Protein AF-0000000082643409 (afdb_homodimer)

Foldseek 3Di:
DVVVVLLVVLVVLLVLLVVQCPPPDLLCSCLLQLLLLLLLLLQLLLVLLLVVLLCQCCDPVHPNDDPDPVSSVVRSVDQVSQVVVPRQDFDPLLHLVNLLVCLQPQCSLVSNLVSQVVSCVRPVVCPLLHDSCSVVDPRGSVSSSSSSVSCPDPCLHSVDPCNLVSSLVSSVSNLVVSQLVDAAPPQAQDADPQVLLLQCLQQQQAAWEEEEAACFLVSNVLNNQVSHPDHPRYAYEYEHADSNRLSNNCSNCVSSVHDYHYYHDDCLQDNPCQPAATQEYEYEGDWQQAQPPLVNDDPVRPLDPFHDDRRTCQLVVVSSVVSRHDQFHKYKYKYFLCLLPPPPPRSLVSLLVCLVQQFWAEKEFEAAQADSHDRTGMIMTMGGNNQCCPPQWHNASFKHKYFYHHPAFDDPDPRHTHHDPVRSNVVSLLSCCHTGPPHPHHDQAAPTMDMDGSVRCVVVVVRRHSPVGRHHGDPPPVPCPCCHVCVVCVVVVVVVVVVVVVVVVVVVVVVVVVD/DVVVVLLVVLVVLLVLLVVQCPPPDLLCSCLLQLLLLLLLLLQLLLVLLLVVLLCQCCDPVHPNDDPDPVSSVVSSVDQVSQVVVPRADFDPLLHLVNLLVCLPPQCSLVSNLVSQVVSCVRPVVCPLLHDSCSVVDPRGSVSSSSSSVSCPDPCLHSVDPCNLVSSLVSSVSNLVVSLLVDAAPPQRLDAFPQVLLLQLLQQQQAAWEEEEAACFLVSNVLNNQVSHPDHPRYAYEYEHADSNRLSNNCSNCVSSVHDYHYYHDDCLQDNPCQPAATQEYEYEGDWQQAQPPLVNDDPVRPLDPFHDDRRTCQLVVVSSVVSRHDLFHKYKYKYFLCLLPPPPPRSLVSLLVCLVQQFWAEKEFEAAQADSHDRTGMIMTMGGNNQCCPPQWHNASFKHKYFYHHPAFDDPDPRHTHHDPVRSNVVSLLSCCRTGPPHPHHDQAAPTMDIGGSVRCVVVVVRRHSPVGRHHGDDPPVPCPVCRVCVVCVVVVVVVVVVVVVVVVVVVVVVVVVD

Secondary structure (DSSP, 8-state):
-HHHHHHHHHHHHHHHHHTT-TTS-HHHHHHHHHHHHHHHHHHHHHHHHHHHHHHHHH-TTSTT--SSHHHHHHHHT-HHHHHTTTPPP--GGGSHHHHHHTTTSTTHHHHHHHHHHHHHHH-GGGTTTS---STTSS--HHHHHHHHHHTTSGGG-TTSTTHHHHHHHHHHHHHHHHHHHS-STT--S---HHHHHHHHHHH---SEEEEETT-TTSHHHHHHHHH-SSTT-EEEEEEES-HHHHHHHHHHHHHTT--EEEEES-TTTS-S-TT--EEEEEE-PPPS--S--GGGS-TT-TT-SS--BTTB-HHHHHHHHHHHEEEEEEEEEEEEGGGGT---HHHHHHHHHHHHTT-EEEEEEPPTT-SSS----EEEEEEES--BS-TTBPB-TTEEEEEE-TT--EESSSS-EE--HHHHHHHHHHHHHHHBSSSS----BTTTEEEEEHHHHHHTTT---HHHHS-----SS--S-HHHHHHHHHHHHHHHHHHHHHHHHHHHHHHHHH-/-HHHHHHHHHHHHHHHHHTT-TTS-HHHHHHHHHHHHHHHHHHHHHHHHHHHHHHHHH-TTSTT--SSHHHHHHHHT-HHHHHTTT-----GGGSHHHHHHTTTSTTHHHHHHHHHHHHHHH-GGGTTTS---STTSS--HHHHHHHHHHTTSGGG-TTSTTHHHHHHHHHHHHHHHHHHHS-STT--S---HHHHHHHHHHH---SEEEEETT-TT-HHHHHHHHH-SSTT-EEEEEEES-HHHHHHHHHHHHHTT--EEEEES-TTTS-S-TT--EEEEEE-PPPS--S--GGGS-TT-TT-SS--BTTB-HHHHHHHHHHHEEEEEEEEEEEEGGGGT---HHHHHHHHHHHHTT-EEEEEEPPTT-SSS----EEEEEEES--BS-TTBPB-TTEEEEEE-TT--EESSSS-EE--HHHHHHHHHHHHHHHBSSSSPP--BTTTEEEEEHHHHHHTTT---GGGTS------S--S-HHHHHHHHHHHHHHHHHHHHHHHHHHHHHHHHH-

pLDDT: mean 88.6, std 15.47, range [34.41, 98.88]

Radius of gyration: 33.55 Å; Cα contacts (8 Å, |Δi|>4): 1839; chains: 2; bounding box: 66×99×98 Å

Nearest PDB structures (foldseek):
  3khk-assembly2_B  TM=9.141E-01  e=4.051E-43  Methanosarcina mazei
  3khk-assembly1_A  TM=9.159E-01  e=8.347E-41  Methanosarcina mazei
  7qw7-assembly1_A  TM=7.013E-01  e=4.622E-12  Geobacillus stearothermophilus
  3s1s-assembly1_A  TM=6.138E-01  e=1.813E-13  Bacillus pumilus
  7qw6-assembly1_A  TM=6.418E-01  e=2.334E-11  Geobacillus stearothermophilus

Solvent-accessible surface area (backbone atoms only — not comparable to full-atom values): 53676 Å² total; per-residue (Å²): 111,68,64,56,52,46,48,52,48,44,50,51,52,49,54,57,49,56,72,42,39,76,34,48,51,65,88,57,43,59,74,64,51,54,55,50,56,52,45,45,45,48,30,30,51,31,50,43,50,48,52,50,41,57,48,40,22,64,30,83,86,36,96,61,42,42,89,48,70,69,60,34,47,56,56,62,69,34,63,63,70,33,49,76,71,75,29,62,61,64,49,69,74,43,23,47,70,49,45,59,74,40,26,85,38,85,58,30,33,51,48,48,25,47,19,33,51,51,36,26,70,70,28,69,90,42,56,88,50,59,72,71,54,47,61,81,41,79,57,49,45,68,34,52,26,49,47,53,52,64,70,59,38,72,77,54,30,54,87,40,90,56,14,56,59,50,51,34,53,42,52,50,50,50,53,52,52,54,52,57,37,39,27,51,70,47,64,66,56,68,76,45,65,47,59,47,49,35,49,38,59,55,67,56,56,53,62,44,36,38,34,15,63,40,31,29,42,29,62,62,56,55,53,34,56,69,64,18,88,49,82,83,37,56,43,42,38,31,22,19,45,32,59,70,41,40,29,50,11,54,52,46,31,46,53,67,74,41,80,58,54,69,44,81,30,45,50,88,85,45,54,87,57,81,82,52,56,17,44,29,34,50,37,61,54,76,63,68,37,53,72,73,50,48,84,74,55,61,92,77,43,84,44,57,89,52,62,75,46,38,76,38,39,54,58,51,51,52,30,48,52,58,54,30,35,33,77,67,7,40,34,40,33,51,41,47,50,59,74,35,61,47,78,52,65,41,50,36,53,35,51,48,48,38,51,75,71,26,29,47,46,35,32,36,35,44,31,66,33,51,44,77,49,47,84,70,50,34,23,36,44,26,39,32,58,51,27,79,40,54,96,70,23,29,64,44,44,61,34,32,38,27,28,40,40,51,85,49,58,44,74,77,46,99,73,31,27,40,53,48,71,66,57,37,49,52,55,24,48,54,52,44,21,60,44,29,59,86,39,63,84,64,73,73,35,56,42,32,26,26,78,41,42,49,65,58,31,54,74,54,74,57,44,56,55,27,73,81,66,18,53,73,61,83,79,77,71,80,63,38,42,73,62,40,28,42,36,39,45,44,35,43,47,37,38,44,42,40,43,45,39,42,46,43,42,44,46,44,44,50,46,50,66,72,91,112,69,64,57,53,47,50,51,49,46,50,50,51,50,54,58,49,56,72,42,40,75,32,48,51,64,88,56,43,58,74,63,52,54,57,50,54,49,46,44,45,47,30,29,51,33,50,43,50,46,53,50,41,57,48,40,21,65,30,83,88,36,96,60,42,40,90,50,68,68,61,34,47,54,56,62,68,34,63,63,71,34,49,76,70,74,30,62,64,65,51,69,76,45,23,46,69,49,47,59,73,40,27,86,38,84,58,31,33,50,48,48,26,48,20,32,51,52,36,27,69,68,28,70,90,41,56,90,50,58,72,69,54,48,60,83,42,80,57,48,45,68,32,51,26,49,46,53,51,62,70,59,39,73,77,54,30,55,86,39,90,56,15,57,58,50,51,37,52,41,51,52,50,50,52,52,54,55,52,58,36,39,25,54,67,47,63,68,55,69,77,47,64,48,58,48,50,34,50,38,58,56,67,55,56,53,61,45,37,38,33,14,64,39,31,28,42,29,62,61,57,53,52,33,56,68,64,17,88,49,83,81,37,56,43,42,39,31,21,20,45,31,59,71,42,40,29,50,11,53,52,45,33,47,54,68,74,42,80,59,55,70,44,80,31,46,49,88,86,43,55,87,56,81,83,51,57,18,46,30,34,52,37,62,53,79,64,68,37,54,73,74,50,48,84,76,54,60,92,76,42,86,45,57,88,51,62,75,47,36,75,38,38,54,57,53,51,50,30,50,51,60,53,31,34,32,78,67,7,40,34,42,32,50,40,46,50,60,72,36,60,48,78,51,65,41,50,34,54,34,52,46,48,37,52,75,71,26,28,47,45,35,32,34,36,44,30,69,34,50,45,78,50,49,85,69,50,34,25,37,45,26,39,32,57,51,29,79,39,53,95,70,24,30,65,44,44,61,32,32,38,27,27,42,41,52,84,49,59,43,74,78,48,99,73,30,28,41,52,48,71,67,55,36,48,53,55,26,48,54,53,44,22,60,44,28,58,85,40,63,83,65,72,71,36,54,43,31,26,28,77,39,42,49,66,59,32,54,74,54,74,56,45,54,54,26,73,80,67,18,52,72,60,83,82,81,69,84,64,40,42,73,60,42,32,46,36,41,47,43,34,44,47,37,40,43,42,40,44,44,41,41,47,44,43,46,44,45,45,49,47,48,64,72,92

Structure (mmCIF, N/CA/C/O backbone):
data_AF-0000000082643409-model_v1
#
loop_
_entity.id
_entity.type
_entity.pdbx_description
1 polymer 'site-specific DNA-methyltransferase (adenine-specific)'
#
loop_
_atom_site.group_PDB
_atom_site.id
_atom_site.type_symbol
_atom_site.label_atom_id
_atom_site.label_alt_id
_atom_site.label_comp_id
_atom_site.label_asym_id
_atom_site.label_entity_id
_atom_site.label_seq_id
_atom_site.pdbx_PDB_ins_code
_atom_site.Cartn_x
_atom_site.Cartn_y
_atom_site.Cartn_z
_atom_site.occupancy
_atom_site.B_iso_or_equiv
_atom_site.auth_seq_id
_atom_site.auth_comp_id
_atom_site.auth_asym_id
_atom_site.auth_atom_id
_atom_site.pdbx_PDB_model_num
ATOM 1 N N . MET A 1 1 ? 22.844 24.031 -6.57 1 37.78 1 MET A N 1
ATOM 2 C CA . MET A 1 1 ? 23.859 23 -6.621 1 37.78 1 MET A CA 1
ATOM 3 C C . MET A 1 1 ? 23.875 22.172 -5.336 1 37.78 1 MET A C 1
ATOM 5 O O . MET A 1 1 ? 24 20.953 -5.379 1 37.78 1 MET A O 1
ATOM 9 N N . SER A 1 2 ? 23.625 22.922 -4.18 1 41.19 2 SER A N 1
ATOM 10 C CA . SER A 1 2 ? 23.656 22.312 -2.854 1 41.19 2 SER A CA 1
ATOM 11 C C . SER A 1 2 ? 22.406 21.469 -2.605 1 41.19 2 S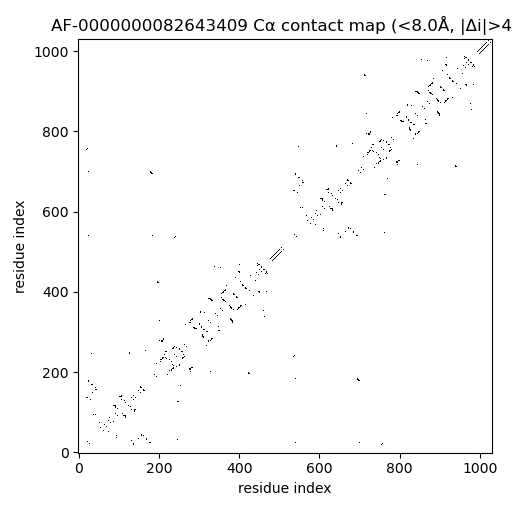ER A C 1
ATOM 13 O O . SER A 1 2 ? 22.516 20.344 -2.111 1 41.19 2 SER A O 1
ATOM 15 N N . VAL A 1 3 ? 21.281 21.922 -3.145 1 45.56 3 VAL A N 1
ATOM 16 C CA . VAL A 1 3 ? 20.016 21.219 -2.918 1 45.56 3 VAL A CA 1
ATOM 17 C C . VAL A 1 3 ? 19.984 19.938 -3.75 1 45.56 3 VAL A C 1
ATOM 19 O O . VAL A 1 3 ? 19.562 18.891 -3.266 1 45.56 3 VAL A O 1
ATOM 22 N N . LYS A 1 4 ? 20.5 20.047 -4.906 1 45.59 4 LYS A N 1
ATOM 23 C CA . LYS A 1 4 ? 20.516 18.891 -5.793 1 45.59 4 LYS A CA 1
ATOM 24 C C . LYS A 1 4 ? 21.422 17.781 -5.246 1 45.59 4 LYS A C 1
ATOM 26 O O . LYS A 1 4 ? 21.078 16.609 -5.293 1 45.59 4 LYS A O 1
ATOM 31 N N . ALA A 1 5 ? 22.562 18.297 -4.824 1 42.44 5 ALA A N 1
ATOM 32 C CA . ALA A 1 5 ? 23.516 17.359 -4.254 1 42.44 5 ALA A CA 1
ATOM 33 C C . ALA A 1 5 ? 22.922 16.641 -3.039 1 42.44 5 ALA A C 1
ATOM 35 O O . ALA A 1 5 ? 23.141 15.445 -2.844 1 42.44 5 ALA A O 1
ATOM 36 N N . ASP A 1 6 ? 22.109 17.359 -2.369 1 57.75 6 ASP A N 1
ATOM 37 C CA . ASP A 1 6 ? 21.453 16.828 -1.175 1 57.75 6 ASP A CA 1
ATOM 38 C C . ASP A 1 6 ? 20.406 15.781 -1.539 1 57.75 6 ASP A C 1
ATOM 40 O O . ASP A 1 6 ? 20.328 14.727 -0.901 1 57.75 6 ASP A O 1
ATOM 44 N N . ILE A 1 7 ? 19.703 16.078 -2.594 1 61.81 7 ILE A N 1
ATOM 45 C CA . ILE A 1 7 ? 18.656 15.156 -3.051 1 61.81 7 ILE A CA 1
ATOM 46 C C . ILE A 1 7 ? 19.297 13.891 -3.613 1 61.81 7 ILE A C 1
ATOM 48 O O . ILE A 1 7 ? 18.812 12.781 -3.361 1 61.81 7 ILE A O 1
ATOM 52 N N . ASP A 1 8 ? 20.359 14.141 -4.215 1 73.56 8 ASP A N 1
ATOM 53 C CA . ASP A 1 8 ? 21.047 12.977 -4.77 1 73.56 8 ASP A CA 1
ATOM 54 C C . ASP A 1 8 ? 21.594 12.078 -3.66 1 73.56 8 ASP A C 1
ATOM 56 O O . ASP A 1 8 ? 21.531 10.852 -3.762 1 73.56 8 ASP A O 1
ATOM 60 N N . PHE A 1 9 ? 21.984 12.812 -2.619 1 83 9 PHE A N 1
ATOM 61 C CA . PHE A 1 9 ? 22.469 12.062 -1.469 1 83 9 PHE A CA 1
ATOM 62 C C . PHE A 1 9 ? 21.344 11.273 -0.81 1 83 9 PHE A C 1
ATOM 64 O O . PHE A 1 9 ? 21.5 10.086 -0.515 1 83 9 PHE A O 1
ATOM 71 N N . GLN A 1 10 ? 20.188 11.891 -0.585 1 88.38 10 GLN A N 1
ATOM 72 C CA . GLN A 1 10 ? 19.047 11.227 0.046 1 88.38 10 GLN A CA 1
ATOM 73 C C . GLN A 1 10 ? 18.547 10.078 -0.819 1 88.38 10 GLN A C 1
ATOM 75 O O . GLN A 1 10 ? 18.156 9.031 -0.302 1 88.38 10 GLN A O 1
ATOM 80 N N . LYS A 1 11 ? 18.594 10.328 -2.076 1 88.38 11 LYS A N 1
ATOM 81 C CA . LYS A 1 11 ? 18.156 9.289 -3.006 1 88.38 11 LYS A CA 1
ATOM 82 C C . LYS A 1 11 ? 19.062 8.062 -2.906 1 88.38 11 LYS A C 1
ATOM 84 O O . LYS A 1 11 ? 18.578 6.93 -2.848 1 88.38 11 LYS A O 1
ATOM 89 N N . GLU A 1 12 ? 20.312 8.312 -2.914 1 89.06 12 GLU A N 1
ATOM 90 C CA . GLU A 1 12 ? 21.266 7.223 -2.791 1 89.06 12 GLU A CA 1
ATOM 91 C C . GLU A 1 12 ? 21.094 6.477 -1.473 1 89.06 12 GLU A C 1
ATOM 93 O O . GLU A 1 12 ? 21.172 5.246 -1.431 1 89.06 12 GLU A O 1
ATOM 98 N N . LEU A 1 13 ? 20.891 7.277 -0.442 1 92.31 13 LEU A N 1
ATOM 99 C CA . LEU A 1 13 ? 20.688 6.684 0.874 1 92.31 13 LEU A CA 1
ATOM 100 C C . LEU A 1 13 ? 19.438 5.82 0.891 1 92.31 13 LEU A C 1
ATOM 102 O O . LEU A 1 13 ? 19.422 4.73 1.473 1 92.31 13 LEU A O 1
ATOM 106 N N . PHE A 1 14 ? 18.375 6.277 0.273 1 92.81 14 PHE A N 1
ATOM 107 C CA . PHE A 1 14 ? 17.125 5.543 0.212 1 92.81 14 PHE A CA 1
ATOM 108 C C . PHE A 1 14 ? 17.281 4.246 -0.574 1 92.81 14 PHE A C 1
ATOM 110 O O . PHE A 1 14 ? 16.781 3.199 -0.17 1 92.81 14 PHE A O 1
ATOM 117 N N . GLU A 1 15 ? 17.969 4.316 -1.671 1 89.94 15 GLU A N 1
ATOM 118 C CA . GLU A 1 15 ? 18.234 3.127 -2.477 1 89.94 15 GLU A CA 1
ATOM 119 C C . GLU A 1 15 ? 19.047 2.1 -1.695 1 89.94 15 GLU A C 1
ATOM 121 O O . GLU A 1 15 ? 18.766 0.9 -1.766 1 89.94 15 GLU A O 1
ATOM 126 N N . ALA A 1 16 ? 20.047 2.596 -1.002 1 89.25 16 ALA A N 1
ATOM 127 C CA . ALA A 1 16 ? 20.859 1.711 -0.176 1 89.25 16 ALA A CA 1
ATOM 128 C C . ALA A 1 16 ? 20.016 1.033 0.9 1 89.25 16 ALA A C 1
ATOM 130 O O . ALA A 1 16 ? 20.156 -0.171 1.133 1 89.25 16 ALA A O 1
ATOM 131 N N . ALA A 1 17 ? 19.141 1.781 1.528 1 92.94 17 ALA A N 1
ATOM 132 C CA . ALA A 1 17 ? 18.266 1.238 2.562 1 92.94 17 ALA A CA 1
ATOM 133 C C . ALA A 1 17 ? 17.297 0.212 1.977 1 92.94 17 ALA A C 1
ATOM 135 O O . ALA A 1 17 ? 17.031 -0.828 2.588 1 92.94 17 ALA A O 1
ATOM 136 N N . ASN A 1 18 ? 16.797 0.503 0.838 1 90.38 18 ASN A N 1
ATOM 137 C CA . ASN A 1 18 ? 15.82 -0.386 0.206 1 90.38 18 ASN A CA 1
ATOM 138 C C . ASN A 1 18 ? 16.438 -1.743 -0.124 1 90.38 18 ASN A C 1
ATOM 140 O O . ASN A 1 18 ? 15.742 -2.762 -0.125 1 90.38 18 ASN A O 1
ATOM 144 N N . LYS A 1 19 ? 17.703 -1.719 -0.445 1 88.19 19 LYS A N 1
ATOM 145 C CA . LYS A 1 19 ? 18.406 -2.969 -0.72 1 88.19 19 LYS A CA 1
ATOM 146 C C . LYS A 1 19 ? 18.422 -3.873 0.509 1 88.19 19 LYS A C 1
ATOM 148 O O . LYS A 1 19 ? 18.641 -5.082 0.393 1 88.19 19 LYS A O 1
ATOM 153 N N . MET A 1 20 ? 18.156 -3.297 1.689 1 92 20 MET A N 1
ATOM 154 C CA . MET A 1 20 ? 18.188 -4.059 2.936 1 92 20 MET A CA 1
ATOM 155 C C . MET A 1 20 ? 16.797 -4.566 3.299 1 92 20 MET A C 1
ATOM 157 O O . MET A 1 20 ? 16.609 -5.184 4.352 1 92 20 MET A O 1
ATOM 161 N N . ARG A 1 21 ? 15.789 -4.375 2.51 1 90.62 21 ARG A N 1
ATOM 162 C CA . ARG A 1 21 ? 14.398 -4.656 2.865 1 90.62 21 ARG A CA 1
ATOM 163 C C . ARG A 1 21 ? 14.164 -6.156 3 1 90.62 21 ARG A C 1
ATOM 165 O O . ARG A 1 21 ? 13.359 -6.59 3.834 1 90.62 21 ARG A O 1
ATOM 172 N N . GLY A 1 22 ? 14.867 -6.973 2.152 1 87.44 22 GLY A N 1
ATOM 173 C CA . GLY A 1 22 ? 14.672 -8.414 2.17 1 87.44 22 GLY A CA 1
ATOM 174 C C . GLY A 1 22 ? 13.242 -8.82 1.868 1 87.44 22 GLY A C 1
ATOM 175 O O . GLY A 1 22 ? 12.656 -8.375 0.879 1 87.44 22 GLY A O 1
ATOM 176 N N . SER A 1 23 ? 12.672 -9.648 2.768 1 88.44 23 SER A N 1
ATOM 177 C CA . SER A 1 23 ? 11.367 -10.242 2.535 1 88.44 23 SER A CA 1
ATOM 178 C C . SER A 1 23 ? 10.258 -9.398 3.16 1 88.44 23 SER A C 1
ATOM 180 O O . SER A 1 23 ? 9.102 -9.828 3.211 1 88.44 23 SER A O 1
ATOM 182 N N . VAL A 1 24 ? 10.633 -8.211 3.625 1 88.69 24 VAL A N 1
ATOM 183 C CA . VAL A 1 24 ? 9.625 -7.32 4.195 1 88.69 24 VAL A CA 1
ATOM 184 C C . VAL A 1 24 ? 8.828 -6.664 3.072 1 88.69 24 VAL A C 1
ATOM 186 O O . VAL A 1 24 ? 9.391 -6.234 2.064 1 88.69 24 VAL A O 1
ATOM 189 N N . ALA A 1 25 ? 7.512 -6.625 3.268 1 85.06 25 ALA A N 1
ATOM 190 C CA . ALA A 1 25 ? 6.672 -5.938 2.291 1 85.06 25 ALA A CA 1
ATOM 191 C C . ALA A 1 25 ? 7.047 -4.461 2.186 1 85.06 25 ALA A C 1
ATOM 193 O O . ALA A 1 25 ? 7.312 -3.811 3.197 1 85.06 25 ALA A O 1
ATOM 194 N N . PRO A 1 26 ? 7.039 -3.938 0.979 1 80.94 26 PRO A N 1
ATOM 195 C CA . PRO A 1 26 ? 7.387 -2.525 0.807 1 80.94 26 PRO A CA 1
ATOM 196 C C . PRO A 1 26 ? 6.543 -1.6 1.682 1 80.94 26 PRO A C 1
ATOM 198 O O . PRO A 1 26 ? 7.066 -0.639 2.252 1 80.94 26 PRO A O 1
ATOM 201 N N . ALA A 1 27 ? 5.289 -1.86 1.831 1 81.25 27 ALA A N 1
ATOM 202 C CA . ALA A 1 27 ? 4.383 -1.003 2.59 1 81.25 27 ALA A CA 1
ATOM 203 C C . ALA A 1 27 ? 4.738 -1.006 4.074 1 81.25 27 ALA A C 1
ATOM 205 O O . ALA A 1 27 ? 4.465 -0.037 4.785 1 81.25 27 ALA A O 1
ATOM 206 N N . ASP A 1 28 ? 5.406 -2.039 4.512 1 87.12 28 ASP A N 1
ATOM 207 C CA . ASP A 1 28 ? 5.703 -2.199 5.934 1 87.12 28 ASP A CA 1
ATOM 208 C C . ASP A 1 28 ? 7.117 -1.719 6.254 1 87.12 28 ASP A C 1
ATOM 210 O O . ASP A 1 28 ? 7.453 -1.495 7.418 1 87.12 28 ASP A O 1
ATOM 214 N N . TYR A 1 29 ? 7.906 -1.538 5.258 1 91.25 29 TYR A N 1
ATOM 215 C CA . TYR A 1 29 ? 9.336 -1.351 5.438 1 91.25 29 TYR A CA 1
ATOM 216 C C . TYR A 1 29 ? 9.633 -0.038 6.152 1 91.25 29 TYR A C 1
ATOM 218 O O . TYR A 1 29 ? 10.578 0.05 6.938 1 91.25 29 TYR A O 1
ATOM 226 N N . LYS A 1 30 ? 8.844 0.982 5.957 1 93 30 LYS A N 1
ATOM 227 C CA . LYS A 1 30 ? 9.039 2.297 6.562 1 93 30 LYS A CA 1
ATOM 228 C C . LYS A 1 30 ? 9.047 2.207 8.086 1 93 30 LYS A C 1
ATOM 230 O O . LYS A 1 30 ? 9.727 2.98 8.758 1 93 30 LYS A O 1
ATOM 235 N N . HIS A 1 31 ? 8.359 1.213 8.633 1 92.19 31 HIS A N 1
ATOM 236 C CA . HIS A 1 31 ? 8.219 1.084 10.078 1 92.19 31 HIS A CA 1
ATOM 237 C C . HIS A 1 31 ? 9.516 0.6 10.719 1 92.19 31 HIS A C 1
ATOM 239 O O . HIS A 1 31 ? 9.695 0.717 11.93 1 92.19 31 HIS A O 1
ATOM 245 N N . TYR A 1 32 ? 10.398 0.048 9.922 1 94.69 32 TYR A N 1
ATOM 246 C CA . TYR A 1 32 ? 11.68 -0.425 10.43 1 94.69 32 TYR A CA 1
ATOM 247 C C . TYR A 1 32 ? 12.773 0.617 10.211 1 94.69 32 TYR A C 1
ATOM 249 O O . TYR A 1 32 ? 13.688 0.746 11.031 1 94.69 32 TYR A O 1
ATOM 257 N N . VAL A 1 33 ? 12.664 1.359 9.164 1 96.75 33 VAL A N 1
ATOM 258 C CA . VAL A 1 33 ? 13.742 2.246 8.734 1 96.75 33 VAL A CA 1
ATOM 259 C C . VAL A 1 33 ? 13.633 3.582 9.461 1 96.75 33 VAL A C 1
ATOM 261 O O . VAL A 1 33 ? 14.617 4.078 10.016 1 96.75 33 VAL A O 1
ATOM 264 N N . LEU A 1 34 ? 12.453 4.195 9.492 1 96.62 34 LEU A N 1
ATOM 265 C CA . LEU A 1 34 ? 12.258 5.562 9.977 1 96.62 34 LEU A CA 1
ATOM 266 C C . LEU A 1 34 ? 12.586 5.664 11.461 1 96.62 34 LEU A C 1
ATOM 268 O O . LEU A 1 34 ? 13.25 6.609 11.891 1 96.62 34 LEU A O 1
ATOM 272 N N . PRO A 1 35 ? 12.219 4.637 12.281 1 96.81 35 PRO A N 1
ATOM 273 C CA . PRO A 1 35 ? 12.578 4.73 13.695 1 96.81 35 PRO A CA 1
ATOM 274 C C . PRO A 1 35 ? 14.086 4.707 13.93 1 96.81 35 PRO A C 1
ATOM 276 O O . PRO A 1 35 ? 14.57 5.293 14.898 1 96.81 35 PRO A O 1
ATOM 279 N N . LEU A 1 36 ? 14.844 4.074 13.047 1 97.44 36 LEU A N 1
ATOM 280 C CA . LEU A 1 36 ? 16.297 4.051 13.18 1 97.44 36 LEU A CA 1
ATOM 281 C C . LEU A 1 36 ? 16.891 5.438 12.953 1 97.44 36 LEU A C 1
ATOM 283 O O . LEU A 1 36 ? 17.828 5.84 13.648 1 97.44 36 LEU A O 1
ATOM 287 N N . ILE A 1 37 ? 16.344 6.141 12 1 96.75 37 ILE A N 1
ATOM 288 C CA . ILE A 1 37 ? 16.781 7.508 11.758 1 96.75 37 ILE A CA 1
ATOM 289 C C . ILE A 1 37 ? 16.5 8.375 12.984 1 96.75 37 ILE A C 1
ATOM 291 O O . ILE A 1 37 ? 17.344 9.164 13.398 1 96.75 37 ILE A O 1
ATOM 295 N N . PHE A 1 38 ? 15.367 8.172 13.555 1 97.31 38 PHE A N 1
ATOM 296 C CA . PHE A 1 38 ? 14.984 8.93 14.742 1 97.31 38 PHE A CA 1
ATOM 297 C C . PHE A 1 38 ? 15.898 8.602 15.914 1 97.31 38 PHE A C 1
ATOM 299 O O . PHE A 1 38 ? 16.312 9.492 16.656 1 97.31 38 PHE A O 1
ATOM 306 N N . LEU A 1 39 ? 16.219 7.312 16.047 1 97.06 39 LEU A N 1
ATOM 307 C CA . LEU A 1 39 ? 17.141 6.887 17.094 1 97.06 39 LEU A CA 1
ATOM 308 C C . LEU A 1 39 ? 18.5 7.555 16.938 1 97.06 39 LEU A C 1
ATOM 310 O O . LEU A 1 39 ? 19.109 7.988 17.922 1 97.06 39 LEU A O 1
ATOM 314 N N . ARG A 1 40 ? 18.969 7.59 15.719 1 96.75 40 ARG A N 1
ATOM 315 C CA . ARG A 1 40 ? 20.234 8.266 15.43 1 96.75 40 ARG A CA 1
ATOM 316 C C . ARG A 1 40 ? 20.172 9.742 15.805 1 96.75 40 ARG A C 1
ATOM 318 O O . ARG A 1 40 ? 21.109 10.289 16.375 1 96.75 40 ARG A O 1
ATOM 325 N N . TYR A 1 41 ? 19.125 10.375 15.5 1 95.31 41 TYR A N 1
ATOM 326 C CA . TYR A 1 41 ? 18.891 11.773 15.836 1 95.31 41 TYR A CA 1
ATOM 327 C C . TYR A 1 41 ? 18.938 11.992 17.344 1 95.31 41 TYR A C 1
ATOM 329 O O . TYR A 1 41 ? 19.625 12.898 17.812 1 95.31 41 TYR A O 1
ATOM 337 N N . LEU A 1 42 ? 18.203 11.156 18.094 1 95.5 42 LEU A N 1
ATOM 338 C CA . LEU A 1 42 ? 18.188 11.289 19.547 1 95.5 42 LEU A CA 1
ATOM 339 C C . LEU A 1 42 ? 19.594 11.156 20.109 1 95.5 42 LEU A C 1
ATOM 341 O O . LEU A 1 42 ? 19.984 11.938 20.984 1 95.5 42 LEU A O 1
ATOM 345 N N . SER A 1 43 ? 20.297 10.188 19.609 1 96.12 43 SER A N 1
ATOM 346 C CA . SER A 1 43 ? 21.641 9.945 20.094 1 96.12 43 SER A CA 1
ATOM 347 C C . SER A 1 43 ? 22.562 11.117 19.766 1 96.12 43 SER A C 1
ATOM 349 O O . SER A 1 43 ? 23.375 11.523 20.609 1 96.12 43 SER A O 1
ATOM 351 N N . ASN A 1 44 ? 22.469 11.617 18.547 1 95.19 44 ASN A N 1
ATOM 352 C CA . ASN A 1 44 ? 23.297 12.75 18.156 1 95.19 44 ASN A CA 1
ATOM 353 C C . ASN A 1 44 ? 23.031 13.977 19.016 1 95.19 44 ASN A C 1
ATOM 355 O O . ASN A 1 44 ? 23.969 14.633 19.484 1 95.19 44 ASN A O 1
ATOM 359 N N . LYS A 1 45 ? 21.781 14.305 19.203 1 94.25 45 LYS A N 1
ATOM 360 C CA . LYS A 1 45 ? 21.422 15.461 20.016 1 94.25 45 LYS A CA 1
ATOM 361 C C . LYS A 1 45 ? 21.938 15.312 21.438 1 94.25 45 LYS A C 1
ATOM 363 O O . LYS A 1 45 ? 22.438 16.281 22.031 1 94.25 45 LYS A O 1
ATOM 368 N N . TYR A 1 46 ? 21.812 14.156 21.984 1 95.94 46 TYR A N 1
ATOM 369 C CA . TYR A 1 46 ? 22.281 13.875 23.328 1 95.94 46 TYR A CA 1
ATOM 370 C C . TYR A 1 46 ? 23.797 14.023 23.422 1 95.94 46 TYR A C 1
ATOM 372 O O . TYR A 1 46 ? 24.297 14.648 24.359 1 95.94 46 TYR A O 1
ATOM 380 N N . GLU A 1 47 ? 24.453 13.453 22.5 1 94.25 47 GLU A N 1
ATOM 381 C CA . GLU A 1 47 ? 25.922 13.516 22.484 1 94.25 47 GLU A CA 1
ATOM 382 C C . GLU A 1 47 ? 26.406 14.953 22.328 1 94.25 47 GLU A C 1
ATOM 384 O O . GLU A 1 47 ? 27.391 15.352 22.969 1 94.25 47 GLU A O 1
ATOM 389 N N . GLN A 1 48 ? 25.797 15.656 21.469 1 93.62 48 GLN A N 1
ATOM 390 C CA . GLN A 1 48 ? 26.156 17.047 21.281 1 93.62 48 GLN A CA 1
ATOM 391 C C . GLN A 1 48 ? 25.969 17.859 22.562 1 93.62 48 GLN A C 1
ATOM 393 O O . GLN A 1 48 ? 26.844 18.641 22.938 1 93.62 48 GLN A O 1
ATOM 398 N N . ARG A 1 49 ? 24.844 17.656 23.188 1 94.25 49 ARG A N 1
ATOM 399 C CA . ARG A 1 49 ? 24.594 18.344 24.438 1 94.25 49 ARG A CA 1
ATOM 400 C C . ARG A 1 49 ? 25.594 17.922 25.516 1 94.25 49 ARG A C 1
ATOM 402 O O . ARG A 1 49 ? 26.062 18.766 26.297 1 94.25 49 ARG A O 1
ATOM 409 N N . ARG A 1 50 ? 25.875 16.688 25.578 1 94.75 50 ARG A N 1
ATOM 410 C CA . ARG A 1 50 ? 26.859 16.172 26.531 1 94.75 50 ARG A CA 1
ATOM 411 C C . ARG A 1 50 ? 28.219 16.828 26.312 1 94.75 50 ARG A C 1
ATOM 413 O O . ARG A 1 50 ? 28.875 17.234 27.281 1 94.75 50 ARG A O 1
ATOM 420 N N . LYS A 1 51 ? 28.641 16.938 25.109 1 93.56 51 LYS A N 1
ATOM 421 C CA . LYS A 1 51 ? 29.906 17.578 24.781 1 93.56 51 LYS A CA 1
ATOM 422 C C . LYS A 1 51 ? 29.906 19.047 25.219 1 93.56 51 LYS A C 1
ATOM 424 O O . LYS A 1 51 ? 30.906 19.547 25.719 1 93.56 51 LYS A O 1
ATOM 429 N N . GLU A 1 52 ? 28.828 19.656 24.984 1 93.88 52 GLU A N 1
ATOM 430 C CA . GLU A 1 52 ? 28.672 21.031 25.422 1 93.88 52 GLU A CA 1
ATOM 431 C C . GLU A 1 52 ? 28.828 21.141 26.938 1 93.88 52 GLU A C 1
ATOM 433 O O . GLU A 1 52 ? 29.516 22.047 27.438 1 93.88 52 GLU A O 1
ATOM 438 N N . LEU A 1 53 ? 28.156 20.25 27.641 1 95.25 53 LEU A N 1
ATOM 439 C CA . LEU A 1 53 ? 28.203 20.25 29.094 1 95.25 53 LEU A CA 1
ATOM 440 C C . LEU A 1 53 ? 29.625 19.969 29.578 1 95.25 53 LEU A C 1
ATOM 442 O O . LEU A 1 53 ? 30.094 20.578 30.547 1 95.25 53 LEU A O 1
ATOM 446 N N . GLU A 1 54 ? 30.281 19.062 28.906 1 94.94 54 GLU A N 1
ATOM 447 C CA . GLU A 1 54 ? 31.656 18.75 29.25 1 94.94 54 GLU A CA 1
ATOM 448 C C . GLU A 1 54 ? 32.562 19.969 29.109 1 94.94 54 GLU A C 1
ATOM 450 O O . GLU A 1 54 ? 33.5 20.156 29.906 1 94.94 54 GLU A O 1
ATOM 455 N N . GLN A 1 55 ? 32.25 20.75 28.188 1 94.12 55 GLN A N 1
ATOM 456 C CA . GLN A 1 55 ? 33.031 21.969 27.984 1 94.12 55 GLN A CA 1
ATOM 457 C C . GLN A 1 55 ? 32.656 23.031 29.016 1 94.12 55 GLN A C 1
ATOM 459 O O . GLN A 1 55 ? 33.562 23.688 29.562 1 94.12 55 GLN A O 1
ATOM 464 N N . ILE A 1 56 ? 31.391 23.125 29.25 1 94.06 56 ILE A N 1
ATOM 465 C CA . ILE A 1 56 ? 30.891 24.172 30.141 1 94.06 56 ILE A CA 1
ATOM 466 C C . ILE A 1 56 ? 31.406 23.938 31.562 1 94.06 56 ILE A C 1
ATOM 468 O O . ILE A 1 56 ? 31.812 24.891 32.25 1 94.06 56 ILE A O 1
ATOM 472 N N . VAL A 1 57 ? 31.453 22.703 32 1 94.44 57 VAL A N 1
ATOM 473 C CA . VAL A 1 57 ? 31.828 22.406 33.375 1 94.44 57 VAL A CA 1
ATOM 474 C C . VAL A 1 57 ? 33.344 22.562 33.562 1 94.44 57 VAL A C 1
ATOM 476 O O . VAL A 1 57 ? 33.812 22.719 34.688 1 94.44 57 VAL A O 1
ATOM 479 N N . LYS A 1 58 ? 34.094 22.547 32.438 1 93.94 58 LYS A N 1
ATOM 480 C CA . LYS A 1 58 ? 35.531 22.641 32.5 1 93.94 58 LYS A CA 1
ATOM 481 C C . LYS A 1 58 ? 36 24.078 32.25 1 93.94 58 LYS A C 1
ATOM 483 O O . LYS A 1 58 ? 37.156 24.406 32.469 1 93.94 58 LYS A O 1
ATOM 488 N N . ASP A 1 59 ? 35.156 24.859 31.797 1 94.12 59 ASP A N 1
ATOM 489 C CA . ASP A 1 59 ? 35.469 26.266 31.5 1 94.12 59 ASP A CA 1
ATOM 490 C C . ASP A 1 59 ? 35.438 27.109 32.75 1 94.12 59 ASP A C 1
ATOM 492 O O . ASP A 1 59 ? 34.375 27.328 33.344 1 94.12 59 ASP A O 1
ATOM 496 N N . PRO A 1 60 ? 36.531 27.75 33.094 1 91.69 60 PRO A N 1
ATOM 497 C CA . PRO A 1 60 ? 36.594 28.531 34.344 1 91.69 60 PRO A CA 1
ATOM 498 C C . PRO A 1 60 ? 35.688 29.766 34.281 1 91.69 60 PRO A C 1
ATOM 500 O O . PRO A 1 60 ? 35.344 30.328 35.312 1 91.69 60 PRO A O 1
ATOM 503 N N . ASN A 1 61 ? 35.375 30.141 33.188 1 92.94 61 ASN A N 1
ATOM 504 C CA . ASN A 1 61 ? 34.531 31.328 33.031 1 92.94 61 ASN A CA 1
ATOM 505 C C . ASN A 1 61 ? 33.062 30.984 33.062 1 92.94 61 ASN A C 1
ATOM 507 O O . ASN A 1 61 ? 32.219 31.875 33.062 1 92.94 61 ASN A O 1
ATOM 511 N N . SER A 1 62 ? 32.75 29.688 33.125 1 91.81 62 SER A N 1
ATOM 512 C CA . SER A 1 62 ? 31.359 29.234 33.156 1 91.81 62 SER A CA 1
ATOM 513 C C . SER A 1 62 ? 30.812 29.219 34.594 1 91.81 62 SER A C 1
ATOM 515 O O . SER A 1 62 ? 31.531 28.922 35.531 1 91.81 62 SER A O 1
ATOM 517 N N . ASP A 1 63 ? 29.484 29.578 34.75 1 89.25 63 ASP A N 1
ATOM 518 C CA . ASP A 1 63 ? 28.812 29.516 36.031 1 89.25 63 ASP A CA 1
ATOM 519 C C . ASP A 1 63 ? 28.734 28.078 36.562 1 89.25 63 ASP A C 1
ATOM 521 O O . ASP A 1 63 ? 28.484 27.859 37.75 1 89.25 63 ASP A O 1
ATOM 525 N N . TRP A 1 64 ? 28.938 27.172 35.656 1 88.5 64 TRP A N 1
ATOM 526 C CA . TRP A 1 64 ? 28.812 25.766 36.031 1 88.5 64 TRP A CA 1
ATOM 527 C C . TRP A 1 64 ? 30.188 25.109 36.188 1 88.5 64 TRP A C 1
ATOM 529 O O . TRP A 1 64 ? 30.297 23.891 36.25 1 88.5 64 TRP A O 1
ATOM 539 N N . TYR A 1 65 ? 31.156 25.938 36.219 1 91.31 65 TYR A N 1
ATOM 540 C CA . TYR A 1 65 ? 32.531 25.438 36.375 1 91.31 65 TYR A CA 1
ATOM 541 C C . TYR A 1 65 ? 32.688 24.641 37.656 1 91.31 65 TYR A C 1
ATOM 543 O O . TYR A 1 65 ? 32.219 25.078 38.719 1 91.31 65 TYR A O 1
ATOM 551 N N . MET A 1 66 ? 33.281 23.469 37.469 1 88.38 66 MET A N 1
ATOM 552 C CA . MET A 1 66 ? 33.625 22.641 38.625 1 88.38 66 MET A CA 1
ATOM 553 C C . MET A 1 66 ? 35.062 22.125 38.5 1 88.38 66 MET A C 1
ATOM 555 O O . MET A 1 66 ? 35.469 21.594 37.438 1 88.38 66 MET A O 1
ATOM 559 N N . GLU A 1 67 ? 35.844 22.25 39.562 1 88.12 67 GLU A N 1
ATOM 560 C CA . GLU A 1 67 ? 37.25 21.781 39.531 1 88.12 67 GLU A CA 1
ATOM 561 C C . GLU A 1 67 ? 37.312 20.266 39.719 1 88.12 67 GLU A C 1
ATOM 563 O O . GLU A 1 67 ? 38.156 19.609 39.094 1 88.12 67 GLU A O 1
ATOM 568 N N . ASP A 1 68 ? 36.438 19.75 40.531 1 92.94 68 ASP A N 1
ATOM 569 C CA . ASP A 1 68 ? 36.406 18.328 40.875 1 92.94 68 ASP A CA 1
ATOM 570 C C . ASP A 1 68 ? 35.75 17.516 39.781 1 92.94 68 ASP A C 1
ATOM 572 O O . ASP A 1 68 ? 34.625 17.812 39.375 1 92.94 68 ASP A O 1
ATOM 576 N N . ALA A 1 69 ? 36.438 16.5 39.281 1 90.5 69 ALA A N 1
ATOM 577 C CA . ALA A 1 69 ? 35.969 15.648 38.188 1 90.5 69 ALA A CA 1
ATOM 578 C C . ALA A 1 69 ? 34.656 14.969 38.562 1 90.5 69 ALA A C 1
ATOM 580 O O . ALA A 1 69 ? 33.781 14.75 37.719 1 90.5 69 ALA A O 1
ATOM 581 N N . GLU A 1 70 ? 34.5 14.578 39.844 1 92.5 70 GLU A N 1
ATOM 582 C CA . GLU A 1 70 ? 33.312 13.922 40.312 1 92.5 70 GLU A CA 1
ATOM 583 C C . GLU A 1 70 ? 32.094 14.867 40.281 1 92.5 70 GLU A C 1
ATOM 585 O O . GLU A 1 70 ? 31 14.461 39.906 1 92.5 70 GLU A O 1
ATOM 590 N N . MET A 1 71 ? 32.344 16.062 40.688 1 92.25 71 MET A N 1
ATOM 591 C CA . MET A 1 71 ? 31.266 17.062 40.656 1 92.25 71 MET A CA 1
ATOM 592 C C . MET A 1 71 ? 30.891 17.422 39.219 1 92.25 71 MET A C 1
ATOM 594 O O . MET A 1 71 ? 29.719 17.688 38.938 1 92.25 71 MET A O 1
ATOM 598 N N . GLN A 1 72 ? 31.906 17.438 38.344 1 93.56 72 GLN A N 1
ATOM 599 C CA . GLN A 1 72 ? 31.625 17.656 36.938 1 93.56 72 GLN A CA 1
ATOM 600 C C . GLN A 1 72 ? 30.672 16.594 36.406 1 93.56 72 GLN A C 1
ATOM 602 O O . GLN A 1 72 ? 29.703 16.906 35.719 1 93.56 72 GLN A O 1
ATOM 607 N N . GLN A 1 73 ? 30.953 15.398 36.812 1 93.31 73 GLN A N 1
ATOM 608 C CA . GLN A 1 73 ? 30.172 14.281 36.312 1 93.31 73 GLN A CA 1
ATOM 609 C C . GLN A 1 73 ? 28.734 14.344 36.812 1 93.31 73 GLN A C 1
ATOM 611 O O . GLN A 1 73 ? 27.797 13.922 36.125 1 93.31 73 GLN A O 1
ATOM 616 N N . VAL A 1 74 ? 28.547 14.789 37.969 1 93.31 74 VAL A N 1
ATOM 617 C CA . VAL A 1 74 ? 27.219 14.938 38.562 1 93.31 74 VAL A CA 1
ATOM 618 C C . VAL A 1 74 ? 26.391 15.891 37.688 1 93.31 74 VAL A C 1
ATOM 620 O O . VAL A 1 74 ? 25.219 15.633 37.438 1 93.31 74 VAL A O 1
ATOM 623 N N . ILE A 1 75 ? 27.031 16.938 37.219 1 93.19 75 ILE A N 1
ATOM 624 C CA . ILE A 1 75 ? 26.344 17.906 36.375 1 93.19 75 ILE A CA 1
ATOM 625 C C . ILE A 1 75 ? 26.094 17.328 35 1 93.19 75 ILE A C 1
ATOM 627 O O . ILE A 1 75 ? 25 17.438 34.438 1 93.19 75 ILE A O 1
ATOM 631 N N . ILE A 1 76 ? 27.062 16.672 34.469 1 94.38 76 ILE A N 1
ATOM 632 C CA . ILE A 1 76 ? 27 16.109 33.125 1 94.38 76 ILE A CA 1
ATOM 633 C C . ILE A 1 76 ? 25.953 15.008 33.062 1 94.38 76 ILE A C 1
ATOM 635 O O . ILE A 1 76 ? 25.25 14.859 32.062 1 94.38 76 ILE A O 1
ATOM 639 N N . SER A 1 77 ? 25.766 14.305 34.094 1 93.75 77 SER A N 1
ATOM 640 C CA . SER A 1 77 ? 24.859 13.164 34.125 1 93.75 77 SER A CA 1
ATOM 641 C C . SER A 1 77 ? 23.453 13.57 34.562 1 93.75 77 SER A C 1
ATOM 643 O O . SER A 1 77 ? 22.547 12.75 34.562 1 93.75 77 SER A O 1
ATOM 645 N N . ASP A 1 78 ? 23.266 14.875 34.906 1 94.12 78 ASP A N 1
ATOM 646 C CA . ASP A 1 78 ? 21.969 15.359 35.344 1 94.12 78 ASP A CA 1
ATOM 647 C C . ASP A 1 78 ? 20.984 15.469 34.188 1 94.12 78 ASP A C 1
ATOM 649 O O . ASP A 1 78 ? 21.172 16.297 33.281 1 94.12 78 ASP A O 1
ATOM 653 N N . PRO A 1 79 ? 19.891 14.648 34.219 1 94.38 79 PRO A N 1
ATOM 654 C CA . PRO A 1 79 ? 18.922 14.672 33.125 1 94.38 79 PRO A CA 1
ATOM 655 C C . PRO A 1 79 ? 18.312 16.062 32.906 1 94.38 79 PRO A C 1
ATOM 657 O O . PRO A 1 79 ? 17.922 16.391 31.781 1 94.38 79 PRO A O 1
ATOM 660 N N . ASP A 1 80 ? 18.281 16.859 33.875 1 94 80 ASP A N 1
ATOM 661 C CA . ASP A 1 80 ? 17.656 18.188 33.812 1 94 80 ASP A CA 1
ATOM 662 C C . ASP A 1 80 ? 18.422 19.094 32.844 1 94 80 ASP A C 1
ATOM 664 O O . ASP A 1 80 ? 17.844 19.984 32.219 1 94 80 ASP A O 1
ATOM 668 N N . GLN A 1 81 ? 19.766 18.922 32.781 1 93.56 81 GLN A N 1
ATOM 669 C CA . GLN A 1 81 ? 20.594 19.719 31.891 1 93.56 81 GLN A CA 1
ATOM 670 C C . GLN A 1 81 ? 20.234 19.453 30.438 1 93.56 81 GLN A C 1
ATOM 672 O O . GLN A 1 81 ? 20.438 20.312 29.578 1 93.56 81 GLN A O 1
ATOM 677 N N . TYR A 1 82 ? 19.719 18.328 30.188 1 95.06 82 TYR A N 1
ATOM 678 C CA . TYR A 1 82 ? 19.312 17.969 28.828 1 95.06 82 TYR A CA 1
ATOM 679 C C . TYR A 1 82 ? 17.891 18.422 28.547 1 95.06 82 TYR A C 1
ATOM 681 O O . TYR A 1 82 ? 17.625 19.078 27.547 1 95.06 82 TYR A O 1
ATOM 689 N N . LYS A 1 83 ? 17 18.109 29.438 1 90.81 83 LYS A N 1
ATOM 690 C CA . LYS A 1 83 ? 15.586 18.469 29.297 1 90.81 83 LYS A CA 1
ATOM 691 C C . LYS A 1 83 ? 15.414 19.969 29.109 1 90.81 83 LYS A C 1
ATOM 693 O O . LYS A 1 83 ? 14.531 20.422 28.359 1 90.81 83 LYS A O 1
ATOM 698 N N . ALA A 1 84 ? 16.281 20.719 29.797 1 89.12 84 ALA A N 1
ATOM 699 C CA . ALA A 1 84 ? 16.219 22.188 29.734 1 89.12 84 ALA A CA 1
ATOM 700 C C . ALA A 1 84 ? 16.438 22.672 28.297 1 89.12 84 ALA A C 1
ATOM 702 O O . ALA A 1 84 ? 15.938 23.719 27.906 1 89.12 84 ALA A O 1
ATOM 703 N N . GLU A 1 85 ? 17.125 21.938 27.516 1 89.5 85 GLU A N 1
ATOM 704 C CA . GLU A 1 85 ? 17.422 22.297 26.125 1 89.5 85 GLU A CA 1
ATOM 705 C C . GLU A 1 85 ? 16.609 21.438 25.156 1 89.5 85 GLU A C 1
ATOM 707 O O . GLU A 1 85 ? 16.969 21.328 23.984 1 89.5 85 GLU A O 1
ATOM 712 N N . ASN A 1 86 ? 15.602 20.734 25.656 1 88 86 ASN A N 1
ATOM 713 C CA . ASN A 1 86 ? 14.711 19.906 24.875 1 88 86 ASN A CA 1
ATOM 714 C C . ASN A 1 86 ? 15.461 18.734 24.234 1 88 86 ASN A C 1
ATOM 716 O O . ASN A 1 86 ? 15.234 18.406 23.062 1 88 86 ASN A O 1
ATOM 720 N N . VAL A 1 87 ? 16.438 18.297 24.984 1 94.19 87 VAL A N 1
ATOM 721 C CA . VAL A 1 87 ? 17.203 17.109 24.578 1 94.19 87 VAL A CA 1
ATOM 722 C C . VAL A 1 87 ? 16.766 15.914 25.406 1 94.19 87 VAL A C 1
ATOM 724 O O . VAL A 1 87 ? 16.688 16 26.641 1 94.19 87 VAL A O 1
ATOM 727 N N . PHE A 1 88 ? 16.484 14.82 24.703 1 95.62 88 PHE A N 1
ATOM 728 C CA . PHE A 1 88 ? 16.078 13.609 25.422 1 95.62 88 PHE A CA 1
ATOM 729 C C . PHE A 1 88 ? 17.312 12.883 25.969 1 95.62 88 PHE A C 1
ATOM 731 O O . PHE A 1 88 ? 18.375 12.898 25.359 1 95.62 88 PHE A O 1
ATOM 738 N N . VAL A 1 89 ? 17.062 12.289 27.109 1 96.94 89 VAL A N 1
ATOM 739 C CA . VAL A 1 89 ? 18.141 11.516 27.719 1 96.94 89 VAL A CA 1
ATOM 740 C C . VAL A 1 89 ? 18.266 10.156 27.031 1 96.94 89 VAL A C 1
ATOM 742 O O . VAL A 1 89 ? 17.266 9.453 26.859 1 96.94 89 VAL A O 1
ATOM 745 N N . VAL A 1 90 ? 19.5 9.805 26.656 1 97.75 90 VAL A N 1
ATOM 746 C CA . VAL A 1 90 ? 19.75 8.547 25.969 1 97.75 90 VAL A CA 1
ATOM 747 C C . VAL A 1 90 ? 20.578 7.617 26.844 1 97.75 90 VAL A C 1
ATOM 749 O O . VAL A 1 90 ? 21.781 7.836 27.047 1 97.75 90 VAL A O 1
ATOM 752 N N . PRO A 1 91 ? 19.953 6.555 27.359 1 96.94 91 PRO A N 1
ATOM 753 C CA . PRO A 1 91 ? 20.734 5.578 28.125 1 96.94 91 PRO A CA 1
ATOM 754 C C . PRO A 1 91 ? 21.844 4.922 27.297 1 96.94 91 PRO A C 1
ATOM 756 O O . PRO A 1 91 ? 21.734 4.871 26.062 1 96.94 91 PRO A O 1
ATOM 759 N N . GLU A 1 92 ? 22.812 4.379 27.969 1 95.69 92 GLU A N 1
ATOM 760 C CA . GLU A 1 92 ? 23.984 3.818 27.297 1 95.69 92 GLU A CA 1
ATOM 761 C C . GLU A 1 92 ? 23.578 2.719 26.312 1 95.69 92 GLU A C 1
ATOM 763 O O . GLU A 1 92 ? 24.062 2.689 25.172 1 95.69 92 GLU A O 1
ATOM 768 N N . GLU A 1 93 ? 22.672 1.893 26.734 1 96.38 93 GLU A N 1
ATOM 769 C CA . GLU A 1 93 ? 22.266 0.737 25.922 1 96.38 93 GLU A CA 1
ATOM 770 C C . GLU A 1 93 ? 21.438 1.16 24.719 1 96.38 93 GLU A C 1
ATOM 772 O O . GLU A 1 93 ? 21.234 0.371 23.797 1 96.38 93 GLU A O 1
ATOM 777 N N . ALA A 1 94 ? 20.984 2.432 24.719 1 97.56 94 ALA A N 1
ATOM 778 C CA . ALA A 1 94 ? 20.172 2.934 23.609 1 97.56 94 ALA A CA 1
ATOM 779 C C . ALA A 1 94 ? 20.969 3.91 22.734 1 97.56 94 ALA A C 1
ATOM 781 O O . ALA A 1 94 ? 20.469 4.418 21.734 1 97.56 94 ALA A O 1
ATOM 782 N N . SER A 1 95 ? 22.25 4.168 23.141 1 97.5 95 SER A N 1
ATOM 783 C CA . SER A 1 95 ? 23.078 5.082 22.359 1 97.5 95 SER A CA 1
ATOM 784 C C . SER A 1 95 ? 23.438 4.477 21.016 1 97.5 95 SER A C 1
ATOM 786 O O . SER A 1 95 ? 23.641 3.266 20.906 1 97.5 95 SER A O 1
ATOM 788 N N . TRP A 1 96 ? 23.516 5.324 20 1 97.31 96 TRP A N 1
ATOM 789 C CA . TRP A 1 96 ? 23.844 4.848 18.672 1 97.31 96 TRP A CA 1
ATOM 790 C C . TRP A 1 96 ? 25.219 4.184 18.656 1 97.31 96 TRP A C 1
ATOM 792 O O . TRP A 1 96 ? 25.438 3.215 17.922 1 97.31 96 TRP A O 1
ATOM 802 N N . SER A 1 97 ? 26.172 4.742 19.422 1 96.12 97 SER A N 1
ATOM 803 C CA . SER A 1 97 ? 27.5 4.148 19.516 1 96.12 97 SER A CA 1
ATOM 804 C C . SER A 1 97 ? 27.438 2.707 20 1 96.12 97 SER A C 1
ATOM 806 O O . SER A 1 97 ? 28.109 1.831 19.469 1 96.12 97 SER A O 1
ATOM 808 N N . TYR A 1 98 ? 26.625 2.502 21.031 1 97.69 98 TYR A N 1
ATOM 809 C CA . TYR A 1 98 ? 26.453 1.148 21.547 1 97.69 98 TYR A CA 1
ATOM 810 C C . TYR A 1 98 ? 25.828 0.245 20.484 1 97.69 98 TYR A C 1
ATOM 812 O O . TYR A 1 98 ? 26.266 -0.889 20.281 1 97.69 98 TYR A O 1
ATOM 820 N N . ILE A 1 99 ? 24.828 0.714 19.812 1 98.12 99 ILE A N 1
ATOM 821 C CA . ILE A 1 99 ? 24.109 -0.041 18.781 1 98.12 99 ILE A CA 1
ATOM 822 C C . ILE A 1 99 ? 25.062 -0.386 17.641 1 98.12 99 ILE A C 1
ATOM 824 O O . ILE A 1 99 ? 25.109 -1.53 17.188 1 98.12 99 ILE A O 1
ATOM 828 N N . MET A 1 100 ? 25.828 0.562 17.234 1 97.06 100 MET A N 1
ATOM 829 C CA . MET A 1 100 ? 26.781 0.358 16.156 1 97.06 100 MET A CA 1
ATOM 830 C C . MET A 1 100 ? 27.828 -0.687 16.531 1 97.06 100 MET A C 1
ATOM 832 O O . MET A 1 100 ? 28.188 -1.543 15.727 1 97.06 100 MET A O 1
ATOM 836 N N . LYS A 1 101 ? 28.281 -0.596 17.703 1 97.19 101 LYS A N 1
ATOM 837 C CA . LYS A 1 101 ? 29.297 -1.531 18.203 1 97.19 101 LYS A CA 1
ATOM 838 C C . LYS A 1 101 ? 28.75 -2.961 18.219 1 97.19 101 LYS A C 1
ATOM 840 O O . LYS A 1 101 ? 29.516 -3.914 18.016 1 97.19 101 LYS A O 1
ATOM 845 N N . ASN A 1 102 ? 27.484 -3.066 18.375 1 97.88 102 ASN A N 1
ATOM 846 C CA . ASN A 1 102 ? 26.875 -4.391 18.5 1 97.88 102 ASN A CA 1
ATOM 847 C C . ASN A 1 102 ? 26.109 -4.762 17.234 1 97.88 102 ASN A C 1
ATOM 849 O O . ASN A 1 102 ? 25.359 -5.742 17.234 1 97.88 102 ASN A O 1
ATOM 853 N N . ALA A 1 103 ? 26.219 -4.055 16.188 1 97.19 103 ALA A N 1
ATOM 854 C CA . ALA A 1 103 ? 25.391 -4.18 14.992 1 97.19 103 ALA A CA 1
ATOM 855 C C . ALA A 1 103 ? 25.531 -5.57 14.375 1 97.19 103 ALA A C 1
ATOM 857 O O . ALA A 1 103 ? 24.562 -6.105 13.812 1 97.19 103 ALA A O 1
ATOM 858 N N . LYS A 1 104 ? 26.703 -6.223 14.516 1 96.19 104 LYS A N 1
ATOM 859 C CA . LYS A 1 104 ? 26.953 -7.484 13.828 1 96.19 104 LYS A CA 1
ATOM 860 C C . LYS A 1 104 ? 26.609 -8.68 14.719 1 96.19 104 LYS A C 1
ATOM 862 O O . LYS A 1 104 ? 26.766 -9.828 14.305 1 96.19 104 LYS A O 1
ATOM 867 N N . GLN A 1 105 ? 26.094 -8.359 15.906 1 96.56 105 GLN A N 1
ATOM 868 C CA . GLN A 1 105 ? 25.672 -9.438 16.797 1 96.56 105 GLN A CA 1
ATOM 869 C C . GLN A 1 105 ? 24.375 -10.086 16.312 1 96.56 105 GLN A C 1
ATOM 871 O O . GLN A 1 105 ? 23.5 -9.406 15.766 1 96.56 105 GLN A O 1
ATOM 876 N N . PRO A 1 106 ? 24.234 -11.406 16.578 1 94.69 106 PRO A N 1
ATOM 877 C CA . PRO A 1 106 ? 23.031 -12.109 16.141 1 94.69 106 PRO A CA 1
ATOM 878 C C . PRO A 1 106 ? 21.766 -11.594 16.828 1 94.69 106 PRO A C 1
ATOM 880 O O . PRO A 1 106 ? 20.656 -11.742 16.297 1 94.69 106 PRO A O 1
ATOM 883 N N . ASN A 1 107 ? 21.938 -11.016 18 1 96.81 107 ASN A N 1
ATOM 884 C CA . ASN A 1 107 ? 20.766 -10.555 18.75 1 96.81 107 ASN A CA 1
ATOM 885 C C . ASN A 1 107 ? 20.547 -9.055 18.578 1 96.81 107 ASN A C 1
ATOM 887 O O . ASN A 1 107 ? 19.984 -8.398 19.453 1 96.81 107 ASN A O 1
ATOM 891 N N . ILE A 1 108 ? 21.047 -8.5 17.453 1 98.06 108 ILE A N 1
ATOM 892 C CA . ILE A 1 108 ? 20.953 -7.062 17.203 1 98.06 108 ILE A CA 1
ATOM 893 C C . ILE A 1 108 ? 19.484 -6.625 17.219 1 98.06 108 ILE A C 1
ATOM 895 O O . ILE A 1 108 ? 19.172 -5.516 17.656 1 98.06 108 ILE A O 1
ATOM 899 N N . LYS A 1 109 ? 18.562 -7.426 16.766 1 97.31 109 LYS A N 1
ATOM 900 C CA . LYS A 1 109 ? 17.141 -7.094 16.781 1 97.31 109 LYS A CA 1
ATOM 901 C C . LYS A 1 109 ? 16.625 -6.891 18.203 1 97.31 109 LYS A C 1
ATOM 903 O O . LYS A 1 109 ? 15.883 -5.941 18.469 1 97.31 109 LYS A O 1
ATOM 908 N N . GLU A 1 110 ? 17.016 -7.707 19.062 1 97.44 110 GLU A N 1
ATOM 909 C CA . GLU A 1 110 ? 16.672 -7.578 20.469 1 97.44 110 GLU A CA 1
ATOM 910 C C . GLU A 1 110 ? 17.297 -6.328 21.078 1 97.44 110 GLU A C 1
ATOM 912 O O . GLU A 1 110 ? 16.656 -5.629 21.875 1 97.44 110 GLU A O 1
ATOM 917 N N . ILE A 1 111 ? 18.531 -6.105 20.719 1 98.06 111 ILE A N 1
ATOM 918 C CA . ILE A 1 111 ? 19.25 -4.93 21.203 1 98.06 111 ILE A CA 1
ATOM 919 C C . ILE A 1 111 ? 18.484 -3.664 20.812 1 98.06 111 ILE A C 1
ATOM 921 O O . ILE A 1 111 ? 18.297 -2.764 21.641 1 98.06 111 ILE A O 1
ATOM 925 N N . LEU A 1 112 ? 18 -3.656 19.609 1 98.06 112 LEU A N 1
ATOM 926 C CA . LEU A 1 112 ? 17.266 -2.492 19.125 1 98.06 112 LEU A CA 1
ATOM 927 C C . LEU A 1 112 ? 15.945 -2.334 19.859 1 98.06 112 LEU A C 1
ATOM 929 O O . LEU A 1 112 ? 15.602 -1.23 20.297 1 98.06 112 LEU A O 1
ATOM 933 N N . ASP A 1 113 ? 15.211 -3.395 20 1 97.44 113 ASP A N 1
ATOM 934 C CA . ASP A 1 113 ? 13.945 -3.33 20.719 1 97.44 113 ASP A CA 1
ATOM 935 C C . ASP A 1 113 ? 14.156 -2.867 22.156 1 97.44 113 ASP A C 1
ATOM 937 O O . ASP A 1 113 ? 13.375 -2.068 22.688 1 97.44 113 ASP A O 1
ATOM 941 N N . ASN A 1 114 ? 15.18 -3.33 22.75 1 97.75 114 ASN A N 1
ATOM 942 C CA . ASN A 1 114 ? 15.508 -2.91 24.109 1 97.75 114 ASN A CA 1
ATOM 943 C C . ASN A 1 114 ? 15.883 -1.432 24.156 1 97.75 114 ASN A C 1
ATOM 945 O O . ASN A 1 114 ? 15.531 -0.734 25.109 1 97.75 114 ASN A O 1
ATOM 949 N N . ALA A 1 115 ? 16.656 -1.04 23.203 1 98.12 115 ALA A N 1
ATOM 950 C CA . ALA A 1 115 ? 17.016 0.374 23.125 1 98.12 115 ALA A CA 1
ATOM 951 C C . ALA A 1 115 ? 15.766 1.254 23.062 1 98.12 115 ALA A C 1
ATOM 953 O O . ALA A 1 115 ? 15.664 2.25 23.781 1 98.12 115 ALA A O 1
ATOM 954 N N . MET A 1 116 ? 14.812 0.867 22.219 1 97.19 116 MET A N 1
ATOM 955 C CA . MET A 1 116 ? 13.562 1.615 22.078 1 97.19 116 MET A CA 1
ATOM 956 C C . MET A 1 116 ? 12.805 1.644 23.406 1 97.19 116 MET A C 1
ATOM 958 O O . MET A 1 116 ? 12.297 2.691 23.812 1 97.19 116 MET A O 1
ATOM 962 N N . LYS A 1 117 ? 12.75 0.554 24.031 1 96.5 117 LYS A N 1
ATOM 963 C CA . LYS A 1 117 ? 12.07 0.438 25.312 1 96.5 117 LYS A CA 1
ATOM 964 C C . LYS A 1 117 ? 12.719 1.343 26.359 1 96.5 117 LYS A C 1
ATOM 966 O O . LYS A 1 117 ? 12.023 2.086 27.062 1 96.5 117 LYS A O 1
ATOM 971 N N . ARG A 1 118 ? 14.008 1.313 26.453 1 97.19 118 ARG A N 1
ATOM 972 C CA . ARG A 1 118 ? 14.742 2.082 27.453 1 97.19 118 ARG A CA 1
ATOM 973 C C . ARG A 1 118 ? 14.586 3.58 27.219 1 97.19 118 ARG A C 1
ATOM 975 O O . ARG A 1 118 ? 14.5 4.359 28.172 1 97.19 118 ARG A O 1
ATOM 982 N N . LEU A 1 119 ? 14.586 3.965 25.984 1 97.44 119 LEU A N 1
ATOM 983 C CA . LEU A 1 119 ? 14.383 5.367 25.656 1 97.44 119 LEU A CA 1
ATOM 984 C C . LEU A 1 119 ? 13.023 5.855 26.141 1 97.44 119 LEU A C 1
ATOM 986 O O . LEU A 1 119 ? 12.922 6.945 26.703 1 97.44 119 LEU A O 1
ATOM 990 N N . GLU A 1 120 ? 12 5.07 25.875 1 95.56 120 GLU A N 1
ATOM 991 C CA . GLU A 1 120 ? 10.656 5.453 26.312 1 95.56 120 GLU A CA 1
ATOM 992 C C . GLU A 1 120 ? 10.562 5.492 27.828 1 95.56 120 GLU A C 1
ATOM 994 O O . GLU A 1 120 ? 9.898 6.363 28.391 1 95.56 120 GLU A O 1
ATOM 999 N N . GLU A 1 121 ? 11.234 4.586 28.484 1 95.81 121 GLU A N 1
ATOM 1000 C CA . GLU A 1 121 ? 11.227 4.539 29.938 1 95.81 121 GLU A CA 1
ATOM 1001 C C . GLU A 1 121 ? 11.898 5.77 30.547 1 95.81 121 GLU A C 1
ATOM 1003 O O . GLU A 1 121 ? 11.43 6.309 31.547 1 95.81 121 GLU A O 1
ATOM 1008 N N . GLU A 1 122 ? 12.953 6.207 29.922 1 95.25 122 GLU A N 1
ATOM 1009 C CA . GLU A 1 122 ? 13.727 7.34 30.422 1 95.25 122 GLU A CA 1
ATOM 1010 C C . GLU A 1 122 ? 13.062 8.664 30.062 1 95.25 122 GLU A C 1
ATOM 1012 O O . GLU A 1 122 ? 13.328 9.688 30.688 1 95.25 122 GLU A O 1
ATOM 1017 N N . ASN A 1 123 ? 12.312 8.656 29.031 1 95.94 123 ASN A N 1
ATOM 1018 C CA . ASN A 1 123 ? 11.672 9.867 28.516 1 95.94 123 ASN A CA 1
ATOM 1019 C C . ASN A 1 123 ? 10.164 9.68 28.359 1 95.94 123 ASN A C 1
ATOM 1021 O O . ASN A 1 123 ? 9.68 9.367 27.266 1 95.94 123 ASN A O 1
ATOM 1025 N N . PRO A 1 124 ? 9.359 10 29.328 1 91.69 124 PRO A N 1
ATOM 1026 C CA . PRO A 1 124 ? 7.914 9.773 29.281 1 91.69 124 PRO A CA 1
ATOM 1027 C C . PRO A 1 124 ? 7.254 10.453 28.094 1 91.69 124 PRO A C 1
ATOM 1029 O O . PRO A 1 124 ? 6.234 9.977 27.578 1 91.69 124 PRO A O 1
ATOM 1032 N N . GLU A 1 125 ? 7.805 11.477 27.562 1 89.25 125 GLU A N 1
ATOM 1033 C CA . GLU A 1 125 ? 7.266 12.203 26.422 1 89.25 125 GLU A CA 1
ATOM 1034 C C . GLU A 1 125 ? 7.324 11.359 25.156 1 89.25 125 GLU A C 1
ATOM 1036 O O . GLU A 1 125 ? 6.609 11.633 24.188 1 89.25 125 GLU A O 1
ATOM 1041 N N . LEU A 1 126 ? 8.156 10.344 25.203 1 93.56 126 LEU A N 1
ATOM 1042 C CA . LEU A 1 126 ? 8.32 9.484 24.031 1 93.56 126 LEU A CA 1
ATOM 1043 C C . LEU A 1 126 ? 7.438 8.242 24.141 1 93.56 126 LEU A C 1
ATOM 1045 O O . LEU A 1 126 ? 7.441 7.391 23.25 1 93.56 126 LEU A O 1
ATOM 1049 N N . GLU A 1 127 ? 6.68 8.188 25.156 1 90 127 GLU A N 1
ATOM 1050 C CA . GLU A 1 127 ? 5.879 6.988 25.391 1 90 127 GLU A CA 1
ATOM 1051 C C . GLU A 1 127 ? 4.988 6.676 24.203 1 90 127 GLU A C 1
ATOM 1053 O O . GLU A 1 127 ? 4.246 7.543 23.734 1 90 127 GLU A O 1
ATOM 1058 N N . GLY A 1 128 ? 5.09 5.426 23.703 1 85.25 128 GLY A N 1
ATOM 1059 C CA . GLY A 1 128 ? 4.23 4.957 22.625 1 85.25 128 GLY A CA 1
ATOM 1060 C C . GLY A 1 128 ? 4.723 5.355 21.25 1 85.25 128 GLY A C 1
ATOM 1061 O O . GLY A 1 128 ? 4.141 4.957 20.234 1 85.25 128 GLY A O 1
ATOM 1062 N N . MET A 1 129 ? 5.82 6.055 21.141 1 90.19 129 MET A N 1
ATOM 1063 C CA . MET A 1 129 ? 6.301 6.578 19.875 1 90.19 129 MET A CA 1
ATOM 1064 C C . MET A 1 129 ? 7.277 5.605 19.219 1 90.19 129 MET A C 1
ATOM 1066 O O . MET A 1 129 ? 7.363 5.531 17.984 1 90.19 129 MET A O 1
ATOM 1070 N N . LEU A 1 130 ? 7.977 4.875 20.016 1 93.69 130 LEU A N 1
ATOM 1071 C CA . LEU A 1 130 ? 9.055 4.047 19.5 1 93.69 130 LEU A CA 1
ATOM 1072 C C . LEU A 1 130 ? 8.617 2.59 19.391 1 93.69 130 LEU A C 1
ATOM 1074 O O . LEU A 1 130 ? 8.25 1.975 20.391 1 93.69 130 LEU A O 1
ATOM 1078 N N . PRO A 1 131 ? 8.727 2.055 18.172 1 90.75 131 PRO A N 1
ATOM 1079 C CA . PRO A 1 131 ? 8.242 0.683 17.984 1 90.75 131 PRO A CA 1
ATOM 1080 C C . PRO A 1 131 ? 9.234 -0.36 18.5 1 90.75 131 PRO A C 1
ATOM 1082 O O . PRO A 1 131 ? 10.445 -0.161 18.422 1 90.75 131 PRO A O 1
ATOM 1085 N N . ARG A 1 132 ? 8.734 -1.392 19.109 1 91.38 132 ARG A N 1
ATOM 1086 C CA . ARG A 1 132 ? 9.508 -2.562 19.5 1 91.38 132 ARG A CA 1
ATOM 1087 C C . ARG A 1 132 ? 9.164 -3.768 18.641 1 91.38 132 ARG A C 1
ATOM 1089 O O . ARG A 1 132 ? 8.648 -4.773 19.141 1 91.38 132 ARG A O 1
ATOM 1096 N N . ILE A 1 133 ? 9.594 -3.686 17.344 1 90.31 133 ILE A N 1
ATOM 1097 C CA . ILE A 1 133 ? 9.039 -4.629 16.375 1 90.31 133 ILE A CA 1
ATOM 1098 C C . ILE A 1 133 ? 10.172 -5.402 15.711 1 90.31 133 ILE A C 1
ATOM 1100 O O . ILE A 1 133 ? 9.93 -6.27 14.867 1 90.31 133 ILE A O 1
ATOM 1104 N N . TYR A 1 134 ? 11.406 -5.148 15.977 1 93.94 134 TYR A N 1
ATOM 1105 C CA . TYR A 1 134 ? 12.531 -5.719 15.258 1 93.94 134 TYR A CA 1
ATOM 1106 C C . TYR A 1 134 ? 12.68 -7.207 15.562 1 93.94 134 TYR A C 1
ATOM 1108 O O . TYR A 1 134 ? 12.867 -8.016 14.648 1 93.94 134 TYR A O 1
ATOM 1116 N N . GLN A 1 135 ? 12.547 -7.551 16.797 1 90.62 135 GLN A N 1
ATOM 1117 C CA . GLN A 1 135 ? 12.734 -8.938 17.203 1 90.62 135 GLN A CA 1
ATOM 1118 C C . GLN A 1 135 ? 11.719 -9.852 16.516 1 90.62 135 GLN A C 1
ATOM 1120 O O . GLN A 1 135 ? 12.055 -10.969 16.125 1 90.62 135 GLN A O 1
ATOM 1125 N N . GLY A 1 136 ? 10.539 -9.414 16.438 1 83.31 136 GLY A N 1
ATOM 1126 C CA . GLY A 1 136 ? 9.492 -10.227 15.844 1 83.31 136 GLY A CA 1
ATOM 1127 C C . GLY A 1 136 ? 9.43 -10.102 14.328 1 83.31 136 GLY A C 1
ATOM 1128 O O . GLY A 1 136 ? 8.633 -10.773 13.68 1 83.31 136 GLY A O 1
ATOM 1129 N N . SER A 1 137 ? 10.344 -9.328 13.742 1 86.62 137 SER A N 1
ATOM 1130 C CA . SER A 1 137 ? 10.289 -9.055 12.312 1 86.62 137 SER A CA 1
ATOM 1131 C C . SER A 1 137 ? 11 -10.141 11.516 1 86.62 137 SER A C 1
ATOM 1133 O O . SER A 1 137 ? 11.797 -10.906 12.07 1 86.62 137 SER A O 1
ATOM 1135 N N . ASN A 1 138 ? 10.68 -10.164 10.234 1 83.19 138 ASN A N 1
ATOM 1136 C CA . ASN A 1 138 ? 11.367 -11.07 9.32 1 83.19 138 ASN A CA 1
ATOM 1137 C C . ASN A 1 138 ? 12.578 -10.398 8.68 1 83.19 138 ASN A C 1
ATOM 1139 O O . ASN A 1 138 ? 13.117 -10.906 7.691 1 83.19 138 ASN A O 1
ATOM 1143 N N . LEU A 1 139 ? 12.898 -9.266 9.164 1 90.12 139 LEU A N 1
ATOM 1144 C CA . LEU A 1 139 ? 14.133 -8.617 8.742 1 90.12 139 LEU A CA 1
ATOM 1145 C C . LEU A 1 139 ? 15.352 -9.336 9.305 1 90.12 139 LEU A C 1
ATOM 1147 O O . LEU A 1 139 ? 15.547 -9.375 10.516 1 90.12 139 LEU A O 1
ATOM 1151 N N . PRO A 1 140 ? 16.188 -9.898 8.422 1 91.19 140 PRO A N 1
ATOM 1152 C CA . PRO A 1 140 ? 17.359 -10.602 8.938 1 91.19 140 PRO A CA 1
ATOM 1153 C C . PRO A 1 140 ? 18.312 -9.688 9.711 1 91.19 140 PRO A C 1
ATOM 1155 O O . PRO A 1 140 ? 18.391 -8.492 9.43 1 91.19 140 PRO A O 1
ATOM 1158 N N . ALA A 1 141 ? 18.984 -10.312 10.664 1 94.81 141 ALA A N 1
ATOM 1159 C CA . ALA A 1 141 ? 19.938 -9.555 11.484 1 94.81 141 ALA A CA 1
ATOM 1160 C C . ALA A 1 141 ? 20.969 -8.852 10.617 1 94.81 141 ALA A C 1
ATOM 1162 O O . ALA A 1 141 ? 21.359 -7.715 10.898 1 94.81 141 ALA A O 1
ATOM 1163 N N . GLU A 1 142 ? 21.375 -9.516 9.562 1 94.12 142 GLU A N 1
ATOM 1164 C CA . GLU A 1 142 ? 22.375 -8.938 8.672 1 94.12 142 GLU A CA 1
ATOM 1165 C C . GLU A 1 142 ? 21.844 -7.676 7.988 1 94.12 142 GLU A C 1
ATOM 1167 O O . GLU A 1 142 ? 22.594 -6.727 7.754 1 94.12 142 GLU A O 1
ATOM 1172 N N . ASN A 1 143 ? 20.594 -7.715 7.598 1 95.38 143 ASN A N 1
ATOM 1173 C CA . ASN A 1 143 ? 19.984 -6.551 6.973 1 95.38 143 ASN A CA 1
ATOM 1174 C C . ASN A 1 143 ? 19.828 -5.395 7.961 1 95.38 143 ASN A C 1
ATOM 1176 O O . ASN A 1 143 ? 20 -4.234 7.594 1 95.38 143 ASN A O 1
ATOM 1180 N N . VAL A 1 144 ? 19.484 -5.738 9.203 1 97.06 144 VAL A N 1
ATOM 1181 C CA . VAL A 1 144 ? 19.422 -4.727 10.258 1 97.06 144 VAL A CA 1
ATOM 1182 C C . VAL A 1 144 ? 20.797 -4.086 10.438 1 97.06 144 VAL A C 1
ATOM 1184 O O . VAL A 1 144 ? 20.922 -2.859 10.516 1 97.06 144 VAL A O 1
ATOM 1187 N N . ALA A 1 145 ? 21.828 -4.945 10.492 1 97 145 ALA A N 1
ATOM 1188 C CA . ALA A 1 145 ? 23.203 -4.445 10.594 1 97 145 ALA A CA 1
ATOM 1189 C C . ALA A 1 145 ? 23.531 -3.512 9.43 1 97 145 ALA A C 1
ATOM 1191 O O . ALA A 1 145 ? 24.172 -2.482 9.617 1 97 145 ALA A O 1
ATOM 1192 N N . GLY A 1 146 ? 23.109 -3.871 8.258 1 96.06 146 GLY A N 1
ATOM 1193 C CA . GLY A 1 146 ? 23.312 -3.037 7.086 1 96.06 146 GLY A CA 1
ATOM 1194 C C . GLY A 1 146 ? 22.672 -1.666 7.211 1 96.06 146 GLY A C 1
ATOM 1195 O O . GLY A 1 146 ? 23.281 -0.658 6.836 1 96.06 146 GLY A O 1
ATOM 1196 N N . LEU A 1 147 ? 21.453 -1.624 7.715 1 97.06 147 LEU A N 1
ATOM 1197 C CA . LEU A 1 147 ? 20.781 -0.354 7.934 1 97.06 147 LEU A CA 1
ATOM 1198 C C . LEU A 1 147 ? 21.547 0.511 8.93 1 97.06 147 LEU A C 1
ATOM 1200 O O . LEU A 1 147 ? 21.719 1.71 8.711 1 97.06 147 LEU A O 1
ATOM 1204 N N . ILE A 1 148 ? 21.953 -0.127 10.023 1 97.75 148 ILE A N 1
ATOM 1205 C CA . ILE A 1 148 ? 22.703 0.591 11.039 1 97.75 148 ILE A CA 1
ATOM 1206 C C . ILE A 1 148 ? 23.984 1.171 10.422 1 97.75 148 ILE A C 1
ATOM 1208 O O . ILE A 1 148 ? 24.344 2.318 10.695 1 97.75 148 ILE A O 1
ATOM 1212 N N . GLU A 1 149 ? 24.656 0.433 9.594 1 96.44 149 GLU A N 1
ATOM 1213 C CA . GLU A 1 149 ? 25.859 0.902 8.914 1 96.44 149 GLU A CA 1
ATOM 1214 C C . GLU A 1 149 ? 25.547 2.098 8.016 1 96.44 149 GLU A C 1
ATOM 1216 O O . GLU A 1 149 ? 26.312 3.061 7.977 1 96.44 149 GLU A O 1
ATOM 1221 N N . ILE A 1 150 ? 24.5 2.02 7.289 1 95.69 150 ILE A N 1
ATOM 1222 C CA . ILE A 1 150 ? 24.094 3.09 6.387 1 95.69 150 ILE A CA 1
ATOM 1223 C C . ILE A 1 150 ? 23.891 4.383 7.176 1 95.69 150 ILE A C 1
ATOM 1225 O O . ILE A 1 150 ? 24.391 5.441 6.781 1 95.69 150 ILE A O 1
ATOM 1229 N N . PHE A 1 151 ? 23.234 4.312 8.328 1 95.88 151 PHE A N 1
ATOM 1230 C CA . PHE A 1 151 ? 22.922 5.504 9.102 1 95.88 151 PHE A CA 1
ATOM 1231 C C . PHE A 1 151 ? 24.062 5.852 10.047 1 95.88 151 PHE A C 1
ATOM 1233 O O . PHE A 1 151 ? 23.906 6.688 10.938 1 95.88 151 PHE A O 1
ATOM 1240 N N . SER A 1 152 ? 25.188 5.156 9.914 1 94.94 152 SER A N 1
ATOM 1241 C CA . SER A 1 152 ? 26.391 5.453 10.695 1 94.94 152 SER A CA 1
ATOM 1242 C C . SER A 1 152 ? 27.422 6.184 9.844 1 94.94 152 SER A C 1
ATOM 1244 O O . SER A 1 152 ? 28.547 6.438 10.305 1 94.94 152 SER A O 1
ATOM 1246 N N . ARG A 1 153 ? 27.109 6.465 8.719 1 91.25 153 ARG A N 1
ATOM 1247 C CA . ARG A 1 153 ? 28.016 7.195 7.844 1 91.25 153 ARG A CA 1
ATOM 1248 C C . ARG A 1 153 ? 28.438 8.523 8.477 1 91.25 153 ARG A C 1
ATOM 1250 O O . ARG A 1 153 ? 27.703 9.086 9.289 1 91.25 153 ARG A O 1
ATOM 1257 N N . ASP A 1 154 ? 29.469 9.086 8.047 1 88.19 154 ASP A N 1
ATOM 1258 C CA . ASP A 1 154 ? 30.109 10.234 8.672 1 88.19 154 ASP A CA 1
ATOM 1259 C C . ASP A 1 154 ? 29.219 11.477 8.57 1 88.19 154 ASP A C 1
ATOM 1261 O O . ASP A 1 154 ? 29.234 12.336 9.453 1 88.19 154 ASP A O 1
ATOM 1265 N N . VAL A 1 155 ? 28.516 11.531 7.523 1 85.69 155 VAL A N 1
ATOM 1266 C CA . VAL A 1 155 ? 27.656 12.688 7.289 1 85.69 155 VAL A CA 1
ATOM 1267 C C . VAL A 1 155 ? 26.656 12.82 8.43 1 85.69 155 VAL A C 1
ATOM 1269 O O . VAL A 1 155 ? 26.141 13.914 8.688 1 85.69 155 VAL A O 1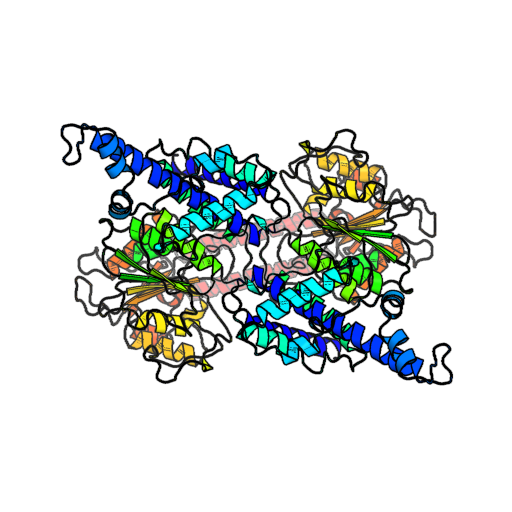
ATOM 1272 N N . PHE A 1 156 ? 26.438 11.711 9.164 1 88.81 156 PHE A N 1
ATOM 1273 C CA . PHE A 1 156 ? 25.469 11.703 10.242 1 88.81 156 PHE A CA 1
ATOM 1274 C C . PHE A 1 156 ? 26.156 11.805 11.602 1 88.81 156 PHE A C 1
ATOM 1276 O O . PHE A 1 156 ? 25.5 11.695 12.641 1 88.81 156 PHE A O 1
ATOM 1283 N N . SER A 1 157 ? 27.375 12.062 11.617 1 87.38 157 SER A N 1
ATOM 1284 C CA . SER A 1 157 ? 28.125 12.07 12.867 1 87.38 157 SER A CA 1
ATOM 1285 C C . SER A 1 157 ? 27.75 13.266 13.734 1 87.38 157 SER A C 1
ATOM 1287 O O . SER A 1 157 ? 27.562 14.375 13.219 1 87.38 157 SER A O 1
ATOM 1289 N N . ALA A 1 158 ? 27.672 13.078 15.016 1 81.75 158 ALA A N 1
ATOM 1290 C CA . ALA A 1 158 ? 27.344 14.109 16 1 81.75 158 ALA A CA 1
ATOM 1291 C C . ALA A 1 158 ? 28.406 15.211 16.016 1 81.75 158 ALA A C 1
ATOM 1293 O O . ALA A 1 158 ? 28.172 16.297 16.547 1 81.75 158 ALA A O 1
ATOM 1294 N N . ASN A 1 159 ? 29.438 14.883 15.516 1 78.38 159 ASN A N 1
ATOM 1295 C CA . ASN A 1 159 ? 30.547 15.852 15.516 1 78.38 159 ASN A CA 1
ATOM 1296 C C . ASN A 1 159 ? 30.328 16.938 14.461 1 78.38 159 ASN A C 1
ATOM 1298 O O . ASN A 1 159 ? 31.047 17.938 14.453 1 78.38 159 ASN A O 1
ATOM 1302 N N . THR A 1 160 ? 29.344 16.75 13.641 1 74.38 160 THR A N 1
ATOM 1303 C CA . THR A 1 160 ? 29.047 17.734 12.617 1 74.38 160 THR A CA 1
ATOM 1304 C C . THR A 1 160 ? 27.812 18.547 13.008 1 74.38 160 THR A C 1
ATOM 1306 O O . THR A 1 160 ? 26.766 18 13.328 1 74.38 160 THR A O 1
ATOM 1309 N N . GLN A 1 161 ? 27.938 19.844 13.062 1 70.75 161 GLN A N 1
ATOM 1310 C CA . GLN A 1 161 ? 26.859 20.75 13.477 1 70.75 161 GLN A CA 1
ATOM 1311 C C . GLN A 1 161 ? 25.609 20.547 12.633 1 70.75 161 GLN A C 1
ATOM 1313 O O . GLN A 1 161 ? 24.5 20.703 13.125 1 70.75 161 GLN A O 1
ATOM 1318 N N . GLU A 1 162 ? 25.828 20.016 11.461 1 82.94 162 GLU A N 1
ATOM 1319 C CA . GLU A 1 162 ? 24.734 19.953 10.5 1 82.94 162 GLU A CA 1
ATOM 1320 C C . GLU A 1 162 ? 24.078 18.578 10.492 1 82.94 162 GLU A C 1
ATOM 1322 O O . GLU A 1 162 ? 23.125 18.328 9.742 1 82.94 162 GLU A O 1
ATOM 1327 N N . SER A 1 163 ? 24.594 17.703 11.352 1 84.5 163 SER A N 1
ATOM 1328 C CA . SER A 1 163 ? 24.141 16.312 11.312 1 84.5 163 SER A CA 1
ATOM 1329 C C . SER A 1 163 ? 22.641 16.219 11.609 1 84.5 163 SER A C 1
ATOM 1331 O O . SER A 1 163 ? 21.922 15.461 10.953 1 84.5 163 SER A O 1
ATOM 1333 N N . VAL A 1 164 ? 22.219 17.031 12.539 1 85.81 164 VAL A N 1
ATOM 1334 C CA . VAL A 1 164 ? 20.828 17 12.953 1 85.81 164 VAL A CA 1
ATOM 1335 C C . VAL A 1 164 ? 19.938 17.469 11.805 1 85.81 164 VAL A C 1
ATOM 1337 O O . VAL A 1 164 ? 18.891 16.859 11.531 1 85.81 164 VAL A O 1
ATOM 1340 N N . ASP A 1 165 ? 20.375 18.422 11.102 1 87.44 165 ASP A N 1
ATOM 1341 C CA . ASP A 1 165 ? 19.625 18.938 9.961 1 87.44 165 ASP A CA 1
ATOM 1342 C C . ASP A 1 165 ? 19.578 17.922 8.828 1 87.44 165 ASP A C 1
ATOM 1344 O O . ASP A 1 165 ? 18.547 17.766 8.172 1 87.44 165 ASP A O 1
ATOM 1348 N N . ILE A 1 166 ? 20.688 17.266 8.656 1 91.06 166 ILE A N 1
ATOM 1349 C CA . ILE A 1 166 ? 20.766 16.266 7.598 1 91.06 166 ILE A CA 1
ATOM 1350 C C . ILE A 1 166 ? 19.828 15.109 7.902 1 91.06 166 ILE A C 1
ATOM 1352 O O . ILE A 1 166 ? 19.172 14.586 7.004 1 91.06 166 ILE A O 1
ATOM 1356 N N . LEU A 1 167 ? 19.766 14.688 9.172 1 93.44 167 LEU A N 1
ATOM 1357 C CA . LEU A 1 167 ? 18.891 13.602 9.57 1 93.44 167 LEU A CA 1
ATOM 1358 C C . LEU A 1 167 ? 17.422 13.984 9.375 1 93.44 167 LEU A C 1
ATOM 1360 O O . LEU A 1 167 ? 16.609 13.164 8.93 1 93.44 167 LEU A O 1
ATOM 1364 N N . GLY A 1 168 ? 17.094 15.227 9.68 1 92.5 168 GLY A N 1
ATOM 1365 C CA . GLY A 1 168 ? 15.75 15.719 9.438 1 92.5 168 GLY A CA 1
ATOM 1366 C C . GLY A 1 168 ? 15.352 15.672 7.977 1 92.5 168 GLY A C 1
ATOM 1367 O O . GLY A 1 168 ? 14.281 15.18 7.637 1 92.5 168 GLY A O 1
ATOM 1368 N N . ARG A 1 169 ? 16.219 16.109 7.141 1 91.06 169 ARG A N 1
ATOM 1369 C CA . ARG A 1 169 ? 15.969 16.109 5.707 1 91.06 169 ARG A CA 1
ATOM 1370 C C . ARG A 1 169 ? 15.867 14.68 5.172 1 91.06 169 ARG A C 1
ATOM 1372 O O . ARG A 1 169 ? 15.055 14.398 4.289 1 91.06 169 ARG A O 1
ATOM 1379 N N . THR A 1 170 ? 16.734 13.867 5.703 1 94.19 170 THR A N 1
ATOM 1380 C CA . THR A 1 170 ? 16.703 12.461 5.316 1 94.19 170 THR A CA 1
ATOM 1381 C C . THR A 1 170 ? 15.367 11.828 5.695 1 94.19 170 THR A C 1
ATOM 1383 O O . THR A 1 170 ? 14.75 11.141 4.883 1 94.19 170 THR A O 1
ATOM 1386 N N . TYR A 1 171 ? 14.977 12.094 6.926 1 94.69 171 TYR A N 1
ATOM 1387 C CA . TYR A 1 171 ? 13.703 11.562 7.402 1 94.69 171 TYR A CA 1
ATOM 1388 C C . TYR A 1 171 ? 12.555 12 6.496 1 94.69 171 TYR A C 1
ATOM 1390 O O . TYR A 1 171 ? 11.734 11.172 6.082 1 94.69 171 TYR A O 1
ATOM 1398 N N . GLU A 1 172 ? 12.508 13.242 6.109 1 91.44 172 GLU A N 1
ATOM 1399 C CA . GLU A 1 172 ? 11.461 13.789 5.254 1 91.44 172 GLU A CA 1
ATOM 1400 C C . GLU A 1 172 ? 11.484 13.148 3.869 1 91.44 172 GLU A C 1
ATOM 1402 O O . GLU A 1 172 ? 10.438 12.828 3.309 1 91.44 172 GLU A O 1
ATOM 1407 N N . TYR A 1 173 ? 12.664 13.031 3.379 1 91.06 173 TYR A N 1
ATOM 1408 C CA . TYR A 1 173 ? 12.805 12.414 2.064 1 91.06 173 TYR A CA 1
ATOM 1409 C C . TYR A 1 173 ? 12.297 10.969 2.082 1 91.06 173 TYR A C 1
ATOM 1411 O O . TYR A 1 173 ? 11.625 10.531 1.15 1 91.06 173 TYR A O 1
ATOM 1419 N N . PHE A 1 174 ? 12.68 10.266 3.102 1 94.06 174 PHE A N 1
ATOM 1420 C CA . PHE A 1 174 ? 12.266 8.867 3.213 1 94.06 174 PHE A CA 1
ATOM 1421 C C . PHE A 1 174 ? 10.75 8.758 3.326 1 94.06 174 PHE A C 1
ATOM 1423 O O . PHE A 1 174 ? 10.133 7.922 2.664 1 94.06 174 PHE A O 1
ATOM 1430 N N . ILE A 1 175 ? 10.125 9.641 4.148 1 91.56 175 ILE A N 1
ATOM 1431 C CA . ILE A 1 175 ? 8.672 9.641 4.285 1 91.56 175 ILE A CA 1
ATOM 1432 C C . ILE A 1 175 ? 8.023 9.852 2.916 1 91.56 175 ILE A C 1
ATOM 1434 O O . ILE A 1 175 ? 7.117 9.109 2.533 1 91.56 175 ILE A O 1
ATOM 1438 N N . SER A 1 176 ? 8.508 10.805 2.215 1 88.06 176 SER A N 1
ATOM 1439 C CA . SER A 1 176 ? 7.977 11.117 0.895 1 88.06 176 SER A CA 1
ATOM 1440 C C . SER A 1 176 ? 8.164 9.953 -0.071 1 88.06 176 SER A C 1
ATOM 1442 O O . SER A 1 176 ? 7.258 9.633 -0.845 1 88.06 176 SER A O 1
ATOM 1444 N N . SER A 1 177 ? 9.297 9.336 -0.022 1 88.25 177 SER A N 1
ATOM 1445 C CA . SER A 1 177 ? 9.609 8.219 -0.912 1 88.25 177 SER A CA 1
ATOM 1446 C C . SER A 1 177 ? 8.727 7.012 -0.616 1 88.25 177 SER A C 1
ATOM 1448 O O . SER A 1 177 ? 8.219 6.367 -1.535 1 88.25 177 SER A O 1
ATOM 1450 N N . PHE A 1 178 ? 8.523 6.695 0.64 1 88.19 178 PHE A N 1
ATOM 1451 C CA . PHE A 1 178 ? 7.652 5.594 1.02 1 88.19 178 PHE A CA 1
ATOM 1452 C C . PHE A 1 178 ? 6.211 5.879 0.614 1 88.19 178 PHE A C 1
ATOM 1454 O O . PHE A 1 178 ? 5.5 4.988 0.151 1 88.19 178 PHE A O 1
ATOM 1461 N N . ALA A 1 179 ? 5.793 7.102 0.793 1 82.31 179 ALA A N 1
ATOM 1462 C CA . ALA A 1 179 ? 4.434 7.492 0.429 1 82.31 179 ALA A CA 1
ATOM 1463 C C . ALA A 1 179 ? 4.207 7.348 -1.073 1 82.31 179 ALA A C 1
ATOM 1465 O O . ALA A 1 179 ? 3.143 6.898 -1.505 1 82.31 179 ALA A O 1
ATOM 1466 N N . SER A 1 180 ? 5.18 7.75 -1.873 1 78.5 180 SER A N 1
ATOM 1467 C CA . SER A 1 180 ? 5.078 7.703 -3.328 1 78.5 180 SER A CA 1
ATOM 1468 C C . SER A 1 180 ? 4.977 6.27 -3.83 1 78.5 180 SER A C 1
ATOM 1470 O O . SER A 1 180 ? 4.438 6.02 -4.91 1 78.5 180 SER A O 1
ATOM 1472 N N . SER A 1 181 ? 5.383 5.398 -3.016 1 73.06 181 SER A N 1
ATOM 1473 C CA . SER A 1 181 ? 5.371 4 -3.426 1 73.06 181 SER A CA 1
ATOM 1474 C C . SER A 1 181 ? 4.078 3.309 -3.006 1 73.06 181 SER A C 1
ATOM 1476 O O . SER A 1 181 ? 3.752 2.232 -3.51 1 73.06 181 SER A O 1
ATOM 1478 N N . GLU A 1 182 ? 3.361 3.992 -2.08 1 71.56 182 GLU A N 1
ATOM 1479 C CA . GLU A 1 182 ? 2.131 3.404 -1.562 1 71.56 182 GLU A CA 1
ATOM 1480 C C . GLU A 1 182 ? 0.938 3.746 -2.451 1 71.56 182 GLU A C 1
ATOM 1482 O O . GLU A 1 182 ? 0.98 4.719 -3.207 1 71.56 182 GLU A O 1
ATOM 1487 N N . GLY A 1 183 ? -0.107 2.9 -2.723 1 61.22 183 GLY A N 1
ATOM 1488 C CA . GLY A 1 183 ? -1.276 3.049 -3.574 1 61.22 183 GLY A CA 1
ATOM 1489 C C . GLY A 1 183 ? -2.301 4.02 -3.018 1 61.22 183 GLY A C 1
ATOM 1490 O O . GLY A 1 183 ? -2.023 4.738 -2.053 1 61.22 183 GLY A O 1
ATOM 1491 N N . ASN A 1 184 ? -3.498 4.266 -3.799 1 55.75 184 ASN A N 1
ATOM 1492 C CA . ASN A 1 184 ? -4.512 5.312 -3.742 1 55.75 184 ASN A CA 1
ATOM 1493 C C . ASN A 1 184 ? -5.359 5.203 -2.479 1 55.75 184 ASN A C 1
ATOM 1495 O O . ASN A 1 184 ? -5.875 6.207 -1.981 1 55.75 184 ASN A O 1
ATOM 1499 N N . ARG A 1 185 ? -5.844 3.943 -2.072 1 50.81 185 ARG A N 1
ATOM 1500 C CA . ARG A 1 185 ? -7.031 3.906 -1.227 1 50.81 185 ARG A CA 1
ATOM 1501 C C . ARG A 1 185 ? -6.66 4.039 0.247 1 50.81 185 ARG A C 1
ATOM 1503 O O . ARG A 1 185 ? -7.527 3.965 1.119 1 50.81 185 ARG A O 1
ATOM 1510 N N . GLY A 1 186 ? -5.508 4.387 0.475 1 47.78 186 GLY A N 1
ATOM 1511 C CA . GLY A 1 186 ? -5.348 4.531 1.913 1 47.78 186 GLY A CA 1
ATOM 1512 C C . GLY A 1 186 ? -5.164 5.973 2.35 1 47.78 186 GLY A C 1
ATOM 1513 O O . GLY A 1 186 ? -4.656 6.234 3.443 1 47.78 186 GLY A O 1
ATOM 1514 N N . GLY A 1 187 ? -5.98 6.91 1.645 1 50.09 187 GLY A N 1
ATOM 1515 C CA . GLY A 1 187 ? -5.961 8.25 2.213 1 50.09 187 GLY A CA 1
ATOM 1516 C C . GLY A 1 187 ? -4.582 8.688 2.664 1 50.09 187 GLY A C 1
ATOM 1517 O O . GLY A 1 187 ? -4.438 9.328 3.709 1 50.09 187 GLY A O 1
ATOM 1518 N N . GLU A 1 188 ? -3.561 8.156 1.961 1 54.38 188 GLU A N 1
ATOM 1519 C CA . GLU A 1 188 ? -2.219 8.188 2.533 1 54.38 188 GLU A CA 1
ATOM 1520 C C . GLU A 1 188 ? -1.771 9.625 2.812 1 54.38 188 GLU A C 1
ATOM 1522 O O . GLU A 1 188 ? -2.221 10.562 2.15 1 54.38 188 GLU A O 1
ATOM 1527 N N . PHE A 1 189 ? -1.125 9.906 3.939 1 60.12 189 PHE A N 1
ATOM 1528 C CA . PHE A 1 189 ? -0.599 10.758 4.996 1 60.12 189 PHE A CA 1
ATOM 1529 C C . PHE A 1 189 ? 0.38 11.781 4.434 1 60.12 189 PHE A C 1
ATOM 1531 O O . PHE A 1 189 ? 0.971 12.562 5.18 1 60.12 189 PHE A O 1
ATOM 1538 N N . PHE A 1 190 ? 0.499 11.898 3.008 1 78.19 190 PHE A N 1
ATOM 1539 C CA . PHE A 1 190 ? 1.629 12.766 2.695 1 78.19 190 PHE A CA 1
ATOM 1540 C C . PHE A 1 190 ? 1.255 13.773 1.62 1 78.19 190 PHE A C 1
ATOM 1542 O O . PHE A 1 190 ? 0.796 13.398 0.54 1 78.19 190 PHE A O 1
ATOM 1549 N N . THR A 1 191 ? 1.218 14.953 2.053 1 90.19 191 THR A N 1
ATOM 1550 C CA . THR A 1 191 ? 0.979 16.031 1.103 1 90.19 191 THR A CA 1
ATOM 1551 C C . THR A 1 191 ? 2.273 16.422 0.395 1 90.19 191 THR A C 1
ATOM 1553 O O . THR A 1 191 ? 3.289 16.672 1.044 1 90.19 191 THR A O 1
ATOM 1556 N N . PRO A 1 192 ? 2.297 16.469 -0.938 1 91.38 192 PRO A N 1
ATOM 1557 C CA . PRO A 1 192 ? 3.512 16.875 -1.649 1 91.38 192 PRO A CA 1
ATOM 1558 C C . PRO A 1 192 ? 4.035 18.234 -1.197 1 91.38 192 PRO A C 1
ATOM 1560 O O . PRO A 1 192 ? 3.248 19.141 -0.917 1 91.38 192 PRO A O 1
ATOM 1563 N N . SER A 1 193 ? 5.32 18.391 -1.212 1 92.31 193 SER A N 1
ATOM 1564 C CA . SER A 1 193 ? 6 19.531 -0.623 1 92.31 193 SER A CA 1
ATOM 1565 C C . SER A 1 193 ? 5.535 20.844 -1.261 1 92.31 193 SER A C 1
ATOM 1567 O O . SER A 1 193 ? 5.359 21.844 -0.571 1 92.31 193 SER A O 1
ATOM 1569 N N . SER A 1 194 ? 5.355 20.859 -2.578 1 95.06 194 SER A N 1
ATOM 1570 C CA . SER A 1 194 ? 5.016 22.109 -3.244 1 95.06 194 SER A CA 1
ATOM 1571 C C . SER A 1 194 ? 3.637 22.609 -2.82 1 95.06 194 SER A C 1
ATOM 1573 O O . SER A 1 194 ? 3.4 23.812 -2.754 1 95.06 194 SER A O 1
ATOM 1575 N N . ILE A 1 195 ? 2.76 21.703 -2.559 1 96.06 195 ILE A N 1
ATOM 1576 C CA . ILE A 1 195 ? 1.429 22.078 -2.092 1 96.06 195 ILE A CA 1
ATOM 1577 C C . ILE A 1 195 ? 1.513 22.609 -0.666 1 96.06 195 ILE A C 1
ATOM 1579 O O . ILE A 1 195 ? 0.867 23.609 -0.331 1 96.06 195 ILE A O 1
ATOM 1583 N N . VAL A 1 196 ? 2.307 21.938 0.189 1 97.06 196 VAL A N 1
ATOM 1584 C CA . VAL A 1 196 ? 2.518 22.391 1.562 1 97.06 196 VAL A CA 1
ATOM 1585 C C . VAL A 1 196 ? 3.096 23.797 1.563 1 97.06 196 VAL A C 1
ATOM 1587 O O . VAL A 1 196 ? 2.613 24.672 2.285 1 97.06 196 VAL A O 1
ATOM 1590 N N . LYS A 1 197 ? 4.062 24 0.768 1 97.81 197 LYS A N 1
ATOM 1591 C CA . LYS A 1 197 ? 4.711 25.312 0.672 1 97.81 197 LYS A CA 1
ATOM 1592 C C . LYS A 1 197 ? 3.73 26.375 0.194 1 97.81 197 LYS A C 1
ATOM 1594 O O . LYS A 1 197 ? 3.76 27.516 0.673 1 97.81 197 LYS A O 1
ATOM 1599 N N . LEU A 1 198 ? 2.93 26.016 -0.75 1 98.69 198 LEU A N 1
ATOM 1600 C CA . LEU A 1 198 ? 1.939 26.953 -1.248 1 98.69 198 LEU A CA 1
ATOM 1601 C C . LEU A 1 198 ? 0.967 27.359 -0.144 1 98.69 198 LEU A C 1
ATOM 1603 O O . LEU A 1 198 ? 0.715 28.547 0.067 1 98.69 198 LEU A O 1
ATOM 1607 N N . LEU A 1 199 ? 0.457 26.375 0.547 1 98.69 199 LEU A N 1
ATOM 1608 C CA . LEU A 1 199 ? -0.475 26.641 1.636 1 98.69 199 LEU A CA 1
ATOM 1609 C C . LEU A 1 199 ? 0.164 27.547 2.686 1 98.69 199 LEU A C 1
ATOM 1611 O O . LEU A 1 199 ? -0.45 28.516 3.131 1 98.69 199 LEU A O 1
ATOM 1615 N N . VAL A 1 200 ? 1.339 27.234 3.059 1 98.75 200 VAL A N 1
ATOM 1616 C CA . VAL A 1 200 ? 2.033 28 4.094 1 98.75 200 VAL A CA 1
ATOM 1617 C C . VAL A 1 200 ? 2.307 29.406 3.602 1 98.75 200 VAL A C 1
ATOM 1619 O O . VAL A 1 200 ? 2.111 30.375 4.34 1 98.75 200 VAL A O 1
ATOM 1622 N N . ALA A 1 201 ? 2.748 29.5 2.344 1 98.56 201 ALA A N 1
ATOM 1623 C CA . ALA A 1 201 ? 3.033 30.828 1.776 1 98.56 201 ALA A CA 1
ATOM 1624 C C . ALA A 1 201 ? 1.784 31.703 1.768 1 98.56 201 ALA A C 1
ATOM 1626 O O . ALA A 1 201 ? 1.864 32.906 2.006 1 98.56 201 ALA A O 1
ATOM 1627 N N . MET A 1 202 ? 0.694 31.125 1.517 1 98.69 202 MET A N 1
ATOM 1628 C CA . MET A 1 202 ? -0.552 31.891 1.428 1 98.69 202 MET A CA 1
ATOM 1629 C C . MET A 1 202 ? -1.09 32.219 2.816 1 98.69 202 MET A C 1
ATOM 1631 O O . MET A 1 202 ? -1.562 33.312 3.057 1 98.69 202 MET A O 1
ATOM 1635 N N . LEU A 1 203 ? -0.968 31.312 3.766 1 98.12 203 LEU A N 1
ATOM 1636 C CA . LEU A 1 203 ? -1.508 31.484 5.109 1 98.12 203 LEU A CA 1
ATOM 1637 C C . LEU A 1 203 ? -0.603 32.406 5.941 1 98.12 203 LEU A C 1
ATOM 1639 O O . LEU A 1 203 ? -1.074 33.094 6.844 1 98.12 203 LEU A O 1
ATOM 1643 N N . GLU A 1 204 ? 0.679 32.344 5.742 1 96.88 204 GLU A N 1
ATOM 1644 C CA . GLU A 1 204 ? 1.696 33.125 6.426 1 96.88 204 GLU A CA 1
ATOM 1645 C C . GLU A 1 204 ? 1.606 32.969 7.938 1 96.88 204 GLU A C 1
ATOM 1647 O O . GLU A 1 204 ? 1.492 33.938 8.68 1 96.88 204 GLU A O 1
ATOM 1652 N N . PRO A 1 205 ? 1.725 31.734 8.414 1 97.75 205 PRO A N 1
ATOM 1653 C CA . PRO A 1 205 ? 1.729 31.578 9.867 1 97.75 205 PRO A CA 1
ATOM 1654 C C . PRO A 1 205 ? 2.945 32.219 10.531 1 97.75 205 PRO A C 1
ATOM 1656 O O . PRO A 1 205 ? 4.082 31.812 10.273 1 97.75 205 PRO A O 1
ATOM 1659 N N . LYS A 1 206 ? 2.742 33.219 11.352 1 95.12 206 LYS A N 1
ATOM 1660 C CA . LYS A 1 206 ? 3.834 33.969 11.961 1 95.12 206 LYS A CA 1
ATOM 1661 C C . LYS A 1 206 ? 3.879 33.75 13.469 1 95.12 206 LYS A C 1
ATOM 1663 O O . LYS A 1 206 ? 4.961 33.656 14.055 1 95.12 206 LYS A O 1
ATOM 1668 N N . SER A 1 207 ? 2.764 33.719 14.117 1 96.44 207 SER A N 1
ATOM 1669 C CA . SER A 1 207 ? 2.633 33.469 15.547 1 96.44 207 SER A CA 1
ATOM 1670 C C . SER A 1 207 ? 1.241 32.938 15.898 1 96.44 207 SER A C 1
ATOM 1672 O O . SER A 1 207 ? 0.299 33.125 15.117 1 96.44 207 SER A O 1
ATOM 1674 N N . GLY A 1 208 ? 1.179 32.281 17 1 97.62 208 GLY A N 1
ATOM 1675 C CA . GLY A 1 208 ? -0.108 31.781 17.453 1 97.62 208 GLY A CA 1
ATOM 1676 C C . GLY A 1 208 ? -0.253 30.281 17.297 1 97.62 208 GLY A C 1
ATOM 1677 O O . GLY A 1 208 ? 0.736 29.547 17.359 1 97.62 208 GLY A O 1
ATOM 1678 N N . ILE A 1 209 ? -1.527 29.812 17.219 1 98.56 209 ILE A N 1
ATOM 1679 C CA . ILE A 1 209 ? -1.843 28.391 17.219 1 98.56 209 ILE A CA 1
ATOM 1680 C C . ILE A 1 209 ? -2.078 27.906 15.789 1 98.56 209 ILE A C 1
ATOM 1682 O O . ILE A 1 209 ? -2.859 28.5 15.047 1 98.56 209 ILE A O 1
ATOM 1686 N N . VAL A 1 210 ? -1.357 26.875 15.398 1 98.81 210 VAL A N 1
ATOM 1687 C CA . VAL A 1 210 ? -1.575 26.156 14.141 1 98.81 210 VAL A CA 1
ATOM 1688 C C . VAL A 1 210 ? -2.221 24.812 14.422 1 98.81 210 VAL A C 1
ATOM 1690 O O . VAL A 1 210 ? -1.732 24.031 15.25 1 98.81 210 VAL A O 1
ATOM 1693 N N . PHE A 1 211 ? -3.35 24.5 13.758 1 98.88 211 PHE A N 1
ATOM 1694 C CA . PHE A 1 211 ? -4.082 23.25 13.953 1 98.88 211 PHE A CA 1
ATOM 1695 C C . PHE A 1 211 ? -4.223 22.5 12.633 1 98.88 211 PHE A C 1
ATOM 1697 O O . PHE A 1 211 ? -4.527 23.094 11.602 1 98.88 211 PHE A O 1
ATOM 1704 N N . ASP A 1 212 ? -3.879 21.219 12.633 1 98.69 212 ASP A N 1
ATOM 1705 C CA . ASP A 1 212 ? -4.125 20.297 11.531 1 98.69 212 ASP A CA 1
ATOM 1706 C C . ASP A 1 212 ? -4.84 19.047 12.016 1 98.69 212 ASP A C 1
ATOM 1708 O O . ASP A 1 212 ? -4.207 18.141 12.555 1 98.69 212 ASP A O 1
ATOM 1712 N N . PRO A 1 213 ? -6.152 18.922 11.828 1 98.31 213 PRO A N 1
ATOM 1713 C CA . PRO A 1 213 ? -6.922 17.781 12.32 1 98.31 213 PRO A CA 1
ATOM 1714 C C . PRO A 1 213 ? -6.766 16.547 11.445 1 98.31 213 PRO A C 1
ATOM 1716 O O . PRO A 1 213 ? -7.48 15.555 11.633 1 98.31 213 PRO A O 1
ATOM 1719 N N . ALA A 1 214 ? -5.938 16.562 10.492 1 96.81 214 ALA A N 1
ATOM 1720 C CA . ALA A 1 214 ? -5.488 15.469 9.633 1 96.81 214 ALA A CA 1
ATOM 1721 C C . ALA A 1 214 ? -3.992 15.578 9.352 1 96.81 214 ALA A C 1
ATOM 1723 O O . ALA A 1 214 ? -3.574 15.578 8.188 1 96.81 214 ALA A O 1
ATOM 1724 N N . CYS A 1 215 ? -3.201 15.531 10.367 1 96.94 215 CYS A N 1
ATOM 1725 C CA . CYS A 1 215 ? -1.865 16.109 10.273 1 96.94 215 CYS A CA 1
ATOM 1726 C C . CYS A 1 215 ? -0.885 15.117 9.656 1 96.94 215 CYS A C 1
ATOM 1728 O O . CYS A 1 215 ? 0.22 15.492 9.266 1 96.94 215 CYS A O 1
ATOM 1730 N N . GLY A 1 216 ? -1.263 13.82 9.586 1 93.69 216 GLY A N 1
ATOM 1731 C CA . GLY A 1 216 ? -0.382 12.844 8.977 1 93.69 216 GLY A CA 1
ATOM 1732 C C . GLY A 1 216 ? 1.018 12.852 9.555 1 93.69 216 GLY A C 1
ATOM 1733 O O . GLY A 1 216 ? 1.188 12.758 10.773 1 93.69 216 GLY A O 1
ATOM 1734 N N . SER A 1 217 ? 2.006 13.047 8.68 1 93.31 217 SER A N 1
ATOM 1735 C CA . SER A 1 217 ? 3.406 12.992 9.086 1 93.31 217 SER A CA 1
ATOM 1736 C C . SER A 1 217 ? 3.875 14.336 9.641 1 93.31 217 SER A C 1
ATOM 1738 O O . SER A 1 217 ? 5.055 14.5 9.961 1 93.31 217 SER A O 1
ATOM 1740 N N . GLY A 1 218 ? 3.025 15.32 9.688 1 95.69 218 GLY A N 1
ATOM 1741 C CA . GLY A 1 218 ? 3.359 16.594 10.312 1 95.69 218 GLY A CA 1
ATOM 1742 C C . GLY A 1 218 ? 4.074 17.547 9.375 1 95.69 218 GLY A C 1
ATOM 1743 O O . GLY A 1 218 ? 4.664 18.531 9.82 1 95.69 218 GLY A O 1
ATOM 1744 N N . GLY A 1 219 ? 4.035 17.281 8.109 1 94.44 219 GLY A N 1
ATOM 1745 C CA . GLY A 1 219 ? 4.727 18.125 7.137 1 94.44 219 GLY A CA 1
ATOM 1746 C C . GLY A 1 219 ? 4.273 19.562 7.172 1 94.44 219 GLY A C 1
ATOM 1747 O O . GLY A 1 219 ? 5.086 20.484 7 1 94.44 219 GLY A O 1
ATOM 1748 N N . MET A 1 220 ? 3.021 19.812 7.438 1 97.25 220 MET A N 1
ATOM 1749 C CA . MET A 1 220 ? 2.473 21.172 7.52 1 97.25 220 MET A CA 1
ATOM 1750 C C . MET A 1 220 ? 3.107 21.938 8.664 1 97.25 220 MET A C 1
ATOM 1752 O O . MET A 1 220 ? 3.389 23.141 8.531 1 97.25 220 MET A O 1
ATOM 1756 N N . PHE A 1 221 ? 3.314 21.312 9.766 1 97.44 221 PHE A N 1
ATOM 1757 C CA . PHE A 1 221 ? 3.896 21.953 10.938 1 97.44 221 PHE A CA 1
ATOM 1758 C C . PHE A 1 221 ? 5.344 22.359 10.672 1 97.44 221 PHE A C 1
ATOM 1760 O O . PHE A 1 221 ? 5.746 23.469 10.992 1 97.44 221 PHE A O 1
ATOM 1767 N N . ILE A 1 222 ? 6.078 21.453 10.07 1 95.19 222 ILE A N 1
ATOM 1768 C CA . ILE A 1 222 ? 7.492 21.688 9.797 1 95.19 222 ILE A CA 1
ATOM 1769 C C . ILE A 1 222 ? 7.648 22.875 8.867 1 95.19 222 ILE A C 1
ATOM 1771 O O . ILE A 1 222 ? 8.445 23.781 9.133 1 95.19 222 ILE A O 1
ATOM 1775 N N . GLN A 1 223 ? 6.844 22.891 7.832 1 95.94 223 GLN A N 1
ATOM 1776 C CA . GLN A 1 223 ? 6.918 24 6.879 1 95.94 223 GLN A CA 1
ATOM 1777 C C . GLN A 1 223 ? 6.457 25.312 7.516 1 95.94 223 GLN A C 1
ATOM 1779 O O . GLN A 1 223 ? 6.988 26.375 7.203 1 95.94 223 GLN A O 1
ATOM 1784 N N . SER A 1 224 ? 5.457 25.281 8.32 1 97.75 224 SER A N 1
ATOM 1785 C CA . SER A 1 224 ? 4.973 26.469 9.016 1 97.75 224 SER A CA 1
ATOM 1786 C C . SER A 1 224 ? 6.047 27.047 9.938 1 97.75 224 SER A C 1
ATOM 1788 O O . SER A 1 224 ? 6.254 28.266 9.977 1 97.75 224 SER A O 1
ATOM 1790 N N . GLU A 1 225 ? 6.691 26.156 10.688 1 96 225 GLU A N 1
ATOM 1791 C CA . GLU A 1 225 ? 7.762 26.578 11.578 1 96 225 GLU A CA 1
ATOM 1792 C C . GLU A 1 225 ? 8.898 27.234 10.797 1 96 225 GLU A C 1
ATOM 1794 O O . GLU A 1 225 ? 9.461 28.25 11.242 1 96 225 GLU A O 1
ATOM 1799 N N . GLU A 1 226 ? 9.227 26.672 9.68 1 93.5 226 GLU A N 1
ATOM 1800 C CA . GLU A 1 226 ? 10.281 27.234 8.836 1 93.5 226 GLU A CA 1
ATOM 1801 C C . GLU A 1 226 ? 9.906 28.625 8.32 1 93.5 226 GLU A C 1
ATOM 1803 O O . GLU A 1 226 ? 10.773 29.469 8.141 1 93.5 226 GLU A O 1
ATOM 1808 N N . TYR A 1 227 ? 8.641 28.797 8.086 1 94.56 227 TYR A N 1
ATOM 1809 C CA . TYR A 1 227 ? 8.148 30.062 7.551 1 94.56 227 TYR A CA 1
ATOM 1810 C C . TYR A 1 227 ? 8.227 31.156 8.602 1 94.56 227 TYR A C 1
ATOM 1812 O O . TYR A 1 227 ? 8.547 32.312 8.289 1 94.56 227 TYR A O 1
ATOM 1820 N N . ALA A 1 228 ? 7.938 30.828 9.828 1 93.06 228 ALA A N 1
ATOM 1821 C CA . ALA A 1 228 ? 7.891 31.797 10.914 1 93.06 228 ALA A CA 1
ATOM 1822 C C . ALA A 1 228 ? 9.273 32.375 11.188 1 93.06 228 ALA A C 1
ATOM 1824 O O . ALA A 1 228 ? 10.266 31.656 11.203 1 93.06 228 ALA A O 1
ATOM 1825 N N . SER A 1 229 ? 9.43 33.656 11.281 1 87.38 229 SER A N 1
ATOM 1826 C CA . SER A 1 229 ? 10.695 34.344 11.516 1 87.38 229 SER A CA 1
ATOM 1827 C C . SER A 1 229 ? 11.227 34.062 12.914 1 87.38 229 SER A C 1
ATOM 1829 O O . SER A 1 229 ? 12.438 33.938 13.109 1 87.38 229 SER A O 1
ATOM 1831 N N . ASN A 1 230 ? 10.328 34 13.859 1 86.44 230 ASN A N 1
ATOM 1832 C CA . ASN A 1 230 ? 10.711 33.75 15.234 1 86.44 230 ASN A CA 1
ATOM 1833 C C . ASN A 1 230 ? 10.469 32.281 15.602 1 86.44 230 ASN A C 1
ATOM 1835 O O . ASN A 1 230 ? 9.344 31.797 15.539 1 86.44 230 ASN A O 1
ATOM 1839 N N . LYS A 1 231 ? 11.57 31.734 16.031 1 81.88 231 LYS A N 1
ATOM 1840 C CA . LYS A 1 231 ? 11.438 30.359 16.453 1 81.88 231 LYS A CA 1
ATOM 1841 C C . LYS A 1 231 ? 10.531 30.25 17.688 1 81.88 231 LYS A C 1
ATOM 1843 O O . LYS A 1 231 ? 10.562 31.109 18.562 1 81.88 231 LYS A O 1
ATOM 1848 N N . HIS A 1 232 ? 9.602 29.375 17.734 1 83.75 232 HIS A N 1
ATOM 1849 C CA . HIS A 1 232 ? 8.75 29.016 18.859 1 83.75 232 HIS A CA 1
ATOM 1850 C C . HIS A 1 232 ? 7.605 30.016 19.016 1 83.75 232 HIS A C 1
ATOM 1852 O O . HIS A 1 232 ? 7.035 30.141 20.109 1 83.75 232 HIS A O 1
ATOM 1858 N N . ALA A 1 233 ? 7.391 30.828 17.953 1 93.69 233 ALA A N 1
ATOM 1859 C CA . ALA A 1 233 ? 6.258 31.734 17.969 1 93.69 233 ALA A CA 1
ATOM 1860 C C . ALA A 1 233 ? 4.949 31 17.672 1 93.69 233 ALA A C 1
ATOM 1862 O O . ALA A 1 233 ? 3.863 31.547 17.906 1 93.69 233 ALA A O 1
ATOM 1863 N N . LEU A 1 234 ? 5.113 29.797 17.234 1 97.19 234 LEU A N 1
ATOM 1864 C CA . LEU A 1 234 ? 3.941 29 16.875 1 97.19 234 LEU A CA 1
ATOM 1865 C C . LEU A 1 234 ? 3.758 27.828 17.828 1 97.19 234 LEU A C 1
ATOM 1867 O O . LEU A 1 234 ? 4.738 27.234 18.281 1 97.19 234 LEU A O 1
ATOM 1871 N N . SER A 1 235 ? 2.525 27.547 18.172 1 97.88 235 SER A N 1
ATOM 1872 C CA . SER A 1 235 ? 2.125 26.312 18.844 1 97.88 235 SER A CA 1
ATOM 1873 C C . SER A 1 235 ? 1.354 25.391 17.906 1 97.88 235 SER A C 1
ATOM 1875 O O . SER A 1 235 ? 0.483 25.844 17.156 1 97.88 235 SER A O 1
ATOM 1877 N N . PHE A 1 236 ? 1.706 24.125 17.969 1 98.25 236 PHE A N 1
ATOM 1878 C CA . PHE A 1 236 ? 1.169 23.203 16.969 1 98.25 236 PHE A CA 1
ATOM 1879 C C . PHE A 1 236 ? 0.289 22.156 17.641 1 98.25 236 PHE A C 1
ATOM 1881 O O . PHE A 1 236 ? 0.678 21.547 18.641 1 98.25 236 PHE A O 1
ATOM 1888 N N . TYR A 1 237 ? -0.929 21.953 17.109 1 98.75 237 TYR A N 1
ATOM 1889 C CA . TYR A 1 237 ? -1.875 20.906 17.5 1 98.75 237 TYR A CA 1
ATOM 1890 C C . TYR A 1 237 ? -2.314 20.078 16.297 1 98.75 237 TYR A C 1
ATOM 1892 O O . TYR A 1 237 ? -2.652 20.641 15.25 1 98.75 237 TYR A O 1
ATOM 1900 N N . GLY A 1 238 ? -2.213 18.797 16.391 1 98.38 238 GLY A N 1
ATOM 1901 C CA . GLY A 1 238 ? -2.596 17.922 15.297 1 98.38 238 GLY A CA 1
ATOM 1902 C C . GLY A 1 238 ? -3.381 16.703 15.742 1 98.38 238 GLY A C 1
ATOM 1903 O O . GLY A 1 238 ? -3.299 16.297 16.906 1 98.38 238 GLY A O 1
ATOM 1904 N N . GLN A 1 239 ? -4.156 16.188 14.914 1 97.75 239 GLN A N 1
ATOM 1905 C CA . GLN A 1 239 ? -4.863 14.93 15.109 1 97.75 239 GLN A CA 1
ATOM 1906 C C . GLN A 1 239 ? -4.734 14.031 13.891 1 97.75 239 GLN A C 1
ATOM 1908 O O . GLN A 1 239 ? -4.719 14.508 12.75 1 97.75 239 GLN A O 1
ATOM 1913 N N . GLU A 1 240 ? -4.527 12.766 14.117 1 95.69 240 GLU A N 1
ATOM 1914 C CA . GLU A 1 240 ? -4.371 11.742 13.094 1 95.69 240 GLU A CA 1
ATOM 1915 C C . GLU A 1 240 ? -5.059 10.445 13.5 1 95.69 240 GLU A C 1
ATOM 1917 O O . GLU A 1 240 ? -5.059 10.078 14.68 1 95.69 240 GLU A O 1
ATOM 1922 N N . ASN A 1 241 ? -5.672 9.773 12.477 1 92.69 241 ASN A N 1
ATOM 1923 C CA . ASN A 1 241 ? -6.543 8.641 12.797 1 92.69 241 ASN A CA 1
ATOM 1924 C C . ASN A 1 241 ? -5.801 7.316 12.68 1 92.69 241 ASN A C 1
ATOM 1926 O O . ASN A 1 241 ? -6.324 6.273 13.086 1 92.69 241 ASN A O 1
ATOM 1930 N N . VAL A 1 242 ? -4.656 7.281 12.156 1 91.06 242 VAL A N 1
ATOM 1931 C CA . VAL A 1 242 ? -3.871 6.062 12.008 1 91.06 242 VAL A CA 1
ATOM 1932 C C . VAL A 1 242 ? -2.723 6.059 13.008 1 91.06 242 VAL A C 1
ATOM 1934 O O . VAL A 1 242 ? -1.878 6.957 13 1 91.06 242 VAL A O 1
ATOM 1937 N N . VAL A 1 243 ? -2.668 5.074 13.812 1 90.19 243 VAL A N 1
ATOM 1938 C CA . VAL A 1 243 ? -1.766 5.012 14.961 1 90.19 243 VAL A CA 1
ATOM 1939 C C . VAL A 1 243 ? -0.317 5.086 14.477 1 90.19 243 VAL A C 1
ATOM 1941 O O . VAL A 1 243 ? 0.496 5.812 15.055 1 90.19 243 VAL A O 1
ATOM 1944 N N . THR A 1 244 ? 0.024 4.312 13.484 1 88.94 244 THR A N 1
ATOM 1945 C CA . THR A 1 244 ? 1.399 4.297 12.992 1 88.94 244 THR A CA 1
ATOM 1946 C C . THR A 1 244 ? 1.782 5.652 12.406 1 88.94 244 THR A C 1
ATOM 1948 O O . THR A 1 244 ? 2.924 6.098 12.555 1 88.94 244 THR A O 1
ATOM 1951 N N . THR A 1 245 ? 0.853 6.336 11.797 1 91.5 245 THR A N 1
ATOM 1952 C CA . THR A 1 245 ? 1.105 7.656 11.227 1 91.5 245 THR A CA 1
ATOM 1953 C C . THR A 1 245 ? 1.301 8.695 12.336 1 91.5 245 THR A C 1
ATOM 1955 O O . THR A 1 245 ? 2.105 9.617 12.188 1 91.5 245 THR A O 1
ATOM 1958 N N . VAL A 1 246 ? 0.543 8.562 13.391 1 93.5 246 VAL A N 1
ATOM 1959 C CA . VAL A 1 246 ? 0.736 9.438 14.547 1 93.5 246 VAL A CA 1
ATOM 1960 C C . VAL A 1 246 ? 2.182 9.344 15.031 1 93.5 246 VAL A C 1
ATOM 1962 O O . VAL A 1 246 ? 2.828 10.367 15.273 1 93.5 246 VAL A O 1
ATOM 1965 N N . ARG A 1 247 ? 2.658 8.133 15.125 1 92.62 247 ARG A N 1
ATOM 1966 C CA . ARG A 1 247 ? 4.023 7.914 15.586 1 92.62 247 ARG A CA 1
ATOM 1967 C C . ARG A 1 247 ? 5.031 8.555 14.641 1 92.62 247 ARG A C 1
ATOM 1969 O O . ARG A 1 247 ? 5.953 9.25 15.086 1 92.62 247 ARG A O 1
ATOM 1976 N N . LEU A 1 248 ? 4.852 8.367 13.383 1 93.06 248 LEU A N 1
ATOM 1977 C CA . LEU A 1 248 ? 5.742 8.93 12.375 1 93.06 248 LEU A CA 1
ATOM 1978 C C . LEU A 1 248 ? 5.723 10.453 12.422 1 93.06 248 LEU A C 1
ATOM 1980 O O . LEU A 1 248 ? 6.77 11.094 12.312 1 93.06 248 LEU A O 1
ATOM 1984 N N . GLY A 1 249 ? 4.527 10.992 12.531 1 94.62 249 GLY A N 1
ATOM 1985 C CA . GLY A 1 249 ? 4.398 12.438 12.633 1 94.62 249 GLY A CA 1
ATOM 1986 C C . GLY A 1 249 ? 5.07 13.016 13.859 1 94.62 249 GLY A C 1
ATOM 1987 O O . GLY A 1 249 ? 5.766 14.031 13.773 1 94.62 249 GLY A O 1
ATOM 1988 N N . LYS A 1 250 ? 4.844 12.344 14.984 1 95.5 250 LYS A N 1
ATOM 1989 C CA . LYS A 1 250 ? 5.473 12.797 16.219 1 95.5 250 LYS A CA 1
ATOM 1990 C C . LYS A 1 250 ? 6.996 12.773 16.109 1 95.5 250 LYS A C 1
ATOM 1992 O O . LYS A 1 250 ? 7.672 13.727 16.5 1 95.5 250 LYS A O 1
ATOM 1997 N N . MET A 1 251 ? 7.547 11.703 15.594 1 95.44 251 MET A N 1
ATOM 1998 C CA . MET A 1 251 ? 8.992 11.609 15.406 1 95.44 251 MET A CA 1
ATOM 1999 C C . MET A 1 251 ? 9.484 12.695 14.453 1 95.44 251 MET A C 1
ATOM 2001 O O . MET A 1 251 ? 10.508 13.336 14.711 1 95.44 251 MET A O 1
ATOM 2005 N N . ASN A 1 252 ? 8.742 12.953 13.438 1 94.88 252 ASN A N 1
ATOM 2006 C CA . ASN A 1 252 ? 9.156 13.922 12.422 1 94.88 252 ASN A CA 1
ATOM 2007 C C . ASN A 1 252 ? 9.227 15.336 12.992 1 94.88 252 ASN A C 1
ATOM 2009 O O . ASN A 1 252 ? 10.203 16.047 12.773 1 94.88 252 ASN A O 1
ATOM 2013 N N . VAL A 1 253 ? 8.195 15.734 13.711 1 95.38 253 VAL A N 1
ATOM 2014 C CA . VAL A 1 253 ? 8.18 17.094 14.234 1 95.38 253 VAL A CA 1
ATOM 2015 C C . VAL A 1 253 ? 9.281 17.25 15.289 1 95.38 253 VAL A C 1
ATOM 2017 O O . VAL A 1 253 ? 9.922 18.297 15.367 1 95.38 253 VAL A O 1
ATOM 2020 N N . LEU A 1 254 ? 9.516 16.203 16.078 1 93.12 254 LEU A N 1
ATOM 2021 C CA . LEU A 1 254 ? 10.594 16.25 17.062 1 93.12 254 LEU A CA 1
ATOM 2022 C C . LEU A 1 254 ? 11.953 16.375 16.391 1 93.12 254 LEU A C 1
ATOM 2024 O O . LEU A 1 254 ? 12.805 17.156 16.828 1 93.12 254 LEU A O 1
ATOM 2028 N N . LEU A 1 255 ? 12.102 15.648 15.312 1 93.06 255 LEU A N 1
ATOM 2029 C CA . LEU A 1 255 ? 13.328 15.672 14.523 1 93.06 255 LEU A CA 1
ATOM 2030 C C . LEU A 1 255 ? 13.633 17.078 14.031 1 93.06 255 LEU A C 1
ATOM 2032 O O . LEU A 1 255 ? 14.789 17.422 13.781 1 93.06 255 LEU A O 1
ATOM 2036 N N . HIS A 1 256 ? 12.625 17.875 13.961 1 91.62 256 HIS A N 1
ATOM 2037 C CA . HIS A 1 256 ? 12.781 19.234 13.445 1 91.62 256 HIS A CA 1
ATOM 2038 C C . HIS A 1 256 ? 12.688 20.266 14.57 1 91.62 256 HIS A C 1
ATOM 2040 O O . HIS A 1 256 ? 12.508 21.453 14.312 1 91.62 256 HIS A O 1
ATOM 2046 N N . GLY A 1 257 ? 12.75 19.719 15.758 1 88.12 257 GLY A N 1
ATOM 2047 C CA . GLY A 1 257 ? 12.812 20.609 16.906 1 88.12 257 GLY A CA 1
ATOM 2048 C C . GLY A 1 257 ? 11.477 21.219 17.266 1 88.12 257 GLY A C 1
ATOM 2049 O O . GLY A 1 257 ? 11.414 22.266 17.938 1 88.12 257 GLY A O 1
ATOM 2050 N N . ILE A 1 258 ? 10.406 20.641 16.812 1 92.12 258 ILE A N 1
ATOM 2051 C CA . ILE A 1 258 ? 9.062 21.156 17.047 1 92.12 258 ILE A CA 1
ATOM 2052 C C . ILE A 1 258 ? 8.352 20.328 18.109 1 92.12 258 ILE A C 1
ATOM 2054 O O . ILE A 1 258 ? 8.406 19.094 18.062 1 92.12 258 ILE A O 1
ATOM 2058 N N . ASN A 1 259 ? 7.82 21.016 19.062 1 89.19 259 ASN A N 1
ATOM 2059 C CA . ASN A 1 259 ? 6.934 20.344 20.016 1 89.19 259 ASN A CA 1
ATOM 2060 C C . ASN A 1 259 ? 5.469 20.516 19.625 1 89.19 259 ASN A C 1
ATOM 2062 O O . ASN A 1 259 ? 4.887 21.578 19.844 1 89.19 259 ASN A O 1
ATOM 2066 N N . ALA A 1 260 ? 4.906 19.547 19.094 1 95.19 260 ALA A N 1
ATOM 2067 C CA . ALA A 1 260 ? 3.512 19.562 18.672 1 95.19 260 ALA A CA 1
ATOM 2068 C C . ALA A 1 260 ? 2.676 18.578 19.484 1 95.19 260 ALA A C 1
ATOM 2070 O O . ALA A 1 260 ? 3.139 17.484 19.812 1 95.19 260 ALA A O 1
ATOM 2071 N N . GLU A 1 261 ? 1.536 18.953 19.906 1 96.75 261 GLU A N 1
ATOM 2072 C CA . GLU A 1 261 ? 0.593 18.031 20.531 1 96.75 261 GLU A CA 1
ATOM 2073 C C . GLU A 1 261 ? -0.22 17.281 19.469 1 96.75 261 GLU A C 1
ATOM 2075 O O . GLU A 1 261 ? -1.198 17.828 18.938 1 96.75 261 GLU A O 1
ATOM 2080 N N . ILE A 1 262 ? 0.178 16.094 19.188 1 96.62 262 ILE A N 1
ATOM 2081 C CA . ILE A 1 262 ? -0.507 15.289 18.188 1 96.62 262 ILE A CA 1
ATOM 2082 C C . ILE A 1 262 ? -1.287 14.172 18.875 1 96.62 262 ILE A C 1
ATOM 2084 O O . ILE A 1 262 ? -0.714 13.375 19.625 1 96.62 262 ILE A O 1
ATOM 2088 N N . ARG A 1 263 ? -2.58 14.078 18.656 1 96.94 263 ARG A N 1
ATOM 2089 C CA . ARG A 1 263 ? -3.43 13.086 19.312 1 96.94 263 ARG A CA 1
ATOM 2090 C C . ARG A 1 263 ? -4.055 12.141 18.281 1 96.94 263 ARG A C 1
ATOM 2092 O O . ARG A 1 263 ? -4.32 12.531 17.156 1 96.94 263 ARG A O 1
ATOM 2099 N N . LEU A 1 264 ? -4.281 10.914 18.719 1 94.19 264 LEU A N 1
ATOM 2100 C CA . LEU A 1 264 ? -4.902 9.875 17.891 1 94.19 264 LEU A CA 1
ATOM 2101 C C . LEU A 1 264 ? -6.422 10 17.922 1 94.19 264 LEU A C 1
ATOM 2103 O O . LEU A 1 264 ? -7.016 10.172 18.984 1 94.19 264 LEU A O 1
ATOM 2107 N N . GLY A 1 265 ? -7.02 9.93 16.719 1 93.88 265 GLY A N 1
ATOM 2108 C CA . GLY A 1 265 ? -8.469 9.844 16.672 1 93.88 265 GLY A CA 1
ATOM 2109 C C . GLY A 1 265 ? -9.062 10.289 15.352 1 93.88 265 GLY A C 1
ATOM 2110 O O . GLY A 1 265 ? -8.383 10.938 14.547 1 93.88 265 GLY A O 1
ATOM 2111 N N . ASP A 1 266 ? -10.297 9.906 15.133 1 94.31 266 ASP A N 1
ATOM 2112 C CA . ASP A 1 266 ? -11.078 10.422 14.016 1 94.31 266 ASP A CA 1
ATOM 2113 C C . ASP A 1 266 ? -11.578 11.836 14.297 1 94.31 266 ASP A C 1
ATOM 2115 O O . ASP A 1 266 ? -12.477 12.039 15.109 1 94.31 266 ASP A O 1
ATOM 2119 N N . SER A 1 267 ? -11.031 12.75 13.594 1 97.19 267 SER A N 1
ATOM 2120 C CA . SER A 1 267 ? -11.281 14.156 13.898 1 97.19 267 SER A CA 1
ATOM 2121 C C . SER A 1 267 ? -12.766 14.492 13.766 1 97.19 267 SER A C 1
ATOM 2123 O O . SER A 1 267 ? -13.281 15.352 14.484 1 97.19 267 SER A O 1
ATOM 2125 N N . LEU A 1 268 ? -13.484 13.836 12.883 1 97.31 268 LEU A N 1
ATOM 2126 C CA . LEU A 1 268 ? -14.891 14.164 12.656 1 97.31 268 LEU A CA 1
ATOM 2127 C C . LEU A 1 268 ? -15.773 13.516 13.719 1 97.31 268 LEU A C 1
ATOM 2129 O O . LEU A 1 268 ? -16.75 14.125 14.172 1 97.31 268 LEU A O 1
ATOM 2133 N N . LEU A 1 269 ? -15.383 12.32 14.156 1 95.75 269 LEU A N 1
ATOM 2134 C CA . LEU A 1 269 ? -16.266 11.57 15.039 1 95.75 269 LEU A CA 1
ATOM 2135 C C . LEU A 1 269 ? -15.758 11.609 16.484 1 95.75 269 LEU A C 1
ATOM 2137 O O . LEU A 1 269 ? -16.5 11.312 17.422 1 95.75 269 LEU A O 1
ATOM 2141 N N . ASN A 1 270 ? -14.508 11.859 16.625 1 95.5 270 ASN A N 1
ATOM 2142 C CA . ASN A 1 270 ? -13.867 11.922 17.938 1 95.5 270 ASN A CA 1
ATOM 2143 C C . ASN A 1 270 ? -12.852 13.062 18 1 95.5 270 ASN A C 1
ATOM 2145 O O . ASN A 1 270 ? -11.656 12.82 18.156 1 95.5 270 ASN A O 1
ATOM 2149 N N . ASP A 1 271 ? -13.391 14.297 18 1 97.81 271 ASP A N 1
ATOM 2150 C CA . ASP A 1 271 ? -12.562 15.492 18.109 1 97.81 271 ASP A CA 1
ATOM 2151 C C . ASP A 1 271 ? -11.812 15.523 19.438 1 97.81 271 ASP A C 1
ATOM 2153 O O . ASP A 1 271 ? -12.422 15.688 20.5 1 97.81 271 ASP A O 1
ATOM 2157 N N . GLN A 1 272 ? -10.484 15.422 19.344 1 98 272 GLN A N 1
ATOM 2158 C CA . GLN A 1 272 ? -9.656 15.352 20.547 1 98 272 GLN A CA 1
ATOM 2159 C C . GLN A 1 272 ? -9.32 16.75 21.078 1 98 272 GLN A C 1
ATOM 2161 O O . GLN A 1 272 ? -8.719 16.891 22.141 1 98 272 GLN A O 1
ATOM 2166 N N . PHE A 1 273 ? -9.703 17.781 20.328 1 98.38 273 PHE A N 1
ATOM 2167 C CA . PHE A 1 273 ? -9.469 19.172 20.719 1 98.38 273 PHE A CA 1
ATOM 2168 C C . PHE A 1 273 ? -10.758 19.984 20.641 1 98.38 273 PHE A C 1
ATOM 2170 O O . PHE A 1 273 ? -10.789 21.047 20.016 1 98.38 273 PHE A O 1
ATOM 2177 N N . PRO A 1 274 ? -11.773 19.609 21.359 1 97.5 274 PRO A N 1
ATOM 2178 C CA . PRO A 1 274 ? -13.094 20.203 21.141 1 97.5 274 PRO A CA 1
ATOM 2179 C C . PRO A 1 274 ? -13.125 21.703 21.453 1 97.5 274 PRO A C 1
ATOM 2181 O O . PRO A 1 274 ? -13.914 22.438 20.859 1 97.5 274 PRO A O 1
ATOM 2184 N N . ASP A 1 275 ? -12.172 22.25 22.312 1 97.88 275 ASP A N 1
ATOM 2185 C CA . ASP A 1 275 ? -12.227 23.656 22.719 1 97.88 275 ASP A CA 1
ATOM 2186 C C . ASP A 1 275 ? -11.117 24.469 22.047 1 97.88 275 ASP A C 1
ATOM 2188 O O . ASP A 1 275 ? -11 25.672 22.281 1 97.88 275 ASP A O 1
ATOM 2192 N N . LEU A 1 276 ? -10.367 23.812 21.25 1 98.62 276 LEU A N 1
ATOM 2193 C CA . LEU A 1 276 ? -9.234 24.5 20.625 1 98.62 276 LEU A CA 1
ATOM 2194 C C . LEU A 1 276 ? -9.719 25.5 19.578 1 98.62 276 LEU A C 1
ATOM 2196 O O . LEU A 1 276 ? -10.57 25.172 18.75 1 98.62 276 LEU A O 1
ATOM 2200 N N . LYS A 1 277 ? -9.266 26.703 19.656 1 98.81 277 LYS A N 1
ATOM 2201 C CA . LYS A 1 277 ? -9.453 27.75 18.641 1 98.81 277 LYS A CA 1
ATOM 2202 C C . LYS A 1 277 ? -8.117 28.203 18.078 1 98.81 277 LYS A C 1
ATOM 2204 O O . LYS A 1 277 ? -7.266 28.719 18.812 1 98.81 277 LYS A O 1
ATOM 2209 N N . ALA A 1 278 ? -7.969 28.078 16.812 1 98.81 278 ALA A N 1
ATOM 2210 C CA . ALA A 1 278 ? -6.656 28.266 16.203 1 98.81 278 ALA A CA 1
ATOM 2211 C C . ALA A 1 278 ? -6.605 29.531 15.367 1 98.81 278 ALA A C 1
ATOM 2213 O O . ALA A 1 278 ? -7.637 30.016 14.891 1 98.81 278 ALA A O 1
ATOM 2214 N N . ASP A 1 279 ? -5.402 30.078 15.242 1 98.56 279 ASP A N 1
ATOM 2215 C CA . ASP A 1 279 ? -5.145 31.203 14.344 1 98.56 279 ASP A CA 1
ATOM 2216 C C . ASP A 1 279 ? -5.066 30.734 12.891 1 98.56 279 ASP A C 1
ATOM 2218 O O . ASP A 1 279 ? -5.496 31.453 11.977 1 98.56 279 ASP A O 1
ATOM 2222 N N . TYR A 1 280 ? -4.512 29.562 12.734 1 98.75 280 TYR A N 1
ATOM 2223 C CA . TYR A 1 280 ? -4.332 28.969 11.414 1 98.75 280 TYR A CA 1
ATOM 2224 C C . TYR A 1 280 ? -4.754 27.5 11.414 1 98.75 280 TYR A C 1
ATOM 2226 O O . TYR A 1 280 ? -4.387 26.75 12.32 1 98.75 280 TYR A O 1
ATOM 2234 N N . ILE A 1 281 ? -5.555 27.156 10.508 1 98.88 281 ILE A N 1
ATOM 2235 C CA . ILE A 1 281 ? -5.801 25.75 10.211 1 98.88 281 ILE A CA 1
ATOM 2236 C C . ILE A 1 281 ? -5.246 25.406 8.828 1 98.88 281 ILE A C 1
ATOM 2238 O O . ILE A 1 281 ? -5.543 26.094 7.848 1 98.88 281 ILE A O 1
ATOM 2242 N N . ILE A 1 282 ? -4.363 24.469 8.75 1 98.75 282 ILE A N 1
ATOM 2243 C CA . ILE A 1 282 ? -3.725 24.016 7.516 1 98.75 282 ILE A CA 1
ATOM 2244 C C . ILE A 1 282 ? -3.85 22.5 7.387 1 98.75 282 ILE A C 1
ATOM 2246 O O . ILE A 1 282 ? -3.385 21.766 8.258 1 98.75 282 ILE A O 1
ATOM 2250 N N . ALA A 1 283 ? -4.531 22.031 6.301 1 97.81 283 ALA A N 1
ATOM 2251 C CA . ALA A 1 283 ? -4.84 20.594 6.312 1 97.81 283 ALA A CA 1
ATOM 2252 C C . ALA A 1 283 ? -5.023 20.062 4.895 1 97.81 283 ALA A C 1
ATOM 2254 O O . ALA A 1 283 ? -5.344 20.812 3.977 1 97.81 283 ALA A O 1
ATOM 2255 N N . ASN A 1 284 ? -4.664 18.844 4.711 1 95.81 284 ASN A N 1
ATOM 2256 C CA . ASN A 1 284 ? -5.07 18 3.59 1 95.81 284 ASN A CA 1
ATOM 2257 C C . ASN A 1 284 ? -5.863 16.781 4.059 1 95.81 284 ASN A C 1
ATOM 2259 O O . ASN A 1 284 ? -5.34 15.672 4.098 1 95.81 284 ASN A O 1
ATOM 2263 N N . PRO A 1 285 ? -7.145 16.969 4.363 1 95.44 285 PRO A N 1
ATOM 2264 C CA . PRO A 1 285 ? -7.953 15.859 4.887 1 95.44 285 PRO A CA 1
ATOM 2265 C C . PRO A 1 285 ? -8.336 14.852 3.809 1 95.44 285 PRO A C 1
ATOM 2267 O O . PRO A 1 285 ? -8.211 15.141 2.615 1 95.44 285 PRO A O 1
ATOM 2270 N N . PRO A 1 286 ? -8.688 13.586 4.211 1 90.62 286 PRO A N 1
ATOM 2271 C CA . PRO A 1 286 ? -9.242 12.68 3.197 1 90.62 286 PRO A CA 1
ATOM 2272 C C . PRO A 1 286 ? -10.5 13.234 2.539 1 90.62 286 PRO A C 1
ATOM 2274 O O . PRO A 1 286 ? -11.398 13.727 3.229 1 90.62 286 PRO A O 1
ATOM 2277 N N . PHE A 1 287 ? -10.539 13.117 1.146 1 87.94 287 PHE A N 1
ATOM 2278 C CA . PHE A 1 287 ? -11.656 13.664 0.383 1 87.94 287 PHE A CA 1
ATOM 2279 C C . PHE A 1 287 ? -12.664 12.578 0.03 1 87.94 287 PHE A C 1
ATOM 2281 O O . PHE A 1 287 ? -12.297 11.406 -0.072 1 87.94 287 PHE A O 1
ATOM 2288 N N . ASN A 1 288 ? -13.875 13.094 -0.1 1 90.25 288 ASN A N 1
ATOM 2289 C CA . ASN A 1 288 ? -14.93 12.273 -0.69 1 90.25 288 ASN A CA 1
ATOM 2290 C C . ASN A 1 288 ? -15.172 11.008 0.119 1 90.25 288 ASN A C 1
ATOM 2292 O O . ASN A 1 288 ? -15.406 9.938 -0.45 1 90.25 288 ASN A O 1
ATOM 2296 N N . GLN A 1 289 ? -15 11.094 1.403 1 90.31 289 GLN A N 1
ATOM 2297 C CA . GLN A 1 289 ? -15.25 9.938 2.26 1 90.31 289 GLN A CA 1
ATOM 2298 C C . GLN A 1 289 ? -16.734 9.609 2.324 1 90.31 289 GLN A C 1
ATOM 2300 O O . GLN A 1 289 ? -17.547 10.469 2.68 1 90.31 289 GLN A O 1
ATOM 2305 N N . LYS A 1 290 ? -17.031 8.406 1.956 1 89 290 LYS A N 1
ATOM 2306 C CA . LYS A 1 290 ? -18.391 7.902 2.082 1 89 290 LYS A CA 1
ATOM 2307 C C . LYS A 1 290 ? -18.562 7.074 3.354 1 89 290 LYS A C 1
ATOM 2309 O O . LYS A 1 290 ? -17.578 6.57 3.906 1 89 290 LYS A O 1
ATOM 2314 N N . ASP A 1 291 ? -19.781 7.059 3.885 1 89.06 291 ASP A N 1
ATOM 2315 C CA . ASP A 1 291 ? -20.141 6.25 5.047 1 89.06 291 ASP A CA 1
ATOM 2316 C C . ASP A 1 291 ? -19.188 6.508 6.211 1 89.06 291 ASP A C 1
ATOM 2318 O O . ASP A 1 291 ? -18.641 5.57 6.797 1 89.06 291 ASP A O 1
ATOM 2322 N N . TRP A 1 292 ? -18.938 7.773 6.422 1 91.25 292 TRP A N 1
ATOM 2323 C CA . TRP A 1 292 ? -17.922 8.18 7.391 1 91.25 292 TRP A CA 1
ATOM 2324 C C . TRP A 1 292 ? -18.484 8.211 8.805 1 91.25 292 TRP A C 1
ATOM 2326 O O . TRP A 1 292 ? -17.75 8.414 9.773 1 91.25 292 TRP A O 1
ATOM 2336 N N . GLY A 1 293 ? -19.766 8.047 8.945 1 92.81 293 GLY A N 1
ATOM 2337 C CA . GLY A 1 293 ? -20.375 7.977 10.258 1 92.81 293 GLY A CA 1
ATOM 2338 C C . GLY A 1 293 ? -21.156 9.234 10.617 1 92.81 293 GLY A C 1
ATOM 2339 O O . GLY A 1 293 ? -21.234 9.602 11.789 1 92.81 293 GLY A O 1
ATOM 2340 N N . ALA A 1 294 ? -21.703 9.875 9.602 1 95.62 294 ALA A N 1
ATOM 2341 C CA . ALA A 1 294 ? -22.453 11.102 9.812 1 95.62 294 ALA A CA 1
ATOM 2342 C C . ALA A 1 294 ? -23.609 10.875 10.773 1 95.62 294 ALA A C 1
ATOM 2344 O O . ALA A 1 294 ? -23.984 11.766 11.539 1 95.62 294 ALA A O 1
ATOM 2345 N N . ASP A 1 295 ? -24.125 9.664 10.789 1 94 295 ASP A N 1
ATOM 2346 C CA . ASP A 1 295 ? -25.281 9.328 11.609 1 94 295 ASP A CA 1
ATOM 2347 C C . ASP A 1 295 ? -24.922 9.312 13.094 1 94 295 ASP A C 1
ATOM 2349 O O . ASP A 1 295 ? -25.797 9.391 13.953 1 94 295 ASP A O 1
ATOM 2353 N N . ARG A 1 296 ? -23.703 9.227 13.398 1 93.12 296 ARG A N 1
ATOM 2354 C CA . ARG A 1 296 ? -23.234 9.172 14.781 1 93.12 296 ARG A CA 1
ATOM 2355 C C . ARG A 1 296 ? -23.047 10.578 15.344 1 93.12 296 ARG A C 1
ATOM 2357 O O . ARG A 1 296 ? -22.875 10.75 16.547 1 93.12 296 ARG A O 1
ATOM 2364 N N . LEU A 1 297 ? -23.062 11.578 14.508 1 95.25 297 LEU A N 1
ATOM 2365 C CA . LEU A 1 297 ? -22.906 12.953 14.961 1 95.25 297 LEU A CA 1
ATOM 2366 C C . LEU A 1 297 ? -24.219 13.484 15.539 1 95.25 297 LEU A C 1
ATOM 2368 O O . LEU A 1 297 ? -25.297 13.258 14.961 1 95.25 297 LEU A O 1
ATOM 2372 N N . SER A 1 298 ? -24.094 14.109 16.688 1 94.62 298 SER A N 1
ATOM 2373 C CA . SER A 1 298 ? -25.266 14.766 17.266 1 94.62 298 SER A CA 1
ATOM 2374 C C . SER A 1 298 ? -25.766 15.898 16.375 1 94.62 298 SER A C 1
ATOM 2376 O O . SER A 1 298 ? -24.953 16.641 15.805 1 94.62 298 SER A O 1
ATOM 2378 N N . LYS A 1 299 ? -27.047 16 16.266 1 92.12 299 LYS A N 1
ATOM 2379 C CA . LYS A 1 299 ? -27.625 17.109 15.523 1 92.12 299 LYS A CA 1
ATOM 2380 C C . LYS A 1 299 ? -27.328 18.438 16.203 1 92.12 299 LYS A C 1
ATOM 2382 O O . LYS A 1 299 ? -27.406 19.5 15.578 1 92.12 299 LYS A O 1
ATOM 2387 N N . LYS A 1 300 ? -26.922 18.359 17.453 1 95.44 300 LYS A N 1
ATOM 2388 C CA . LYS A 1 300 ? -26.625 19.562 18.234 1 95.44 300 LYS A CA 1
ATOM 2389 C C . LYS A 1 300 ? -25.109 19.828 18.281 1 95.44 300 LYS A C 1
ATOM 2391 O O . LYS A 1 300 ? -24.641 20.656 19.062 1 95.44 300 LYS A O 1
ATOM 2396 N N . ASP A 1 301 ? -24.375 19.094 17.531 1 97.5 301 ASP A N 1
ATOM 2397 C CA . ASP A 1 301 ? -22.938 19.312 17.469 1 97.5 301 ASP A CA 1
ATOM 2398 C C . ASP A 1 301 ? -22.625 20.781 17.156 1 97.5 301 ASP A C 1
ATOM 2400 O O . ASP A 1 301 ? -23.094 21.328 16.172 1 97.5 301 ASP A O 1
ATOM 2404 N N . PRO A 1 302 ? -21.859 21.438 18.062 1 97.62 302 PRO A N 1
ATOM 2405 C CA . PRO A 1 302 ? -21.609 22.875 17.891 1 97.62 302 PRO A CA 1
ATOM 2406 C C . PRO A 1 302 ? -20.844 23.188 16.625 1 97.62 302 PRO A C 1
ATOM 2408 O O . PRO A 1 302 ? -20.766 24.359 16.203 1 97.62 302 PRO A O 1
ATOM 2411 N N . ARG A 1 303 ? -20.25 22.328 16.016 1 97.69 303 ARG A N 1
ATOM 2412 C CA . ARG A 1 303 ? -19.484 22.562 14.797 1 97.69 303 ARG A CA 1
ATOM 2413 C C . ARG A 1 303 ? -20.391 22.812 13.602 1 97.69 303 ARG A C 1
ATOM 2415 O O . ARG A 1 303 ? -19.953 23.359 12.586 1 97.69 303 ARG A O 1
ATOM 2422 N N . LEU A 1 304 ? -21.625 22.344 13.688 1 98.31 304 LEU A N 1
ATOM 2423 C CA . LEU A 1 304 ? -22.5 22.312 12.523 1 98.31 304 LEU A CA 1
ATOM 2424 C C . LEU A 1 30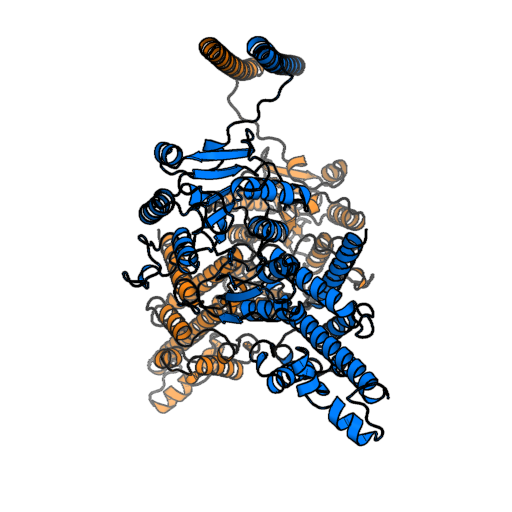4 ? -23.125 23.672 12.266 1 98.31 304 LEU A C 1
ATOM 2426 O O . LEU A 1 304 ? -23.781 24.234 13.141 1 98.31 304 LEU A O 1
ATOM 2430 N N . ILE A 1 305 ? -22.969 24.234 11.078 1 98.19 305 ILE A N 1
ATOM 2431 C CA . ILE A 1 305 ? -23.688 25.406 10.609 1 98.19 305 ILE A CA 1
ATOM 2432 C C . ILE A 1 305 ? -24.75 25 9.594 1 98.19 305 ILE A C 1
ATOM 2434 O O . ILE A 1 305 ? -25.562 25.828 9.172 1 98.19 305 ILE A O 1
ATOM 2438 N N . GLY A 1 306 ? -24.703 23.781 9.156 1 97.88 306 GLY A N 1
ATOM 2439 C CA . GLY A 1 306 ? -25.609 23.141 8.219 1 97.88 306 GLY A CA 1
ATOM 2440 C C . GLY A 1 306 ? -25.625 21.625 8.344 1 97.88 306 GLY A C 1
ATOM 2441 O O . GLY A 1 306 ? -24.984 21.062 9.234 1 97.88 306 GLY A O 1
ATOM 2442 N N . PRO A 1 307 ? -26.344 21 7.434 1 97.69 307 PRO A N 1
ATOM 2443 C CA . PRO A 1 307 ? -26.5 19.547 7.555 1 97.69 307 PRO A CA 1
ATOM 2444 C C . PRO A 1 307 ? -25.266 18.766 7.09 1 97.69 307 PRO A C 1
ATOM 2446 O O . PRO A 1 307 ? -24.391 19.344 6.441 1 97.69 307 PRO A O 1
ATOM 2449 N N . VAL A 1 308 ? -25.203 17.531 7.562 1 97.56 308 VAL A N 1
ATOM 2450 C CA . VAL A 1 308 ? -24.172 16.594 7.109 1 97.56 308 VAL A CA 1
ATOM 2451 C C . VAL A 1 308 ? -24.828 15.406 6.418 1 97.56 308 VAL A C 1
ATOM 2453 O O . VAL A 1 308 ? -26.047 15.203 6.527 1 97.56 308 VAL A O 1
ATOM 2456 N N . THR A 1 309 ? -24.062 14.703 5.652 1 96.88 309 THR A N 1
ATOM 2457 C CA . THR A 1 309 ? -24.516 13.5 4.969 1 96.88 309 THR A CA 1
ATOM 2458 C C . THR A 1 309 ? -23.438 12.414 5.016 1 96.88 309 THR A C 1
ATOM 2460 O O . THR A 1 309 ? -22.25 12.711 5.117 1 96.88 309 THR A O 1
ATOM 2463 N N . ASN A 1 310 ? -23.844 11.156 4.949 1 94.94 310 ASN A N 1
ATOM 2464 C CA . ASN A 1 310 ? -22.906 10.039 4.914 1 94.94 310 ASN A CA 1
ATOM 2465 C C . ASN A 1 310 ? -22.359 9.812 3.512 1 94.94 310 ASN A C 1
ATOM 2467 O O . ASN A 1 310 ? -21.391 9.07 3.332 1 94.94 310 ASN A O 1
ATOM 2471 N N . SER A 1 311 ? -22.859 10.516 2.584 1 94.81 311 SER A N 1
ATOM 2472 C CA . SER A 1 311 ? -22.438 10.281 1.205 1 94.81 311 SER A CA 1
ATOM 2473 C C . SER A 1 311 ? -21.109 10.977 0.908 1 94.81 311 SER A C 1
ATOM 2475 O O . SER A 1 311 ? -20.438 10.641 -0.071 1 94.81 311 SER A O 1
ATOM 2477 N N . ASN A 1 312 ? -20.766 11.969 1.689 1 96.19 312 ASN A N 1
ATOM 2478 C CA . ASN A 1 312 ? -19.531 12.711 1.481 1 96.19 312 ASN A CA 1
ATOM 2479 C C . ASN A 1 312 ? -19.156 13.539 2.711 1 96.19 312 ASN A C 1
ATOM 2481 O O . ASN A 1 312 ? -20 14.219 3.289 1 96.19 312 ASN A O 1
ATOM 2485 N N . ALA A 1 313 ? -17.906 13.547 3.066 1 97 313 ALA A N 1
ATOM 2486 C CA . ALA A 1 313 ? -17.5 14.203 4.309 1 97 313 ALA A CA 1
ATOM 2487 C C . ALA A 1 313 ? -16.891 15.578 4.031 1 97 313 ALA A C 1
ATOM 2489 O O . ALA A 1 313 ? -16.531 16.297 4.961 1 97 313 ALA A O 1
ATOM 2490 N N . ASN A 1 314 ? -16.766 16.016 2.785 1 97.88 314 ASN A N 1
ATOM 2491 C CA . ASN A 1 314 ? -16.031 17.234 2.426 1 97.88 314 ASN A CA 1
ATOM 2492 C C . ASN A 1 314 ? -16.516 18.438 3.225 1 97.88 314 ASN A C 1
ATOM 2494 O O . ASN A 1 314 ? -15.703 19.141 3.832 1 97.88 314 ASN A O 1
ATOM 2498 N N . TYR A 1 315 ? -17.766 18.656 3.279 1 98.56 315 TYR A N 1
ATOM 2499 C CA . TYR A 1 315 ? -18.266 19.859 3.912 1 98.56 315 TYR A CA 1
ATOM 2500 C C . TYR A 1 315 ? -18.375 19.688 5.422 1 98.56 315 TYR A C 1
ATOM 2502 O O . TYR A 1 315 ? -18.5 20.672 6.16 1 98.56 315 TYR A O 1
ATOM 2510 N N . MET A 1 316 ? -18.312 18.422 5.938 1 98.69 316 MET A N 1
ATOM 2511 C CA . MET A 1 316 ? -18.109 18.281 7.375 1 98.69 316 MET A CA 1
ATOM 2512 C C . MET A 1 316 ? -16.703 18.719 7.777 1 98.69 316 MET A C 1
ATOM 2514 O O . MET A 1 316 ? -16.531 19.328 8.828 1 98.69 316 MET A O 1
ATOM 2518 N N . TRP A 1 317 ? -15.781 18.406 6.996 1 98.56 317 TRP A N 1
ATOM 2519 C CA . TRP A 1 317 ? -14.43 18.891 7.246 1 98.56 317 TRP A CA 1
ATOM 2520 C C . TRP A 1 317 ? -14.398 20.422 7.305 1 98.56 317 TRP A C 1
ATOM 2522 O O . TRP A 1 317 ? -13.797 21 8.211 1 98.56 317 TRP A O 1
ATOM 2532 N N . MET A 1 318 ? -15.078 21.078 6.383 1 98.75 318 MET A N 1
ATOM 2533 C CA . MET A 1 318 ? -15.078 22.531 6.344 1 98.75 318 MET A CA 1
ATOM 2534 C C . MET A 1 318 ? -15.742 23.109 7.59 1 98.75 318 MET A C 1
ATOM 2536 O O . MET A 1 318 ? -15.266 24.094 8.148 1 98.75 318 MET A O 1
ATOM 2540 N N . GLN A 1 319 ? -16.828 22.484 7.953 1 98.81 319 GLN A N 1
ATOM 2541 C CA . GLN A 1 319 ? -17.484 22.922 9.172 1 98.81 319 GLN A CA 1
ATOM 2542 C C . GLN A 1 319 ? -16.594 22.734 10.391 1 98.81 319 GLN A C 1
ATOM 2544 O O . GLN A 1 319 ? -16.562 23.578 11.289 1 98.81 319 GLN A O 1
ATOM 2549 N N . HIS A 1 320 ? -15.836 21.578 10.383 1 98.88 320 HIS A N 1
ATOM 2550 C CA . HIS A 1 320 ? -14.883 21.297 11.445 1 98.88 320 HIS A CA 1
ATOM 2551 C C . HIS A 1 320 ? -13.781 22.359 11.492 1 98.88 320 HIS A C 1
ATOM 2553 O O . HIS A 1 320 ? -13.422 22.844 12.562 1 98.88 320 HIS A O 1
ATOM 2559 N N . PHE A 1 321 ? -13.289 22.75 10.352 1 98.88 321 PHE A N 1
ATOM 2560 C CA . PHE A 1 321 ? -12.273 23.781 10.25 1 98.88 321 PHE A CA 1
ATOM 2561 C C . PHE A 1 321 ? -12.805 25.125 10.758 1 98.88 321 PHE A C 1
ATOM 2563 O O . PHE A 1 321 ? -12.164 25.781 11.57 1 98.88 321 PHE A O 1
ATOM 2570 N N . LEU A 1 322 ? -13.953 25.469 10.281 1 98.81 322 LEU A N 1
ATOM 2571 C CA . LEU A 1 322 ? -14.555 26.734 10.664 1 98.81 322 LEU A CA 1
ATOM 2572 C C . LEU A 1 322 ? -14.758 26.812 12.172 1 98.81 322 LEU A C 1
ATOM 2574 O O . LEU A 1 322 ? -14.492 27.844 12.789 1 98.81 322 LEU A O 1
ATOM 2578 N N . TYR A 1 323 ? -15.195 25.719 12.734 1 98.88 323 TYR A N 1
ATOM 2579 C CA . TYR A 1 323 ? -15.461 25.672 14.164 1 98.88 323 TYR A CA 1
ATOM 2580 C C . TYR A 1 323 ? -14.188 25.938 14.961 1 98.88 323 TYR A C 1
ATOM 2582 O O . TYR A 1 323 ? -14.234 26.594 16 1 98.88 323 TYR A O 1
ATOM 2590 N N . HIS A 1 324 ? -13.07 25.484 14.508 1 98.88 324 HIS A N 1
ATOM 2591 C CA . HIS A 1 324 ? -11.836 25.516 15.281 1 98.88 324 HIS A CA 1
ATOM 2592 C C . HIS A 1 324 ? -11.047 26.797 15.016 1 98.88 324 HIS A C 1
ATOM 2594 O O . HIS A 1 324 ? -9.984 27 15.602 1 98.88 324 HIS A O 1
ATOM 2600 N N . LEU A 1 325 ? -11.562 27.656 14.156 1 98.75 325 LEU A N 1
ATOM 2601 C CA . LEU A 1 325 ? -10.938 28.969 13.977 1 98.75 325 LEU A CA 1
ATOM 2602 C C . LEU A 1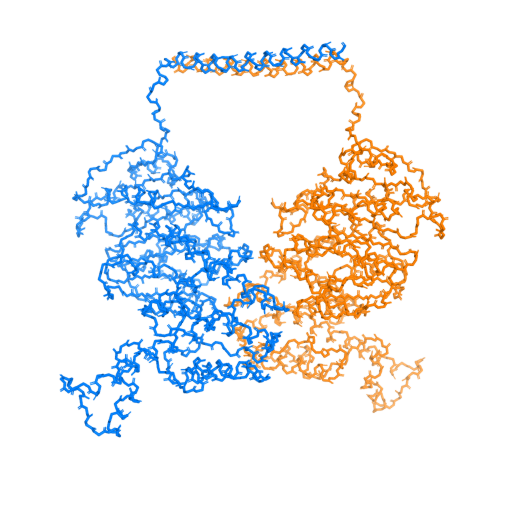 325 ? -11.305 29.906 15.125 1 98.75 325 LEU A C 1
ATOM 2604 O O . LEU A 1 325 ? -12.453 29.922 15.578 1 98.75 325 LEU A O 1
ATOM 2608 N N . ASN A 1 326 ? -10.32 30.594 15.609 1 98.12 326 ASN A N 1
ATOM 2609 C CA . ASN A 1 326 ? -10.68 31.703 16.484 1 98.12 326 ASN A CA 1
ATOM 2610 C C . ASN A 1 326 ? -11.273 32.875 15.703 1 98.12 326 ASN A C 1
ATOM 2612 O O . ASN A 1 326 ? -11.438 32.781 14.484 1 98.12 326 ASN A O 1
ATOM 2616 N N . ASP A 1 327 ? -11.547 33.969 16.312 1 95.88 327 ASP A N 1
ATOM 2617 C CA . ASP A 1 327 ? -12.328 35.062 15.719 1 95.88 327 ASP A CA 1
ATOM 2618 C C . ASP A 1 327 ? -11.531 35.781 14.656 1 95.88 327 ASP A C 1
ATOM 2620 O O . ASP A 1 327 ? -12.094 36.531 13.852 1 95.88 327 ASP A O 1
ATOM 2624 N N . THR A 1 328 ? -10.281 35.562 14.555 1 95.81 328 THR A N 1
ATOM 2625 C CA . THR A 1 328 ? -9.445 36.219 13.555 1 95.81 328 THR A CA 1
ATOM 2626 C C . THR A 1 328 ? -8.688 35.188 12.727 1 95.81 328 THR A C 1
ATOM 2628 O O . THR A 1 328 ? -7.715 35.5 12.047 1 95.81 328 THR A O 1
ATOM 2631 N N . GLY A 1 329 ? -9.062 33.938 12.828 1 97.94 329 GLY A N 1
ATOM 2632 C CA . GLY A 1 329 ? -8.289 32.875 12.227 1 97.94 329 GLY A CA 1
ATOM 2633 C C . GLY A 1 329 ? -8.617 32.656 10.766 1 97.94 329 GLY A C 1
ATOM 2634 O O . GLY A 1 329 ? -9.648 33.125 10.273 1 97.94 329 GLY A O 1
ATOM 2635 N N . THR A 1 330 ? -7.742 32 10.062 1 98.56 330 THR A N 1
ATOM 2636 C CA . THR A 1 330 ? -7.906 31.609 8.664 1 98.56 330 THR A CA 1
ATOM 2637 C C . THR A 1 330 ? -7.516 30.141 8.461 1 98.56 330 THR A C 1
ATOM 2639 O O . THR A 1 330 ? -6.52 29.688 9.023 1 98.56 330 THR A O 1
ATOM 2642 N N . ALA A 1 331 ? -8.344 29.438 7.738 1 98.88 331 ALA A N 1
ATOM 2643 C CA . ALA A 1 331 ? -8.07 28.047 7.379 1 98.88 331 ALA A CA 1
ATOM 2644 C C . ALA A 1 331 ? -7.734 27.922 5.895 1 98.88 331 ALA A C 1
ATOM 2646 O O . ALA A 1 331 ? -8.383 28.531 5.051 1 98.88 331 ALA A O 1
ATOM 2647 N N . GLY A 1 332 ? -6.656 27.281 5.559 1 98.81 332 GLY A N 1
ATOM 2648 C CA . GLY A 1 332 ? -6.297 26.844 4.219 1 98.81 332 GLY A CA 1
ATOM 2649 C C . GLY A 1 332 ? -6.156 25.344 4.09 1 98.81 332 GLY A C 1
ATOM 2650 O O . GLY A 1 332 ? -5.441 24.719 4.871 1 98.81 332 GLY A O 1
ATOM 2651 N N . PHE A 1 333 ? -6.859 24.734 3.109 1 98.44 333 PHE A N 1
ATOM 2652 C CA . PHE A 1 333 ? -6.852 23.281 3.041 1 98.44 333 PHE A CA 1
ATOM 2653 C C . PHE A 1 333 ? -7.133 22.812 1.62 1 98.44 333 PHE A C 1
ATOM 2655 O O . PHE A 1 333 ? -7.66 23.562 0.8 1 98.44 333 PHE A O 1
ATOM 2662 N N . VAL A 1 334 ? -6.699 21.578 1.361 1 97 334 VAL A N 1
ATOM 2663 C CA . VAL A 1 334 ? -6.887 20.922 0.071 1 97 334 VAL A CA 1
ATOM 2664 C C . VAL A 1 334 ? -8.266 20.266 0.019 1 97 334 VAL A C 1
ATOM 2666 O O . VAL A 1 334 ? -8.734 19.703 1.012 1 97 334 VAL A O 1
ATOM 2669 N N . MET A 1 335 ? -8.922 20.375 -1.114 1 96.69 335 MET A N 1
ATOM 2670 C CA . MET A 1 335 ? -10.18 19.688 -1.384 1 96.69 335 MET A CA 1
ATOM 2671 C C . MET A 1 335 ? -10.234 19.203 -2.828 1 96.69 335 MET A C 1
ATOM 2673 O O . MET A 1 335 ? -9.516 19.703 -3.688 1 96.69 335 MET A O 1
ATOM 2677 N N . ALA A 1 336 ? -11.062 18.172 -3.008 1 94.06 336 ALA A N 1
ATOM 2678 C CA . ALA A 1 336 ? -11.352 17.766 -4.379 1 94.06 336 ALA A CA 1
ATOM 2679 C C . ALA A 1 336 ? -12.125 18.844 -5.125 1 94.06 336 ALA A C 1
ATOM 2681 O O . ALA A 1 336 ? -12.945 19.547 -4.531 1 94.06 336 ALA A O 1
ATOM 2682 N N . ASN A 1 337 ? -11.93 18.875 -6.438 1 95.38 337 ASN A N 1
ATOM 2683 C CA . ASN A 1 337 ? -12.617 19.875 -7.254 1 95.38 337 ASN A CA 1
ATOM 2684 C C . ASN A 1 337 ? -14.133 19.766 -7.117 1 95.38 337 ASN A C 1
ATOM 2686 O O . ASN A 1 337 ? -14.844 20.766 -7.211 1 95.38 337 ASN A O 1
ATOM 2690 N N . GLY A 1 338 ? -14.586 18.578 -6.887 1 95.38 338 GLY A N 1
ATOM 2691 C CA . GLY A 1 338 ? -16.016 18.359 -6.77 1 95.38 338 GLY A CA 1
ATOM 2692 C C . GLY A 1 338 ? -16.656 19.188 -5.664 1 95.38 338 GLY A C 1
ATOM 2693 O O . GLY A 1 338 ? -17.844 19.516 -5.727 1 95.38 338 GLY A O 1
ATOM 2694 N N . ALA A 1 339 ? -15.875 19.531 -4.688 1 97.44 339 ALA A N 1
ATOM 2695 C CA . ALA A 1 339 ? -16.391 20.312 -3.562 1 97.44 339 ALA A CA 1
ATOM 2696 C C . ALA A 1 339 ? -16.828 21.703 -4.016 1 97.44 339 ALA A C 1
ATOM 2698 O O . ALA A 1 339 ? -17.703 22.328 -3.4 1 97.44 339 ALA A O 1
ATOM 2699 N N . MET A 1 340 ? -16.281 22.203 -5.074 1 98.06 340 MET A N 1
ATOM 2700 C CA . MET A 1 340 ? -16.562 23.562 -5.555 1 98.06 340 MET A CA 1
ATOM 2701 C C . MET A 1 340 ? -17.953 23.641 -6.188 1 98.06 340 MET A C 1
ATOM 2703 O O . MET A 1 340 ? -18.5 24.719 -6.348 1 98.06 340 MET A O 1
ATOM 2707 N N . THR A 1 341 ? -18.516 22.438 -6.578 1 96.81 341 THR A N 1
ATOM 2708 C CA . THR A 1 341 ? -19.734 22.484 -7.379 1 96.81 341 THR A CA 1
ATOM 2709 C C . THR A 1 341 ? -20.703 21.391 -6.949 1 96.81 341 THR A C 1
ATOM 2711 O O . THR A 1 341 ? -21.672 21.094 -7.652 1 96.81 341 THR A O 1
ATOM 2714 N N . THR A 1 342 ? -20.469 20.703 -5.84 1 96.12 342 THR A N 1
ATOM 2715 C CA . THR A 1 342 ? -21.266 19.547 -5.445 1 96.12 342 THR A CA 1
ATOM 2716 C C . THR A 1 342 ? -22.75 19.891 -5.457 1 96.12 342 THR A C 1
ATOM 2718 O O . THR A 1 342 ? -23.141 21 -5.078 1 96.12 342 THR A O 1
ATOM 2721 N N . ASN A 1 343 ? -23.578 18.891 -5.938 1 93.44 343 ASN A N 1
ATOM 2722 C CA . ASN A 1 343 ? -25.016 19.062 -5.941 1 93.44 343 ASN A CA 1
ATOM 2723 C C . ASN A 1 343 ? -25.688 18.172 -4.891 1 93.44 343 ASN A C 1
ATOM 2725 O O . ASN A 1 343 ? -26.922 18.078 -4.848 1 93.44 343 ASN A O 1
ATOM 2729 N N . VAL A 1 344 ? -24.812 17.516 -4.105 1 95 344 VAL A N 1
ATOM 2730 C CA . VAL A 1 344 ? -25.375 16.828 -2.945 1 95 344 VAL A CA 1
ATOM 2731 C C . VAL A 1 344 ? -26.109 17.828 -2.059 1 95 344 VAL A C 1
ATOM 2733 O O . VAL A 1 344 ? -25.531 18.812 -1.608 1 95 344 VAL A O 1
ATOM 2736 N N . LYS A 1 345 ? -27.344 17.547 -1.818 1 96.12 345 LYS A N 1
ATOM 2737 C CA . LYS A 1 345 ? -28.25 18.516 -1.207 1 96.12 345 LYS A CA 1
ATOM 2738 C C . LYS A 1 345 ? -27.672 19.094 0.076 1 96.12 345 LYS A C 1
ATOM 2740 O O . LYS A 1 345 ? -27.578 20.312 0.231 1 96.12 345 LYS A O 1
ATOM 2745 N N . GLU A 1 346 ? -27.234 18.203 0.974 1 97.19 346 GLU A N 1
ATOM 2746 C CA . GLU A 1 346 ? -26.719 18.641 2.271 1 97.19 346 GLU A CA 1
ATOM 2747 C C . GLU A 1 346 ? -25.453 19.469 2.113 1 97.19 346 GLU A C 1
ATOM 2749 O O . GLU A 1 346 ? -25.281 20.484 2.785 1 97.19 346 GLU A O 1
ATOM 2754 N N . GLU A 1 347 ? -24.562 19.094 1.234 1 98 347 GLU A N 1
ATOM 2755 C CA . GLU A 1 347 ? -23.312 19.812 1.026 1 98 347 GLU A CA 1
ATOM 2756 C C . GLU A 1 347 ? -23.547 21.156 0.34 1 98 347 GLU A C 1
ATOM 2758 O O . GLU A 1 347 ? -22.891 22.156 0.668 1 98 347 GLU A O 1
ATOM 2763 N N . LYS A 1 348 ? -24.453 21.141 -0.623 1 97.62 348 LYS A N 1
ATOM 2764 C CA . LYS A 1 348 ? -24.797 22.375 -1.307 1 97.62 348 LYS A CA 1
ATOM 2765 C C . LYS A 1 348 ? -25.312 23.422 -0.321 1 97.62 348 LYS A C 1
ATOM 2767 O O . LYS A 1 348 ? -24.969 24.609 -0.416 1 97.62 348 LYS A O 1
ATOM 2772 N N . GLU A 1 349 ? -26.141 23.031 0.568 1 98.31 349 GLU A N 1
ATOM 2773 C CA . GLU A 1 349 ? -26.688 23.938 1.574 1 98.31 349 GLU A CA 1
ATOM 2774 C C . GLU A 1 349 ? -25.562 24.578 2.408 1 98.31 349 GLU A C 1
ATOM 2776 O O . GLU A 1 349 ? -25.594 25.781 2.68 1 98.31 349 GLU A O 1
ATOM 2781 N N . VAL A 1 350 ? -24.641 23.75 2.828 1 98.69 350 VAL A N 1
ATOM 2782 C CA . VAL A 1 350 ? -23.531 24.266 3.627 1 98.69 350 VAL A CA 1
ATOM 2783 C C . VAL A 1 350 ? -22.672 25.203 2.787 1 98.69 350 VAL A C 1
ATOM 2785 O O . VAL A 1 350 ? -22.25 26.25 3.27 1 98.69 350 VAL A O 1
ATOM 2788 N N . ARG A 1 351 ? -22.406 24.844 1.528 1 98.75 351 ARG A N 1
ATOM 2789 C CA . ARG A 1 351 ? -21.656 25.719 0.639 1 98.75 351 ARG A CA 1
ATOM 279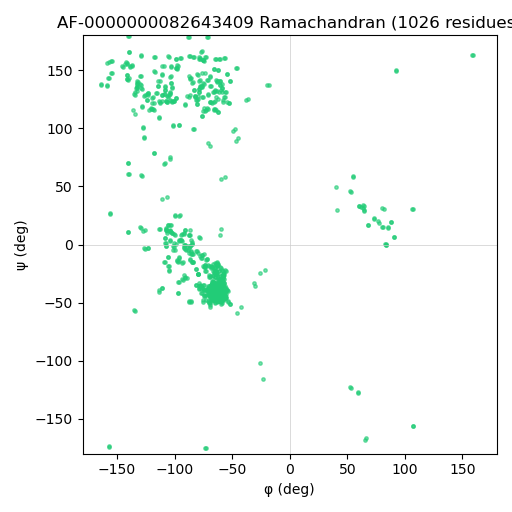0 C C . ARG A 1 351 ? -22.312 27.078 0.518 1 98.75 351 ARG A C 1
ATOM 2792 O O . ARG A 1 351 ? -21.641 28.109 0.615 1 98.75 351 ARG A O 1
ATOM 2799 N N . GLN A 1 352 ? -23.609 27.094 0.338 1 98.62 352 GLN A N 1
ATOM 2800 C CA . GLN A 1 352 ? -24.359 28.344 0.219 1 98.62 352 GLN A CA 1
ATOM 2801 C C . GLN A 1 352 ? -24.25 29.172 1.495 1 98.62 352 GLN A C 1
ATOM 2803 O O . GLN A 1 352 ? -24.062 30.391 1.437 1 98.62 352 GLN A O 1
ATOM 2808 N N . LYS A 1 353 ? -24.297 28.547 2.58 1 98.62 353 LYS A N 1
ATOM 2809 C CA . LYS A 1 353 ? -24.203 29.25 3.855 1 98.62 353 LYS A CA 1
ATOM 2810 C C . LYS A 1 353 ? -22.812 29.844 4.035 1 98.62 353 LYS A C 1
ATOM 2812 O O . LYS A 1 353 ? -22.672 30.984 4.516 1 98.62 353 LYS A O 1
ATOM 2817 N N . LEU A 1 354 ? -21.797 29.078 3.713 1 98.75 354 LEU A N 1
ATOM 2818 C CA . LEU A 1 354 ? -20.438 29.578 3.816 1 98.75 354 LEU A CA 1
ATOM 2819 C C . LEU A 1 354 ? -20.234 30.828 2.951 1 98.75 354 LEU A C 1
ATOM 2821 O O . LEU A 1 354 ? -19.531 31.75 3.35 1 98.75 354 LEU A O 1
ATOM 2825 N N . VAL A 1 355 ? -20.828 30.797 1.772 1 98.62 355 VAL A N 1
ATOM 2826 C CA . VAL A 1 355 ? -20.734 31.938 0.857 1 98.62 355 VAL A CA 1
ATOM 2827 C C . VAL A 1 355 ? -21.531 33.094 1.419 1 98.62 355 VAL A C 1
ATOM 2829 O O . VAL A 1 355 ? -21 34.219 1.557 1 98.62 355 VAL A O 1
ATOM 2832 N N . ASP A 1 356 ? -22.734 32.906 1.824 1 98.38 356 ASP A N 1
ATOM 2833 C CA . ASP A 1 356 ? -23.656 33.938 2.254 1 98.38 356 ASP A CA 1
ATOM 2834 C C . ASP A 1 356 ? -23.156 34.625 3.533 1 98.38 356 ASP A C 1
ATOM 2836 O O . ASP A 1 356 ? -23.344 35.812 3.721 1 98.38 356 ASP A O 1
ATOM 2840 N N . GLU A 1 357 ? -22.547 33.812 4.352 1 97.56 357 GLU A N 1
ATOM 2841 C CA . GLU A 1 357 ? -22.078 34.344 5.625 1 97.56 357 GLU A CA 1
ATOM 2842 C C . GLU A 1 357 ? -20.688 34.938 5.496 1 97.56 357 GLU A C 1
ATOM 2844 O O . GLU A 1 357 ? -20.109 35.438 6.473 1 97.56 357 GLU A O 1
ATOM 2849 N N . GLY A 1 358 ? -20.109 34.844 4.363 1 97.44 358 GLY A N 1
ATOM 2850 C CA . GLY A 1 358 ? -18.875 35.562 4.047 1 97.44 358 GLY A CA 1
ATOM 2851 C C . GLY A 1 358 ? -17.641 34.844 4.582 1 97.44 358 GLY A C 1
ATOM 2852 O O . GLY A 1 358 ? -16.656 35.5 4.934 1 97.44 358 GLY A O 1
ATOM 2853 N N . TYR A 1 359 ? -17.688 33.531 4.672 1 98.38 359 TYR A N 1
ATOM 2854 C CA . TYR A 1 359 ? -16.562 32.812 5.258 1 98.38 359 TYR A CA 1
ATOM 2855 C C . TYR A 1 359 ? -15.555 32.406 4.184 1 98.38 359 TYR A C 1
ATOM 2857 O O . TYR A 1 359 ? -14.383 32.156 4.48 1 98.38 359 TYR A O 1
ATOM 2865 N N . ILE A 1 360 ? -15.961 32.188 2.912 1 98.81 360 ILE A N 1
ATOM 2866 C CA . ILE A 1 360 ? -15.047 31.812 1.846 1 98.81 360 ILE A CA 1
ATOM 2867 C C . ILE A 1 360 ? -14.195 33 1.431 1 98.81 360 ILE A C 1
ATOM 2869 O O . ILE A 1 360 ? -14.711 34 0.924 1 98.81 360 ILE A O 1
ATOM 2873 N N . ASP A 1 361 ? -12.922 32.875 1.642 1 98.62 361 ASP A N 1
ATOM 2874 C CA . ASP A 1 361 ? -12.008 34 1.377 1 98.62 361 ASP A CA 1
ATOM 2875 C C . ASP A 1 361 ? -11.367 33.844 -0.002 1 98.62 361 ASP A C 1
ATOM 2877 O O . ASP A 1 361 ? -11.25 34.844 -0.739 1 98.62 361 ASP A O 1
ATOM 2881 N N . CYS A 1 362 ? -10.984 32.656 -0.341 1 98.81 362 CYS A N 1
ATOM 2882 C CA . CYS A 1 362 ? -10.258 32.406 -1.582 1 98.81 362 CYS A CA 1
ATOM 2883 C C . CYS A 1 362 ? -10.398 30.969 -2.029 1 98.81 362 CYS A C 1
ATOM 2885 O O . CYS A 1 362 ? -10.484 30.062 -1.197 1 98.81 362 CYS A O 1
ATOM 2887 N N . ILE A 1 363 ? -10.492 30.766 -3.311 1 98.88 363 ILE A N 1
ATOM 2888 C CA . ILE A 1 363 ? -10.438 29.438 -3.934 1 98.88 363 ILE A CA 1
ATOM 2889 C C . ILE A 1 363 ? -9.312 29.406 -4.969 1 98.88 363 ILE A C 1
ATOM 2891 O O . ILE A 1 363 ? -9.227 30.281 -5.832 1 98.88 363 ILE A O 1
ATOM 2895 N N . VAL A 1 364 ? -8.445 28.406 -4.887 1 98.81 364 VAL A N 1
ATOM 2896 C CA . VAL A 1 364 ? -7.379 28.203 -5.859 1 98.81 364 VAL A CA 1
ATOM 2897 C C . VAL A 1 364 ? -7.559 26.859 -6.559 1 98.81 364 VAL A C 1
ATOM 2899 O O . VAL A 1 364 ? -7.562 25.812 -5.906 1 98.81 364 VAL A O 1
ATOM 2902 N N . GLN A 1 365 ? -7.785 26.859 -7.797 1 98.12 365 GLN A N 1
ATOM 2903 C CA . GLN A 1 365 ? -7.781 25.609 -8.539 1 98.12 365 GLN A CA 1
ATOM 2904 C C . GLN A 1 365 ? -6.363 25.188 -8.914 1 98.12 365 GLN A C 1
ATOM 2906 O O . GLN A 1 365 ? -5.625 25.969 -9.531 1 98.12 365 GLN A O 1
ATOM 2911 N N . LEU A 1 366 ? -5.988 23.969 -8.586 1 97.88 366 LEU A N 1
ATOM 2912 C CA . LEU A 1 366 ? -4.609 23.516 -8.727 1 97.88 366 LEU A CA 1
ATOM 2913 C C . LEU A 1 366 ? -4.41 22.797 -10.055 1 97.88 366 LEU A C 1
ATOM 2915 O O . LEU A 1 366 ? -5.371 22.312 -10.656 1 97.88 366 LEU A O 1
ATOM 2919 N N . PRO A 1 367 ? -3.135 22.688 -10.5 1 95.62 367 PRO A N 1
ATOM 2920 C CA . PRO A 1 367 ? -2.828 21.828 -11.641 1 95.62 367 PRO A CA 1
ATOM 2921 C C . PRO A 1 367 ? -3.115 20.344 -11.367 1 95.62 367 PRO A C 1
ATOM 2923 O O . PRO A 1 367 ? -3.207 19.938 -10.203 1 95.62 367 PRO A O 1
ATOM 2926 N N . GLU A 1 368 ? -3.258 19.641 -12.461 1 91.56 368 GLU A N 1
ATOM 2927 C CA . GLU A 1 368 ? -3.375 18.188 -12.328 1 91.56 368 GLU A CA 1
ATOM 2928 C C . GLU A 1 368 ? -2.023 17.562 -12.016 1 91.56 368 GLU A C 1
ATOM 2930 O O . GLU A 1 368 ? -0.979 18.188 -12.18 1 91.56 368 GLU A O 1
ATOM 2935 N N . LYS A 1 369 ? -1.955 16.344 -11.438 1 88.69 369 LYS A N 1
ATOM 2936 C CA . LYS A 1 369 ? -0.8 15.469 -11.258 1 88.69 369 LYS A CA 1
ATOM 2937 C C . LYS A 1 369 ? 0.131 16 -10.172 1 88.69 369 LYS A C 1
ATOM 2939 O O . LYS A 1 369 ? 1.339 15.758 -10.211 1 88.69 369 LYS A O 1
ATOM 2944 N N . LEU A 1 370 ? -0.417 16.828 -9.289 1 91.56 370 LEU A N 1
ATOM 2945 C CA . LEU A 1 370 ? 0.449 17.312 -8.219 1 91.56 370 LEU A CA 1
ATOM 2946 C C . LEU A 1 370 ? 0.606 16.266 -7.125 1 91.56 370 LEU A C 1
ATOM 2948 O O . LEU A 1 370 ? 1.597 16.281 -6.391 1 91.56 370 LEU A O 1
ATOM 2952 N N . PHE A 1 371 ? -0.356 15.398 -6.992 1 86.62 371 PHE A N 1
ATOM 2953 C CA . PHE A 1 371 ? -0.354 14.43 -5.898 1 86.62 371 PHE A CA 1
ATOM 2954 C C . PHE A 1 371 ? 0.201 13.086 -6.363 1 86.62 371 PHE A C 1
ATOM 2956 O O . PHE A 1 371 ? 0.044 12.719 -7.527 1 86.62 371 PHE A O 1
ATOM 2963 N N . PHE A 1 372 ? 0.769 12.312 -5.391 1 71.88 372 PHE A N 1
ATOM 2964 C CA . PHE A 1 372 ? 1.436 11.047 -5.688 1 71.88 372 PHE A CA 1
ATOM 2965 C C . PHE A 1 372 ? 0.418 9.961 -6.02 1 71.88 372 PHE A C 1
ATOM 2967 O O . PHE A 1 372 ? 0.645 9.148 -6.91 1 71.88 372 PHE A O 1
ATOM 2974 N N . THR A 1 373 ? -0.583 9.867 -5.316 1 67.31 373 THR A N 1
ATOM 2975 C CA . THR A 1 373 ? -1.363 8.641 -5.219 1 67.31 373 THR A CA 1
ATOM 2976 C C . THR A 1 373 ? -2.707 8.797 -5.926 1 67.31 373 THR A C 1
ATOM 2978 O O . THR A 1 373 ? -3.402 7.809 -6.172 1 67.31 373 THR A O 1
ATOM 2981 N N . THR A 1 374 ? -3.092 9.992 -6.219 1 67 374 THR A N 1
ATOM 2982 C CA . THR A 1 374 ? -4.418 10.164 -6.809 1 67 374 THR A CA 1
ATOM 2983 C C . THR A 1 374 ? -4.352 11.078 -8.023 1 67 374 THR A C 1
ATOM 2985 O O . THR A 1 374 ? -3.574 12.031 -8.055 1 67 374 THR A O 1
ATOM 2988 N N . GLY A 1 375 ? -5.098 10.734 -9.016 1 74.5 375 GLY A N 1
ATOM 2989 C CA . GLY A 1 375 ? -5.25 11.57 -10.188 1 74.5 375 GLY A CA 1
ATOM 2990 C C . GLY A 1 375 ? -6.418 12.531 -10.086 1 74.5 375 GLY A C 1
ATOM 2991 O O . GLY A 1 375 ? -6.734 13.242 -11.047 1 74.5 375 GLY A O 1
ATOM 2992 N N . ILE A 1 376 ? -6.938 12.625 -8.82 1 78.5 376 ILE A N 1
ATOM 2993 C CA . ILE A 1 376 ? -8.117 13.461 -8.633 1 78.5 376 ILE A CA 1
ATOM 2994 C C . ILE A 1 376 ? -7.711 14.93 -8.648 1 78.5 376 ILE A C 1
ATOM 2996 O O . ILE A 1 376 ? -6.758 15.328 -7.977 1 78.5 376 ILE A O 1
ATOM 3000 N N . PRO A 1 377 ? -8.398 15.688 -9.508 1 88.5 377 PRO A N 1
ATOM 3001 C CA . PRO A 1 377 ? -8.117 17.125 -9.477 1 88.5 377 PRO A CA 1
ATOM 3002 C C . PRO A 1 377 ? -8.477 17.766 -8.133 1 88.5 377 PRO A C 1
ATOM 3004 O O . PRO A 1 377 ? -9.492 17.406 -7.531 1 88.5 377 PRO A O 1
ATOM 3007 N N . CYS A 1 378 ? -7.578 18.703 -7.742 1 94.69 378 CYS A N 1
ATOM 3008 C CA . CYS A 1 378 ? -7.75 19.266 -6.41 1 94.69 378 CYS A CA 1
ATOM 3009 C C . CYS A 1 378 ? -7.738 20.781 -6.457 1 94.69 378 CYS A C 1
ATOM 3011 O O . CYS A 1 378 ? -7.402 21.375 -7.484 1 94.69 378 CYS A O 1
ATOM 3013 N N . CYS A 1 379 ? -8.211 21.359 -5.441 1 97.69 379 CYS A N 1
ATOM 3014 C CA . CYS A 1 379 ? -8.234 22.797 -5.223 1 97.69 379 CYS A CA 1
ATOM 3015 C C . CYS A 1 379 ? -7.914 23.141 -3.771 1 97.69 379 CYS A C 1
ATOM 3017 O O . CYS A 1 379 ? -7.789 22.25 -2.934 1 97.69 379 CYS A O 1
ATOM 3019 N N . LEU A 1 380 ? -7.621 24.422 -3.547 1 98.62 380 LEU A N 1
ATOM 3020 C CA . LEU A 1 380 ? -7.469 24.938 -2.191 1 98.62 380 LEU A CA 1
ATOM 3021 C C . LEU A 1 380 ? -8.648 25.844 -1.818 1 98.62 380 LEU A C 1
ATOM 3023 O O . LEU A 1 380 ? -9.094 26.656 -2.629 1 98.62 380 LEU A O 1
ATOM 3027 N N . PHE A 1 381 ? -9.188 25.609 -0.644 1 98.88 381 PHE A N 1
ATOM 3028 C CA . PHE A 1 381 ? -10.141 26.516 -0.018 1 98.88 381 PHE A CA 1
ATOM 3029 C C . PHE A 1 381 ? -9.477 27.328 1.087 1 98.88 381 PHE A C 1
ATOM 3031 O O . PHE A 1 381 ? -8.648 26.797 1.84 1 98.88 381 PHE A O 1
ATOM 3038 N N . PHE A 1 382 ? -9.797 28.578 1.173 1 98.88 382 PHE A N 1
ATOM 3039 C CA . PHE A 1 382 ? -9.453 29.406 2.324 1 98.88 382 PHE A CA 1
ATOM 3040 C C . PHE A 1 382 ? -10.711 29.953 2.99 1 98.88 382 PHE A C 1
ATOM 3042 O O . PHE A 1 382 ? -11.492 30.672 2.357 1 98.88 382 PHE A O 1
ATOM 3049 N N . LEU A 1 383 ? -10.945 29.578 4.219 1 98.88 383 LEU A N 1
ATOM 3050 C CA . LEU A 1 383 ? -11.977 30.141 5.074 1 98.88 383 LEU A CA 1
ATOM 3051 C C . LEU A 1 383 ? -11.383 31.125 6.078 1 98.88 383 LEU A C 1
ATOM 3053 O O . LEU A 1 383 ? -10.336 30.844 6.672 1 98.88 383 LEU A O 1
ATOM 3057 N N . SER A 1 384 ? -12.008 32.281 6.246 1 98.38 384 SER A N 1
ATOM 3058 C CA . SER A 1 384 ? -11.461 33.25 7.188 1 98.38 384 SER A CA 1
ATOM 3059 C C . SER A 1 384 ? -12.57 33.938 7.98 1 98.38 384 SER A C 1
ATOM 3061 O O . SER A 1 384 ? -13.648 34.188 7.449 1 98.38 384 SER A O 1
ATOM 3063 N N . LYS A 1 385 ? -12.289 34.156 9.234 1 97.38 385 LYS A N 1
ATOM 3064 C CA . LYS A 1 385 ? -13.211 34.906 10.086 1 97.38 385 LYS A CA 1
ATOM 3065 C C . LYS A 1 385 ? -12.773 36.344 10.234 1 97.38 385 LYS A C 1
ATOM 3067 O O . LYS A 1 385 ? -13.492 37.188 10.812 1 97.38 385 LYS A O 1
ATOM 3072 N N . ASN A 1 386 ? -11.648 36.656 9.695 1 93.31 386 ASN A N 1
ATOM 3073 C CA . ASN A 1 386 ? -11.109 38.031 9.734 1 93.31 386 ASN A CA 1
ATOM 3074 C C . ASN A 1 386 ? -11.273 38.719 8.391 1 93.31 386 ASN A C 1
ATOM 3076 O O . ASN A 1 386 ? -10.281 39 7.707 1 93.31 386 ASN A O 1
ATOM 3080 N N . ARG A 1 387 ? -12.484 39.094 8.148 1 96.12 387 ARG A N 1
ATOM 3081 C CA . ARG A 1 387 ? -12.742 39.625 6.824 1 96.12 387 ARG A CA 1
ATOM 3082 C C . ARG A 1 387 ? -13.477 40.969 6.914 1 96.12 387 ARG A C 1
ATOM 3084 O O . ARG A 1 387 ? -14 41.469 5.914 1 96.12 387 ARG A O 1
ATOM 3091 N N . ASP A 1 388 ? -13.492 41.594 8.125 1 93.38 388 ASP A N 1
ATOM 3092 C CA . ASP A 1 388 ? -14.281 42.781 8.344 1 93.38 388 ASP A CA 1
ATOM 3093 C C . ASP A 1 388 ? -13.391 44.031 8.359 1 93.38 388 ASP A C 1
ATOM 3095 O O . ASP A 1 388 ? -13.812 45.094 8.797 1 93.38 388 ASP A O 1
ATOM 3099 N N . GLY A 1 389 ? -12.148 43.906 7.961 1 90.25 389 GLY A N 1
ATOM 3100 C CA . GLY A 1 389 ? -11.266 45.062 7.855 1 90.25 389 GLY A CA 1
ATOM 3101 C C . GLY A 1 389 ? -10.539 45.375 9.148 1 90.25 389 GLY A C 1
ATOM 3102 O O . GLY A 1 389 ? -10.039 46.5 9.328 1 90.25 389 GLY A O 1
ATOM 3103 N N . LYS A 1 390 ? -10.477 44.438 9.992 1 89.81 390 LYS A N 1
ATOM 3104 C CA . LYS A 1 390 ? -9.789 44.625 11.273 1 89.81 390 LYS A CA 1
ATOM 3105 C C . LYS A 1 390 ? -8.438 43.906 11.273 1 89.81 390 LYS A C 1
ATOM 3107 O O . LYS A 1 390 ? -8.148 43.125 10.375 1 89.81 390 LYS A O 1
ATOM 3112 N N . ASN A 1 391 ? -7.578 44.281 12.172 1 87.62 391 ASN A N 1
ATOM 3113 C CA . ASN A 1 391 ? -6.312 43.594 12.445 1 87.62 391 ASN A CA 1
ATOM 3114 C C . ASN A 1 391 ? -5.371 43.656 11.25 1 87.62 391 ASN A C 1
ATOM 3116 O O . ASN A 1 391 ? -4.684 42.688 10.938 1 87.62 391 ASN A O 1
ATOM 3120 N N . GLY A 1 392 ? -5.48 44.719 10.461 1 87.06 392 GLY A N 1
ATOM 3121 C CA . GLY A 1 392 ? -4.555 44.906 9.359 1 87.06 392 GLY A CA 1
ATOM 3122 C C . GLY A 1 392 ? -5.023 44.281 8.062 1 87.06 392 GLY A C 1
ATOM 3123 O O . GLY A 1 392 ? -4.32 44.344 7.051 1 87.06 392 GLY A O 1
ATOM 3124 N N . TYR A 1 393 ? -6.211 43.781 8.055 1 92.19 393 TYR A N 1
ATOM 3125 C CA . TYR A 1 393 ? -6.762 43.156 6.852 1 92.19 393 TYR A CA 1
ATOM 3126 C C . TYR A 1 393 ? -7.754 44.094 6.168 1 92.19 393 TYR A C 1
ATOM 3128 O O . TYR A 1 393 ? -8.367 44.938 6.816 1 92.19 393 TYR A O 1
ATOM 3136 N N . ARG A 1 394 ? -7.914 43.938 4.887 1 92.5 394 ARG A N 1
ATOM 3137 C CA . ARG A 1 394 ? -8.914 44.656 4.094 1 92.5 394 ARG A CA 1
ATOM 3138 C C . ARG A 1 394 ? -10.305 44.094 4.328 1 92.5 394 ARG A C 1
ATOM 3140 O O . ARG A 1 394 ? -10.469 42.875 4.48 1 92.5 394 ARG A O 1
ATOM 3147 N N . ALA A 1 395 ? -11.289 45.031 4.43 1 94.38 395 ALA A N 1
ATOM 3148 C CA . ALA A 1 395 ? -12.664 44.531 4.438 1 94.38 395 ALA A CA 1
ATOM 3149 C C . ALA A 1 395 ? -13.016 43.844 3.115 1 94.38 395 ALA A C 1
ATOM 3151 O O . ALA A 1 395 ? -12.914 44.469 2.051 1 94.38 395 ALA A O 1
ATOM 3152 N N . ARG A 1 396 ? -13.477 42.656 3.232 1 95.56 396 ARG A N 1
ATOM 3153 C CA . ARG A 1 396 ? -13.703 41.906 2.01 1 95.56 396 ARG A CA 1
ATOM 3154 C C . ARG A 1 396 ? -14.75 40.812 2.225 1 95.56 396 ARG A C 1
ATOM 3156 O O . ARG A 1 396 ? -14.703 39.75 1.583 1 95.56 396 ARG A O 1
ATOM 3163 N N . LYS A 1 397 ? -15.648 40.969 3.135 1 95.62 397 LYS A N 1
ATOM 3164 C CA . LYS A 1 397 ? -16.656 39.969 3.494 1 95.62 397 LYS A CA 1
ATOM 3165 C C . LYS A 1 397 ? -17.609 39.719 2.326 1 95.62 397 LYS A C 1
ATOM 3167 O O . LYS A 1 397 ? -18.219 38.625 2.25 1 95.62 397 LYS A O 1
ATOM 3172 N N . ASN A 1 398 ? -17.719 40.656 1.389 1 96.69 398 ASN A N 1
ATOM 3173 C CA . ASN A 1 398 ? -18.688 40.531 0.307 1 96.69 398 ASN A CA 1
ATOM 3174 C C . ASN A 1 398 ? -18.016 40.125 -1.002 1 96.69 398 ASN A C 1
ATOM 3176 O O . ASN A 1 398 ? -18.594 40.312 -2.08 1 96.69 398 ASN A O 1
ATOM 3180 N N . GLU A 1 399 ? -16.859 39.656 -0.863 1 97.31 399 GLU A N 1
ATOM 3181 C CA . GLU A 1 399 ? -16.141 39.25 -2.072 1 97.31 399 GLU A CA 1
ATOM 3182 C C . GLU A 1 399 ? -15.344 37.969 -1.839 1 97.31 399 GLU A C 1
ATOM 3184 O O . GLU A 1 399 ? -15.07 37.594 -0.694 1 97.31 399 GLU A O 1
ATOM 3189 N N . ILE A 1 400 ? -15.078 37.25 -2.848 1 98.69 400 ILE A N 1
ATOM 3190 C CA . ILE A 1 400 ? -14.25 36.031 -2.867 1 98.69 400 ILE A CA 1
ATOM 3191 C C . ILE A 1 400 ? -13.188 36.156 -3.953 1 98.69 400 ILE A C 1
ATOM 3193 O O . ILE A 1 400 ? -13.469 36.625 -5.062 1 98.69 400 ILE A O 1
ATOM 3197 N N . LEU A 1 401 ? -11.969 35.812 -3.578 1 98.75 401 LEU A N 1
ATOM 3198 C CA . LEU A 1 401 ? -10.898 35.781 -4.566 1 98.75 401 LEU A CA 1
ATOM 3199 C C . LEU A 1 401 ? -10.828 34.406 -5.227 1 98.75 401 LEU A C 1
ATOM 3201 O O . LEU A 1 401 ? -10.805 33.375 -4.543 1 98.75 401 LEU A O 1
ATOM 3205 N N . PHE A 1 402 ? -10.836 34.375 -6.547 1 98.75 402 PHE A N 1
ATOM 3206 C CA . PHE A 1 402 ? -10.672 33.156 -7.332 1 98.75 402 PHE A CA 1
ATOM 3207 C C . PHE A 1 402 ? -9.344 33.156 -8.07 1 98.75 402 PHE A C 1
ATOM 3209 O O . PHE A 1 402 ? -8.992 34.125 -8.727 1 98.75 402 PHE A O 1
ATOM 3216 N N . ILE A 1 403 ? -8.57 32.094 -7.938 1 98.75 403 ILE A N 1
ATOM 3217 C CA . ILE A 1 403 ? -7.301 31.938 -8.633 1 98.75 403 ILE A CA 1
ATOM 3218 C C . ILE A 1 403 ? -7.312 30.641 -9.438 1 98.75 403 ILE A C 1
ATOM 3220 O O . ILE A 1 403 ? -7.586 29.562 -8.898 1 98.75 403 ILE A O 1
ATOM 3224 N N . ASP A 1 404 ? -7.078 30.688 -10.68 1 98.12 404 ASP A N 1
ATOM 3225 C CA . ASP A 1 404 ? -6.953 29.531 -11.562 1 98.12 404 ASP A CA 1
ATOM 3226 C C . ASP A 1 404 ? -5.484 29.219 -11.852 1 98.12 404 ASP A C 1
ATOM 3228 O O . ASP A 1 404 ? -4.887 29.812 -12.75 1 98.12 404 ASP A O 1
ATOM 3232 N N . ALA A 1 405 ? -4.945 28.203 -11.188 1 98.12 405 ALA A N 1
ATOM 3233 C CA . ALA A 1 405 ? -3.535 27.844 -11.344 1 98.12 405 ALA A CA 1
ATOM 3234 C C . ALA A 1 405 ? -3.371 26.578 -12.18 1 98.12 405 ALA A C 1
ATOM 3236 O O . ALA A 1 405 ? -2.303 25.969 -12.18 1 98.12 405 ALA A O 1
ATOM 3237 N N . ARG A 1 406 ? -4.273 26.062 -12.953 1 95.69 406 ARG A N 1
ATOM 3238 C CA . ARG A 1 406 ? -4.312 24.766 -13.633 1 95.69 406 ARG A CA 1
ATOM 3239 C C . ARG A 1 406 ? -3.193 24.656 -14.656 1 95.69 406 ARG A C 1
ATOM 3241 O O . ARG A 1 406 ? -2.744 23.547 -14.977 1 95.69 406 ARG A O 1
ATOM 3248 N N . LYS A 1 407 ? -2.711 25.734 -15.156 1 93.69 407 LYS A N 1
ATOM 3249 C CA . LYS A 1 407 ? -1.715 25.734 -16.219 1 93.69 407 LYS A CA 1
ATOM 3250 C C . LYS A 1 407 ? -0.299 25.75 -15.656 1 93.69 407 LYS A C 1
ATOM 3252 O O . LYS A 1 407 ? 0.678 25.672 -16.406 1 93.69 407 LYS A O 1
ATOM 3257 N N . MET A 1 408 ? -0.225 25.828 -14.422 1 96.69 408 MET A N 1
ATOM 3258 C CA . MET A 1 408 ? 1.078 25.891 -13.766 1 96.69 408 MET A CA 1
ATOM 3259 C C . MET A 1 408 ? 1.6 24.484 -13.469 1 96.69 408 MET A C 1
ATOM 3261 O O . MET A 1 408 ? 0.984 23.5 -13.867 1 96.69 408 MET A O 1
ATOM 3265 N N . GLY A 1 409 ? 2.814 24.484 -12.898 1 95.5 409 GLY A N 1
ATOM 3266 C CA . GLY A 1 409 ? 3.443 23.219 -12.531 1 95.5 409 GLY A CA 1
ATOM 3267 C C . GLY A 1 409 ? 4.336 22.656 -13.617 1 95.5 409 GLY A C 1
ATOM 3268 O O . GLY A 1 409 ? 4.078 22.859 -14.805 1 95.5 409 GLY A O 1
ATOM 3269 N N . THR A 1 410 ? 5.355 21.953 -13.227 1 93.44 410 THR A N 1
ATOM 3270 C CA . THR A 1 410 ? 6.273 21.281 -14.133 1 93.44 410 THR A CA 1
ATOM 3271 C C . THR A 1 410 ? 6.445 19.812 -13.734 1 93.44 410 THR A C 1
ATOM 3273 O O . THR A 1 410 ? 6.414 19.484 -12.547 1 93.44 410 THR A O 1
ATOM 3276 N N . LEU A 1 411 ? 6.594 19 -14.734 1 89 411 LEU A N 1
ATOM 3277 C CA . LEU A 1 411 ? 6.812 17.578 -14.469 1 89 411 LEU A CA 1
ATOM 3278 C C . LEU A 1 411 ? 8.148 17.359 -13.766 1 89 411 LEU A C 1
ATOM 3280 O O . LEU A 1 411 ? 9.188 17.812 -14.242 1 89 411 LEU A O 1
ATOM 3284 N N . VAL A 1 412 ? 8.102 16.75 -12.625 1 85.88 412 VAL A N 1
ATOM 3285 C CA . VAL A 1 412 ? 9.312 16.422 -11.891 1 85.88 412 VAL A CA 1
ATOM 3286 C C . VAL A 1 412 ? 9.602 14.93 -12.008 1 85.88 412 VAL A C 1
ATOM 3288 O O . VAL A 1 412 ? 10.695 14.469 -11.672 1 85.88 412 VAL A O 1
ATOM 3291 N N . SER A 1 413 ? 8.672 14.227 -12.352 1 77.62 413 SER A N 1
ATOM 3292 C CA . SER A 1 413 ? 8.773 12.836 -12.789 1 77.62 413 SER A CA 1
ATOM 3293 C C . SER A 1 413 ? 7.84 12.555 -13.961 1 77.62 413 SER A C 1
ATOM 3295 O O . SER A 1 413 ? 7.152 13.453 -14.445 1 77.62 413 SER A O 1
ATOM 3297 N N . ARG A 1 414 ? 7.859 11.336 -14.445 1 72.56 414 ARG A N 1
ATOM 3298 C CA . ARG A 1 414 ? 7.012 10.984 -15.578 1 72.56 414 ARG A CA 1
ATOM 3299 C C . ARG A 1 414 ? 5.535 11.172 -15.234 1 72.56 414 ARG A C 1
ATOM 3301 O O . ARG A 1 414 ? 4.723 11.461 -16.109 1 72.56 414 ARG A O 1
ATOM 3308 N N . LYS A 1 415 ? 5.23 11.148 -13.93 1 75.38 415 LYS A N 1
ATOM 3309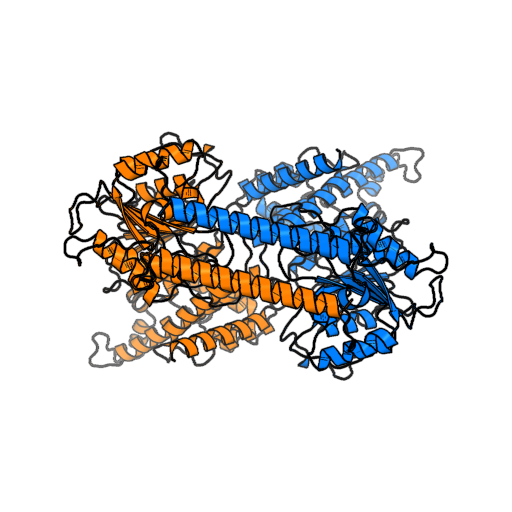 C CA . LYS A 1 415 ? 3.812 11.078 -13.594 1 75.38 415 LYS A CA 1
ATOM 3310 C C . LYS A 1 415 ? 3.414 12.203 -12.648 1 75.38 415 LYS A C 1
ATOM 3312 O O . LYS A 1 415 ? 2.229 12.391 -12.359 1 75.38 415 LYS A O 1
ATOM 3317 N N . GLN A 1 416 ? 4.406 13.031 -12.211 1 83.94 416 GLN A N 1
ATOM 3318 C CA . GLN A 1 416 ? 4.074 13.992 -11.156 1 83.94 416 GLN A CA 1
ATOM 3319 C C . GLN A 1 416 ? 4.586 15.383 -11.5 1 83.94 416 GLN A C 1
ATOM 3321 O O . GLN A 1 416 ? 5.707 15.539 -11.984 1 83.94 416 GLN A O 1
ATOM 3326 N N . LYS A 1 417 ? 3.742 16.375 -11.281 1 92.12 417 LYS A N 1
ATOM 3327 C CA . LYS A 1 417 ? 4.113 17.781 -11.383 1 92.12 417 LYS A CA 1
ATOM 3328 C C . LYS A 1 417 ? 4.418 18.375 -10.008 1 92.12 417 LYS A C 1
ATOM 3330 O O . LYS A 1 417 ? 4.082 17.766 -8.984 1 92.12 417 LYS A O 1
ATOM 3335 N N . ALA A 1 418 ? 5.133 19.453 -10.016 1 94.44 418 ALA A N 1
ATOM 3336 C CA . ALA A 1 418 ? 5.348 20.266 -8.82 1 94.44 418 ALA A CA 1
ATOM 3337 C C . ALA A 1 418 ? 5.332 21.75 -9.164 1 94.44 418 ALA A C 1
ATOM 3339 O O . ALA A 1 418 ? 5.723 22.156 -10.258 1 94.44 418 ALA A O 1
ATOM 3340 N N . LEU A 1 419 ? 4.828 22.516 -8.25 1 97.5 419 LEU A N 1
ATOM 3341 C CA . LEU A 1 419 ? 4.914 23.969 -8.383 1 97.5 419 LEU A CA 1
ATOM 3342 C C . LEU A 1 419 ? 6.312 24.469 -8.039 1 97.5 419 LEU A C 1
ATOM 3344 O O . LEU A 1 419 ? 6.922 24.016 -7.07 1 97.5 419 LEU A O 1
ATOM 3348 N N . SER A 1 420 ? 6.805 25.359 -8.852 1 96.44 420 SER A N 1
ATOM 3349 C CA . SER A 1 420 ? 8.078 26 -8.547 1 96.44 420 SER A CA 1
ATOM 3350 C C . SER A 1 420 ? 7.926 27.062 -7.465 1 96.44 420 SER A C 1
ATOM 3352 O O . SER A 1 420 ? 6.809 27.469 -7.148 1 96.44 420 SER A O 1
ATOM 3354 N N . LYS A 1 421 ? 9.055 27.484 -6.93 1 96.69 421 LYS A N 1
ATOM 3355 C CA . LYS A 1 421 ? 9.039 28.562 -5.941 1 96.69 421 LYS A CA 1
ATOM 3356 C C . LYS A 1 421 ? 8.445 29.844 -6.527 1 96.69 421 LYS A C 1
ATOM 3358 O O . LYS A 1 421 ? 7.68 30.547 -5.859 1 96.69 421 LYS A O 1
ATOM 3363 N N . GLU A 1 422 ? 8.789 30.062 -7.758 1 97.19 422 GLU A N 1
ATOM 3364 C CA . GLU A 1 422 ? 8.273 31.25 -8.43 1 97.19 422 GLU A CA 1
ATOM 3365 C C . GLU A 1 422 ? 6.754 31.203 -8.562 1 97.19 422 GLU A C 1
ATOM 3367 O O . GLU A 1 422 ? 6.074 32.219 -8.336 1 97.19 422 GLU A O 1
ATOM 3372 N N . GLU A 1 423 ? 6.273 30.047 -8.961 1 97.94 423 GLU A N 1
ATOM 3373 C CA . GLU A 1 423 ? 4.832 29.875 -9.094 1 97.94 423 GLU A CA 1
ATOM 3374 C C . GLU A 1 423 ? 4.125 30.016 -7.75 1 97.94 423 GLU A C 1
ATOM 3376 O O . GLU A 1 423 ? 3.072 30.641 -7.66 1 97.94 423 GLU A O 1
ATOM 3381 N N . ILE A 1 424 ? 4.703 29.484 -6.715 1 98.56 424 ILE A N 1
ATOM 3382 C CA . ILE A 1 424 ? 4.156 29.562 -5.363 1 98.56 424 ILE A CA 1
ATOM 3383 C C . ILE A 1 424 ? 4.109 31.016 -4.906 1 98.56 424 ILE A C 1
ATOM 3385 O O . ILE A 1 424 ? 3.086 31.484 -4.398 1 98.56 424 ILE A O 1
ATOM 3389 N N . ASP A 1 425 ? 5.156 31.703 -5.152 1 97.81 425 ASP A N 1
ATOM 3390 C CA . ASP A 1 425 ? 5.234 33.125 -4.766 1 97.81 425 ASP A CA 1
ATOM 3391 C C . ASP A 1 425 ? 4.203 33.938 -5.527 1 97.81 425 ASP A C 1
ATOM 3393 O O . ASP A 1 425 ? 3.604 34.875 -4.961 1 97.81 425 ASP A O 1
ATOM 3397 N N . LYS A 1 426 ? 4.066 33.625 -6.766 1 97.5 426 LYS A N 1
ATOM 3398 C CA . LYS A 1 426 ? 3.107 34.344 -7.594 1 97.5 426 LYS A CA 1
ATOM 3399 C C . LYS A 1 426 ? 1.688 34.188 -7.062 1 97.5 426 LYS A C 1
ATOM 3401 O O . LYS A 1 426 ? 0.958 35.156 -6.906 1 97.5 426 LYS A O 1
ATOM 3406 N N . ILE A 1 427 ? 1.317 33 -6.793 1 98.5 427 ILE A N 1
ATOM 3407 C CA . ILE A 1 427 ? -0.02 32.719 -6.285 1 98.5 427 ILE A CA 1
ATOM 3408 C C . ILE A 1 427 ? -0.209 33.375 -4.926 1 98.5 427 ILE A C 1
ATOM 3410 O O . ILE A 1 427 ? -1.223 34.031 -4.688 1 98.5 427 ILE A O 1
ATOM 3414 N N . ALA A 1 428 ? 0.763 33.219 -4.039 1 98.31 428 ALA A N 1
ATOM 3415 C CA . ALA A 1 428 ? 0.686 33.781 -2.699 1 98.31 428 ALA A CA 1
ATOM 3416 C C . ALA A 1 428 ? 0.596 35.312 -2.754 1 98.31 428 ALA A C 1
ATOM 3418 O O . ALA A 1 428 ? -0.135 35.938 -1.974 1 98.31 428 ALA A O 1
ATOM 3419 N N . ALA A 1 429 ? 1.328 35.875 -3.682 1 96.94 429 ALA A N 1
ATOM 3420 C CA . ALA A 1 429 ? 1.337 37.344 -3.814 1 96.94 429 ALA A CA 1
ATOM 3421 C C . ALA A 1 429 ? -0.05 37.875 -4.176 1 96.94 429 ALA A C 1
ATOM 3423 O O . ALA A 1 429 ? -0.465 38.938 -3.695 1 96.94 429 ALA A O 1
ATOM 3424 N N . VAL A 1 430 ? -0.726 37.156 -5.016 1 97.38 430 VAL A N 1
ATOM 3425 C CA . VAL A 1 430 ? -2.08 37.562 -5.398 1 97.38 430 VAL A CA 1
ATOM 3426 C C . VAL A 1 430 ? -2.984 37.562 -4.172 1 97.38 430 VAL A C 1
ATOM 3428 O O . VAL A 1 430 ? -3.74 38.5 -3.947 1 97.38 430 VAL A O 1
ATOM 3431 N N . TYR A 1 431 ? -2.895 36.562 -3.377 1 98 431 TYR A N 1
ATOM 3432 C CA . TYR A 1 431 ? -3.725 36.438 -2.184 1 98 431 TYR A CA 1
ATOM 3433 C C . TYR A 1 431 ? -3.387 37.531 -1.171 1 98 431 TYR A C 1
ATOM 3435 O O . TYR A 1 431 ? -4.281 38.094 -0.538 1 98 431 TYR A O 1
ATOM 3443 N N . HIS A 1 432 ? -2.119 37.844 -1.029 1 96.25 432 HIS A N 1
ATOM 3444 C CA . HIS A 1 432 ? -1.694 38.875 -0.086 1 96.25 432 HIS A CA 1
ATOM 3445 C C . HIS A 1 432 ? -2.17 40.25 -0.523 1 96.25 432 HIS A C 1
ATOM 3447 O O . HIS A 1 432 ? -2.613 41.031 0.304 1 96.25 432 HIS A O 1
ATOM 3453 N N . ALA A 1 433 ? -2.07 40.469 -1.801 1 95.69 433 ALA A N 1
ATOM 3454 C CA . ALA A 1 433 ? -2.549 41.75 -2.334 1 95.69 433 ALA A CA 1
ATOM 3455 C C . ALA A 1 433 ? -4.047 41.906 -2.102 1 95.69 433 ALA A C 1
ATOM 3457 O O . ALA A 1 433 ? -4.527 43 -1.861 1 95.69 433 ALA A O 1
ATOM 3458 N N . TYR A 1 434 ? -4.738 40.875 -2.135 1 96.38 434 TYR A N 1
ATOM 3459 C CA . TYR A 1 434 ? -6.18 40.844 -1.93 1 96.38 434 TYR A CA 1
ATOM 3460 C C . TYR A 1 434 ? -6.527 41.031 -0.456 1 96.38 434 TYR A C 1
ATOM 3462 O O . TYR A 1 434 ? -7.469 41.75 -0.115 1 96.38 434 TYR A O 1
ATOM 3470 N N . LYS A 1 435 ? -5.754 40.438 0.417 1 94.5 435 LYS A N 1
ATOM 3471 C CA . LYS A 1 435 ? -6.141 40.281 1.813 1 94.5 435 LYS A CA 1
ATOM 3472 C C . LYS A 1 435 ? -5.699 41.469 2.66 1 94.5 435 LYS A C 1
ATOM 3474 O O . LYS A 1 435 ? -6.352 41.812 3.648 1 94.5 435 LYS A O 1
ATOM 3479 N N . TYR A 1 436 ? -4.625 42.094 2.242 1 92.56 436 TYR A N 1
ATOM 3480 C CA . TYR A 1 436 ? -4.062 43.094 3.115 1 92.56 436 TYR A CA 1
ATOM 3481 C C . TYR A 1 436 ? -4.406 44.5 2.607 1 92.56 436 TYR A C 1
ATOM 3483 O O . TYR A 1 436 ? -4.434 44.75 1.398 1 92.56 436 TYR A O 1
ATOM 3491 N N . GLU A 1 437 ? -4.637 45.438 3.502 1 81.81 437 GLU A N 1
ATOM 3492 C CA . GLU A 1 437 ? -4.953 46.812 3.191 1 81.81 437 GLU A CA 1
ATOM 3493 C C . GLU A 1 437 ? -3.75 47.531 2.59 1 81.81 437 GLU A C 1
ATOM 3495 O O . GLU A 1 437 ? -3.893 48.281 1.629 1 81.81 437 GLU A O 1
ATOM 3500 N N . GLU A 1 438 ? -2.645 47.344 3.186 1 75.19 438 GLU A N 1
ATOM 3501 C CA . GLU A 1 438 ? -1.44 48.094 2.818 1 75.19 438 GLU A CA 1
ATOM 3502 C C . GLU A 1 438 ? -0.692 47.406 1.683 1 75.19 438 GLU A C 1
ATOM 3504 O O . GLU A 1 438 ? 0.344 47.875 1.228 1 75.19 438 GLU A O 1
ATOM 3509 N N . ALA A 1 439 ? -1.175 46.312 1.257 1 70.12 439 ALA A N 1
ATOM 3510 C CA . ALA A 1 439 ? -0.459 45.594 0.208 1 70.12 439 ALA A CA 1
ATOM 3511 C C . ALA A 1 439 ? -0.608 46.312 -1.14 1 70.12 439 ALA A C 1
ATOM 3513 O O . ALA A 1 439 ? -1.379 47.25 -1.268 1 70.12 439 ALA A O 1
ATOM 3514 N N . GLU A 1 440 ? 0.32 45.969 -2.064 1 70.56 440 GLU A N 1
ATOM 3515 C CA . GLU A 1 440 ? 0.203 46.469 -3.434 1 70.56 440 GLU A CA 1
ATOM 3516 C C . GLU A 1 440 ? -1.222 46.312 -3.957 1 70.56 440 GLU A C 1
ATOM 3518 O O . GLU A 1 440 ? -1.979 45.469 -3.469 1 70.56 440 GLU A O 1
ATOM 3523 N N . GLN A 1 441 ? -1.542 47.125 -4.797 1 80.5 441 GLN A N 1
ATOM 3524 C CA . GLN A 1 441 ? -2.895 47.156 -5.344 1 80.5 441 GLN A CA 1
ATOM 3525 C C . GLN A 1 441 ? -3.209 45.875 -6.121 1 80.5 441 GLN A C 1
ATOM 3527 O O . GLN A 1 441 ? -2.438 45.469 -6.992 1 80.5 441 GLN A O 1
ATOM 3532 N N . TYR A 1 442 ? -4.223 45.062 -5.617 1 90.94 442 TYR A N 1
ATOM 3533 C CA . TYR A 1 442 ? -4.73 43.906 -6.309 1 90.94 442 TYR A CA 1
ATOM 3534 C C . TYR A 1 442 ? -5.348 44.281 -7.652 1 90.94 442 TYR A C 1
ATOM 3536 O O . TYR A 1 442 ? -6.008 45.312 -7.766 1 90.94 442 TYR A O 1
ATOM 3544 N N . GLU A 1 443 ? -4.961 43.562 -8.703 1 92.31 443 GLU A N 1
ATOM 3545 C CA . GLU A 1 443 ? -5.617 43.688 -10.008 1 92.31 443 GLU A CA 1
ATOM 3546 C C . GLU A 1 443 ? -6.016 42.312 -10.555 1 92.31 443 GLU A C 1
ATOM 3548 O O . GLU A 1 443 ? -5.262 41.344 -10.438 1 92.31 443 GLU A O 1
ATOM 3553 N N . ASP A 1 444 ? -7.223 42.281 -11.109 1 95.62 444 ASP A N 1
ATOM 3554 C CA . ASP A 1 444 ? -7.637 41.062 -11.812 1 95.62 444 ASP A CA 1
ATOM 3555 C C . ASP A 1 444 ? -6.699 40.75 -12.977 1 95.62 444 ASP A C 1
ATOM 3557 O O . ASP A 1 444 ? -6.227 41.688 -13.656 1 95.62 444 ASP A O 1
ATOM 3561 N N . VAL A 1 445 ? -6.391 39.594 -13.086 1 95.25 445 VAL A N 1
ATOM 3562 C CA . VAL A 1 445 ? -5.625 39.125 -14.242 1 95.25 445 VAL A CA 1
ATOM 3563 C C . VAL A 1 445 ? -6.414 38.062 -14.992 1 95.25 445 VAL A C 1
ATOM 3565 O O . VAL A 1 445 ? -6.621 36.969 -14.477 1 95.25 445 VAL A O 1
ATOM 3568 N N . ALA A 1 446 ? -6.773 38.344 -16.219 1 93.75 446 ALA A N 1
ATOM 3569 C CA . ALA A 1 446 ? -7.578 37.438 -17.016 1 93.75 446 ALA A CA 1
ATOM 3570 C C . ALA A 1 446 ? -6.91 36.062 -17.125 1 93.75 446 ALA A C 1
ATOM 3572 O O . ALA A 1 446 ? -5.715 35.969 -17.422 1 93.75 446 ALA A O 1
ATOM 3573 N N . GLY A 1 447 ? -7.711 35.094 -16.859 1 94.38 447 GLY A N 1
ATOM 3574 C CA . GLY A 1 447 ? -7.227 33.719 -16.969 1 94.38 447 GLY A CA 1
ATOM 3575 C C . GLY A 1 447 ? -6.48 33.25 -15.734 1 94.38 447 GLY A C 1
ATOM 3576 O O . GLY A 1 447 ? -6.051 32.094 -15.672 1 94.38 447 GLY A O 1
ATOM 3577 N N . PHE A 1 448 ? -6.398 34.125 -14.773 1 97.25 448 PHE A N 1
ATOM 3578 C CA . PHE A 1 448 ? -5.578 33.75 -13.625 1 97.25 448 PHE A CA 1
ATOM 3579 C C . PHE A 1 448 ? -6.293 34.094 -12.32 1 97.25 448 PHE A C 1
ATOM 3581 O O . PHE A 1 448 ? -6.57 33.188 -11.516 1 97.25 448 PHE A O 1
ATOM 3588 N N . CYS A 1 449 ? -6.672 35.281 -12.109 1 98.12 449 CYS A N 1
ATOM 3589 C CA . CYS A 1 449 ? -7.316 35.594 -10.844 1 98.12 449 CYS A CA 1
ATOM 3590 C C . CYS A 1 449 ? -8.391 36.656 -11.023 1 98.12 449 CYS A C 1
ATOM 3592 O O . CYS A 1 449 ? -8.289 37.5 -11.914 1 98.12 449 CYS A O 1
ATOM 3594 N N . LYS A 1 450 ? -9.359 36.656 -10.18 1 98.06 450 LYS A N 1
ATOM 3595 C CA . LYS A 1 450 ? -10.484 37.594 -10.172 1 98.06 450 LYS A CA 1
ATOM 3596 C C . LYS A 1 450 ? -11.141 37.656 -8.797 1 98.06 450 LYS A C 1
ATOM 3598 O O . LYS A 1 450 ? -11.305 36.625 -8.133 1 98.06 450 LYS A O 1
ATOM 3603 N N . VAL A 1 451 ? -11.445 38.844 -8.375 1 97.94 451 VAL A N 1
ATOM 3604 C CA . VAL A 1 451 ? -12.297 39.031 -7.211 1 97.94 451 VAL A CA 1
ATOM 3605 C C . VAL A 1 451 ? -13.758 39.125 -7.648 1 97.94 451 VAL A C 1
ATOM 3607 O O . VAL A 1 451 ? -14.109 39.938 -8.5 1 97.94 451 VAL A O 1
ATOM 3610 N N . ALA A 1 452 ? -14.547 38.281 -7.172 1 98.38 452 ALA A N 1
ATOM 3611 C CA . ALA A 1 452 ? -15.977 38.281 -7.469 1 98.38 452 ALA A CA 1
ATOM 3612 C C . ALA A 1 452 ? -16.781 38.656 -6.23 1 98.38 452 ALA A C 1
ATOM 3614 O O . ALA A 1 452 ? -16.422 38.281 -5.113 1 98.38 452 ALA A O 1
ATOM 3615 N N . THR A 1 453 ? -17.891 39.344 -6.469 1 97.94 453 THR A N 1
ATOM 3616 C CA . THR A 1 453 ? -18.797 39.656 -5.367 1 97.94 453 THR A CA 1
ATOM 3617 C C . THR A 1 453 ? -19.641 38.438 -5.004 1 97.94 453 THR A C 1
ATOM 3619 O O . THR A 1 453 ? -19.797 37.531 -5.805 1 97.94 453 THR A O 1
ATOM 3622 N N . ILE A 1 454 ? -20.172 38.469 -3.809 1 98.31 454 ILE A N 1
ATOM 3623 C CA . ILE A 1 454 ? -21.062 37.406 -3.367 1 98.31 454 ILE A CA 1
ATOM 3624 C C . ILE A 1 454 ? -22.266 37.312 -4.297 1 98.31 454 ILE A C 1
ATOM 3626 O O . ILE A 1 454 ? -22.734 36.219 -4.609 1 98.31 454 ILE A O 1
ATOM 3630 N N . GLU A 1 455 ? -22.734 38.469 -4.719 1 97.69 455 GLU A N 1
ATOM 3631 C CA . GLU A 1 455 ? -23.844 38.531 -5.652 1 97.69 455 GLU A CA 1
ATOM 3632 C C . GLU A 1 455 ? -23.516 37.781 -6.949 1 97.69 455 GLU A C 1
ATOM 3634 O O . GLU A 1 455 ? -24.344 37.031 -7.465 1 97.69 455 GLU A O 1
ATOM 3639 N N . GLU A 1 456 ? -22.359 38.031 -7.438 1 97.5 456 GLU A N 1
ATOM 3640 C CA . GLU A 1 456 ? -21.922 37.344 -8.648 1 97.5 456 GLU A CA 1
ATOM 3641 C C . GLU A 1 456 ? -21.906 35.844 -8.445 1 97.5 456 GLU A C 1
ATOM 3643 O O . GLU A 1 456 ? -22.297 35.094 -9.336 1 97.5 456 GLU A O 1
ATOM 3648 N N . VAL A 1 457 ? -21.469 35.375 -7.293 1 98.44 457 VAL A N 1
ATOM 3649 C CA . VAL A 1 457 ? -21.391 33.969 -6.977 1 98.44 457 VAL A CA 1
ATOM 3650 C C . VAL A 1 457 ? -22.797 33.375 -6.871 1 98.44 457 VAL A C 1
ATOM 3652 O O . VAL A 1 457 ? -23.047 32.25 -7.355 1 98.44 457 VAL A O 1
ATOM 3655 N N . GLN A 1 458 ? -23.688 34.156 -6.258 1 97.81 458 GLN A N 1
ATOM 3656 C CA . GLN A 1 458 ? -25.078 33.719 -6.16 1 97.81 458 GLN A CA 1
ATOM 3657 C C . GLN A 1 458 ? -25.703 33.594 -7.543 1 97.81 458 GLN A C 1
ATOM 3659 O O . GLN A 1 458 ? -26.438 32.625 -7.801 1 97.81 458 GLN A O 1
ATOM 3664 N N . GLU A 1 459 ? -25.375 34.469 -8.406 1 96.81 459 GLU A N 1
ATOM 3665 C CA . GLU A 1 459 ? -25.891 34.438 -9.773 1 96.81 459 GLU A CA 1
ATOM 3666 C C . GLU A 1 459 ? -25.375 33.219 -10.539 1 96.81 459 GLU A C 1
ATOM 3668 O O . GLU A 1 459 ? -26.016 32.75 -11.484 1 96.81 459 GLU A O 1
ATOM 3673 N N . ASN A 1 460 ? -24.25 32.75 -10.133 1 96.5 460 ASN A N 1
ATOM 3674 C CA . ASN A 1 460 ? -23.672 31.562 -10.758 1 96.5 460 ASN A CA 1
ATOM 3675 C C . ASN A 1 460 ? -24.016 30.297 -9.977 1 96.5 460 ASN A C 1
ATOM 3677 O O . ASN A 1 460 ? -23.234 29.344 -9.945 1 96.5 460 ASN A O 1
ATOM 3681 N N . ASP A 1 461 ? -25.047 30.281 -9.25 1 96.88 461 ASP A N 1
ATOM 3682 C CA . ASP A 1 461 ? -25.609 29.156 -8.523 1 96.88 461 ASP A CA 1
ATOM 3683 C C . ASP A 1 461 ? -24.641 28.656 -7.457 1 96.88 461 ASP A C 1
ATOM 3685 O O . ASP A 1 461 ? -24.484 27.453 -7.266 1 96.88 461 ASP A O 1
ATOM 3689 N N . TYR A 1 462 ? -23.875 29.547 -6.918 1 98.19 462 TYR A N 1
ATOM 3690 C CA . TYR A 1 462 ? -22.969 29.297 -5.801 1 98.19 462 TYR A CA 1
ATOM 3691 C C . TYR A 1 462 ? -21.828 28.391 -6.223 1 98.19 462 TYR A C 1
ATOM 3693 O O . TYR A 1 462 ? -21.188 27.75 -5.383 1 98.19 462 TYR A O 1
ATOM 3701 N N . LYS A 1 463 ? -21.594 28.234 -7.57 1 97.81 463 LYS A N 1
ATOM 3702 C CA . LYS A 1 463 ? -20.422 27.5 -8.047 1 97.81 463 LYS A CA 1
ATOM 3703 C C . LYS A 1 463 ? -19.141 28.266 -7.746 1 97.81 463 LYS A C 1
ATOM 3705 O O . LYS A 1 463 ? -19.062 29.484 -7.934 1 97.81 463 LYS A O 1
ATOM 3710 N N . LEU A 1 464 ? -18.156 27.531 -7.281 1 98.69 464 LEU A N 1
ATOM 3711 C CA . LEU A 1 464 ? -16.938 28.188 -6.805 1 98.69 464 LEU A CA 1
ATOM 3712 C C . LEU A 1 464 ? -15.75 27.844 -7.695 1 98.69 464 LEU A C 1
ATOM 3714 O O . LEU A 1 464 ? -14.594 28.031 -7.293 1 98.69 464 LEU A O 1
ATOM 3718 N N . THR A 1 465 ? -15.984 27.281 -8.844 1 97.44 465 THR A N 1
ATOM 3719 C CA . THR A 1 465 ? -14.906 26.969 -9.781 1 97.44 465 THR A CA 1
ATOM 3720 C C . THR A 1 465 ? -14.281 28.25 -10.336 1 97.44 465 THR A C 1
ATOM 3722 O O . THR A 1 465 ? -14.961 29.047 -10.984 1 97.44 465 THR A O 1
ATOM 3725 N N . PRO A 1 466 ? -13 28.406 -10.141 1 98.12 466 PRO A N 1
ATOM 3726 C CA . PRO A 1 466 ? -12.352 29.641 -10.57 1 98.12 466 PRO A CA 1
ATOM 3727 C C . PRO A 1 466 ? -12.539 29.922 -12.055 1 98.12 466 PRO A C 1
ATOM 3729 O O . PRO A 1 466 ? -12.672 31.078 -12.453 1 98.12 466 PRO A O 1
ATOM 3732 N N . GLY A 1 467 ? -12.609 29 -12.867 1 94.12 467 GLY A N 1
ATOM 3733 C CA . GLY A 1 467 ? -12.75 29.156 -14.305 1 94.12 467 GLY A CA 1
ATOM 3734 C C . GLY A 1 467 ? -13.984 29.953 -14.703 1 94.12 467 GLY A C 1
ATOM 3735 O O . GLY A 1 467 ? -13.992 30.609 -15.742 1 94.12 467 GLY A O 1
ATOM 3736 N N . ILE A 1 468 ? -14.961 29.938 -13.898 1 94.44 468 ILE A N 1
ATOM 3737 C CA . ILE A 1 468 ? -16.203 30.656 -14.141 1 94.44 468 ILE A CA 1
ATOM 3738 C C . ILE A 1 468 ? -15.961 32.156 -14.031 1 94.44 468 ILE A C 1
ATOM 3740 O O . ILE A 1 468 ? -16.609 32.969 -14.711 1 94.44 468 ILE A O 1
ATOM 3744 N N . TYR A 1 469 ? -15.008 32.594 -13.273 1 97 469 TYR A N 1
ATOM 3745 C CA . TYR A 1 469 ? -14.875 34 -12.883 1 97 469 TYR A CA 1
ATOM 3746 C C . TYR A 1 469 ? -13.664 34.625 -13.555 1 97 469 TYR A C 1
ATOM 3748 O O . TYR A 1 469 ? -13.719 35.812 -13.961 1 97 469 TYR A O 1
ATOM 3756 N N . VAL A 1 470 ? -12.539 33.938 -13.734 1 95.31 470 VAL A N 1
ATOM 3757 C CA . VAL A 1 470 ? -11.273 34.562 -14.141 1 95.31 470 VAL A CA 1
ATOM 3758 C C . VAL A 1 470 ? -11.289 34.812 -15.641 1 95.31 470 VAL A C 1
ATOM 3760 O O . VAL A 1 470 ? -10.445 35.562 -16.156 1 95.31 470 VAL A O 1
ATOM 3763 N N . GLY A 1 471 ? -12.102 34.438 -16.312 1 86.12 471 GLY A N 1
ATOM 3764 C CA . GLY A 1 471 ? -12.18 34.688 -17.75 1 86.12 471 GLY A CA 1
ATOM 3765 C C . GLY A 1 471 ? -11.055 34.031 -18.531 1 86.12 471 GLY A C 1
ATOM 3766 O O . GLY A 1 471 ? -10.43 33.062 -18.062 1 86.12 471 GLY A O 1
ATOM 3767 N N . THR A 1 472 ? -10.781 34.312 -19.859 1 76.69 472 THR A N 1
ATOM 3768 C CA . THR A 1 472 ? -9.734 33.75 -20.719 1 76.69 472 THR A CA 1
ATOM 3769 C C . THR A 1 472 ? -8.68 34.812 -21.031 1 76.69 472 THR A C 1
ATOM 3771 O O . THR A 1 472 ? -9 36 -21.125 1 76.69 472 THR A O 1
ATOM 3774 N N . GLU A 1 473 ? -7.285 34.781 -20.812 1 59.09 473 GLU A N 1
ATOM 3775 C CA . GLU A 1 473 ? -6.184 35.688 -21.109 1 59.09 473 GLU A CA 1
ATOM 3776 C C . GLU A 1 473 ? -6.367 36.375 -22.469 1 59.09 473 GLU A C 1
ATOM 3778 O O . GLU A 1 473 ? -6.746 35.688 -23.438 1 59.09 473 GLU A O 1
ATOM 3783 N N . VAL A 1 474 ? -6.348 37.938 -22.547 1 45.28 474 VAL A N 1
ATOM 3784 C CA . VAL A 1 474 ? -6.367 38.688 -23.812 1 45.28 474 VAL A CA 1
ATOM 3785 C C . VAL A 1 474 ? -5.043 38.5 -24.547 1 45.28 474 VAL A C 1
ATOM 3787 O O . VAL A 1 474 ? -3.979 38.812 -24.016 1 45.28 474 VAL A O 1
ATOM 3790 N N . SER A 1 475 ? -4.523 37.719 -25.297 1 40.34 475 SER A N 1
ATOM 3791 C CA . SER A 1 475 ? -3.34 37.75 -26.156 1 40.34 475 SER A CA 1
ATOM 3792 C C . SER A 1 475 ? -3.297 39 -27.031 1 40.34 475 SER A C 1
ATOM 3794 O O . SER A 1 475 ? -4.289 39.312 -27.688 1 40.34 475 SER A O 1
ATOM 3796 N N . ASP A 1 476 ? -2.51 40.25 -26.703 1 34.5 476 ASP A N 1
ATOM 3797 C CA . ASP A 1 476 ? -2.248 41.438 -27.5 1 34.5 476 ASP A CA 1
ATOM 3798 C C . ASP A 1 476 ? -2.32 41.125 -29 1 34.5 476 ASP A C 1
ATOM 3800 O O . ASP A 1 476 ? -2.93 41.875 -29.766 1 34.5 476 ASP A O 1
ATOM 3804 N N . GLU A 1 477 ? -0.94 40.969 -29.719 1 34.41 477 GLU A N 1
ATOM 3805 C CA . GLU A 1 477 ? -0.598 41.094 -31.141 1 34.41 477 GLU A CA 1
ATOM 3806 C C . GLU A 1 477 ? -1.615 40.344 -32 1 34.41 477 GLU A C 1
ATOM 3808 O O . GLU A 1 477 ? -1.622 40.531 -33.219 1 34.41 477 GLU A O 1
ATOM 3813 N N . ASP A 1 478 ? -1.899 39.094 -31.938 1 35.03 478 ASP A N 1
ATOM 3814 C CA . ASP A 1 478 ? -2.51 38.719 -33.219 1 35.03 478 ASP A CA 1
ATOM 3815 C C . ASP A 1 478 ? -3.781 39.531 -33.469 1 35.03 478 ASP A C 1
ATOM 3817 O O . ASP A 1 478 ? -4.832 39.25 -32.875 1 35.03 478 ASP A O 1
ATOM 3821 N N . ASP A 1 479 ? -3.6 40.969 -33.438 1 35.72 479 ASP A N 1
ATOM 3822 C CA . ASP A 1 479 ? -4.297 42.062 -34.125 1 35.72 479 ASP A CA 1
ATOM 3823 C C . ASP A 1 479 ? -5 41.531 -35.375 1 35.72 479 ASP A C 1
ATOM 3825 O O . ASP A 1 479 ? -5.305 42.312 -36.281 1 35.72 479 ASP A O 1
ATOM 3829 N N . THR A 1 480 ? -4.527 40.375 -35.875 1 37.56 480 THR A N 1
ATOM 3830 C CA . THR A 1 480 ? -5.379 39.938 -36.969 1 37.56 480 THR A CA 1
ATOM 3831 C C . THR A 1 480 ? -6.855 40.031 -36.594 1 37.56 480 THR A C 1
ATOM 3833 O O . THR A 1 480 ? -7.277 39.469 -35.594 1 37.56 480 THR A O 1
ATOM 3836 N N . PRO A 1 481 ? -7.359 41.344 -36.938 1 38.53 481 PRO A N 1
ATOM 3837 C CA . PRO A 1 481 ? -8.766 41.625 -36.656 1 38.53 481 PRO A CA 1
ATOM 3838 C C . PRO A 1 481 ? -9.594 40.344 -36.438 1 38.53 481 PRO A C 1
ATOM 3840 O O . PRO A 1 481 ? -9.242 39.281 -36.969 1 38.53 481 PRO A O 1
ATOM 3843 N N . PHE A 1 482 ? -10.422 40.406 -35.469 1 36 482 PHE A N 1
ATOM 3844 C CA . PHE A 1 482 ? -11.219 39.188 -35.344 1 36 482 PHE A CA 1
ATOM 3845 C C . PHE A 1 482 ? -11.43 38.531 -36.688 1 36 482 PHE A C 1
ATOM 3847 O O . PHE A 1 482 ? -11.328 37.312 -36.812 1 36 482 PHE A O 1
ATOM 3854 N N . GLU A 1 483 ? -11.547 39.375 -37.531 1 40.53 483 GLU A N 1
ATOM 3855 C CA . GLU A 1 483 ? -11.734 39.094 -38.938 1 40.53 483 GLU A CA 1
ATOM 3856 C C . GLU A 1 483 ? -10.453 38.531 -39.562 1 40.53 483 GLU A C 1
ATOM 3858 O O . GLU A 1 483 ? -10.5 37.562 -40.312 1 40.53 483 GLU A O 1
ATOM 3863 N N . GLU A 1 484 ? -9.492 39.219 -39.25 1 42.31 484 GLU A N 1
ATOM 3864 C CA . GLU A 1 484 ? -8.219 38.781 -39.812 1 42.31 484 GLU A CA 1
ATOM 3865 C C . GLU A 1 484 ? -7.684 37.531 -39.094 1 42.31 484 GLU A C 1
ATOM 3867 O O . GLU A 1 484 ? -7.176 36.625 -39.75 1 42.31 484 GLU A O 1
ATOM 3872 N N . LYS A 1 485 ? -7.723 37.625 -37.844 1 42.19 485 LYS A N 1
ATOM 3873 C CA . LYS A 1 485 ? -7.312 36.5 -37.031 1 42.19 485 LYS A CA 1
ATOM 3874 C C . LYS A 1 485 ? -8.281 35.312 -37.219 1 42.19 485 LYS A C 1
ATOM 3876 O O . LYS A 1 485 ? -7.863 34.156 -37.344 1 42.19 485 LYS A O 1
ATOM 3881 N N . MET A 1 486 ? -9.5 35.594 -37.156 1 43.16 486 MET A N 1
ATOM 3882 C CA . MET A 1 486 ? -10.508 34.688 -37.688 1 43.16 486 MET A CA 1
ATOM 3883 C C . MET A 1 486 ? -10.219 34.375 -39.156 1 43.16 486 MET A C 1
ATOM 3885 O O . MET A 1 486 ? -10.414 33.219 -39.594 1 43.16 486 MET A O 1
ATOM 3889 N N . ALA A 1 487 ? -9.844 35.375 -39.688 1 46.69 487 ALA A N 1
ATOM 3890 C CA . ALA A 1 487 ? -9.375 35.219 -41.062 1 46.69 487 ALA A CA 1
ATOM 3891 C C . ALA A 1 487 ? -8.109 34.375 -41.125 1 46.69 487 ALA A C 1
ATOM 3893 O O . ALA A 1 487 ? -7.988 33.5 -41.969 1 46.69 487 ALA A O 1
ATOM 3894 N N . GLU A 1 488 ? -7.262 34.75 -40.281 1 47.12 488 GLU A N 1
ATOM 3895 C CA . GLU A 1 488 ? -6.039 33.969 -40.188 1 47.12 488 GLU A CA 1
ATOM 3896 C C . GLU A 1 488 ? -6.312 32.562 -39.594 1 47.12 488 GLU A C 1
ATOM 3898 O O . GLU A 1 488 ? -5.785 31.578 -40.062 1 47.12 488 GLU A O 1
ATOM 3903 N N . LEU A 1 489 ? -7 32.594 -38.469 1 46.78 489 LEU A N 1
ATOM 3904 C CA . LEU A 1 489 ? -7.477 31.312 -37.938 1 46.78 489 LEU A CA 1
ATOM 3905 C C . LEU A 1 489 ? -8.375 30.609 -38.969 1 46.78 489 LEU A C 1
ATOM 3907 O O . LEU A 1 489 ? -8.273 29.391 -39.125 1 46.78 489 LEU A O 1
ATOM 3911 N N . THR A 1 490 ? -9.289 31.438 -39.469 1 47.69 490 THR A N 1
ATOM 3912 C CA . THR A 1 490 ? -10.055 30.969 -40.625 1 47.69 490 THR A CA 1
ATOM 3913 C C . THR A 1 490 ? -9.125 30.609 -41.781 1 47.69 490 THR A C 1
ATOM 3915 O O . THR A 1 490 ? -9.305 29.578 -42.438 1 47.69 490 THR A O 1
ATOM 3918 N N . GLN A 1 491 ? -8.211 31.5 -41.844 1 48.91 491 GLN A N 1
ATOM 3919 C CA . GLN A 1 491 ? -7.188 31.188 -42.844 1 48.91 491 GLN A CA 1
ATOM 3920 C C . GLN A 1 491 ? -6.344 30 -42.406 1 48.91 491 GLN A C 1
ATOM 3922 O O . GLN A 1 491 ? -6.062 29.109 -43.219 1 48.91 491 GLN A O 1
ATOM 3927 N N . ARG A 1 492 ? -5.867 30.109 -41.281 1 47.69 492 ARG A N 1
ATOM 3928 C CA . ARG A 1 492 ? -5.113 28.984 -40.75 1 47.69 492 ARG A CA 1
ATOM 3929 C C . ARG A 1 492 ? -5.988 27.734 -40.688 1 47.69 492 ARG A C 1
ATOM 3931 O O . ARG A 1 492 ? -5.539 26.625 -41 1 47.69 492 ARG A O 1
ATOM 3938 N N . LEU A 1 493 ? -7.176 27.938 -40.062 1 48.28 493 LEU A N 1
ATOM 3939 C CA . LEU A 1 493 ? -8.188 26.891 -40.156 1 48.28 493 LEU A CA 1
ATOM 3940 C C . LEU A 1 493 ? -8.484 26.547 -41.625 1 48.28 493 LEU A C 1
ATOM 3942 O O . LEU A 1 493 ? -8.586 25.375 -41.969 1 48.28 493 LEU A O 1
ATOM 3946 N N . LEU A 1 494 ? -8.547 27.656 -42.25 1 51.56 494 LEU A N 1
ATOM 3947 C CA . LEU A 1 494 ? -8.688 27.484 -43.688 1 51.56 494 LEU A CA 1
ATOM 3948 C C . LEU A 1 494 ? -7.422 26.891 -44.312 1 51.56 494 LEU A C 1
ATOM 3950 O O . LEU A 1 494 ? -7.492 26 -45.156 1 51.56 494 LEU A O 1
ATOM 3954 N N . GLU A 1 495 ? -6.383 27.406 -43.906 1 51.09 495 GLU A N 1
ATOM 3955 C CA . GLU A 1 495 ? -5.113 26.797 -44.281 1 51.09 495 GLU A CA 1
ATOM 3956 C C . GLU A 1 495 ? -4.973 25.391 -43.75 1 51.09 495 GLU A C 1
ATOM 3958 O O . GLU A 1 495 ? -4.496 24.484 -44.438 1 51.09 495 GLU A O 1
ATOM 3963 N N . GLN A 1 496 ? -5.305 25.328 -42.562 1 49.66 496 GLN A N 1
ATOM 3964 C CA . GLN A 1 496 ? -5.348 23.984 -42 1 49.66 496 GLN A CA 1
ATOM 3965 C C . GLN A 1 496 ? -6.434 23.141 -42.688 1 49.66 496 GLN A C 1
ATOM 3967 O O . GLN A 1 496 ? -6.246 21.953 -42.906 1 49.66 496 GLN A O 1
ATOM 3972 N N . PHE A 1 497 ? -7.531 23.875 -42.875 1 51.84 497 PHE A N 1
ATOM 3973 C CA . PHE A 1 497 ? -8.516 23.25 -43.75 1 51.84 497 PHE A CA 1
ATOM 3974 C C . PHE A 1 497 ? -7.926 23 -45.125 1 51.84 497 PHE A C 1
ATOM 3976 O O . PHE A 1 497 ? -8.125 21.922 -45.719 1 51.84 497 PHE A O 1
ATOM 3983 N N . GLU A 1 498 ? -7.246 24.078 -45.562 1 54.38 498 GLU A N 1
ATOM 3984 C CA . GLU A 1 498 ? -6.547 23.922 -46.812 1 54.38 498 GLU A CA 1
ATOM 3985 C C . GLU A 1 498 ? -5.426 22.891 -46.719 1 54.38 498 GLU A C 1
ATOM 3987 O O . GLU A 1 498 ? -5.242 22.062 -47.625 1 54.38 498 GLU A O 1
ATOM 3992 N N . GLU A 1 499 ? -4.68 23.047 -45.781 1 51.97 499 GLU A N 1
ATOM 3993 C CA . GLU A 1 499 ? -3.674 22.016 -45.531 1 51.97 499 GLU A CA 1
ATOM 3994 C C . GLU A 1 499 ? -4.328 20.672 -45.219 1 51.97 499 GLU A C 1
ATOM 3996 O O . GLU A 1 499 ? -3.865 19.625 -45.719 1 51.97 499 GLU A O 1
ATOM 4001 N N . SER A 1 500 ? -5.34 20.719 -44.406 1 52.47 500 SER A N 1
ATOM 4002 C CA . SER A 1 500 ? -6.172 19.531 -44.25 1 52.47 500 SER A CA 1
ATOM 4003 C C . SER A 1 500 ? -6.777 19.094 -45.594 1 52.47 500 SER A C 1
ATOM 4005 O O . SER A 1 500 ? -6.773 17.906 -45.938 1 52.47 500 SER A O 1
ATOM 4007 N N . ASN A 1 501 ? -7.234 20.125 -46.219 1 55.75 501 ASN A N 1
ATOM 4008 C CA . ASN A 1 501 ? -7.688 19.859 -47.562 1 55.75 501 ASN A CA 1
ATOM 4009 C C . ASN A 1 501 ? -6.531 19.453 -48.469 1 55.75 501 ASN A C 1
ATOM 4011 O O . ASN A 1 501 ? -6.668 18.531 -49.281 1 55.75 501 ASN A O 1
ATOM 4015 N N . ARG A 1 502 ? -5.449 20.203 -48.406 1 54.97 502 ARG A N 1
ATOM 4016 C CA . ARG A 1 502 ? -4.242 19.812 -49.125 1 54.97 502 ARG A CA 1
ATOM 4017 C C . ARG A 1 502 ? -3.756 18.438 -48.656 1 54.97 502 ARG A C 1
ATOM 4019 O O . ARG A 1 502 ? -3.402 17.594 -49.469 1 54.97 502 ARG A O 1
ATOM 4026 N N . LEU A 1 503 ? -3.709 18.359 -47.5 1 49.94 503 LEU A N 1
ATOM 4027 C CA . LEU A 1 503 ? -3.324 17.062 -46.969 1 49.94 503 LEU A CA 1
ATOM 4028 C C . LEU A 1 503 ? -4.391 16.016 -47.281 1 49.94 503 LEU A C 1
ATOM 4030 O O . LEU A 1 503 ? -4.066 14.875 -47.625 1 49.94 503 LEU A O 1
ATOM 4034 N N . GLN A 1 504 ? -5.566 16.5 -47.156 1 54.97 504 GLN A N 1
ATOM 4035 C CA . GLN A 1 504 ? -6.645 15.672 -47.688 1 54.97 504 GLN A CA 1
ATOM 4036 C C . GLN A 1 504 ? -6.492 15.461 -49.188 1 54.97 504 GLN A C 1
ATOM 4038 O O . GLN A 1 504 ? -6.676 14.344 -49.688 1 54.97 504 GLN A O 1
ATOM 4043 N N . GLU A 1 505 ? -6.211 16.578 -49.812 1 57.34 505 GLU A N 1
ATOM 4044 C CA . GLU A 1 505 ? -5.922 16.453 -51.219 1 57.34 505 GLU A CA 1
ATOM 4045 C C . GLU A 1 505 ? -4.664 15.617 -51.469 1 57.34 505 GLU A C 1
ATOM 4047 O O . GLU A 1 505 ? -4.625 14.789 -52.375 1 57.34 505 GLU A O 1
ATOM 4052 N N . LYS A 1 506 ? -3.717 15.859 -50.812 1 55.03 506 LYS A N 1
ATOM 4053 C CA . LYS A 1 506 ? -2.514 15.039 -50.906 1 55.03 506 LYS A CA 1
ATOM 4054 C C . LYS A 1 506 ? -2.791 13.602 -50.5 1 55.03 506 LYS A C 1
ATOM 4056 O O . LYS A 1 506 ? -2.322 12.656 -51.125 1 55.03 506 LYS A O 1
ATOM 4061 N N . ILE A 1 507 ? -3.506 13.523 -49.562 1 51.22 507 ILE A N 1
ATOM 4062 C CA . ILE A 1 507 ? -3.957 12.195 -49.156 1 51.22 507 ILE A CA 1
ATOM 4063 C C . ILE A 1 507 ? -4.879 11.625 -50.219 1 51.22 507 ILE A C 1
ATOM 4065 O O . ILE A 1 507 ? -4.77 10.445 -50.594 1 51.22 507 ILE A O 1
ATOM 4069 N N . LYS A 1 508 ? -5.652 12.484 -50.719 1 54.66 508 LYS A N 1
ATOM 4070 C CA . LYS A 1 508 ? -6.445 12.109 -51.875 1 54.66 508 LYS A CA 1
ATOM 4071 C C . LYS A 1 508 ? -5.551 11.773 -53.062 1 54.66 508 LYS A C 1
ATOM 4073 O O . LYS A 1 508 ? -5.77 10.773 -53.75 1 54.66 508 LYS A O 1
ATOM 4078 N N . GLN A 1 509 ? -4.656 12.609 -53.312 1 55.28 509 GLN A N 1
ATOM 4079 C CA . GLN A 1 509 ? -3.699 12.344 -54.375 1 55.28 509 GLN A CA 1
ATOM 4080 C C . GLN A 1 509 ? -2.85 11.117 -54.094 1 55.28 509 GLN A C 1
ATOM 4082 O O . GLN A 1 509 ? -2.605 10.289 -54.969 1 55.28 509 GLN A O 1
ATOM 4087 N N . ASP A 1 510 ? -2.443 11.078 -53.031 1 48.22 510 ASP A N 1
ATOM 4088 C CA . ASP A 1 510 ? -1.639 9.922 -52.656 1 48.22 510 ASP A CA 1
ATOM 4089 C C . ASP A 1 510 ? -2.488 8.648 -52.625 1 48.22 510 ASP A C 1
ATOM 4091 O O . ASP A 1 510 ? -2.035 7.582 -53.031 1 48.22 510 ASP A O 1
ATOM 4095 N N . LEU A 1 511 ? -3.613 8.898 -52.281 1 47.56 511 LEU A N 1
ATOM 4096 C CA . LEU A 1 511 ? -4.582 7.816 -52.375 1 47.56 511 LEU A CA 1
ATOM 4097 C C . LEU A 1 511 ? -4.93 7.539 -53.844 1 47.56 511 LEU A C 1
ATOM 4099 O O . LEU A 1 511 ? -5.047 6.379 -54.25 1 47.56 511 LEU A O 1
ATOM 4103 N N . GLU A 1 512 ? -5.043 8.484 -54.531 1 50.44 512 GLU A N 1
ATOM 4104 C CA . GLU A 1 512 ? -5.203 8.305 -55.969 1 50.44 512 GLU A CA 1
ATOM 4105 C C . GLU A 1 512 ? -3.936 7.738 -56.594 1 50.44 512 GLU A C 1
ATOM 4107 O O . GLU A 1 512 ? -4.004 6.961 -57.562 1 50.44 512 GLU A O 1
ATOM 4112 N N . GLY A 1 513 ? -2.883 8.164 -56.125 1 46.09 513 GLY A N 1
ATOM 4113 C CA . GLY A 1 513 ? -1.654 7.562 -56.625 1 46.09 513 GLY A CA 1
ATOM 4114 C C . GLY A 1 513 ? -1.472 6.125 -56.156 1 46.09 513 GLY A C 1
ATOM 4115 O O . GLY A 1 513 ? -0.76 5.352 -56.812 1 46.09 513 GLY A O 1
ATOM 4116 N N . LEU A 1 514 ? -2.047 5.832 -55.062 1 43.09 514 LEU A N 1
ATOM 4117 C CA . LEU A 1 514 ? -1.955 4.441 -54.625 1 43.09 514 LEU A CA 1
ATOM 4118 C C . LEU A 1 514 ? -3.088 3.609 -55.219 1 43.09 514 LEU A C 1
ATOM 4120 O O . LEU A 1 514 ? -3.076 2.381 -55.125 1 43.09 514 LEU A O 1
ATOM 4124 N N . MET A 1 515 ? -3.973 4.297 -55.844 1 41.47 515 MET A N 1
ATOM 4125 C CA . MET A 1 515 ? -4.91 3.623 -56.719 1 41.47 515 MET A CA 1
ATOM 4126 C C . MET A 1 515 ? -4.34 3.508 -58.156 1 41.47 515 MET A C 1
ATOM 4128 O O . MET A 1 515 ? -3.629 4.402 -58.594 1 41.47 515 MET A O 1
ATOM 4132 N N . MET B 1 1 ? -26.984 -14.898 -12.445 1 37.94 1 MET B N 1
ATOM 4133 C CA . MET B 1 1 ? -27.75 -14.359 -11.32 1 37.94 1 MET B CA 1
ATOM 4134 C C . MET B 1 1 ? -27.125 -14.75 -9.992 1 37.94 1 MET B C 1
ATOM 4136 O O . MET B 1 1 ? -27.016 -13.93 -9.078 1 37.94 1 MET B O 1
ATOM 4140 N N . SER B 1 2 ? -26.578 -16.062 -9.961 1 40.84 2 SER B N 1
ATOM 4141 C CA . SER B 1 2 ? -25.984 -16.625 -8.758 1 40.84 2 SER B CA 1
ATOM 4142 C C . SER B 1 2 ? -24.625 -16.031 -8.469 1 40.84 2 SER B C 1
ATOM 4144 O O . SER B 1 2 ? -24.328 -15.664 -7.328 1 40.84 2 SER B O 1
ATOM 4146 N N . VAL B 1 3 ? -23.906 -15.727 -9.531 1 45.47 3 VAL B N 1
ATOM 4147 C CA . VAL B 1 3 ? -22.562 -15.203 -9.375 1 45.47 3 VAL B CA 1
ATOM 4148 C C . VAL B 1 3 ? -22.609 -13.75 -8.922 1 45.47 3 VAL B C 1
ATOM 4150 O O . VAL B 1 3 ? -21.859 -13.328 -8.039 1 45.47 3 VAL B O 1
ATOM 4153 N N . LYS B 1 4 ? -23.547 -13.016 -9.469 1 46.09 4 LYS B N 1
ATOM 4154 C CA . LYS B 1 4 ? -23.688 -11.609 -9.109 1 46.09 4 LYS B CA 1
ATOM 4155 C C . LYS B 1 4 ? -24.094 -11.453 -7.652 1 46.09 4 LYS B C 1
ATOM 4157 O O . LYS B 1 4 ? -23.594 -10.578 -6.949 1 46.09 4 LYS B O 1
ATOM 4162 N N . ALA B 1 5 ? -25.047 -12.328 -7.363 1 42.97 5 ALA B N 1
ATOM 4163 C CA . ALA B 1 5 ? -25.531 -12.289 -5.984 1 42.97 5 ALA B CA 1
ATOM 4164 C C . ALA B 1 5 ? -24.406 -12.594 -5.004 1 42.97 5 ALA B C 1
ATOM 4166 O O . ALA B 1 5 ? -24.312 -11.984 -3.936 1 42.97 5 ALA B O 1
ATOM 4167 N N . ASP B 1 6 ? -23.516 -13.422 -5.441 1 57.22 6 ASP B N 1
ATOM 4168 C CA . ASP B 1 6 ? -22.375 -13.828 -4.633 1 57.22 6 ASP B CA 1
ATOM 4169 C C . ASP B 1 6 ? -21.375 -12.68 -4.48 1 57.22 6 ASP B C 1
ATOM 4171 O O . ASP B 1 6 ? -20.875 -12.43 -3.385 1 57.22 6 ASP B O 1
ATOM 4175 N N . ILE B 1 7 ? -21.203 -11.969 -5.559 1 61.72 7 ILE B N 1
ATOM 4176 C CA . ILE B 1 7 ? -20.266 -10.844 -5.555 1 61.72 7 ILE B CA 1
ATOM 4177 C C . ILE B 1 7 ? -20.844 -9.711 -4.703 1 61.72 7 ILE B C 1
ATOM 4179 O O . ILE B 1 7 ? -20.109 -9.07 -3.938 1 61.72 7 ILE B O 1
ATOM 4183 N N . ASP B 1 8 ? -22.078 -9.641 -4.824 1 72.94 8 ASP B N 1
ATOM 4184 C CA . ASP B 1 8 ? -22.703 -8.594 -4.035 1 72.94 8 ASP B CA 1
ATOM 4185 C C . ASP B 1 8 ? -22.609 -8.898 -2.539 1 72.94 8 ASP B C 1
ATOM 4187 O O . ASP B 1 8 ? -22.375 -7.996 -1.73 1 72.94 8 ASP B O 1
ATOM 4191 N N . PHE B 1 9 ? -22.703 -10.211 -2.326 1 83.44 9 PHE B N 1
ATOM 4192 C CA . PHE B 1 9 ? -22.578 -10.633 -0.938 1 83.44 9 PHE B CA 1
ATOM 4193 C C . PHE B 1 9 ? -21.156 -10.391 -0.423 1 83.44 9 PHE B C 1
ATOM 4195 O O . PHE B 1 9 ? -20.984 -9.844 0.666 1 83.44 9 PHE B O 1
ATOM 4202 N N . GLN B 1 10 ? -20.125 -10.75 -1.195 1 88.5 10 GLN B N 1
ATOM 4203 C CA . GLN B 1 10 ? -18.734 -10.57 -0.787 1 88.5 10 GLN B CA 1
ATOM 4204 C C . GLN B 1 10 ? -18.391 -9.086 -0.644 1 88.5 10 GLN B C 1
ATOM 4206 O O . GLN B 1 10 ? -17.656 -8.695 0.261 1 88.5 10 GLN B O 1
ATOM 4211 N N . LYS B 1 11 ? -18.969 -8.336 -1.526 1 88.56 11 LYS B N 1
ATOM 4212 C CA . LYS B 1 11 ? -18.75 -6.895 -1.463 1 88.56 11 LYS B CA 1
ATOM 4213 C C . LYS B 1 11 ? -19.312 -6.312 -0.166 1 88.56 11 LYS B C 1
ATOM 4215 O O . LYS B 1 11 ? -18.641 -5.523 0.502 1 88.56 11 LYS B O 1
AT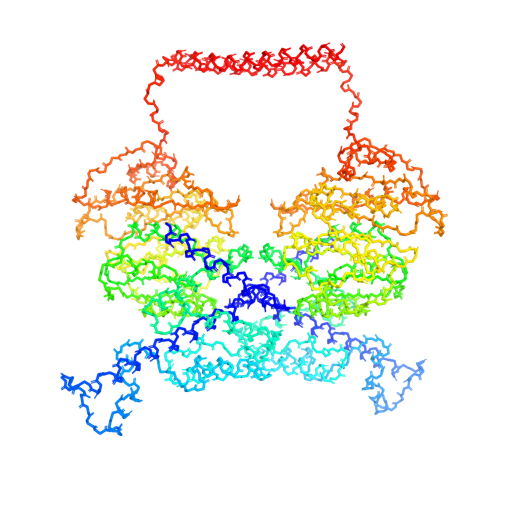OM 4220 N N . GLU B 1 12 ? -20.484 -6.699 0.119 1 89.12 12 GLU B N 1
ATOM 4221 C CA . GLU B 1 12 ? -21.109 -6.23 1.354 1 89.12 12 GLU B CA 1
ATOM 4222 C C . GLU B 1 12 ? -20.312 -6.664 2.576 1 89.12 12 GLU B C 1
ATOM 4224 O O . GLU B 1 12 ? -20.156 -5.895 3.527 1 89.12 12 GLU B O 1
ATOM 4229 N N . LEU B 1 13 ? -19.891 -7.918 2.514 1 92.31 13 LEU B N 1
ATOM 4230 C CA . LEU B 1 13 ? -19.094 -8.445 3.615 1 92.31 13 LEU B CA 1
ATOM 4231 C C . LEU B 1 13 ? -17.797 -7.664 3.77 1 92.31 13 LEU B C 1
ATOM 4233 O O . LEU B 1 13 ? -17.375 -7.363 4.891 1 92.31 13 LEU B O 1
ATOM 4237 N N . PHE B 1 14 ? -17.156 -7.324 2.67 1 92.94 14 PHE B N 1
ATOM 4238 C CA . PHE B 1 14 ? -15.914 -6.566 2.686 1 92.94 14 PHE B CA 1
ATOM 4239 C C . PHE B 1 14 ? -16.141 -5.168 3.244 1 92.94 14 PHE B C 1
ATOM 4241 O O . PHE B 1 14 ? -15.336 -4.676 4.039 1 92.94 14 PHE B O 1
ATOM 4248 N N . GLU B 1 15 ? -17.172 -4.531 2.838 1 89.94 15 GLU B N 1
ATOM 4249 C CA . GLU B 1 15 ? -17.516 -3.205 3.346 1 89.94 15 GLU B CA 1
ATOM 4250 C C . GLU B 1 15 ? -17.766 -3.238 4.848 1 89.94 15 GLU B C 1
ATOM 4252 O O . GLU B 1 15 ? -17.328 -2.344 5.578 1 89.94 15 GLU B O 1
ATOM 4257 N N . ALA B 1 16 ? -18.5 -4.25 5.27 1 89.25 16 ALA B N 1
ATOM 4258 C CA . ALA B 1 16 ? -18.766 -4.41 6.695 1 89.25 16 ALA B CA 1
ATOM 4259 C C . ALA B 1 16 ? -17.453 -4.594 7.477 1 89.25 16 ALA B C 1
ATOM 4261 O O . ALA B 1 16 ? -17.281 -3.988 8.531 1 89.25 16 ALA B O 1
ATOM 4262 N N . ALA B 1 17 ? -16.562 -5.391 6.945 1 93 17 ALA B N 1
ATOM 4263 C CA . ALA B 1 17 ? -15.273 -5.629 7.594 1 93 17 ALA B CA 1
ATOM 4264 C C . ALA B 1 17 ? -14.438 -4.352 7.637 1 93 17 ALA B C 1
ATOM 4266 O O . ALA B 1 17 ? -13.789 -4.062 8.641 1 93 17 ALA B O 1
ATOM 4267 N N . ASN B 1 18 ? -14.469 -3.621 6.582 1 90.38 18 ASN B N 1
ATOM 4268 C CA . ASN B 1 18 ? -13.68 -2.398 6.5 1 90.38 18 ASN B CA 1
ATOM 4269 C C . ASN B 1 18 ? -14.117 -1.371 7.539 1 90.38 18 ASN B C 1
ATOM 4271 O O . ASN B 1 18 ? -13.312 -0.574 8.016 1 90.38 18 ASN B O 1
ATOM 4275 N N . LYS B 1 19 ? -15.398 -1.382 7.824 1 88.25 19 LYS B N 1
ATOM 4276 C CA . LYS B 1 19 ? -15.914 -0.478 8.844 1 88.25 19 LYS B CA 1
ATOM 4277 C C . LYS B 1 19 ? -15.297 -0.774 10.211 1 88.25 19 LYS B C 1
ATOM 4279 O O . LYS B 1 19 ? -15.312 0.074 11.102 1 88.25 19 LYS B O 1
ATOM 4284 N N . MET B 1 20 ? -14.688 -1.963 10.359 1 92 20 MET B N 1
ATOM 4285 C CA . MET B 1 20 ? -14.102 -2.369 11.633 1 92 20 MET B CA 1
ATOM 4286 C C . MET B 1 20 ? -12.617 -2.045 11.672 1 92 20 MET B C 1
ATOM 4288 O O . MET B 1 20 ? -11.938 -2.359 12.648 1 92 20 MET B O 1
ATOM 4292 N N . ARG B 1 21 ? -12.047 -1.419 10.695 1 90.69 21 ARG B N 1
ATOM 4293 C CA . ARG B 1 21 ? -10.602 -1.245 10.562 1 90.69 21 ARG B CA 1
ATOM 4294 C C . ARG B 1 21 ? -10.062 -0.306 11.641 1 90.69 21 ARG B C 1
ATOM 4296 O O . ARG B 1 21 ? -8.945 -0.485 12.125 1 90.69 21 ARG B O 1
ATOM 4303 N N . GLY B 1 22 ? -10.883 0.725 12.023 1 87.38 22 GLY B N 1
ATOM 4304 C CA . GLY B 1 22 ? -10.438 1.7 13.008 1 87.38 22 GLY B CA 1
ATOM 4305 C C . GLY B 1 22 ? -9.188 2.445 12.586 1 87.38 22 GLY B C 1
ATOM 4306 O O . GLY B 1 22 ? -9.117 2.975 11.469 1 87.38 22 GLY B O 1
ATOM 4307 N N . SER B 1 23 ? -8.18 2.43 13.477 1 88.38 23 SER B N 1
ATOM 4308 C CA . SER B 1 23 ? -6.973 3.229 13.273 1 88.38 23 SER B CA 1
ATOM 4309 C C . SER B 1 23 ? -5.879 2.414 12.586 1 88.38 23 SER B C 1
ATOM 4311 O O . SER B 1 23 ? -4.742 2.869 12.469 1 88.38 23 SER B O 1
ATOM 4313 N N . VAL B 1 24 ? -6.254 1.217 12.141 1 88.69 24 VAL B N 1
ATOM 4314 C CA . VAL B 1 24 ? -5.285 0.39 11.422 1 88.69 24 VAL B CA 1
ATOM 4315 C C . VAL B 1 24 ? -5.109 0.913 10 1 88.69 24 VAL B C 1
ATOM 4317 O O . VAL B 1 24 ? -6.086 1.265 9.336 1 88.69 24 VAL B O 1
ATOM 4320 N N . ALA B 1 25 ? -3.85 0.983 9.586 1 85 25 ALA B N 1
ATOM 4321 C CA . ALA B 1 25 ? -3.586 1.39 8.211 1 85 25 ALA B CA 1
ATOM 4322 C C . ALA B 1 25 ? -4.227 0.419 7.219 1 85 25 ALA B C 1
ATOM 4324 O O . ALA B 1 25 ? -4.191 -0.796 7.422 1 85 25 ALA B O 1
ATOM 4325 N N . PRO B 1 26 ? -4.781 0.953 6.148 1 80.94 26 PRO B N 1
ATOM 4326 C CA . PRO B 1 26 ? -5.414 0.08 5.156 1 80.94 26 PRO B CA 1
ATOM 4327 C C . PRO B 1 26 ? -4.48 -1.019 4.656 1 80.94 26 PRO B C 1
ATOM 4329 O O . PRO B 1 26 ? -4.902 -2.164 4.484 1 80.94 26 PRO B O 1
ATOM 4332 N N . ALA B 1 27 ? -3.242 -0.734 4.438 1 81.25 27 ALA B N 1
ATOM 4333 C CA . ALA B 1 27 ? -2.285 -1.695 3.895 1 81.25 27 ALA B CA 1
ATOM 4334 C C . ALA B 1 27 ? -2.037 -2.838 4.875 1 81.25 27 ALA B C 1
ATOM 4336 O O . ALA B 1 27 ? -1.686 -3.947 4.473 1 81.25 27 ALA B O 1
ATOM 4337 N N . ASP B 1 28 ? -2.283 -2.584 6.137 1 87.06 28 ASP B N 1
ATOM 4338 C CA . ASP B 1 28 ? -1.98 -3.566 7.176 1 87.06 28 ASP B CA 1
ATOM 4339 C C . ASP B 1 28 ? -3.225 -4.367 7.551 1 87.06 28 ASP B C 1
ATOM 4341 O O . ASP B 1 28 ? -3.121 -5.426 8.18 1 87.06 28 ASP B O 1
ATOM 4345 N N . TYR B 1 29 ? -4.352 -3.904 7.168 1 91.31 29 TYR B N 1
ATOM 4346 C CA . TYR B 1 29 ? -5.613 -4.414 7.688 1 91.31 29 TYR B CA 1
ATOM 4347 C C . TYR B 1 29 ? -5.84 -5.855 7.25 1 91.31 29 TYR B C 1
ATOM 4349 O O . TYR B 1 29 ? -6.422 -6.652 7.996 1 91.31 29 TYR B O 1
ATOM 4357 N N . LYS B 1 30 ? -5.391 -6.25 6.094 1 93.06 30 LYS B N 1
ATOM 4358 C CA . LYS B 1 30 ? -5.57 -7.598 5.562 1 93.06 30 LYS B CA 1
ATOM 4359 C C . LYS B 1 30 ? -4.973 -8.648 6.496 1 93.06 30 LYS B C 1
ATOM 4361 O O . LYS B 1 30 ? -5.477 -9.766 6.578 1 93.06 30 LYS B O 1
ATOM 4366 N N . HIS B 1 31 ? -3.959 -8.266 7.254 1 92.12 31 HIS B N 1
ATOM 4367 C CA . HIS B 1 31 ? -3.254 -9.203 8.117 1 92.12 31 HIS B CA 1
ATOM 4368 C C . HIS B 1 31 ? -4.094 -9.578 9.336 1 92.12 31 HIS B C 1
ATOM 4370 O O . HIS B 1 31 ? -3.814 -10.57 10.008 1 92.12 31 HIS B O 1
ATOM 4376 N N . TYR B 1 32 ? -5.098 -8.781 9.625 1 94.69 32 TYR B N 1
ATOM 4377 C CA . TYR B 1 32 ? -5.98 -9.07 10.75 1 94.69 32 TYR B CA 1
ATOM 4378 C C . TYR B 1 32 ? -7.238 -9.797 10.281 1 94.69 32 TYR B C 1
ATOM 4380 O O . TYR B 1 32 ? -7.777 -10.641 11.008 1 94.69 32 TYR B O 1
ATOM 4388 N N . VAL B 1 33 ? -7.68 -9.508 9.109 1 96.75 33 VAL B N 1
ATOM 4389 C CA . VAL B 1 33 ? -8.977 -9.977 8.633 1 96.75 33 VAL B CA 1
ATOM 4390 C C . VAL B 1 33 ? -8.836 -11.375 8.039 1 96.75 33 VAL B C 1
ATOM 4392 O O . VAL B 1 33 ? -9.609 -12.281 8.367 1 96.75 33 VAL B O 1
ATOM 4395 N N . LEU B 1 34 ? -7.867 -11.594 7.152 1 96.62 34 LEU B N 1
ATOM 4396 C CA . LEU B 1 34 ? -7.754 -12.82 6.363 1 96.62 34 LEU B CA 1
ATOM 4397 C C . LEU B 1 34 ? -7.488 -14.023 7.258 1 96.62 34 LEU B C 1
ATOM 4399 O O . LEU B 1 34 ? -8.094 -15.086 7.074 1 96.62 34 LEU B O 1
ATOM 4403 N N . PRO B 1 35 ? -6.66 -13.867 8.328 1 96.81 35 PRO B N 1
ATOM 4404 C CA . PRO B 1 35 ? -6.453 -15.023 9.203 1 96.81 35 PRO B CA 1
ATOM 4405 C C . PRO B 1 35 ? -7.73 -15.445 9.93 1 96.81 35 PRO B C 1
ATOM 4407 O O . PRO B 1 35 ? -7.902 -16.625 10.242 1 96.81 35 PRO B O 1
ATOM 4410 N N . LEU B 1 36 ? -8.641 -14.516 10.18 1 97.5 36 LEU B N 1
ATOM 4411 C CA . LEU B 1 36 ? -9.906 -14.859 10.828 1 97.5 36 LEU B CA 1
ATOM 4412 C C . LEU B 1 36 ? -10.773 -15.719 9.922 1 97.5 36 LEU B C 1
ATOM 4414 O O . LEU B 1 36 ? -11.422 -16.656 10.383 1 97.5 36 LEU B O 1
ATOM 4418 N N . ILE B 1 37 ? -10.773 -15.398 8.664 1 96.81 37 ILE B N 1
ATOM 4419 C CA . ILE B 1 37 ? -11.516 -16.203 7.695 1 96.81 37 ILE B CA 1
ATOM 4420 C C . ILE B 1 37 ? -10.938 -17.609 7.66 1 96.81 37 ILE B C 1
ATOM 4422 O O . ILE B 1 37 ? -11.688 -18.594 7.648 1 96.81 37 ILE B O 1
ATOM 4426 N N . PHE B 1 38 ? -9.656 -17.703 7.695 1 97.25 38 PHE B N 1
ATOM 4427 C CA . PHE B 1 38 ? -8.992 -19 7.668 1 97.25 38 PHE B CA 1
ATOM 4428 C C . PHE B 1 38 ? -9.305 -19.797 8.93 1 97.25 38 PHE B C 1
ATOM 4430 O O . PHE B 1 38 ? -9.555 -21 8.859 1 97.25 38 PHE B O 1
ATOM 4437 N N . LEU B 1 39 ? -9.312 -19.094 10.062 1 97 39 LEU B N 1
ATOM 4438 C CA . LEU B 1 39 ? -9.664 -19.734 11.328 1 97 39 LEU B CA 1
ATOM 4439 C C . LEU B 1 39 ? -11.078 -20.312 11.266 1 97 39 LEU B C 1
ATOM 4441 O O . LEU B 1 39 ? -11.328 -21.422 11.742 1 97 39 LEU B O 1
ATOM 4445 N N . ARG B 1 40 ? -11.984 -19.531 10.734 1 96.75 40 ARG B N 1
ATOM 4446 C CA . ARG B 1 40 ? -13.359 -19.984 10.57 1 96.75 40 ARG B CA 1
ATOM 4447 C C . ARG B 1 40 ? -13.414 -21.234 9.68 1 96.75 40 ARG B C 1
ATOM 4449 O O . ARG B 1 40 ? -14.148 -22.172 9.977 1 96.75 40 ARG B O 1
ATOM 4456 N N . TYR B 1 41 ? -12.703 -21.25 8.641 1 95.31 41 TYR B N 1
ATOM 4457 C CA . TYR B 1 41 ? -12.609 -22.375 7.727 1 95.31 41 TYR B CA 1
ATOM 4458 C C . TYR B 1 41 ? -12.117 -23.625 8.453 1 95.31 41 TYR B C 1
ATOM 4460 O O . TYR B 1 41 ? -12.719 -24.703 8.328 1 95.31 41 TYR B O 1
ATOM 4468 N N . LEU B 1 42 ? -11.016 -23.484 9.188 1 95.56 42 LEU B N 1
ATOM 4469 C CA . LEU B 1 42 ? -10.461 -24.625 9.914 1 95.56 42 LEU B CA 1
ATOM 4470 C C . LEU B 1 42 ? -11.484 -25.203 10.875 1 95.56 42 LEU B C 1
ATOM 4472 O O . LEU B 1 42 ? -11.648 -26.422 10.953 1 95.56 42 LEU B O 1
ATOM 4476 N N . SER B 1 43 ? -12.141 -24.312 11.57 1 96.12 43 SER B N 1
ATOM 4477 C CA . SER B 1 43 ? -13.141 -24.75 12.547 1 96.12 43 SER B CA 1
ATOM 4478 C C . SER B 1 43 ? -14.305 -25.453 11.859 1 96.12 43 SER B C 1
ATOM 4480 O O . SER B 1 43 ? -14.781 -26.484 12.352 1 96.12 43 SER B O 1
ATOM 4482 N N . ASN B 1 44 ? -14.781 -24.891 10.766 1 95.19 44 ASN B N 1
ATOM 4483 C CA . ASN B 1 44 ? -15.883 -25.5 10.031 1 95.19 44 ASN B CA 1
ATOM 4484 C C . ASN B 1 44 ? -15.531 -26.891 9.531 1 95.19 44 ASN B C 1
ATOM 4486 O O . ASN B 1 44 ? -16.312 -27.828 9.688 1 95.19 44 ASN B O 1
ATOM 4490 N N . LYS B 1 45 ? -14.375 -27.016 8.914 1 94.31 45 LYS B N 1
ATOM 4491 C CA . LYS B 1 45 ? -13.945 -28.312 8.398 1 94.31 45 LYS B CA 1
ATOM 4492 C C . LYS B 1 45 ? -13.836 -29.344 9.516 1 94.31 45 LYS B C 1
ATOM 4494 O O . LYS B 1 45 ? -14.242 -30.5 9.344 1 94.31 45 LYS B O 1
ATOM 4499 N N . TYR B 1 46 ? -13.312 -28.938 10.609 1 95.88 46 TYR B N 1
ATOM 4500 C CA . TYR B 1 46 ? -13.164 -29.812 11.773 1 95.88 46 TYR B CA 1
ATOM 4501 C C . TYR B 1 46 ? -14.523 -30.25 12.297 1 95.88 46 TYR B C 1
ATOM 4503 O O . TYR B 1 46 ? -14.742 -31.438 12.57 1 95.88 46 TYR B O 1
ATOM 4511 N N . GLU B 1 47 ? -15.391 -29.328 12.438 1 94.25 47 GLU B N 1
ATOM 4512 C CA . GLU B 1 47 ? -16.719 -29.625 12.945 1 94.25 47 GLU B CA 1
ATOM 4513 C C . GLU B 1 47 ? -17.484 -30.547 12 1 94.25 47 GLU B C 1
ATOM 4515 O O . GLU B 1 47 ? -18.203 -31.453 12.445 1 94.25 47 GLU B O 1
ATOM 4520 N N . GLN B 1 48 ? -17.375 -30.281 10.766 1 93.56 48 GLN B N 1
ATOM 4521 C CA . GLN B 1 48 ? -18.031 -31.125 9.781 1 93.56 48 GLN B CA 1
ATOM 4522 C C . GLN B 1 48 ? -17.516 -32.562 9.859 1 93.56 48 GLN B C 1
ATOM 4524 O O . GLN B 1 48 ? -18.297 -33.5 9.836 1 93.56 48 GLN B O 1
ATOM 4529 N N . ARG B 1 49 ? -16.203 -32.688 9.93 1 94.31 49 ARG B N 1
ATOM 4530 C CA . ARG B 1 49 ? -15.633 -34 10.039 1 94.31 49 ARG B CA 1
ATOM 4531 C C . ARG B 1 49 ? -16.062 -34.688 11.344 1 94.31 49 ARG B C 1
ATOM 4533 O O . ARG B 1 49 ? -16.344 -35.875 11.359 1 94.31 49 ARG B O 1
ATOM 4540 N N . ARG B 1 50 ? -16.062 -33.938 12.398 1 94.69 50 ARG B N 1
ATOM 4541 C CA . ARG B 1 50 ? -16.5 -34.5 13.688 1 94.69 50 ARG B CA 1
ATOM 4542 C C . ARG B 1 50 ? -17.922 -35 13.609 1 94.69 50 ARG B C 1
ATOM 4544 O O . ARG B 1 50 ? -18.219 -36.094 14.109 1 94.69 50 ARG B O 1
ATOM 4551 N N . LYS B 1 51 ? -18.797 -34.281 13.016 1 93.56 51 LYS B N 1
ATOM 4552 C CA . LYS B 1 51 ? -20.188 -34.688 12.844 1 93.56 51 LYS B CA 1
ATOM 4553 C C . LYS B 1 51 ? -20.266 -35.969 12.023 1 93.56 51 LYS B C 1
ATOM 4555 O O . LYS B 1 51 ? -21.078 -36.844 12.328 1 93.56 51 LYS B O 1
ATOM 4560 N N . GLU B 1 52 ? -19.484 -36 11.023 1 93.88 52 GLU B N 1
ATOM 4561 C CA . GLU B 1 52 ? -19.438 -37.219 10.211 1 93.88 52 GLU B CA 1
ATOM 4562 C C . GLU B 1 52 ? -19 -38.438 11.055 1 93.88 52 GLU B C 1
ATOM 4564 O O . GLU B 1 52 ? -19.594 -39.5 10.953 1 93.88 52 GLU B O 1
ATOM 4569 N N . LEU B 1 53 ? -17.969 -38.219 11.844 1 95.25 53 LEU B N 1
ATOM 4570 C CA . LEU B 1 53 ? -17.469 -39.312 12.695 1 95.25 53 LEU B CA 1
ATOM 4571 C C . LEU B 1 53 ? -18.516 -39.719 13.727 1 95.25 53 LEU B C 1
ATOM 4573 O O . LEU B 1 53 ? -18.672 -40.906 14.008 1 95.25 53 LEU B O 1
ATOM 4577 N N . GLU B 1 54 ? -19.203 -38.75 14.258 1 95 54 GLU B N 1
ATOM 4578 C CA . GLU B 1 54 ? -20.266 -39.031 15.219 1 95 54 GLU B CA 1
ATOM 4579 C C . GLU B 1 54 ? -21.344 -39.906 14.602 1 95 54 GLU B C 1
ATOM 4581 O O . GLU B 1 54 ? -21.922 -40.75 15.273 1 95 54 GLU B O 1
ATOM 4586 N N . GLN B 1 55 ? -21.578 -39.688 13.383 1 94.12 55 GLN B N 1
ATOM 4587 C CA . GLN B 1 55 ? -22.578 -40.469 12.68 1 94.12 55 GLN B CA 1
ATOM 4588 C C . GLN B 1 55 ? -22.031 -41.875 12.352 1 94.12 55 GLN B C 1
ATOM 4590 O O . GLN B 1 55 ? -22.734 -42.875 12.531 1 94.12 55 GLN B O 1
ATOM 4595 N N . ILE B 1 56 ? -20.797 -41.906 11.93 1 94.12 56 ILE B N 1
ATOM 4596 C CA . ILE B 1 56 ? -20.188 -43.125 11.484 1 94.12 56 ILE B CA 1
ATOM 4597 C C . ILE B 1 56 ? -20.078 -44.094 12.656 1 94.12 56 ILE B C 1
ATOM 4599 O O . ILE B 1 56 ? -20.344 -45.312 12.508 1 94.12 56 ILE B O 1
ATOM 4603 N N . VAL B 1 57 ? -19.719 -43.625 13.82 1 94.5 57 VAL B N 1
ATOM 4604 C CA . VAL B 1 57 ? -19.469 -44.469 14.969 1 94.5 57 VAL B CA 1
ATOM 4605 C C . VAL B 1 57 ? -20.797 -44.969 15.539 1 94.5 57 VAL B C 1
ATOM 4607 O O . VAL B 1 57 ? -20.844 -46 16.25 1 94.5 57 VAL B O 1
ATOM 4610 N N . LYS B 1 58 ? -21.906 -44.281 15.211 1 94 58 LYS B N 1
ATOM 4611 C CA . LYS B 1 58 ? -23.219 -44.656 15.727 1 94 58 LYS B CA 1
ATOM 4612 C C . LYS B 1 58 ? -23.984 -45.531 14.727 1 94 58 LYS B C 1
ATOM 4614 O O . LYS B 1 58 ? -25.016 -46.094 15.07 1 94 58 LYS B O 1
ATOM 4619 N N . ASP B 1 59 ? -23.531 -45.562 13.555 1 94.19 59 ASP B N 1
ATOM 4620 C CA . ASP B 1 59 ? -24.188 -46.312 12.508 1 94.19 59 ASP B CA 1
ATOM 4621 C C . ASP B 1 59 ? -23.828 -47.781 12.602 1 94.19 59 ASP B C 1
ATOM 4623 O O . ASP B 1 59 ? -22.688 -48.188 12.359 1 94.19 59 ASP B O 1
ATOM 4627 N N . PRO B 1 60 ? -24.797 -48.656 12.758 1 91.81 60 PRO B N 1
ATOM 4628 C CA . PRO B 1 60 ? -24.516 -50.094 12.906 1 91.81 60 PRO B CA 1
ATOM 4629 C C . PRO B 1 60 ? -23.953 -50.719 11.633 1 91.81 60 PRO B C 1
ATOM 4631 O O . PRO B 1 60 ? -23.328 -51.781 11.688 1 91.81 60 PRO B O 1
ATOM 4634 N N . ASN B 1 61 ? -24.141 -50.094 10.609 1 93 61 ASN B N 1
ATOM 4635 C CA . ASN B 1 61 ? -23.672 -50.656 9.336 1 93 61 ASN B CA 1
ATOM 4636 C C . ASN B 1 61 ? -22.25 -50.156 9.031 1 93 61 ASN B C 1
ATOM 4638 O O . ASN B 1 61 ? -21.656 -50.594 8.039 1 93 61 ASN B O 1
ATOM 4642 N N . SER B 1 62 ? -21.703 -49.312 9.883 1 91.81 62 SER B N 1
ATOM 4643 C CA . SER B 1 62 ? -20.359 -48.781 9.688 1 91.81 62 SER B CA 1
ATOM 4644 C C . SER B 1 62 ? -19.312 -49.719 10.297 1 91.81 62 SER B C 1
ATOM 4646 O O . SER B 1 62 ? -19.547 -50.344 11.336 1 91.81 62 SER B O 1
ATOM 4648 N N . ASP B 1 63 ? -18.125 -49.812 9.625 1 89.31 63 ASP B N 1
ATOM 4649 C CA . ASP B 1 63 ? -17 -50.594 10.148 1 89.31 63 ASP B CA 1
ATOM 4650 C C . ASP B 1 63 ? -16.484 -50 11.453 1 89.31 63 ASP B C 1
ATOM 4652 O O . ASP B 1 63 ? -15.766 -50.688 12.203 1 89.31 63 ASP B O 1
ATOM 4656 N N . TRP B 1 64 ? -16.859 -48.781 11.695 1 88.75 64 TRP B N 1
ATOM 4657 C CA . TRP B 1 64 ? -16.344 -48.094 12.867 1 88.75 64 TRP B CA 1
ATOM 4658 C C . TRP B 1 64 ? -17.391 -48.031 13.969 1 88.75 64 TRP B C 1
ATOM 4660 O O . TRP B 1 64 ? -17.25 -47.281 14.93 1 88.75 64 TRP B O 1
ATOM 4670 N N . TYR B 1 65 ? -18.422 -48.781 13.758 1 91.5 65 TYR B N 1
ATOM 4671 C CA . TYR B 1 65 ? -19.5 -48.781 14.734 1 91.5 65 TYR B CA 1
ATOM 4672 C C . TYR B 1 65 ? -19.016 -49.219 16.109 1 91.5 65 TYR B C 1
ATOM 4674 O O . TYR B 1 65 ? -18.266 -50.219 16.219 1 91.5 65 TYR B O 1
ATOM 4682 N N . MET B 1 66 ? -19.422 -48.438 17.094 1 88.56 66 MET B N 1
ATOM 4683 C CA . MET B 1 66 ? -19.141 -48.781 18.484 1 88.56 66 MET B CA 1
ATOM 4684 C C . MET B 1 66 ? -20.391 -48.594 19.359 1 88.56 66 MET B C 1
ATOM 4686 O O . MET B 1 66 ? -21.047 -47.562 19.297 1 88.56 66 MET B O 1
ATOM 4690 N N . GLU B 1 67 ? -20.75 -49.562 20.172 1 88.25 67 GLU B N 1
ATOM 4691 C CA . GLU B 1 67 ? -21.922 -49.5 21.031 1 88.25 67 GLU B CA 1
ATOM 4692 C C . GLU B 1 67 ? -21.656 -48.625 22.266 1 88.25 67 GLU B C 1
ATOM 4694 O O . GLU B 1 67 ? -22.531 -47.875 22.703 1 88.25 67 GLU B O 1
ATOM 4699 N N . ASP B 1 68 ? -20.438 -48.75 22.781 1 92.88 68 ASP B N 1
ATOM 4700 C CA . ASP B 1 68 ? -20.047 -48.062 24 1 92.88 68 ASP B CA 1
ATOM 4701 C C . ASP B 1 68 ? -19.688 -46.594 23.703 1 92.88 68 ASP B C 1
ATOM 4703 O O . ASP B 1 68 ? -18.875 -46.312 22.828 1 92.88 68 ASP B O 1
ATOM 4707 N N . ALA B 1 69 ? -20.312 -45.688 24.453 1 91.25 69 ALA B N 1
ATOM 4708 C CA . ALA B 1 69 ? -20.141 -44.25 24.266 1 91.25 69 ALA B CA 1
ATOM 4709 C C . ALA B 1 69 ? -18.672 -43.844 24.484 1 91.25 69 ALA B C 1
ATOM 4711 O O . ALA B 1 69 ? -18.172 -42.938 23.812 1 91.25 69 ALA B O 1
ATOM 4712 N N . GLU B 1 70 ? -18.016 -44.438 25.391 1 92.69 70 GLU B N 1
ATOM 4713 C CA . GLU B 1 70 ? -16.609 -44.156 25.672 1 92.69 70 GLU B CA 1
ATOM 4714 C C . GLU B 1 70 ? -15.727 -44.531 24.5 1 92.69 70 GLU B C 1
ATOM 4716 O O . GLU B 1 70 ? -14.789 -43.781 24.156 1 92.69 70 GLU B O 1
ATOM 4721 N N . MET B 1 71 ? -15.992 -45.688 23.922 1 92.38 71 MET B N 1
ATOM 4722 C CA . MET B 1 71 ? -15.227 -46.125 22.781 1 92.38 71 MET B CA 1
ATOM 4723 C C . MET B 1 71 ? -15.492 -45.25 21.562 1 92.38 71 MET B C 1
ATOM 4725 O O . MET B 1 71 ? -14.602 -45.031 20.75 1 92.38 71 MET B O 1
ATOM 4729 N N . GLN B 1 72 ? -16.75 -44.812 21.422 1 93.62 72 GLN B N 1
ATOM 4730 C CA . GLN B 1 72 ? -17.078 -43.875 20.375 1 93.62 72 GLN B CA 1
ATOM 4731 C C . GLN B 1 72 ? -16.234 -42.625 20.469 1 93.62 72 GLN B C 1
ATOM 4733 O O . GLN B 1 72 ? -15.68 -42.156 19.469 1 93.62 72 GLN B O 1
ATOM 4738 N N . GLN B 1 73 ? -16.109 -42.156 21.656 1 93.38 73 GLN B N 1
ATOM 4739 C CA . GLN B 1 73 ? -15.391 -40.906 21.891 1 93.38 73 GLN B CA 1
ATOM 4740 C C . GLN B 1 73 ? -13.906 -41.094 21.578 1 93.38 73 GLN B C 1
ATOM 4742 O O . GLN B 1 73 ? -13.242 -40.125 21.141 1 93.38 73 GLN B O 1
ATOM 4747 N N . VAL B 1 74 ? -13.391 -42.188 21.844 1 93.31 74 VAL B N 1
ATOM 4748 C CA . VAL B 1 74 ? -11.992 -42.469 21.547 1 93.31 74 VAL B CA 1
ATOM 4749 C C . VAL B 1 74 ? -11.742 -42.344 20.047 1 93.31 74 VAL B C 1
ATOM 4751 O O . VAL B 1 74 ? -10.727 -41.781 19.625 1 93.31 74 VAL B O 1
ATOM 4754 N N . ILE B 1 75 ? -12.695 -42.781 19.266 1 93.31 75 ILE B N 1
ATOM 4755 C CA . ILE B 1 75 ? -12.57 -42.719 17.812 1 93.31 75 ILE B CA 1
ATOM 4756 C C . ILE B 1 75 ? -12.773 -41.25 17.359 1 93.31 75 ILE B C 1
ATOM 4758 O O . ILE B 1 75 ? -12.008 -40.75 16.531 1 93.31 75 ILE B O 1
ATOM 4762 N N . ILE B 1 76 ? -13.719 -40.625 17.906 1 94.44 76 ILE B N 1
ATOM 4763 C CA . ILE B 1 76 ? -14.078 -39.25 17.531 1 94.44 76 ILE B CA 1
ATOM 4764 C C . ILE B 1 76 ? -12.945 -38.312 17.891 1 94.44 76 ILE B C 1
ATOM 4766 O O . ILE B 1 76 ? -12.672 -37.344 17.156 1 94.44 76 ILE B O 1
ATOM 4770 N N . SER B 1 77 ? -12.266 -38.562 18.922 1 93.75 77 SER B N 1
ATOM 4771 C CA . SER B 1 77 ? -11.234 -37.656 19.406 1 93.75 77 SER B CA 1
ATOM 4772 C C . SER B 1 77 ? -9.867 -38 18.828 1 93.75 77 SER B C 1
ATOM 4774 O O . SER B 1 77 ? -8.891 -37.281 19.078 1 93.75 77 SER B O 1
ATOM 4776 N N . ASP B 1 78 ? -9.797 -39.062 17.984 1 94.12 78 ASP B N 1
ATOM 4777 C CA . ASP B 1 78 ? -8.531 -39.5 17.391 1 94.12 78 ASP B CA 1
ATOM 4778 C C . ASP B 1 78 ? -8.102 -38.562 16.281 1 94.12 78 ASP B C 1
ATOM 4780 O O . ASP B 1 78 ? -8.766 -38.469 15.234 1 94.12 78 ASP B O 1
ATOM 4784 N N . PRO B 1 79 ? -6.973 -37.844 16.453 1 94.31 79 PRO B N 1
ATOM 4785 C CA . PRO B 1 79 ? -6.504 -36.875 15.445 1 94.31 79 PRO B CA 1
ATOM 4786 C C . PRO B 1 79 ? -6.289 -37.531 14.086 1 94.31 79 PRO B C 1
ATOM 4788 O O . PRO B 1 79 ? -6.422 -36.875 13.055 1 94.31 79 PRO B O 1
ATOM 4791 N N . ASP B 1 80 ? -6.016 -38.781 14.047 1 94 80 ASP B N 1
ATOM 4792 C CA . ASP B 1 80 ? -5.719 -39.469 12.805 1 94 80 ASP B CA 1
ATOM 4793 C C . ASP B 1 80 ? -6.949 -39.531 11.898 1 94 80 ASP B C 1
ATOM 4795 O O . ASP B 1 80 ? -6.824 -39.562 10.672 1 94 80 ASP B O 1
ATOM 4799 N N . GLN B 1 81 ? -8.141 -39.594 12.508 1 93.56 81 GLN B N 1
ATOM 4800 C CA . GLN B 1 81 ? -9.383 -39.625 11.742 1 93.56 81 GLN B CA 1
ATOM 4801 C C . GLN B 1 81 ? -9.57 -38.312 10.961 1 93.56 81 GLN B C 1
ATOM 4803 O O . GLN B 1 81 ? -10.25 -38.312 9.93 1 93.56 81 GLN B O 1
ATOM 4808 N N . TYR B 1 82 ? -9.008 -37.312 11.43 1 95 82 TYR B N 1
ATOM 4809 C CA . TYR B 1 82 ? -9.094 -36 10.773 1 95 82 TYR B CA 1
ATOM 4810 C C . TYR B 1 82 ? -7.988 -35.844 9.734 1 95 82 TYR B C 1
ATOM 4812 O O . TYR B 1 82 ? -8.258 -35.5 8.578 1 95 82 TYR B O 1
ATOM 4820 N N . LYS B 1 83 ? -6.789 -36.156 10.117 1 90.69 83 LYS B N 1
ATOM 4821 C CA . LYS B 1 83 ? -5.633 -36.031 9.234 1 90.69 83 LYS B CA 1
ATOM 4822 C C . LYS B 1 83 ? -5.816 -36.844 7.969 1 90.69 83 LYS B C 1
ATOM 4824 O O . LYS B 1 83 ? -5.387 -36.438 6.887 1 90.69 83 LYS B O 1
ATOM 4829 N N . ALA B 1 84 ? -6.461 -38 8.148 1 88.88 84 ALA B N 1
ATOM 4830 C CA . ALA B 1 84 ? -6.695 -38.906 7.016 1 88.88 84 ALA B CA 1
ATOM 4831 C C . ALA B 1 84 ? -7.531 -38.219 5.938 1 88.88 84 ALA B C 1
ATOM 4833 O O . ALA B 1 84 ? -7.422 -38.562 4.754 1 88.88 84 ALA B O 1
ATOM 4834 N N . GLU B 1 85 ? -8.328 -37.281 6.293 1 89.44 85 GLU B N 1
ATOM 4835 C CA . GLU B 1 85 ? -9.188 -36.562 5.355 1 89.44 85 GLU B CA 1
ATOM 4836 C C . GLU B 1 85 ? -8.68 -35.156 5.121 1 89.44 85 GLU B C 1
ATOM 4838 O O . GLU B 1 85 ? -9.422 -34.281 4.672 1 89.44 85 GLU B O 1
ATOM 4843 N N . ASN B 1 86 ? -7.445 -34.875 5.523 1 88 86 ASN B N 1
ATOM 4844 C CA . ASN B 1 86 ? -6.789 -33.594 5.344 1 88 86 ASN B CA 1
ATOM 4845 C C . ASN B 1 86 ? -7.508 -32.469 6.117 1 88 86 ASN B C 1
ATOM 4847 O O . ASN B 1 86 ? -7.691 -31.375 5.602 1 88 86 ASN B O 1
ATOM 4851 N N . VAL B 1 87 ? -8.031 -32.906 7.254 1 94.19 87 VAL B N 1
ATOM 4852 C CA . VAL B 1 87 ? -8.664 -31.969 8.164 1 94.19 87 VAL B CA 1
ATOM 4853 C C . VAL B 1 87 ? -7.738 -31.703 9.352 1 94.19 87 VAL B C 1
ATOM 4855 O O . VAL B 1 87 ? -7.207 -32.625 9.953 1 94.19 87 VAL B O 1
ATOM 4858 N N . PHE B 1 88 ? -7.555 -30.422 9.633 1 95.62 88 PHE B N 1
ATOM 4859 C CA . PHE B 1 88 ? -6.707 -30.047 10.766 1 95.62 88 PHE B CA 1
ATOM 4860 C C . PHE B 1 88 ? -7.473 -30.188 12.078 1 95.62 88 PHE B C 1
ATOM 4862 O O . PHE B 1 88 ? -8.68 -29.938 12.125 1 95.62 88 PHE B O 1
ATOM 4869 N N . VAL B 1 89 ? -6.707 -30.578 13.078 1 96.88 89 VAL B N 1
ATOM 4870 C CA . VAL B 1 89 ? -7.309 -30.703 14.398 1 96.88 89 VAL B CA 1
ATOM 4871 C C . VAL B 1 89 ? -7.445 -29.328 15.031 1 96.88 89 VAL B C 1
ATOM 4873 O O . VAL B 1 89 ? -6.484 -28.547 15.062 1 96.88 89 VAL B O 1
ATOM 4876 N N . VAL B 1 90 ? -8.641 -29.047 15.555 1 97.75 90 VAL B N 1
ATOM 4877 C CA . VAL B 1 90 ? -8.906 -27.75 16.172 1 97.75 90 VAL B CA 1
ATOM 4878 C C . VAL B 1 90 ? -9.148 -27.922 17.672 1 97.75 90 VAL B C 1
ATOM 4880 O O . VAL B 1 90 ? -10.203 -28.422 18.078 1 97.75 90 VAL B O 1
ATOM 4883 N N . PRO B 1 91 ? -8.203 -27.469 18.484 1 96.94 91 PRO B N 1
ATOM 4884 C CA . PRO B 1 91 ? -8.445 -27.516 19.938 1 96.94 91 PRO B CA 1
ATOM 4885 C C . PRO B 1 91 ? -9.648 -26.688 20.359 1 96.94 91 PRO B C 1
ATOM 4887 O O . PRO B 1 91 ? -10.016 -25.734 19.656 1 96.94 91 PRO B O 1
ATOM 4890 N N . GLU B 1 92 ? -10.172 -26.984 21.5 1 95.75 92 GLU B N 1
ATOM 4891 C CA . GLU B 1 92 ? -11.391 -26.344 21.984 1 95.75 92 GLU B CA 1
ATOM 4892 C C . GLU B 1 92 ? -11.211 -24.828 22.078 1 95.75 92 GLU B C 1
ATOM 4894 O O . GLU B 1 92 ? -12.07 -24.062 21.625 1 95.75 92 GLU B O 1
ATOM 4899 N N . GLU B 1 93 ? -10.07 -24.406 22.562 1 96.38 93 GLU B N 1
ATOM 4900 C CA . GLU B 1 93 ? -9.812 -23 22.797 1 96.38 93 GLU B CA 1
ATOM 4901 C C . GLU B 1 93 ? -9.602 -22.25 21.484 1 96.38 93 GLU B C 1
ATOM 4903 O O . GLU B 1 93 ? -9.625 -21.016 21.438 1 96.38 93 GLU B O 1
ATOM 4908 N N . ALA B 1 94 ? -9.414 -23 20.375 1 97.62 94 ALA B N 1
ATOM 4909 C CA . ALA B 1 94 ? -9.203 -22.391 19.078 1 97.62 94 ALA B CA 1
ATOM 4910 C C . ALA B 1 94 ? -10.422 -22.547 18.172 1 97.62 94 ALA B C 1
ATOM 4912 O O . ALA B 1 94 ? -10.445 -22.062 17.047 1 97.62 94 ALA B O 1
ATOM 4913 N N . SER B 1 95 ? -11.477 -23.234 18.703 1 97.56 95 SER B N 1
ATOM 4914 C CA . SER B 1 95 ? -12.688 -23.422 17.922 1 97.56 95 SER B CA 1
ATOM 4915 C C . SER B 1 95 ? -13.43 -22.109 17.734 1 97.56 95 SER B C 1
ATOM 4917 O O . SER B 1 95 ? -13.438 -21.266 18.625 1 97.56 95 SER B O 1
ATOM 4919 N N . TRP B 1 96 ? -14.031 -21.938 16.578 1 97.31 96 TRP B N 1
ATOM 4920 C CA . TRP B 1 96 ? -14.773 -20.719 16.281 1 97.31 96 TRP B CA 1
ATOM 4921 C C . TRP B 1 96 ? -15.898 -20.516 17.281 1 97.31 96 TRP B C 1
ATOM 4923 O O . TRP B 1 96 ? -16.219 -19.375 17.672 1 97.31 96 TRP B O 1
ATOM 4933 N N . SER B 1 97 ? -16.562 -21.609 17.688 1 96.12 97 SER B N 1
ATOM 4934 C CA . SER B 1 97 ? -17.625 -21.516 18.672 1 96.12 97 SER B CA 1
ATOM 4935 C C . SER B 1 97 ? -17.109 -20.906 19.984 1 96.12 97 SER B C 1
ATOM 4937 O O . SER B 1 97 ? -17.781 -20.062 20.578 1 96.12 97 SER B O 1
ATOM 4939 N N . TYR B 1 98 ? -15.969 -21.375 20.391 1 97.69 98 TYR B N 1
ATOM 4940 C CA . TYR B 1 98 ? -15.359 -20.812 21.594 1 97.69 98 TYR B CA 1
ATOM 4941 C C . TYR B 1 98 ? -15.047 -19.344 21.422 1 97.69 98 TYR B C 1
ATOM 4943 O O . TYR B 1 98 ? -15.32 -18.531 22.297 1 97.69 98 TYR B O 1
ATOM 4951 N N . ILE B 1 99 ? -14.484 -18.984 20.297 1 98.12 99 ILE B N 1
ATOM 4952 C CA . ILE B 1 99 ? -14.102 -17.609 19.984 1 98.12 99 ILE B CA 1
ATOM 4953 C C . ILE B 1 99 ? -15.344 -16.719 19.953 1 98.12 99 ILE B C 1
ATOM 4955 O O . ILE B 1 99 ? -15.359 -15.641 20.547 1 98.12 99 ILE B O 1
ATOM 4959 N N . MET B 1 100 ? -16.359 -17.203 19.344 1 97.12 100 MET B N 1
ATOM 4960 C CA . MET B 1 100 ? -17.609 -16.438 19.25 1 97.12 100 MET B CA 1
ATOM 4961 C C . MET B 1 100 ? -18.219 -16.219 20.625 1 97.12 100 MET B C 1
ATOM 4963 O O . MET B 1 100 ? -18.703 -15.125 20.922 1 97.12 100 MET B O 1
ATOM 4967 N N . LYS B 1 101 ? -18.188 -17.203 21.406 1 97.19 101 LYS B N 1
ATOM 4968 C CA . LYS B 1 101 ? -18.75 -17.125 22.75 1 97.19 101 LYS B CA 1
ATOM 4969 C C . LYS B 1 101 ? -18 -16.094 23.578 1 97.19 101 LYS B C 1
ATOM 4971 O O . LYS B 1 101 ? -18.594 -15.453 24.453 1 97.19 101 LYS B O 1
ATOM 4976 N N . ASN B 1 102 ? -16.766 -15.922 23.266 1 97.94 102 ASN B N 1
ATOM 4977 C CA . ASN B 1 102 ? -15.938 -15.016 24.062 1 97.94 102 ASN B CA 1
ATOM 4978 C C . ASN B 1 102 ? -15.656 -13.719 23.312 1 97.94 102 ASN B C 1
ATOM 4980 O O . ASN B 1 102 ? -14.812 -12.922 23.734 1 97.94 102 ASN B O 1
ATOM 4984 N N . ALA B 1 103 ? -16.297 -13.445 22.25 1 97.25 103 ALA B N 1
ATOM 4985 C CA . ALA B 1 103 ? -15.984 -12.344 21.344 1 97.25 103 ALA B CA 1
ATOM 4986 C C . ALA B 1 103 ? -16.109 -11 22.062 1 97.25 103 ALA B C 1
ATOM 4988 O O . ALA B 1 103 ? -15.359 -10.062 21.75 1 97.25 103 ALA B O 1
ATOM 4989 N N . LYS B 1 104 ? -16.984 -10.883 23.062 1 96.19 104 LYS B N 1
ATOM 4990 C CA . LYS B 1 104 ? -17.266 -9.594 23.688 1 96.19 104 LYS B CA 1
ATOM 4991 C C . LYS B 1 104 ? -16.406 -9.391 24.938 1 96.19 104 LYS B C 1
ATOM 4993 O O . LYS B 1 104 ? -16.5 -8.352 25.594 1 96.19 104 LYS B O 1
ATOM 4998 N N . GLN B 1 105 ? -15.516 -10.359 25.172 1 96.56 105 GLN B N 1
ATOM 4999 C CA . GLN B 1 105 ? -14.602 -10.219 26.312 1 96.56 105 GLN B CA 1
ATOM 5000 C C . GLN B 1 105 ? -13.5 -9.219 26 1 96.56 105 GLN B C 1
ATOM 5002 O O . GLN B 1 105 ? -13.039 -9.117 24.859 1 96.56 105 GLN B O 1
ATOM 5007 N N . PRO B 1 106 ? -13.039 -8.5 27.047 1 94.69 106 PRO B N 1
ATOM 5008 C CA . PRO B 1 106 ? -11.984 -7.5 26.844 1 94.69 106 PRO B CA 1
ATOM 5009 C C . PRO B 1 106 ? -10.672 -8.117 26.391 1 94.69 106 PRO B C 1
ATOM 5011 O O . PRO B 1 106 ? -9.852 -7.441 25.766 1 94.69 106 PRO B O 1
ATOM 5014 N N . ASN B 1 107 ? -10.484 -9.391 26.703 1 96.81 107 ASN B N 1
ATOM 5015 C CA . ASN B 1 107 ? -9.227 -10.023 26.344 1 96.81 107 ASN B CA 1
ATOM 5016 C C . ASN B 1 107 ? -9.359 -10.852 25.062 1 96.81 107 ASN B C 1
ATOM 5018 O O . ASN B 1 107 ? -8.617 -11.812 24.859 1 96.81 107 ASN B O 1
ATOM 5022 N N . ILE B 1 108 ? -10.328 -10.492 24.219 1 98.06 108 ILE B N 1
ATOM 5023 C CA . ILE B 1 108 ? -10.602 -11.242 23 1 98.06 108 ILE B CA 1
ATOM 5024 C C . ILE B 1 108 ? -9.352 -11.281 22.125 1 98.06 108 ILE B C 1
ATOM 5026 O O . ILE B 1 108 ? -9.094 -12.281 21.453 1 98.06 108 ILE B O 1
ATOM 5030 N N . LYS B 1 109 ? -8.539 -10.258 22.094 1 97.31 109 LYS B N 1
ATOM 5031 C CA . LYS B 1 109 ? -7.305 -10.234 21.312 1 97.31 109 LYS B CA 1
ATOM 5032 C C . LYS B 1 109 ? -6.332 -11.312 21.766 1 97.31 109 LYS B C 1
ATOM 5034 O O . LYS B 1 109 ? -5.723 -12 20.953 1 97.31 109 LYS B O 1
ATOM 5039 N N . GLU B 1 110 ? -6.215 -11.469 23 1 97.44 110 GLU B N 1
ATOM 5040 C CA . GLU B 1 110 ? -5.379 -12.516 23.578 1 97.44 110 GLU B CA 1
ATOM 5041 C C . GLU B 1 110 ? -5.934 -13.898 23.25 1 97.44 110 GLU B C 1
ATOM 5043 O O . GLU B 1 110 ? -5.172 -14.82 22.953 1 97.44 110 GLU B O 1
ATOM 5048 N N . ILE B 1 111 ? -7.23 -14.008 23.359 1 98.06 111 ILE B N 1
ATOM 5049 C CA . ILE B 1 111 ? -7.895 -15.273 23.062 1 98.06 111 ILE B CA 1
ATOM 5050 C C . ILE B 1 111 ? -7.586 -15.688 21.625 1 98.06 111 ILE B C 1
ATOM 5052 O O . ILE B 1 111 ? -7.258 -16.844 21.359 1 98.06 111 ILE B O 1
ATOM 5056 N N . LEU B 1 112 ? -7.609 -14.734 20.75 1 98.06 112 LEU B N 1
ATOM 5057 C CA . LEU B 1 112 ? -7.34 -15.016 19.344 1 98.06 112 LEU B CA 1
ATOM 5058 C C . LEU B 1 112 ? -5.883 -15.43 19.141 1 98.06 112 LEU B C 1
ATOM 5060 O O . LEU B 1 112 ? -5.598 -16.406 18.453 1 98.06 112 LEU B O 1
ATOM 5064 N N . ASP B 1 113 ? -4.98 -14.68 19.703 1 97.44 113 ASP B N 1
ATOM 5065 C CA . ASP B 1 113 ? -3.564 -15.023 19.578 1 97.44 113 ASP B CA 1
ATOM 5066 C C . ASP B 1 113 ? -3.287 -16.422 20.156 1 97.44 113 ASP B C 1
ATOM 5068 O O . ASP B 1 113 ? -2.521 -17.188 19.562 1 97.44 113 ASP B O 1
ATOM 5072 N N . ASN B 1 114 ? -3.898 -16.719 21.219 1 97.75 114 ASN B N 1
ATOM 5073 C CA . ASN B 1 114 ? -3.75 -18.047 21.812 1 97.75 114 ASN B CA 1
ATOM 5074 C C . ASN B 1 114 ? -4.332 -19.125 20.906 1 97.75 114 ASN B C 1
ATOM 5076 O O . ASN B 1 114 ? -3.773 -20.219 20.812 1 97.75 114 ASN B O 1
ATOM 5080 N N . ALA B 1 115 ? -5.465 -18.828 20.375 1 98.12 115 ALA B N 1
ATOM 5081 C CA . ALA B 1 115 ? -6.07 -19.781 19.438 1 98.12 115 ALA B CA 1
ATOM 5082 C C . ALA B 1 115 ? -5.121 -20.094 18.281 1 98.12 115 ALA B C 1
ATOM 5084 O O . ALA B 1 115 ? -4.93 -21.266 17.938 1 98.12 115 ALA B O 1
ATOM 5085 N N . MET B 1 116 ? -4.516 -19.047 17.719 1 97.19 116 MET B N 1
ATOM 5086 C CA . MET B 1 116 ? -3.572 -19.234 16.625 1 97.19 116 MET B CA 1
ATOM 5087 C C . MET B 1 116 ? -2.379 -20.062 17.062 1 97.19 116 MET B C 1
ATOM 5089 O O . MET B 1 116 ? -1.952 -20.969 16.328 1 97.19 116 MET B O 1
ATOM 5093 N N . LYS B 1 117 ? -1.901 -19.797 18.188 1 96.56 117 LYS B N 1
ATOM 5094 C CA . LYS B 1 117 ? -0.772 -20.531 18.734 1 96.56 117 LYS B CA 1
ATOM 5095 C C . LYS B 1 117 ? -1.117 -22 18.922 1 96.56 117 LYS B C 1
ATOM 5097 O O . LYS B 1 117 ? -0.355 -22.891 18.516 1 96.56 117 LYS B O 1
ATOM 5102 N N . ARG B 1 118 ? -2.238 -22.281 19.5 1 97.19 118 ARG B N 1
ATOM 5103 C CA . ARG B 1 118 ? -2.658 -23.656 19.781 1 97.19 118 ARG B CA 1
ATOM 5104 C C . ARG B 1 118 ? -2.873 -24.453 18.5 1 97.19 118 ARG B C 1
ATOM 5106 O O . ARG B 1 118 ? -2.568 -25.641 18.453 1 97.19 118 ARG B O 1
ATOM 5113 N N . LEU B 1 119 ? -3.416 -23.812 17.531 1 97.44 119 LEU B N 1
ATOM 5114 C CA . LEU B 1 119 ? -3.617 -24.453 16.234 1 97.44 119 LEU B CA 1
ATOM 5115 C C . LEU B 1 119 ? -2.285 -24.891 15.641 1 97.44 119 LEU B C 1
ATOM 5117 O O . LEU B 1 119 ? -2.164 -26.016 15.133 1 97.44 119 LEU B O 1
ATOM 5121 N N . GLU B 1 120 ? -1.312 -24 15.664 1 95.56 120 GLU B N 1
ATOM 5122 C CA . GLU B 1 120 ? -0.001 -24.328 15.117 1 95.56 120 GLU B CA 1
ATOM 5123 C C . GLU B 1 120 ? 0.664 -25.453 15.922 1 95.56 120 GLU B C 1
ATOM 5125 O O . GLU B 1 120 ? 1.336 -26.312 15.352 1 95.56 120 GLU B O 1
ATOM 5130 N N . GLU B 1 121 ? 0.459 -25.438 17.203 1 95.81 121 GLU B N 1
ATOM 5131 C CA . GLU B 1 121 ? 1.04 -26.469 18.062 1 95.81 121 GLU B CA 1
ATOM 5132 C C . GLU B 1 121 ? 0.443 -27.844 17.766 1 95.81 121 GLU B C 1
ATOM 5134 O O . GLU B 1 121 ? 1.156 -28.844 17.766 1 95.81 121 GLU B O 1
ATOM 5139 N N . GLU B 1 122 ? -0.83 -27.859 17.5 1 95.25 122 GLU B N 1
ATOM 5140 C CA . GLU B 1 122 ? -1.541 -29.109 17.25 1 95.25 122 GLU B CA 1
ATOM 5141 C C . GLU B 1 122 ? -1.315 -29.609 15.828 1 95.25 122 GLU B C 1
ATOM 5143 O O . GLU B 1 122 ? -1.494 -30.797 15.547 1 95.25 122 GLU B O 1
ATOM 5148 N N . ASN B 1 123 ? -1.027 -28.719 14.969 1 95.88 123 ASN B N 1
ATOM 5149 C CA . ASN B 1 123 ? -0.857 -29.031 13.547 1 95.88 123 ASN B CA 1
ATOM 5150 C C . ASN B 1 123 ? 0.481 -28.531 13.023 1 95.88 123 ASN B C 1
ATOM 5152 O O . ASN B 1 123 ? 0.553 -27.438 12.445 1 95.88 123 ASN B O 1
ATOM 5156 N N . PRO B 1 124 ? 1.529 -29.297 13.023 1 91.5 124 PRO B N 1
ATOM 5157 C CA . PRO B 1 124 ? 2.861 -28.859 12.609 1 91.5 124 PRO B CA 1
ATOM 5158 C C . PRO B 1 124 ? 2.883 -28.328 11.18 1 91.5 124 PRO B C 1
ATOM 5160 O O . PRO B 1 124 ? 3.697 -27.453 10.852 1 91.5 124 PRO B O 1
ATOM 5163 N N . GLU B 1 125 ? 1.993 -28.734 10.352 1 89.25 125 GLU B N 1
ATOM 5164 C CA . GLU B 1 125 ? 1.911 -28.297 8.961 1 89.25 125 GLU B CA 1
ATOM 5165 C C . GLU B 1 125 ? 1.525 -26.812 8.875 1 89.25 125 GLU B C 1
ATOM 5167 O O . GLU B 1 125 ? 1.75 -26.172 7.848 1 89.25 125 GLU B O 1
ATOM 5172 N N . LEU B 1 126 ? 0.965 -26.312 9.969 1 93.56 126 LEU B N 1
ATOM 5173 C CA . LEU B 1 126 ? 0.52 -24.938 9.984 1 93.56 126 LEU B CA 1
ATOM 5174 C C . LEU B 1 126 ? 1.581 -24.031 10.609 1 93.56 126 LEU B C 1
ATOM 5176 O O . LEU B 1 126 ? 1.385 -22.812 10.719 1 93.56 126 LEU B O 1
ATOM 5180 N N . GLU B 1 127 ? 2.674 -24.594 10.93 1 90 127 GLU B N 1
ATOM 5181 C CA . GLU B 1 127 ? 3.699 -23.828 11.633 1 90 127 GLU B CA 1
ATOM 5182 C C . GLU B 1 127 ? 4.102 -22.594 10.836 1 90 127 GLU B C 1
ATOM 5184 O O . GLU B 1 127 ? 4.438 -22.688 9.648 1 90 127 GLU B O 1
ATOM 5189 N N . GLY B 1 128 ? 4.043 -21.422 11.5 1 85.19 128 GLY B N 1
ATOM 5190 C CA . GLY B 1 128 ? 4.492 -20.172 10.898 1 85.19 128 GLY B CA 1
ATOM 5191 C C . GLY B 1 128 ? 3.443 -19.531 10.023 1 85.19 128 GLY B C 1
ATOM 5192 O O . GLY B 1 128 ? 3.65 -18.422 9.516 1 85.19 128 GLY B O 1
ATOM 5193 N N . MET B 1 129 ? 2.287 -20.109 9.883 1 90.25 129 MET B N 1
ATOM 5194 C CA . MET B 1 129 ? 1.268 -19.609 8.961 1 90.25 129 MET B CA 1
ATOM 5195 C C . MET B 1 129 ? 0.306 -18.672 9.68 1 90.25 129 MET B C 1
ATOM 5197 O O . MET B 1 129 ? -0.228 -17.75 9.062 1 90.25 129 MET B O 1
ATOM 5201 N N . LEU B 1 130 ? 0.116 -18.891 10.93 1 93.75 130 LEU B N 1
ATOM 5202 C CA . LEU B 1 130 ? -0.915 -18.156 11.656 1 93.75 130 LEU B CA 1
ATOM 5203 C C . LEU B 1 130 ? -0.3 -17.047 12.484 1 93.75 130 LEU B C 1
ATOM 5205 O O . LEU B 1 130 ? 0.53 -17.297 13.359 1 93.75 130 LEU B O 1
ATOM 5209 N N . PRO B 1 131 ? -0.77 -15.812 12.219 1 90.69 131 PRO B N 1
ATOM 5210 C CA . PRO B 1 131 ? -0.16 -14.68 12.93 1 90.69 131 PRO B CA 1
ATOM 5211 C C . PRO B 1 131 ? -0.67 -14.547 14.359 1 90.69 131 PRO B C 1
ATOM 5213 O O . PRO B 1 131 ? -1.838 -14.836 14.641 1 90.69 131 PRO B O 1
ATOM 5216 N N . ARG B 1 132 ? 0.207 -14.203 15.258 1 91.38 132 ARG B N 1
ATOM 5217 C CA . ARG B 1 132 ? -0.133 -13.859 16.625 1 91.38 132 ARG B CA 1
ATOM 5218 C C . ARG B 1 132 ? 0.055 -12.367 16.891 1 91.38 132 ARG B C 1
ATOM 5220 O O . ARG B 1 132 ? 0.889 -11.969 17.703 1 91.38 132 ARG B O 1
ATOM 5227 N N . ILE B 1 133 ? -0.852 -11.555 16.25 1 90.31 133 ILE B N 1
ATOM 5228 C CA . ILE B 1 133 ? -0.558 -10.125 16.172 1 90.31 133 ILE B CA 1
ATOM 5229 C C . ILE B 1 133 ? -1.705 -9.328 16.797 1 90.31 133 ILE B C 1
ATOM 5231 O O . ILE B 1 133 ? -1.652 -8.102 16.859 1 90.31 133 ILE B O 1
ATOM 5235 N N . TYR B 1 134 ? -2.756 -9.922 17.234 1 93.94 134 TYR B N 1
ATOM 5236 C CA . TYR B 1 134 ? -3.957 -9.219 17.672 1 93.94 134 TYR B CA 1
ATOM 5237 C C . TYR B 1 134 ? -3.709 -8.477 18.984 1 93.94 134 TYR B C 1
ATOM 5239 O O . TYR B 1 134 ? -4.086 -7.312 19.141 1 93.94 134 TYR B O 1
ATOM 5247 N N . GLN B 1 135 ? -3.049 -9.125 19.891 1 90.62 135 GLN B N 1
ATOM 5248 C CA . GLN B 1 135 ? -2.812 -8.531 21.203 1 90.62 135 GLN B CA 1
ATOM 5249 C C . GLN B 1 135 ? -2.004 -7.242 21.078 1 90.62 135 GLN B C 1
ATOM 5251 O O . GLN B 1 135 ? -2.264 -6.273 21.797 1 90.62 135 GLN B O 1
ATOM 5256 N N . GLY B 1 136 ? -1.044 -7.27 20.266 1 83.19 136 GLY B N 1
ATOM 5257 C CA . GLY B 1 136 ? -0.182 -6.105 20.125 1 83.19 136 GLY B CA 1
ATOM 5258 C C . GLY B 1 136 ? -0.728 -5.082 19.141 1 83.19 136 GLY B C 1
ATOM 5259 O O . GLY B 1 136 ? -0.137 -4.016 18.953 1 83.19 136 GLY B O 1
ATOM 5260 N N . SER B 1 137 ? -1.924 -5.336 18.609 1 86.56 137 SER B N 1
ATOM 5261 C CA . SER B 1 137 ? -2.471 -4.461 17.562 1 86.56 137 SER B CA 1
ATOM 5262 C C . SER B 1 137 ? -3.232 -3.291 18.188 1 86.56 137 SER B C 1
ATOM 5264 O O . SER B 1 137 ? -3.604 -3.332 19.359 1 86.56 137 SER B O 1
ATOM 5266 N N . ASN B 1 138 ? -3.422 -2.281 17.344 1 82.94 138 ASN B N 1
ATOM 5267 C CA . ASN B 1 138 ? -4.238 -1.143 17.75 1 82.94 138 ASN B CA 1
ATOM 5268 C C . ASN B 1 138 ? -5.703 -1.333 17.359 1 82.94 138 ASN B C 1
ATOM 5270 O O . ASN B 1 138 ? -6.48 -0.38 17.375 1 82.94 138 ASN B O 1
ATOM 5274 N N . LEU B 1 139 ? -6.004 -2.504 16.938 1 90 139 LEU B N 1
ATOM 5275 C CA . LEU B 1 139 ? -7.402 -2.846 16.688 1 90 139 LEU B CA 1
ATOM 5276 C C . LEU B 1 139 ? -8.156 -2.99 18.016 1 90 139 LEU B C 1
ATOM 5278 O O . LEU B 1 139 ? -7.859 -3.883 18.812 1 90 139 LEU B O 1
ATOM 5282 N N . PRO B 1 140 ? -9.156 -2.133 18.234 1 91 140 PRO B N 1
ATOM 5283 C CA . PRO B 1 140 ? -9.898 -2.25 19.484 1 91 140 PRO B CA 1
ATOM 5284 C C . PRO B 1 140 ? -10.625 -3.59 19.625 1 91 140 PRO B C 1
ATOM 5286 O O . PRO B 1 140 ? -11.016 -4.191 18.625 1 91 140 PRO B O 1
ATOM 5289 N N . ALA B 1 141 ? -10.766 -3.99 20.891 1 94.75 141 ALA B N 1
ATOM 5290 C CA . ALA B 1 141 ? -11.438 -5.254 21.156 1 94.75 141 ALA B CA 1
ATOM 5291 C C . ALA B 1 141 ? -12.836 -5.277 20.547 1 94.75 141 ALA B C 1
ATOM 5293 O O . ALA B 1 141 ? -13.281 -6.305 20.031 1 94.75 141 ALA B O 1
ATOM 5294 N N . GLU B 1 142 ? -13.492 -4.145 20.594 1 94.12 142 GLU B N 1
ATOM 5295 C CA . GLU B 1 142 ? -14.844 -4.062 20.047 1 94.12 142 GLU B CA 1
ATOM 5296 C C . GLU B 1 142 ? -14.844 -4.301 18.531 1 94.12 142 GLU B C 1
ATOM 5298 O O . GLU B 1 142 ? -15.781 -4.895 18 1 94.12 142 GLU B O 1
ATOM 5303 N N . ASN B 1 143 ? -13.859 -3.771 17.859 1 95.38 143 ASN B N 1
ATOM 5304 C CA . ASN B 1 143 ? -13.742 -3.977 16.422 1 95.38 143 ASN B CA 1
ATOM 5305 C C . ASN B 1 143 ? -13.43 -5.434 16.094 1 95.38 143 ASN B C 1
ATOM 5307 O O . ASN B 1 143 ? -13.938 -5.969 15.102 1 95.38 143 ASN B O 1
ATOM 5311 N N . VAL B 1 144 ? -12.578 -6.055 16.906 1 97 144 VAL B N 1
ATOM 5312 C CA . VAL B 1 144 ? -12.305 -7.477 16.75 1 97 144 VAL B CA 1
ATOM 5313 C C . VAL B 1 144 ? -13.594 -8.273 16.906 1 97 144 VAL B C 1
ATOM 5315 O O . VAL B 1 144 ? -13.883 -9.164 16.109 1 97 144 VAL B O 1
ATOM 5318 N N . ALA B 1 145 ? -14.352 -7.934 17.969 1 97 145 ALA B N 1
ATOM 5319 C CA . ALA B 1 145 ? -15.641 -8.586 18.188 1 97 145 ALA B CA 1
ATOM 5320 C C . ALA B 1 145 ? -16.547 -8.414 16.969 1 97 145 ALA B C 1
ATOM 5322 O O . ALA B 1 145 ? -17.25 -9.352 16.578 1 97 145 ALA B O 1
ATOM 5323 N N . GLY B 1 146 ? -16.562 -7.254 16.422 1 96.06 146 GLY B N 1
ATOM 5324 C CA . GLY B 1 146 ? -17.344 -6.988 15.219 1 96.06 146 GLY B CA 1
ATOM 5325 C C . GLY B 1 146 ? -16.969 -7.875 14.047 1 96.06 146 GLY B C 1
ATOM 5326 O O . GLY B 1 146 ? -17.844 -8.375 13.336 1 96.06 146 GLY B O 1
ATOM 5327 N N . LEU B 1 147 ? -15.68 -8.047 13.836 1 97.12 147 LEU B N 1
ATOM 5328 C CA . LEU B 1 147 ? -15.203 -8.93 12.773 1 97.12 147 LEU B CA 1
ATOM 5329 C C . LEU B 1 147 ? -15.664 -10.367 13.008 1 97.12 147 LEU B C 1
ATOM 5331 O O . LEU B 1 147 ? -16.141 -11.031 12.078 1 97.12 147 LEU B O 1
ATOM 5335 N N . ILE B 1 148 ? -15.492 -10.812 14.25 1 97.81 148 ILE B N 1
ATOM 5336 C CA . ILE B 1 148 ? -15.922 -12.156 14.602 1 97.81 148 ILE B CA 1
ATOM 5337 C C . ILE B 1 148 ? -17.406 -12.32 14.312 1 97.81 148 ILE B C 1
ATOM 5339 O O . ILE B 1 148 ? -17.844 -13.344 13.773 1 97.81 148 ILE B O 1
ATOM 5343 N N . GLU B 1 149 ? -18.203 -11.352 14.641 1 96.5 149 GLU B N 1
ATOM 5344 C CA . GLU B 1 149 ? -19.641 -11.383 14.367 1 96.5 149 GLU B CA 1
ATOM 5345 C C . GLU B 1 149 ? -19.922 -11.461 12.875 1 96.5 149 GLU B C 1
ATOM 5347 O O . GLU B 1 149 ? -20.797 -12.211 12.445 1 96.5 149 GLU B O 1
ATOM 5352 N N . ILE B 1 150 ? -19.234 -10.695 12.117 1 95.75 150 ILE B N 1
ATOM 5353 C CA . ILE B 1 150 ? -19.406 -10.672 10.672 1 95.75 150 ILE B CA 1
ATOM 5354 C C . ILE B 1 150 ? -19.156 -12.07 10.102 1 95.75 150 ILE B C 1
ATOM 5356 O O . ILE B 1 150 ? -19.938 -12.578 9.297 1 95.75 150 ILE B O 1
ATOM 5360 N N . PHE B 1 151 ? -18.109 -12.742 10.547 1 95.94 151 PHE B N 1
ATOM 5361 C CA . PHE B 1 151 ? -17.734 -14.047 10 1 95.94 151 PHE B CA 1
ATOM 5362 C C . PHE B 1 151 ? -18.469 -15.164 10.727 1 95.94 151 PHE B C 1
ATOM 5364 O O . PHE B 1 151 ? -18.141 -16.344 10.562 1 95.94 151 PHE B O 1
ATOM 5371 N N . SER B 1 152 ? -19.422 -14.805 11.586 1 95 152 SER B N 1
ATOM 5372 C CA . SER B 1 152 ? -20.266 -15.781 12.273 1 95 152 SER B CA 1
ATOM 5373 C C . SER B 1 152 ? -21.656 -15.836 11.664 1 95 152 SER B C 1
ATOM 5375 O O . SER B 1 152 ? -22.531 -16.531 12.172 1 95 152 SER B O 1
ATOM 5377 N N . ARG B 1 153 ? -21.844 -15.148 10.695 1 91.5 153 ARG B N 1
ATOM 5378 C CA . ARG B 1 153 ? -23.141 -15.156 10.023 1 91.5 153 ARG B CA 1
ATOM 5379 C C . ARG B 1 153 ? -23.516 -16.562 9.578 1 91.5 153 ARG B C 1
ATOM 5381 O O . ARG B 1 153 ? -22.641 -17.406 9.352 1 91.5 153 ARG B O 1
ATOM 5388 N N . ASP B 1 154 ? -24.719 -16.828 9.32 1 88.56 154 ASP B N 1
ATOM 5389 C CA . ASP B 1 154 ? -25.25 -18.156 9.086 1 88.56 154 ASP B CA 1
ATOM 5390 C C . ASP B 1 154 ? -24.719 -18.75 7.785 1 88.56 154 ASP B C 1
ATOM 5392 O O . ASP B 1 154 ? -24.547 -19.969 7.676 1 88.56 154 ASP B O 1
ATOM 5396 N N . VAL B 1 155 ? -24.484 -17.891 6.879 1 85.94 155 VAL B N 1
ATOM 5397 C CA . VAL B 1 155 ? -24 -18.344 5.578 1 85.94 155 VAL B CA 1
ATOM 5398 C C . VAL B 1 155 ? -22.672 -19.078 5.742 1 85.94 155 VAL B C 1
ATOM 5400 O O . VAL B 1 155 ? -22.297 -19.891 4.895 1 85.94 155 VAL B O 1
ATOM 5403 N N . PHE B 1 156 ? -22 -18.828 6.887 1 88.88 156 PHE B N 1
ATOM 5404 C CA . PHE B 1 156 ? -20.703 -19.438 7.129 1 88.88 156 PHE B CA 1
ATOM 5405 C C . PHE B 1 156 ? -20.812 -20.609 8.094 1 88.88 156 PHE B C 1
ATOM 5407 O O . PHE B 1 156 ? -19.797 -21.188 8.508 1 88.88 156 PHE B O 1
ATOM 5414 N N . SER B 1 157 ? -21.953 -21.016 8.391 1 87.44 157 SER B N 1
ATOM 5415 C CA . SER B 1 157 ? -22.156 -22.062 9.391 1 87.44 157 SER B CA 1
ATOM 5416 C C . SER B 1 157 ? -21.703 -23.422 8.867 1 87.44 157 SER B C 1
ATOM 5418 O O . SER B 1 157 ? -21.922 -23.734 7.695 1 87.44 157 SER B O 1
ATOM 5420 N N . ALA B 1 158 ? -21.109 -24.219 9.703 1 82.06 158 ALA B N 1
ATOM 5421 C CA . ALA B 1 158 ? -20.625 -25.562 9.383 1 82.06 158 ALA B CA 1
ATOM 5422 C C . ALA B 1 158 ? -21.766 -26.484 9 1 82.06 158 ALA B C 1
ATOM 5424 O O . ALA B 1 158 ? -21.547 -27.547 8.414 1 82.06 158 ALA B O 1
ATOM 5425 N N . ASN B 1 159 ? -22.844 -26.094 9.344 1 78.81 159 ASN B N 1
ATOM 5426 C CA . ASN B 1 159 ? -24.016 -26.922 9.07 1 78.81 159 ASN B CA 1
ATOM 5427 C C . ASN B 1 159 ? -24.422 -26.828 7.602 1 78.81 159 ASN B C 1
ATOM 5429 O O . ASN B 1 159 ? -25.266 -27.609 7.141 1 78.81 159 ASN B O 1
ATOM 5433 N N . THR B 1 160 ? -23.828 -25.938 6.895 1 74.81 160 THR B N 1
ATOM 5434 C CA . THR B 1 160 ? -24.125 -25.766 5.477 1 74.81 160 THR B CA 1
ATOM 5435 C C . THR B 1 160 ? -23.016 -26.391 4.621 1 74.81 160 THR B C 1
ATOM 5437 O O . THR B 1 160 ? -21.844 -26.094 4.809 1 74.81 160 THR B O 1
ATOM 5440 N N . GLN B 1 161 ? -23.344 -27.297 3.754 1 71.25 161 GLN B N 1
ATOM 5441 C CA . GLN B 1 161 ? -22.391 -28.016 2.92 1 71.25 161 GLN B CA 1
ATOM 5442 C C . GLN B 1 161 ? -21.547 -27.062 2.102 1 71.25 161 GLN B C 1
ATOM 5444 O O . GLN B 1 161 ? -20.375 -27.328 1.832 1 71.25 161 GLN B O 1
ATOM 5449 N N . GLU B 1 162 ? -22.062 -25.875 1.913 1 82.88 162 GLU B N 1
ATOM 5450 C CA . GLU B 1 162 ? -21.422 -24.953 0.988 1 82.88 162 GLU B CA 1
ATOM 5451 C C . GLU B 1 162 ? -20.578 -23.922 1.736 1 82.88 162 GLU B C 1
ATOM 5453 O O . GLU B 1 162 ? -19.969 -23.047 1.121 1 82.88 162 GLU B O 1
ATOM 5458 N N . SER B 1 163 ? -20.562 -24.062 3.055 1 84.56 163 SER B N 1
ATOM 5459 C CA . SER B 1 163 ? -19.922 -23.031 3.865 1 84.56 163 SER B CA 1
ATOM 5460 C C . SER B 1 163 ? -18.438 -22.922 3.533 1 84.56 163 SER B C 1
ATOM 5462 O O . SER B 1 163 ? -17.891 -21.812 3.432 1 84.56 163 SER B O 1
ATOM 5464 N N . VAL B 1 164 ? -17.844 -24.062 3.311 1 85.81 164 VAL B N 1
ATOM 5465 C CA . VAL B 1 164 ? -16.406 -24.109 3.029 1 85.81 164 VAL B CA 1
ATOM 5466 C C . VAL B 1 164 ? -16.125 -23.422 1.693 1 85.81 164 VAL B C 1
ATOM 5468 O O . VAL B 1 164 ? -15.188 -22.625 1.578 1 85.81 164 VAL B O 1
ATOM 5471 N N . ASP B 1 165 ? -16.969 -23.609 0.77 1 87.31 165 ASP B N 1
ATOM 5472 C CA . ASP B 1 165 ? -16.828 -23 -0.543 1 87.31 165 ASP B CA 1
ATOM 5473 C C . ASP B 1 165 ? -17.031 -21.484 -0.465 1 87.31 165 ASP B C 1
ATOM 5475 O O . ASP B 1 165 ? -16.312 -20.719 -1.121 1 87.31 165 ASP B O 1
ATOM 5479 N N . ILE B 1 166 ? -17.984 -21.125 0.344 1 91.06 166 ILE B N 1
ATOM 5480 C CA . ILE B 1 166 ? -18.281 -19.703 0.495 1 91.06 166 ILE B CA 1
ATOM 5481 C C . ILE B 1 166 ? -17.109 -18.984 1.155 1 91.06 166 ILE B C 1
ATOM 5483 O O . ILE B 1 166 ? -16.75 -17.875 0.769 1 91.06 166 ILE B O 1
ATOM 5487 N N . LEU B 1 167 ? -16.484 -19.625 2.158 1 93.5 167 LEU B N 1
ATOM 5488 C CA . LEU B 1 167 ? -15.336 -19.031 2.836 1 93.5 167 LEU B CA 1
ATOM 5489 C C . LEU B 1 167 ? -14.156 -18.891 1.879 1 93.5 167 LEU B C 1
ATOM 5491 O O . LEU B 1 167 ? -13.445 -17.875 1.912 1 93.5 167 LEU B O 1
ATOM 5495 N N . GLY B 1 168 ? -13.969 -19.875 1.021 1 92.56 168 GLY B N 1
ATOM 5496 C CA . GLY B 1 168 ? -12.93 -19.781 0.011 1 92.56 168 GLY B CA 1
ATOM 5497 C C . GLY B 1 168 ? -13.117 -18.625 -0.941 1 92.56 168 GLY B C 1
ATOM 5498 O O . GLY B 1 168 ? -12.188 -17.844 -1.186 1 92.56 168 GLY B O 1
ATOM 5499 N N . ARG B 1 169 ? -14.305 -18.453 -1.397 1 91 169 ARG B N 1
ATOM 5500 C CA . ARG B 1 169 ? -14.625 -17.359 -2.311 1 91 169 ARG B CA 1
ATOM 5501 C C . ARG B 1 169 ? -14.484 -16.016 -1.614 1 91 169 ARG B C 1
ATOM 5503 O O . ARG B 1 169 ? -14.031 -15.039 -2.221 1 91 169 ARG B O 1
ATOM 5510 N N . THR B 1 170 ? -14.93 -16.016 -0.381 1 94.19 170 THR B N 1
ATOM 5511 C CA . THR B 1 170 ? -14.797 -14.797 0.409 1 94.19 170 THR B CA 1
ATOM 5512 C C . THR B 1 170 ? -13.328 -14.414 0.571 1 94.19 170 THR B C 1
ATOM 5514 O O . THR B 1 170 ? -12.961 -13.25 0.371 1 94.19 170 THR B O 1
ATOM 5517 N N . TYR B 1 171 ? -12.547 -15.414 0.92 1 94.81 171 TYR B N 1
ATOM 5518 C CA . TYR B 1 171 ? -11.117 -15.18 1.091 1 94.81 171 TYR B CA 1
ATOM 5519 C C . TYR B 1 171 ? -10.5 -14.609 -0.18 1 94.81 171 TYR B C 1
ATOM 5521 O O . TYR B 1 171 ? -9.773 -13.609 -0.131 1 94.81 171 TYR B O 1
ATOM 5529 N N . GLU B 1 172 ? -10.828 -15.141 -1.331 1 91.56 172 GLU B N 1
ATOM 5530 C CA . GLU B 1 172 ? -10.297 -14.695 -2.617 1 91.56 172 GLU B CA 1
ATOM 5531 C C . GLU B 1 172 ? -10.742 -13.273 -2.93 1 91.56 172 GLU B C 1
ATOM 5533 O O . GLU B 1 172 ? -9.953 -12.461 -3.42 1 91.56 172 GLU B O 1
ATOM 5538 N N . TYR B 1 173 ? -11.977 -13.039 -2.672 1 91.06 173 TYR B N 1
ATOM 5539 C CA . TYR B 1 173 ? -12.508 -11.703 -2.914 1 91.06 173 TYR B CA 1
ATOM 5540 C C . TYR B 1 173 ? -11.789 -10.672 -2.053 1 91.06 173 TYR B C 1
ATOM 5542 O O . TYR B 1 173 ? -11.445 -9.586 -2.525 1 91.06 173 TYR B O 1
ATOM 5550 N N . PHE B 1 174 ? -11.609 -11.008 -0.81 1 94 174 PHE B N 1
ATOM 5551 C CA . PHE B 1 174 ? -10.945 -10.094 0.109 1 94 174 PHE B CA 1
ATOM 5552 C C . PHE B 1 174 ? -9.508 -9.836 -0.33 1 94 174 PHE B C 1
ATOM 5554 O O . PHE B 1 174 ? -9.055 -8.688 -0.339 1 94 174 PHE B O 1
ATOM 5561 N N . ILE B 1 175 ? -8.781 -10.906 -0.753 1 91.56 175 ILE B N 1
ATOM 5562 C CA . ILE B 1 175 ? -7.418 -10.75 -1.235 1 91.56 175 ILE B CA 1
ATOM 5563 C C . ILE B 1 175 ? -7.395 -9.781 -2.414 1 91.56 175 ILE B C 1
ATOM 5565 O O . ILE B 1 175 ? -6.582 -8.852 -2.445 1 91.56 175 ILE B O 1
ATOM 5569 N N . SER B 1 176 ? -8.273 -9.977 -3.312 1 88.06 176 SER B N 1
ATOM 5570 C CA . SER B 1 176 ? -8.352 -9.133 -4.5 1 88.06 176 SER B CA 1
ATOM 5571 C C . SER B 1 176 ? -8.68 -7.691 -4.133 1 88.06 176 SER B C 1
ATOM 5573 O O . SER B 1 176 ? -8.102 -6.758 -4.688 1 88.06 176 SER B O 1
ATOM 5575 N N . SER B 1 177 ? -9.578 -7.516 -3.215 1 88.31 177 SER B N 1
ATOM 5576 C CA . SER B 1 177 ? -10 -6.188 -2.791 1 88.31 177 SER B CA 1
ATOM 5577 C C . SER B 1 177 ? -8.867 -5.445 -2.084 1 88.31 177 SER B C 1
ATOM 5579 O O . SER B 1 177 ? -8.648 -4.262 -2.332 1 88.31 177 SER B O 1
ATOM 5581 N N . PHE B 1 178 ? -8.156 -6.117 -1.218 1 88.25 178 PHE B N 1
ATOM 5582 C CA . PHE B 1 178 ? -7.02 -5.512 -0.536 1 88.25 178 PHE B CA 1
ATOM 5583 C C . PHE B 1 178 ? -5.918 -5.156 -1.529 1 88.25 178 PHE B C 1
ATOM 5585 O O . PHE B 1 178 ? -5.289 -4.102 -1.415 1 88.25 178 PHE B O 1
ATOM 5592 N N . ALA B 1 179 ? -5.688 -6.02 -2.479 1 82.44 179 ALA B N 1
ATOM 5593 C CA . ALA B 1 179 ? -4.668 -5.773 -3.492 1 82.44 179 ALA B CA 1
ATOM 5594 C C . ALA B 1 179 ? -5.008 -4.543 -4.332 1 82.44 179 ALA B C 1
ATOM 5596 O O . ALA B 1 179 ? -4.129 -3.744 -4.66 1 82.44 179 ALA B O 1
ATOM 5597 N N . SER B 1 180 ? -6.27 -4.391 -4.703 1 78.5 180 SER B N 1
ATOM 5598 C CA . SER B 1 180 ? -6.727 -3.283 -5.535 1 78.5 180 SER B CA 1
ATOM 5599 C C . SER B 1 180 ? -6.57 -1.948 -4.812 1 78.5 180 SER B C 1
ATOM 5601 O O . SER B 1 180 ? -6.453 -0.901 -5.453 1 78.5 180 SER B O 1
ATOM 5603 N N . SER B 1 181 ? -6.465 -2.041 -3.564 1 73.19 181 SER B N 1
ATOM 5604 C CA . SER B 1 181 ? -6.359 -0.814 -2.781 1 73.19 181 SER B CA 1
ATOM 5605 C C . SER B 1 181 ? -4.902 -0.439 -2.533 1 73.19 181 SER B C 1
ATOM 5607 O O . SER B 1 181 ? -4.602 0.699 -2.166 1 73.19 181 SER B O 1
ATOM 5609 N N . GLU B 1 182 ? -4.031 -1.448 -2.777 1 71.69 182 GLU B N 1
ATOM 5610 C CA . GLU B 1 182 ? -2.611 -1.222 -2.525 1 71.69 182 GLU B CA 1
ATOM 5611 C C . GLU B 1 182 ? -1.928 -0.596 -3.738 1 71.69 182 GLU B C 1
ATOM 5613 O O . GLU B 1 182 ? -2.424 -0.704 -4.863 1 71.69 182 GLU B O 1
ATOM 5618 N N . GLY B 1 183 ? -0.958 0.345 -3.691 1 61.19 183 GLY B N 1
ATOM 5619 C CA . GLY B 1 183 ? -0.246 1.069 -4.734 1 61.19 183 GLY B CA 1
ATOM 5620 C C . GLY B 1 183 ? 0.724 0.2 -5.508 1 61.19 183 GLY B C 1
ATOM 5621 O O . GLY B 1 183 ? 0.71 -1.026 -5.375 1 61.19 183 GLY B O 1
ATOM 5622 N N . ASN B 1 184 ? 1.474 0.805 -6.586 1 55.88 184 ASN B N 1
ATOM 5623 C CA . ASN B 1 184 ? 2.232 0.252 -7.703 1 55.88 184 ASN B CA 1
ATOM 5624 C C . ASN B 1 184 ? 3.498 -0.453 -7.223 1 55.88 184 ASN B C 1
ATOM 5626 O O . ASN B 1 184 ? 3.973 -1.39 -7.871 1 55.88 184 ASN B O 1
ATOM 5630 N N . ARG B 1 185 ? 4.301 0.131 -6.254 1 51.25 185 ARG B N 1
ATOM 5631 C CA . ARG B 1 185 ? 5.699 -0.27 -6.184 1 51.25 185 ARG B CA 1
ATOM 5632 C C . ARG B 1 185 ? 5.875 -1.507 -5.309 1 51.25 185 ARG B C 1
ATOM 5634 O O . ARG B 1 185 ? 6.996 -1.957 -5.078 1 51.25 185 ARG B O 1
ATOM 5641 N N . GLY B 1 186 ? 4.883 -2.104 -4.898 1 48.28 186 GLY B N 1
ATOM 5642 C CA . GLY B 1 186 ? 5.227 -3.262 -4.09 1 48.28 186 GLY B CA 1
ATOM 5643 C C . GLY B 1 186 ? 4.992 -4.578 -4.805 1 48.28 186 GLY B C 1
ATOM 5644 O O . GLY B 1 186 ? 4.852 -5.621 -4.16 1 48.28 186 GLY B O 1
ATOM 5645 N N . GLY B 1 187 ? 5.387 -4.594 -6.195 1 51.34 187 GLY B N 1
ATOM 5646 C CA . GLY B 1 187 ? 5.316 -5.918 -6.793 1 51.34 187 GLY B CA 1
ATOM 5647 C C . GLY B 1 187 ? 4.098 -6.707 -6.352 1 51.34 187 GLY B C 1
ATOM 5648 O O . GLY B 1 187 ? 4.215 -7.664 -5.586 1 51.34 187 GLY B O 1
ATOM 5649 N N . GLU B 1 188 ? 2.918 -6.086 -6.426 1 55.75 188 GLU B N 1
ATOM 5650 C CA . GLU B 1 188 ? 1.706 -6.602 -5.797 1 55.75 188 GLU B CA 1
ATOM 5651 C C . GLU B 1 188 ? 1.42 -8.031 -6.238 1 55.75 188 GLU B C 1
ATOM 5653 O O . GLU B 1 188 ? 1.692 -8.398 -7.387 1 55.75 188 GLU B O 1
ATOM 5658 N N . PHE B 1 189 ? 1.331 -8.938 -5.328 1 61.56 189 PHE B N 1
ATOM 5659 C CA . PHE B 1 189 ? 1.17 -10.383 -5.164 1 61.56 189 PHE B CA 1
ATOM 5660 C C . PHE B 1 189 ? -0.134 -10.852 -5.793 1 61.56 189 PHE B C 1
ATOM 5662 O O . PHE B 1 189 ? -0.517 -12.016 -5.641 1 61.56 189 PHE B O 1
ATOM 5669 N N . PHE B 1 190 ? -0.847 -9.961 -6.684 1 79 190 PHE B N 1
ATOM 5670 C CA . PHE B 1 190 ? -2.15 -10.484 -7.07 1 79 190 PHE B CA 1
ATOM 5671 C C . PHE B 1 190 ? -2.393 -10.281 -8.562 1 79 190 PHE B C 1
ATOM 5673 O O . PHE B 1 190 ? -2.281 -9.164 -9.07 1 79 190 PHE B O 1
ATOM 5680 N N . THR B 1 191 ? -2.486 -11.359 -9.211 1 90.25 191 THR B N 1
ATOM 5681 C CA . THR B 1 191 ? -2.824 -11.32 -10.633 1 90.25 191 THR B CA 1
ATOM 5682 C C . THR B 1 191 ? -4.336 -11.297 -10.828 1 90.25 191 THR B C 1
ATOM 5684 O O . THR B 1 191 ? -5.055 -12.125 -10.258 1 90.25 191 THR B O 1
ATOM 5687 N N . PRO B 1 192 ? -4.875 -10.352 -11.609 1 91.25 192 PRO B N 1
ATOM 5688 C CA . PRO B 1 192 ? -6.32 -10.32 -11.844 1 91.25 192 PRO B CA 1
ATOM 5689 C C . PRO B 1 192 ? -6.863 -11.641 -12.375 1 91.25 192 PRO B C 1
ATOM 5691 O O . PRO B 1 192 ? -6.199 -12.312 -13.18 1 91.25 192 PRO B O 1
ATOM 5694 N N . SER B 1 193 ? -8.062 -11.969 -12.016 1 92.31 193 SER B N 1
ATOM 5695 C CA . SER B 1 193 ? -8.656 -13.281 -12.25 1 92.31 193 SER B CA 1
ATOM 5696 C C . SER B 1 193 ? -8.711 -13.602 -13.742 1 92.31 193 SER B C 1
ATOM 5698 O O . SER B 1 193 ? -8.469 -14.742 -14.148 1 92.31 193 SER B O 1
ATOM 5700 N N . SER B 1 194 ? -9.062 -12.625 -14.578 1 95.06 194 SER B N 1
ATOM 5701 C CA . SER B 1 194 ? -9.234 -12.922 -15.992 1 95.06 194 SER B CA 1
ATOM 5702 C C . SER B 1 194 ? -7.91 -13.312 -16.641 1 95.06 194 SER B C 1
ATOM 5704 O O . SER B 1 194 ? -7.887 -14.117 -17.578 1 95.06 194 SER B O 1
ATOM 5706 N N . ILE B 1 195 ? -6.855 -12.742 -16.188 1 96.12 195 ILE B N 1
ATOM 5707 C CA . ILE B 1 195 ? -5.535 -13.094 -16.703 1 96.12 195 ILE B CA 1
ATOM 5708 C C . ILE B 1 195 ? -5.16 -14.5 -16.25 1 96.12 195 ILE B C 1
ATOM 5710 O O . ILE B 1 195 ? -4.625 -15.289 -17.031 1 96.12 195 ILE B O 1
ATOM 5714 N N . VAL B 1 196 ? -5.434 -14.812 -14.961 1 97.06 196 VAL B N 1
ATOM 5715 C CA . VAL B 1 196 ? -5.176 -16.141 -14.422 1 97.06 196 VAL B CA 1
ATOM 5716 C C . VAL B 1 196 ? -5.953 -17.188 -15.219 1 97.06 196 VAL B C 1
ATOM 5718 O O . VAL B 1 196 ? -5.391 -18.203 -15.633 1 97.06 196 VAL B O 1
ATOM 5721 N N . LYS B 1 197 ? -7.164 -16.906 -15.445 1 97.81 197 LYS B N 1
ATOM 5722 C CA . LYS B 1 197 ? -8.023 -17.828 -16.188 1 97.81 197 LYS B CA 1
ATOM 5723 C C . LYS B 1 197 ? -7.508 -18.016 -17.625 1 97.81 197 LYS B C 1
ATOM 5725 O O . LYS B 1 197 ? -7.555 -19.125 -18.156 1 97.81 197 LYS B O 1
ATOM 5730 N N . LEU B 1 198 ? -7.086 -16.938 -18.203 1 98.69 198 LEU B N 1
ATOM 5731 C CA . LEU B 1 198 ? -6.547 -17.031 -19.562 1 98.69 198 LEU B CA 1
ATOM 5732 C C . LEU B 1 198 ? -5.316 -17.922 -19.594 1 98.69 198 LEU B C 1
ATOM 5734 O O . LEU B 1 198 ? -5.223 -18.828 -20.438 1 98.69 198 LEU B O 1
ATOM 5738 N N . LEU B 1 199 ? -4.414 -17.688 -18.672 1 98.69 199 LEU B N 1
ATOM 5739 C CA . LEU B 1 199 ? -3.199 -18.484 -18.609 1 98.69 199 LEU B CA 1
ATOM 5740 C C . LEU B 1 199 ? -3.535 -19.969 -18.422 1 98.69 199 LEU B C 1
ATOM 5742 O O . LEU B 1 199 ? -2.984 -20.828 -19.109 1 98.69 199 LEU B O 1
ATOM 5746 N N . VAL B 1 200 ? -4.398 -20.25 -17.547 1 98.75 200 VAL B N 1
ATOM 5747 C CA . VAL B 1 200 ? -4.77 -21.625 -17.234 1 98.75 200 VAL B CA 1
ATOM 5748 C C . VAL B 1 200 ? -5.461 -22.25 -18.438 1 98.75 200 VAL B C 1
ATOM 5750 O O . VAL B 1 200 ? -5.172 -23.391 -18.797 1 98.75 200 VAL B O 1
ATOM 5753 N N . ALA B 1 201 ? -6.359 -21.484 -19.047 1 98.56 201 ALA B N 1
ATOM 5754 C CA . ALA B 1 201 ? -7.07 -21.984 -20.219 1 98.56 201 ALA B CA 1
ATOM 5755 C C . ALA B 1 201 ? -6.102 -22.344 -21.344 1 98.56 201 ALA B C 1
ATOM 5757 O O . ALA B 1 201 ? -6.297 -23.328 -22.047 1 98.56 201 ALA B O 1
ATOM 5758 N N . MET B 1 202 ? -5.102 -21.594 -21.484 1 98.69 202 MET B N 1
ATOM 5759 C CA . MET B 1 202 ? -4.145 -21.797 -22.562 1 98.69 202 MET B CA 1
ATOM 5760 C C . MET B 1 202 ? -3.18 -22.938 -22.219 1 98.69 202 MET B C 1
ATOM 5762 O O . MET B 1 202 ? -2.859 -23.766 -23.078 1 98.69 202 MET B O 1
ATOM 5766 N N . LEU B 1 203 ? -2.766 -23.047 -20.984 1 98.19 203 LEU B N 1
ATOM 5767 C CA . LEU B 1 203 ? -1.792 -24.047 -20.547 1 98.19 203 LEU B CA 1
ATOM 5768 C C . LEU B 1 203 ? -2.451 -25.406 -20.375 1 98.19 203 LEU B C 1
ATOM 5770 O O . LEU B 1 203 ? -1.803 -26.438 -20.562 1 98.19 203 LEU B O 1
ATOM 5774 N N . GLU B 1 204 ? -3.686 -25.453 -19.969 1 96.88 204 GLU B N 1
ATOM 5775 C CA . GLU B 1 204 ? -4.484 -26.656 -19.75 1 96.88 204 GLU B CA 1
ATOM 5776 C C . GLU B 1 204 ? -3.789 -27.625 -18.797 1 96.88 204 GLU B C 1
ATOM 5778 O O . GLU B 1 204 ? -3.578 -28.797 -19.141 1 96.88 204 GLU B O 1
ATOM 5783 N N . PRO B 1 205 ? -3.496 -27.188 -17.609 1 97.69 205 PRO B N 1
ATOM 5784 C CA . PRO B 1 205 ? -2.912 -28.141 -16.672 1 97.69 205 PRO B CA 1
ATOM 5785 C C . PRO B 1 205 ? -3.877 -29.266 -16.297 1 97.69 205 PRO B C 1
ATOM 5787 O O . PRO B 1 205 ? -4.922 -29.016 -15.688 1 97.69 205 PRO B O 1
ATOM 5790 N N . LYS B 1 206 ? -3.557 -30.484 -16.625 1 95.12 206 LYS B N 1
ATOM 5791 C CA . LYS B 1 206 ? -4.445 -31.625 -16.406 1 95.12 206 LYS B CA 1
ATOM 5792 C C . LYS B 1 206 ? -3.869 -32.594 -15.367 1 95.12 206 LYS B C 1
ATOM 5794 O O . LYS B 1 206 ? -4.605 -33.125 -14.547 1 95.12 206 LYS B O 1
ATOM 5799 N N . SER B 1 207 ? -2.596 -32.812 -15.406 1 96.38 207 SER B N 1
ATOM 5800 C CA . SER B 1 207 ? -1.882 -33.688 -14.461 1 96.38 207 SER B CA 1
ATOM 5801 C C . SER B 1 207 ? -0.396 -33.344 -14.422 1 96.38 207 SER B C 1
ATOM 5803 O O . SER B 1 207 ? 0.128 -32.719 -15.352 1 96.38 207 SER B O 1
ATOM 5805 N N . GLY B 1 208 ? 0.207 -33.688 -13.328 1 97.56 208 GLY B N 1
ATOM 5806 C CA . GLY B 1 208 ? 1.638 -33.469 -13.203 1 97.56 208 GLY B CA 1
ATOM 5807 C C . GLY B 1 208 ? 1.979 -32.312 -12.25 1 97.56 208 GLY B C 1
ATOM 5808 O O . GLY B 1 208 ? 1.233 -32.062 -11.312 1 97.56 208 GLY B O 1
ATOM 5809 N N . ILE B 1 209 ? 3.186 -31.734 -12.453 1 98.56 209 ILE B N 1
ATOM 5810 C CA . ILE B 1 209 ? 3.73 -30.734 -11.539 1 98.56 209 ILE B CA 1
ATOM 5811 C C . ILE B 1 209 ? 3.484 -29.328 -12.094 1 98.56 209 ILE B C 1
ATOM 5813 O O . ILE B 1 209 ? 3.797 -29.062 -13.25 1 98.56 209 ILE B O 1
ATOM 5817 N N . VAL B 1 210 ? 2.861 -28.484 -11.281 1 98.81 210 VAL B N 1
ATOM 5818 C CA . VAL B 1 210 ? 2.701 -27.062 -11.57 1 98.81 210 VAL B CA 1
ATOM 5819 C C . VAL B 1 210 ? 3.633 -26.25 -10.68 1 98.81 210 VAL B C 1
ATOM 5821 O O . VAL B 1 210 ? 3.648 -26.438 -9.461 1 98.81 210 VAL B O 1
ATOM 5824 N N . PHE B 1 211 ? 4.453 -25.359 -11.266 1 98.88 211 PHE B N 1
ATOM 5825 C CA . PHE B 1 211 ? 5.418 -24.547 -10.531 1 98.88 211 PHE B CA 1
ATOM 5826 C C . PHE B 1 211 ? 5.172 -23.062 -10.789 1 98.88 211 PHE B C 1
ATOM 5828 O O . PHE B 1 211 ? 4.949 -22.656 -11.93 1 98.88 211 PHE B O 1
ATOM 5835 N N . ASP B 1 212 ? 5.094 -22.266 -9.727 1 98.69 212 ASP B N 1
ATOM 5836 C CA . ASP B 1 212 ? 5.059 -20.812 -9.781 1 98.69 212 ASP B CA 1
ATOM 5837 C C . ASP B 1 212 ? 6.121 -20.203 -8.867 1 98.69 212 ASP B C 1
ATOM 5839 O O . ASP B 1 212 ? 5.918 -20.109 -7.656 1 98.69 212 ASP B O 1
ATOM 5843 N N . PRO B 1 213 ? 7.254 -19.766 -9.398 1 98.38 213 PRO B N 1
ATOM 5844 C CA . PRO B 1 213 ? 8.344 -19.219 -8.578 1 98.38 213 PRO B CA 1
ATOM 5845 C C . PRO B 1 213 ? 8.086 -17.797 -8.117 1 98.38 213 PRO B C 1
ATOM 5847 O O . PRO B 1 213 ? 8.977 -17.141 -7.566 1 98.38 213 PRO B O 1
ATOM 5850 N N . ALA B 1 214 ? 6.965 -17.266 -8.367 1 96.94 214 ALA B N 1
ATOM 5851 C CA . ALA B 1 214 ? 6.422 -15.992 -7.879 1 96.94 214 ALA B CA 1
ATOM 5852 C C . ALA B 1 214 ? 4.941 -16.125 -7.543 1 96.94 214 ALA B C 1
ATOM 5854 O O . ALA B 1 214 ? 4.113 -15.359 -8.047 1 96.94 214 ALA B O 1
ATOM 5855 N N . CYS B 1 215 ? 4.625 -16.969 -6.629 1 97 215 CYS B N 1
ATOM 5856 C CA . CYS B 1 215 ? 3.275 -17.516 -6.582 1 97 215 CYS B CA 1
ATOM 5857 C C . CYS B 1 215 ? 2.33 -16.594 -5.832 1 97 215 CYS B C 1
ATOM 5859 O O . CYS B 1 215 ? 1.109 -16.75 -5.906 1 97 215 CYS B O 1
ATOM 5861 N N . GLY B 1 216 ? 2.879 -15.617 -5.078 1 93.88 216 GLY B N 1
ATOM 5862 C CA . GLY B 1 216 ? 2.023 -14.672 -4.371 1 93.88 216 GLY B CA 1
ATOM 5863 C C . GLY B 1 216 ? 0.975 -15.352 -3.51 1 93.88 216 GLY B C 1
ATOM 5864 O O . GLY B 1 216 ? 1.298 -16.219 -2.691 1 93.88 216 GLY B O 1
ATOM 5865 N N . SER B 1 217 ? -0.29 -15.016 -3.783 1 93.44 217 SER B N 1
ATOM 5866 C CA . SER B 1 217 ? -1.393 -15.516 -2.971 1 93.44 217 SER B CA 1
ATOM 5867 C C . SER B 1 217 ? -1.848 -16.891 -3.449 1 93.44 217 SER B C 1
ATOM 5869 O O . SER B 1 217 ? -2.824 -17.438 -2.936 1 93.44 217 SER B O 1
ATOM 5871 N N . GLY B 1 218 ? -1.233 -17.438 -4.465 1 95.81 218 GLY B N 1
ATOM 5872 C CA . GLY B 1 218 ? -1.523 -18.797 -4.902 1 95.81 218 GLY B CA 1
ATOM 5873 C C . GLY B 1 218 ? -2.701 -18.875 -5.855 1 95.81 218 GLY B C 1
ATOM 5874 O O . GLY B 1 218 ? -3.24 -19.953 -6.094 1 95.81 218 GLY B O 1
ATOM 5875 N N . GLY B 1 219 ? -3.119 -17.766 -6.395 1 94.5 219 GLY B N 1
ATOM 5876 C CA . GLY B 1 219 ? -4.266 -17.75 -7.289 1 94.5 219 GLY B CA 1
ATOM 5877 C C . GLY B 1 219 ? -4.102 -18.656 -8.492 1 94.5 219 GLY B C 1
ATOM 5878 O O . GLY B 1 219 ? -5.066 -19.281 -8.938 1 94.5 219 GLY B O 1
ATOM 5879 N N . MET B 1 220 ? -2.914 -18.797 -9.008 1 97.38 220 MET B N 1
ATOM 5880 C CA . MET B 1 220 ? -2.627 -19.656 -10.156 1 97.38 220 MET B CA 1
ATOM 5881 C C . MET B 1 220 ? -2.898 -21.109 -9.82 1 97.38 220 MET B C 1
ATOM 5883 O O . MET B 1 220 ? -3.418 -21.859 -10.648 1 97.38 220 MET B O 1
ATOM 5887 N N . PHE B 1 221 ? -2.545 -21.531 -8.648 1 97.5 221 PHE B N 1
ATOM 5888 C CA . PHE B 1 221 ? -2.732 -22.906 -8.219 1 97.5 221 PHE B CA 1
ATOM 5889 C C . PHE B 1 221 ? -4.215 -23.25 -8.102 1 97.5 221 PHE B C 1
ATOM 5891 O O . PHE B 1 221 ? -4.66 -24.297 -8.578 1 97.5 221 PHE B O 1
ATOM 5898 N N . ILE B 1 222 ? -4.957 -22.344 -7.52 1 95.25 222 ILE B N 1
ATOM 5899 C CA . ILE B 1 222 ? -6.387 -22.547 -7.301 1 95.25 222 ILE B CA 1
ATOM 5900 C C . ILE B 1 222 ? -7.102 -22.688 -8.641 1 95.25 222 ILE B C 1
ATOM 5902 O O . ILE B 1 222 ? -7.879 -23.625 -8.844 1 95.25 222 ILE B O 1
ATOM 5906 N N . GLN B 1 223 ? -6.773 -21.797 -9.547 1 95.94 223 GLN B N 1
ATOM 5907 C CA . GLN B 1 223 ? -7.406 -21.859 -10.867 1 95.94 223 GLN B CA 1
ATOM 5908 C C . GLN B 1 223 ? -6.98 -23.094 -11.633 1 95.94 223 GLN B C 1
ATOM 5910 O O . GLN B 1 223 ? -7.777 -23.688 -12.375 1 95.94 223 GLN B O 1
ATOM 5915 N N . SER B 1 224 ? -5.75 -23.5 -11.539 1 97.81 224 SER B N 1
ATOM 5916 C CA . SER B 1 224 ? -5.262 -24.703 -12.195 1 97.81 224 SER B CA 1
ATOM 5917 C C . SER B 1 224 ? -5.98 -25.938 -11.68 1 97.81 224 SER B C 1
ATOM 5919 O O . SER B 1 224 ? -6.371 -26.812 -12.453 1 97.81 224 SER B O 1
ATOM 5921 N N . GLU B 1 225 ? -6.113 -26 -10.344 1 96 225 GLU B N 1
ATOM 5922 C CA . GLU B 1 225 ? -6.82 -27.125 -9.742 1 96 225 GLU B CA 1
ATOM 5923 C C . GLU B 1 225 ? -8.266 -27.203 -10.227 1 96 225 GLU B C 1
ATOM 5925 O O . GLU B 1 225 ? -8.781 -28.297 -10.484 1 96 225 GLU B O 1
ATOM 5930 N N . GLU B 1 226 ? -8.898 -26.078 -10.32 1 93.5 226 GLU B N 1
ATOM 5931 C CA . GLU B 1 226 ? -10.273 -26.016 -10.797 1 93.5 226 GLU B CA 1
ATOM 5932 C C . GLU B 1 226 ? -10.383 -26.5 -12.242 1 93.5 226 GLU B C 1
ATOM 5934 O O . GLU B 1 226 ? -11.383 -27.094 -12.633 1 93.5 226 GLU B O 1
ATOM 5939 N N . TYR B 1 227 ? -9.352 -26.219 -13 1 94.56 227 TYR B N 1
ATOM 5940 C CA . TYR B 1 227 ? -9.344 -26.578 -14.406 1 94.56 227 TYR B CA 1
ATOM 5941 C C . TYR B 1 227 ? -9.203 -28.094 -14.578 1 94.56 227 TYR B C 1
ATOM 5943 O O . TYR B 1 227 ? -9.82 -28.688 -15.461 1 94.56 227 TYR B O 1
ATOM 5951 N N . ALA B 1 228 ? -8.414 -28.703 -13.742 1 93 228 ALA B N 1
ATOM 5952 C CA . ALA B 1 228 ? -8.133 -30.141 -13.852 1 93 228 ALA B CA 1
ATOM 5953 C C . ALA B 1 228 ? -9.383 -30.969 -13.578 1 93 228 ALA B C 1
ATOM 5955 O O . ALA B 1 228 ? -10.141 -30.672 -12.656 1 93 228 ALA B O 1
ATOM 5956 N N . SER B 1 229 ? -9.719 -31.906 -14.398 1 87.25 229 SER B N 1
ATOM 5957 C CA . SER B 1 229 ? -10.898 -32.75 -14.273 1 87.25 229 SER B CA 1
ATOM 5958 C C . SER B 1 229 ? -10.789 -33.688 -13.062 1 87.25 229 SER B C 1
ATOM 5960 O O . SER B 1 229 ? -11.781 -33.938 -12.383 1 87.25 229 SER B O 1
ATOM 5962 N N . ASN B 1 230 ? -9.602 -34.156 -12.844 1 86.25 230 ASN B N 1
ATOM 5963 C CA . ASN B 1 230 ? -9.367 -35.062 -11.711 1 86.25 230 ASN B CA 1
ATOM 5964 C C . ASN B 1 230 ? -8.75 -34.312 -10.531 1 86.25 230 ASN B C 1
ATOM 5966 O O . ASN B 1 230 ? -7.664 -33.75 -10.656 1 86.25 230 ASN B O 1
ATOM 5970 N N . LYS B 1 231 ? -9.492 -34.469 -9.484 1 81.62 231 LYS B N 1
ATOM 5971 C CA . LYS B 1 231 ? -8.953 -33.844 -8.281 1 81.62 231 LYS B CA 1
ATOM 5972 C C . LYS B 1 231 ? -7.645 -34.5 -7.855 1 81.62 231 LYS B C 1
ATOM 5974 O O . LYS B 1 231 ? -7.488 -35.719 -7.965 1 81.62 231 LYS B O 1
ATOM 5979 N N . HIS B 1 232 ? -6.629 -33.781 -7.559 1 83.69 232 HIS B N 1
ATOM 5980 C CA . HIS B 1 232 ? -5.359 -34.219 -6.988 1 83.69 232 HIS B CA 1
ATOM 5981 C C . HIS B 1 232 ? -4.441 -34.781 -8.055 1 83.69 232 HIS B C 1
ATOM 5983 O O . HIS B 1 232 ? -3.531 -35.562 -7.75 1 83.69 232 HIS B O 1
ATOM 5989 N N . ALA B 1 233 ? -4.801 -34.5 -9.336 1 93.62 233 ALA B N 1
ATOM 5990 C CA . ALA B 1 233 ? -3.936 -34.906 -10.438 1 93.62 233 ALA B CA 1
ATOM 5991 C C . ALA B 1 233 ? -2.729 -34 -10.57 1 93.62 233 ALA B C 1
ATOM 5993 O O . ALA B 1 233 ? -1.755 -34.312 -11.25 1 93.62 233 ALA B O 1
ATOM 5994 N N . LEU B 1 234 ? -2.818 -32.906 -9.852 1 97.12 234 LEU B N 1
ATOM 5995 C CA . LEU B 1 234 ? -1.76 -31.906 -9.945 1 97.12 234 LEU B CA 1
ATOM 5996 C C . LEU B 1 234 ? -1.015 -31.781 -8.625 1 97.12 234 LEU B C 1
ATOM 5998 O O . LEU B 1 234 ? -1.618 -31.891 -7.555 1 97.12 234 LEU B O 1
ATOM 6002 N N . SER B 1 235 ? 0.291 -31.625 -8.695 1 97.81 235 SER B N 1
ATOM 6003 C CA . SER B 1 235 ? 1.136 -31.234 -7.57 1 97.81 235 SER B CA 1
ATOM 6004 C C . SER B 1 235 ? 1.637 -29.812 -7.734 1 97.81 235 SER B C 1
ATOM 6006 O O . SER B 1 235 ? 2.057 -29.406 -8.82 1 97.81 235 SER B O 1
ATOM 6008 N N . PHE B 1 236 ? 1.563 -29.062 -6.648 1 98.25 236 PHE B N 1
ATOM 6009 C CA . PHE B 1 236 ? 1.834 -27.641 -6.754 1 98.25 236 PHE B CA 1
ATOM 6010 C C . PHE B 1 236 ? 3.074 -27.266 -5.953 1 98.25 236 PHE B C 1
ATOM 6012 O O . PHE B 1 236 ? 3.217 -27.656 -4.793 1 98.25 236 PHE B O 1
ATOM 6019 N N . TYR B 1 237 ? 4.012 -26.531 -6.57 1 98.75 237 TYR B N 1
ATOM 6020 C CA . TYR B 1 237 ? 5.203 -25.969 -5.957 1 98.75 237 TYR B CA 1
ATOM 6021 C C . TYR B 1 237 ? 5.285 -24.469 -6.215 1 98.75 237 TYR B C 1
ATOM 6023 O O . TYR B 1 237 ? 5.094 -24.016 -7.344 1 98.75 237 TYR B O 1
ATOM 6031 N N . GLY B 1 238 ? 5.461 -23.688 -5.176 1 98.44 238 GLY B N 1
ATOM 6032 C CA . GLY B 1 238 ? 5.543 -22.25 -5.32 1 98.44 238 GLY B CA 1
ATOM 6033 C C . GLY B 1 238 ? 6.641 -21.625 -4.48 1 98.44 238 GLY B C 1
ATOM 6034 O O . GLY B 1 238 ? 7.082 -22.219 -3.49 1 98.44 238 GLY B O 1
ATOM 6035 N N . GLN B 1 239 ? 7.113 -20.531 -4.887 1 97.81 239 GLN B N 1
ATOM 6036 C CA . GLN B 1 239 ? 8.055 -19.719 -4.129 1 97.81 239 GLN B CA 1
ATOM 6037 C C . GLN B 1 239 ? 7.629 -18.25 -4.117 1 97.81 239 GLN B C 1
ATOM 6039 O O . GLN B 1 239 ? 7.09 -17.75 -5.109 1 97.81 239 GLN B O 1
ATOM 6044 N N . GLU B 1 240 ? 7.758 -17.609 -2.998 1 95.75 240 GLU B N 1
ATOM 6045 C CA . GLU B 1 240 ? 7.41 -16.219 -2.775 1 95.75 240 GLU B CA 1
ATOM 6046 C C . GLU B 1 240 ? 8.422 -15.531 -1.864 1 95.75 240 GLU B C 1
ATOM 6048 O O . GLU B 1 240 ? 8.945 -16.141 -0.935 1 95.75 240 GLU B O 1
ATOM 6053 N N . ASN B 1 241 ? 8.703 -14.234 -2.188 1 92.88 241 ASN B N 1
ATOM 6054 C CA . ASN B 1 241 ? 9.812 -13.562 -1.526 1 92.88 241 ASN B CA 1
ATOM 6055 C C . ASN B 1 241 ? 9.336 -12.734 -0.333 1 92.88 241 ASN B C 1
ATOM 6057 O O . ASN B 1 241 ? 10.148 -12.25 0.451 1 92.88 241 ASN B O 1
ATOM 6061 N N . VAL B 1 242 ? 8.109 -12.531 -0.167 1 91.19 242 VAL B N 1
ATOM 6062 C CA . VAL B 1 242 ? 7.559 -11.75 0.937 1 91.19 242 VAL B CA 1
ATOM 6063 C C . VAL B 1 242 ? 6.906 -12.688 1.953 1 91.19 242 VAL B C 1
ATOM 6065 O O . VAL B 1 242 ? 5.977 -13.43 1.618 1 91.19 242 VAL B O 1
ATOM 6068 N N . VAL B 1 243 ? 7.34 -12.625 3.158 1 90.31 243 VAL B N 1
ATOM 6069 C CA . VAL B 1 243 ? 6.973 -13.578 4.203 1 90.31 243 VAL B CA 1
ATOM 6070 C C . VAL B 1 243 ? 5.461 -13.539 4.43 1 90.31 243 VAL B C 1
ATOM 6072 O O . VAL B 1 243 ? 4.816 -14.578 4.539 1 90.31 243 VAL B O 1
ATOM 6075 N N . THR B 1 244 ? 4.906 -12.359 4.551 1 89 244 THR B N 1
ATOM 6076 C CA . THR B 1 244 ? 3.477 -12.242 4.816 1 89 244 THR B CA 1
ATOM 6077 C C . THR B 1 244 ? 2.662 -12.773 3.643 1 89 244 THR B C 1
ATOM 6079 O O . THR B 1 244 ? 1.603 -13.375 3.838 1 89 244 THR B O 1
ATOM 6082 N N . THR B 1 245 ? 3.145 -12.625 2.447 1 91.62 245 THR B N 1
ATOM 6083 C CA . THR B 1 245 ? 2.463 -13.125 1.261 1 91.62 245 THR B CA 1
ATOM 6084 C C . THR B 1 245 ? 2.523 -14.656 1.213 1 91.62 245 THR B C 1
ATOM 6086 O O . THR B 1 245 ? 1.57 -15.305 0.777 1 91.62 245 THR B O 1
ATOM 6089 N N . VAL B 1 246 ? 3.643 -15.211 1.609 1 93.56 246 VAL B N 1
ATOM 6090 C CA . VAL B 1 246 ? 3.752 -16.656 1.706 1 93.56 246 VAL B CA 1
ATOM 6091 C C . VAL B 1 246 ? 2.646 -17.203 2.605 1 93.56 246 VAL B C 1
ATOM 6093 O O . VAL B 1 246 ? 1.969 -18.172 2.252 1 93.56 246 VAL B O 1
ATOM 6096 N N . ARG B 1 247 ? 2.465 -16.562 3.725 1 92.62 247 ARG B N 1
ATOM 6097 C CA . ARG B 1 247 ? 1.442 -16.984 4.672 1 92.62 247 ARG B CA 1
ATOM 6098 C C . ARG B 1 247 ? 0.052 -16.906 4.051 1 92.62 247 ARG B C 1
ATOM 6100 O O . ARG B 1 247 ? -0.734 -17.859 4.148 1 92.62 247 ARG B O 1
ATOM 6107 N N . LEU B 1 248 ? -0.236 -15.828 3.41 1 93.12 248 LEU B N 1
ATOM 6108 C CA . LEU B 1 248 ? -1.532 -15.633 2.77 1 93.12 248 LEU B CA 1
ATOM 6109 C C . LEU B 1 248 ? -1.768 -16.672 1.682 1 93.12 248 LEU B C 1
ATOM 6111 O O . LEU B 1 248 ? -2.873 -17.203 1.552 1 93.12 248 LEU B O 1
ATOM 6115 N N . GLY B 1 249 ? -0.733 -16.906 0.89 1 94.69 249 GLY B N 1
ATOM 6116 C CA . GLY B 1 249 ? -0.838 -17.906 -0.156 1 94.69 249 GLY B CA 1
ATOM 6117 C C . GLY B 1 249 ? -1.077 -19.297 0.382 1 94.69 249 GLY B C 1
ATOM 6118 O O . GLY B 1 249 ? -1.922 -20.031 -0.135 1 94.69 249 GLY B O 1
ATOM 6119 N N . LYS B 1 250 ? -0.319 -19.625 1.426 1 95.62 250 LYS B N 1
ATOM 6120 C CA . LYS B 1 250 ? -0.495 -20.938 2.039 1 95.62 250 LYS B CA 1
ATOM 6121 C C . LYS B 1 250 ? -1.912 -21.109 2.58 1 95.62 250 LYS B C 1
ATOM 6123 O O . LYS B 1 250 ? -2.545 -22.141 2.365 1 95.62 250 LYS B O 1
ATOM 6128 N N . MET B 1 251 ? -2.416 -20.125 3.273 1 95.5 251 MET B N 1
ATOM 6129 C CA . MET B 1 251 ? -3.781 -20.188 3.787 1 95.5 251 MET B CA 1
ATOM 6130 C C . MET B 1 251 ? -4.789 -20.297 2.648 1 95.5 251 MET B C 1
ATOM 6132 O O . MET B 1 251 ? -5.727 -21.094 2.723 1 95.5 251 MET B O 1
ATOM 6136 N N . ASN B 1 252 ? -4.562 -19.609 1.592 1 94.88 252 ASN B N 1
ATOM 6137 C CA . ASN B 1 252 ? -5.492 -19.594 0.47 1 94.88 252 ASN B CA 1
ATOM 6138 C C . ASN B 1 252 ? -5.59 -20.953 -0.203 1 94.88 252 ASN B C 1
ATOM 6140 O O . ASN B 1 252 ? -6.691 -21.453 -0.464 1 94.88 252 ASN B O 1
ATOM 6144 N N . VAL B 1 253 ? -4.449 -21.562 -0.477 1 95.38 253 VAL B N 1
ATOM 6145 C CA . VAL B 1 253 ? -4.477 -22.844 -1.169 1 95.38 253 VAL B CA 1
ATOM 6146 C C . VAL B 1 253 ? -5.102 -23.906 -0.264 1 95.38 253 VAL B C 1
ATOM 6148 O O . VAL B 1 253 ? -5.844 -24.766 -0.732 1 95.38 253 VAL B O 1
ATOM 6151 N N . LEU B 1 254 ? -4.816 -23.828 1.042 1 93.12 254 LEU B N 1
ATOM 6152 C CA . LEU B 1 254 ? -5.418 -24.766 1.979 1 93.12 254 LEU B CA 1
ATOM 6153 C C . LEU B 1 254 ? -6.93 -24.594 2.027 1 93.12 254 LEU B C 1
ATOM 6155 O O . LEU B 1 254 ? -7.672 -25.578 2.045 1 93.12 254 LEU B O 1
ATOM 6159 N N . LEU B 1 255 ? -7.359 -23.344 1.996 1 93.06 255 LEU B N 1
ATOM 6160 C CA . LEU B 1 255 ? -8.781 -23.016 2.004 1 93.06 255 LEU B CA 1
ATOM 6161 C C . LEU B 1 255 ? -9.492 -23.641 0.812 1 93.06 255 LEU B C 1
ATOM 6163 O O . LEU B 1 255 ? -10.695 -23.906 0.871 1 93.06 255 LEU B O 1
ATOM 6167 N N . HIS B 1 256 ? -8.75 -23.938 -0.188 1 91.62 256 HIS B N 1
ATOM 6168 C CA . HIS B 1 256 ? -9.328 -24.5 -1.403 1 91.62 256 HIS B CA 1
ATOM 6169 C C . HIS B 1 256 ? -8.992 -25.984 -1.542 1 91.62 256 HIS B C 1
ATOM 6171 O O . HIS B 1 256 ? -9.141 -26.562 -2.623 1 91.62 256 HIS B O 1
ATOM 6177 N N . GLY B 1 257 ? -8.5 -26.5 -0.454 1 88.06 257 GLY B N 1
ATOM 6178 C CA . GLY B 1 257 ? -8.266 -27.938 -0.411 1 88.06 257 GLY B CA 1
ATOM 6179 C C . GLY B 1 257 ? -7.027 -28.359 -1.17 1 88.06 257 GLY B C 1
ATOM 6180 O O . GLY B 1 257 ? -6.898 -29.531 -1.553 1 88.06 257 GLY B O 1
ATOM 6181 N N . ILE B 1 258 ? -6.129 -27.469 -1.42 1 92.12 258 ILE B N 1
ATOM 6182 C CA . ILE B 1 258 ? -4.918 -27.734 -2.189 1 92.12 258 ILE B CA 1
ATOM 6183 C C . ILE B 1 258 ? -3.717 -27.828 -1.251 1 92.12 258 ILE B C 1
ATOM 6185 O O . ILE B 1 258 ? -3.557 -27 -0.355 1 92.12 258 ILE B O 1
ATOM 6189 N N . ASN B 1 259 ? -2.99 -28.891 -1.41 1 89.12 259 ASN B N 1
ATOM 6190 C CA . ASN B 1 259 ? -1.704 -28.984 -0.728 1 89.12 259 ASN B CA 1
ATOM 6191 C C . ASN B 1 259 ? -0.555 -28.562 -1.638 1 89.12 259 ASN B C 1
ATOM 6193 O O . ASN B 1 259 ? -0.139 -29.312 -2.516 1 89.12 259 ASN B O 1
ATOM 6197 N N . ALA B 1 260 ? -0.073 -27.422 -1.441 1 95.19 260 ALA B N 1
ATOM 6198 C CA . ALA B 1 260 ? 1.023 -26.875 -2.234 1 95.19 260 ALA B CA 1
ATOM 6199 C C . ALA B 1 260 ? 2.27 -26.672 -1.377 1 95.19 260 ALA B C 1
ATOM 6201 O O . ALA B 1 260 ? 2.172 -26.266 -0.216 1 95.19 260 ALA B O 1
ATOM 6202 N N . GLU B 1 261 ? 3.391 -27.016 -1.854 1 96.75 261 GLU B N 1
ATOM 6203 C CA . GLU B 1 261 ? 4.648 -26.688 -1.192 1 96.75 261 GLU B CA 1
ATOM 6204 C C . GLU B 1 261 ? 5.109 -25.281 -1.571 1 96.75 261 GLU B C 1
ATOM 6206 O O . GLU B 1 261 ? 5.699 -25.078 -2.637 1 96.75 261 GLU B O 1
ATOM 6211 N N . ILE B 1 262 ? 4.844 -24.359 -0.713 1 96.62 262 ILE B N 1
ATOM 6212 C CA . ILE B 1 262 ? 5.227 -22.969 -0.954 1 96.62 262 ILE B CA 1
ATOM 6213 C C . ILE B 1 262 ? 6.398 -22.594 -0.051 1 96.62 262 ILE B C 1
ATOM 6215 O O . ILE B 1 262 ? 6.312 -22.719 1.173 1 96.62 262 ILE B O 1
ATOM 6219 N N . ARG B 1 263 ? 7.508 -22.141 -0.615 1 96.88 263 ARG B N 1
ATOM 6220 C CA . ARG B 1 263 ? 8.711 -21.812 0.149 1 96.88 263 ARG B CA 1
ATOM 6221 C C . ARG B 1 263 ? 9.047 -20.328 0.016 1 96.88 263 ARG B C 1
ATOM 6223 O O . ARG B 1 263 ? 8.789 -19.719 -1.021 1 96.88 263 ARG B O 1
ATOM 6230 N N . LEU B 1 264 ? 9.633 -19.781 1.067 1 94.25 264 LEU B N 1
ATOM 6231 C CA . LEU B 1 264 ? 10.062 -18.391 1.113 1 94.25 264 LEU B CA 1
ATOM 6232 C C . LEU B 1 264 ? 11.43 -18.219 0.456 1 94.25 264 LEU B C 1
ATOM 6234 O O . LEU B 1 264 ? 12.344 -19 0.704 1 94.25 264 LEU B O 1
ATOM 6238 N N . GLY B 1 265 ? 11.523 -17.188 -0.415 1 94 265 GLY B N 1
ATOM 6239 C CA . GLY B 1 265 ? 12.836 -16.844 -0.932 1 94 265 GLY B CA 1
ATOM 6240 C C . GLY B 1 265 ? 12.781 -16.062 -2.234 1 94 265 GLY B C 1
ATOM 6241 O O . GLY B 1 265 ? 11.75 -16.047 -2.906 1 94 265 GLY B O 1
ATOM 6242 N N . ASP B 1 266 ? 13.883 -15.438 -2.545 1 94.38 266 ASP B N 1
ATOM 6243 C CA . ASP B 1 266 ? 14.078 -14.828 -3.855 1 94.38 266 ASP B CA 1
ATOM 6244 C C . ASP B 1 266 ? 14.375 -15.883 -4.918 1 94.38 266 ASP B C 1
ATOM 6246 O O . ASP B 1 266 ? 15.469 -16.453 -4.945 1 94.38 266 ASP B O 1
ATOM 6250 N N . SER B 1 267 ? 13.445 -16.062 -5.777 1 97.31 267 SER B N 1
ATOM 6251 C CA . SER B 1 267 ? 13.547 -17.172 -6.719 1 97.31 267 SER B CA 1
ATOM 6252 C C . SER B 1 267 ? 14.773 -17.047 -7.613 1 97.31 267 SER B C 1
ATOM 6254 O O . SER B 1 267 ? 15.352 -18.047 -8.031 1 97.31 267 SER B O 1
ATOM 6256 N N . LEU B 1 268 ? 15.203 -15.844 -7.914 1 97.38 268 LEU B N 1
ATOM 6257 C CA . LEU B 1 268 ? 16.328 -15.656 -8.82 1 97.38 268 LEU B CA 1
ATOM 6258 C C . LEU B 1 268 ? 17.656 -15.844 -8.086 1 97.38 268 LEU B C 1
ATOM 6260 O O . LEU B 1 268 ? 18.594 -16.406 -8.648 1 97.38 268 LEU B O 1
ATOM 6264 N N . LEU B 1 269 ? 17.688 -15.43 -6.816 1 95.81 269 LEU B N 1
ATOM 6265 C CA . LEU B 1 269 ? 18.953 -15.422 -6.109 1 95.81 269 LEU B CA 1
ATOM 6266 C C . LEU B 1 269 ? 19.031 -16.578 -5.121 1 95.81 269 LEU B C 1
ATOM 6268 O O . LEU B 1 269 ? 20.125 -16.922 -4.656 1 95.81 269 LEU B O 1
ATOM 6272 N N . ASN B 1 270 ? 17.922 -17.078 -4.738 1 95.62 270 ASN B N 1
ATOM 6273 C CA . ASN B 1 270 ? 17.828 -18.188 -3.791 1 95.62 270 ASN B CA 1
ATOM 6274 C C . ASN B 1 270 ? 16.734 -19.172 -4.191 1 95.62 270 ASN B C 1
ATOM 6276 O O . ASN B 1 270 ? 15.75 -19.344 -3.469 1 95.62 270 ASN B O 1
ATOM 6280 N N . ASP B 1 271 ? 17 -19.891 -5.297 1 97.81 271 ASP B N 1
ATOM 6281 C CA . ASP B 1 271 ? 16.078 -20.906 -5.789 1 97.81 271 ASP B CA 1
ATOM 6282 C C . ASP B 1 271 ? 15.898 -22.031 -4.766 1 97.81 271 ASP B C 1
ATOM 6284 O O . ASP B 1 271 ? 16.828 -22.797 -4.508 1 97.81 271 ASP B O 1
ATOM 6288 N N . GLN B 1 272 ? 14.688 -22.141 -4.242 1 98 272 GLN B N 1
ATOM 6289 C CA . GLN B 1 272 ? 14.406 -23.109 -3.188 1 98 272 GLN B CA 1
ATOM 6290 C C . GLN B 1 272 ? 14.055 -24.469 -3.775 1 98 272 GLN B C 1
ATOM 6292 O O . GLN B 1 272 ? 13.891 -25.453 -3.039 1 98 272 GLN B O 1
ATOM 6297 N N . PHE B 1 273 ? 13.938 -24.562 -5.098 1 98.38 273 PHE B N 1
ATOM 6298 C CA . PHE B 1 273 ? 13.625 -25.797 -5.793 1 98.38 273 PHE B CA 1
ATOM 6299 C C . PHE B 1 273 ? 14.617 -26.047 -6.922 1 98.38 273 PHE B C 1
ATOM 6301 O O . PHE B 1 273 ? 14.219 -26.297 -8.062 1 98.38 273 PHE B O 1
ATOM 6308 N N . PRO B 1 274 ? 15.875 -26.156 -6.629 1 97.5 274 PRO B N 1
ATOM 6309 C CA . PRO B 1 274 ? 16.875 -26.156 -7.691 1 97.5 274 PRO B CA 1
ATOM 6310 C C . PRO B 1 274 ? 16.766 -27.359 -8.617 1 97.5 274 PRO B C 1
ATOM 6312 O O . PRO B 1 274 ? 17.125 -27.281 -9.797 1 97.5 274 PRO B O 1
ATOM 6315 N N . ASP B 1 275 ? 16.141 -28.516 -8.148 1 97.88 275 ASP B N 1
ATOM 6316 C CA . ASP B 1 275 ? 16.094 -29.734 -8.961 1 97.88 275 ASP B CA 1
ATOM 6317 C C . ASP B 1 275 ? 14.688 -29.984 -9.508 1 97.88 275 ASP B C 1
ATOM 6319 O O . ASP B 1 275 ? 14.453 -30.969 -10.203 1 97.88 275 ASP B O 1
ATOM 6323 N N . LEU B 1 276 ? 13.812 -29.109 -9.203 1 98.62 276 LEU B N 1
ATOM 6324 C CA . LEU B 1 276 ? 12.43 -29.312 -9.617 1 98.62 276 LEU B CA 1
ATOM 6325 C C . LEU B 1 276 ? 12.289 -29.125 -11.125 1 98.62 276 LEU B C 1
ATOM 6327 O O . LEU B 1 276 ? 12.805 -28.172 -11.695 1 98.62 276 LEU B O 1
ATOM 6331 N N . LYS B 1 277 ? 11.68 -30.062 -11.789 1 98.81 277 LYS B N 1
ATOM 6332 C CA . LYS B 1 277 ? 11.281 -29.984 -13.188 1 98.81 277 LYS B CA 1
ATOM 6333 C C . LYS B 1 277 ? 9.766 -30.125 -13.336 1 98.81 277 LYS B C 1
ATOM 6335 O O . LYS B 1 277 ? 9.188 -31.141 -12.961 1 98.81 277 LYS B O 1
ATOM 6340 N N . ALA B 1 278 ? 9.172 -29.141 -13.906 1 98.81 278 ALA B N 1
ATOM 6341 C CA . ALA B 1 278 ? 7.711 -29.047 -13.875 1 98.81 278 ALA B CA 1
ATOM 6342 C C . ALA B 1 278 ? 7.117 -29.312 -15.258 1 98.81 278 ALA B C 1
ATOM 6344 O O . ALA B 1 278 ? 7.785 -29.094 -16.281 1 98.81 278 ALA B O 1
ATOM 6345 N N . ASP B 1 279 ? 5.887 -29.781 -15.266 1 98.56 279 ASP B N 1
ATOM 6346 C CA . ASP B 1 279 ? 5.105 -29.922 -16.484 1 98.56 279 ASP B CA 1
ATOM 6347 C C . ASP B 1 279 ? 4.559 -28.562 -16.953 1 98.56 279 ASP B C 1
ATOM 6349 O O . ASP B 1 279 ? 4.465 -28.297 -18.141 1 98.56 279 ASP B O 1
ATOM 6353 N N . TYR B 1 280 ? 4.215 -27.766 -15.969 1 98.75 280 TYR B N 1
ATOM 6354 C CA . TYR B 1 280 ? 3.65 -26.453 -16.219 1 98.75 280 TYR B CA 1
ATOM 6355 C C . TYR B 1 280 ? 4.297 -25.406 -15.32 1 98.75 280 TYR B C 1
ATOM 6357 O O . TYR B 1 280 ? 4.449 -25.625 -14.109 1 98.75 280 TYR B O 1
ATOM 6365 N N . ILE B 1 281 ? 4.73 -24.359 -15.891 1 98.88 281 ILE B N 1
ATOM 6366 C CA . ILE B 1 281 ? 5.086 -23.172 -15.133 1 98.88 281 ILE B CA 1
ATOM 6367 C C . ILE B 1 281 ? 4.109 -22.047 -15.469 1 98.88 281 ILE B C 1
ATOM 6369 O O . ILE B 1 281 ? 3.875 -21.734 -16.641 1 98.88 281 ILE B O 1
ATOM 6373 N N . ILE B 1 282 ? 3.453 -21.516 -14.477 1 98.75 282 ILE B N 1
ATOM 6374 C CA . ILE B 1 282 ? 2.479 -20.438 -14.609 1 98.75 282 ILE B CA 1
ATOM 6375 C C . ILE B 1 282 ? 2.814 -19.312 -13.633 1 98.75 282 ILE B C 1
ATOM 6377 O O . ILE B 1 282 ? 2.861 -19.531 -12.422 1 98.75 282 ILE B O 1
ATOM 6381 N N . ALA B 1 283 ? 3.102 -18.094 -14.172 1 97.88 283 ALA B N 1
ATOM 6382 C CA . ALA B 1 283 ? 3.641 -17.094 -13.25 1 97.88 283 ALA B CA 1
ATOM 6383 C C . ALA B 1 283 ? 3.355 -15.68 -13.734 1 97.88 283 ALA B C 1
ATOM 6385 O O . ALA B 1 283 ? 3.152 -15.453 -14.938 1 97.88 283 ALA B O 1
ATOM 6386 N N . ASN B 1 284 ? 3.18 -14.797 -12.82 1 95.81 284 ASN B N 1
ATOM 6387 C CA . ASN B 1 284 ? 3.266 -13.352 -13 1 95.81 284 ASN B CA 1
ATOM 6388 C C . ASN B 1 284 ? 4.379 -12.742 -12.148 1 95.81 284 ASN B C 1
ATOM 6390 O O . ASN B 1 284 ? 4.113 -12.117 -11.125 1 95.81 284 ASN B O 1
ATOM 6394 N N . PRO B 1 285 ? 5.629 -12.859 -12.609 1 95.5 285 PRO B N 1
ATOM 6395 C CA . PRO B 1 285 ? 6.754 -12.359 -11.812 1 95.5 285 PRO B CA 1
ATOM 6396 C C . PRO B 1 285 ? 6.867 -10.836 -11.844 1 95.5 285 PRO B C 1
ATOM 6398 O O . PRO B 1 285 ? 6.238 -10.18 -12.68 1 95.5 285 PRO B O 1
ATOM 6401 N N . PRO B 1 286 ? 7.562 -10.227 -10.828 1 90.69 286 PRO B N 1
ATOM 6402 C CA . PRO B 1 286 ? 7.828 -8.789 -10.961 1 90.69 286 PRO B CA 1
ATOM 6403 C C . PRO B 1 286 ? 8.625 -8.453 -12.227 1 90.69 286 PRO B C 1
ATOM 6405 O O . PRO B 1 286 ? 9.617 -9.117 -12.523 1 90.69 286 PRO B O 1
ATOM 6408 N N . PHE B 1 287 ? 8.148 -7.359 -12.953 1 88.06 287 PHE B N 1
ATOM 6409 C CA . PHE B 1 287 ? 8.766 -6.973 -14.211 1 88.06 287 PHE B CA 1
ATOM 6410 C C . PHE B 1 287 ? 9.742 -5.816 -14.008 1 88.06 287 PHE B C 1
ATOM 6412 O O . PHE B 1 287 ? 9.578 -5.023 -13.078 1 88.06 287 PHE B O 1
ATOM 6419 N N . ASN B 1 288 ? 10.695 -5.852 -14.922 1 90.31 288 ASN B N 1
ATOM 6420 C CA . ASN B 1 288 ? 11.57 -4.691 -15.062 1 90.31 288 ASN B CA 1
ATOM 6421 C C . ASN B 1 288 ? 12.328 -4.395 -13.773 1 90.31 288 ASN B C 1
ATOM 6423 O O . ASN B 1 288 ? 12.523 -3.232 -13.414 1 90.31 288 ASN B O 1
ATOM 6427 N N . GLN B 1 289 ? 12.648 -5.422 -13.047 1 90.44 289 GLN B N 1
ATOM 6428 C CA . GLN B 1 289 ? 13.414 -5.238 -11.812 1 90.44 289 GLN B CA 1
ATOM 6429 C C . GLN B 1 289 ? 14.844 -4.801 -12.117 1 90.44 289 GLN B C 1
ATOM 6431 O O . GLN B 1 289 ? 15.562 -5.477 -12.852 1 90.44 289 GLN B O 1
ATOM 6436 N N . LYS B 1 290 ? 15.188 -3.68 -11.562 1 89.06 290 LYS B N 1
ATOM 6437 C CA . LYS B 1 290 ? 16.562 -3.195 -11.648 1 89.06 290 LYS B CA 1
ATOM 6438 C C . LYS B 1 290 ? 17.359 -3.539 -10.391 1 89.06 290 LYS B C 1
ATOM 6440 O O . LYS B 1 290 ? 16.766 -3.785 -9.336 1 89.06 290 LYS B O 1
ATOM 6445 N N . ASP B 1 291 ? 18.656 -3.689 -10.547 1 89.12 291 ASP B N 1
ATOM 6446 C CA . ASP B 1 291 ? 19.578 -3.934 -9.438 1 89.12 291 ASP B CA 1
ATOM 6447 C C . ASP B 1 291 ? 19.109 -5.121 -8.594 1 89.12 291 ASP B C 1
ATOM 6449 O O . ASP B 1 291 ? 19.016 -5.023 -7.367 1 89.12 291 ASP B O 1
ATOM 6453 N N . TRP B 1 292 ? 18.75 -6.156 -9.289 1 91.38 292 TRP B N 1
ATOM 6454 C CA . TRP B 1 292 ? 18.125 -7.309 -8.648 1 91.38 292 TRP B CA 1
ATOM 6455 C C . TRP B 1 292 ? 19.188 -8.258 -8.086 1 91.38 292 TRP B C 1
ATOM 6457 O O . TRP B 1 292 ? 18.859 -9.234 -7.406 1 91.38 292 TRP B O 1
ATOM 6467 N N . GLY B 1 293 ? 20.406 -8.023 -8.367 1 92.94 293 GLY B N 1
ATOM 6468 C CA . GLY B 1 293 ? 21.484 -8.828 -7.809 1 92.94 293 GLY B CA 1
ATOM 6469 C C . GLY B 1 293 ? 22.109 -9.781 -8.812 1 92.94 293 GLY B C 1
ATOM 6470 O O . GLY B 1 293 ? 22.562 -10.859 -8.453 1 92.94 293 GLY B O 1
ATOM 6471 N N . ALA B 1 294 ? 22.094 -9.367 -10.07 1 95.69 294 ALA B N 1
ATOM 6472 C CA . ALA B 1 294 ? 22.641 -10.203 -11.141 1 95.69 294 ALA B CA 1
ATOM 6473 C C . ALA B 1 294 ? 24.094 -10.547 -10.867 1 95.69 294 ALA B C 1
ATOM 6475 O O . ALA B 1 294 ? 24.562 -11.633 -11.227 1 95.69 294 ALA B O 1
ATOM 6476 N N . ASP B 1 295 ? 24.781 -9.672 -10.18 1 94.12 295 ASP B N 1
ATOM 6477 C CA . ASP B 1 295 ? 26.203 -9.844 -9.914 1 94.12 295 ASP B CA 1
ATOM 6478 C C . ASP B 1 295 ? 26.453 -10.969 -8.914 1 94.12 295 ASP B C 1
ATOM 6480 O O . ASP B 1 295 ? 27.562 -11.492 -8.82 1 94.12 295 ASP B O 1
ATOM 6484 N N . ARG B 1 296 ? 25.469 -11.352 -8.211 1 93.31 296 ARG B N 1
ATOM 6485 C CA . ARG B 1 296 ? 25.594 -12.406 -7.211 1 93.31 296 ARG B CA 1
ATOM 6486 C C . ARG B 1 296 ? 25.391 -13.781 -7.836 1 93.31 296 ARG B C 1
ATOM 6488 O O . ARG B 1 296 ? 25.656 -14.805 -7.203 1 93.31 296 ARG B O 1
ATOM 6495 N N . LEU B 1 297 ? 24.906 -13.828 -9.039 1 95.38 297 LEU B N 1
ATOM 6496 C CA . LEU B 1 297 ? 24.703 -15.102 -9.727 1 95.38 297 LEU B CA 1
ATOM 6497 C C . LEU B 1 297 ? 26.016 -15.633 -10.289 1 95.38 297 LEU B C 1
ATOM 6499 O O . LEU B 1 297 ? 26.797 -14.875 -10.859 1 95.38 297 LEU B O 1
ATOM 6503 N N . SER B 1 298 ? 26.219 -16.922 -10.047 1 94.69 298 SER B N 1
ATOM 6504 C CA . SER B 1 298 ? 27.391 -17.562 -10.648 1 94.69 298 SER B CA 1
ATOM 6505 C C . SER B 1 298 ? 27.297 -17.562 -12.164 1 94.69 298 SER B C 1
ATOM 6507 O O . SER B 1 298 ? 26.219 -17.797 -12.727 1 94.69 298 SER B O 1
ATOM 6509 N N . LYS B 1 299 ? 28.391 -17.359 -12.789 1 92.19 299 LYS B N 1
ATOM 6510 C CA . LYS B 1 299 ? 28.438 -17.453 -14.242 1 92.19 299 LYS B CA 1
ATOM 6511 C C . LYS B 1 299 ? 28.188 -18.875 -14.711 1 92.19 299 LYS B C 1
ATOM 6513 O O . LYS B 1 299 ? 27.828 -19.109 -15.867 1 92.19 299 LYS B O 1
ATOM 6518 N N . LYS B 1 300 ? 28.312 -19.812 -13.789 1 95.5 300 LYS B N 1
ATOM 6519 C CA . LYS B 1 300 ? 28.125 -21.219 -14.102 1 95.5 300 LYS B CA 1
ATOM 6520 C C . LYS B 1 300 ? 26.734 -21.688 -13.672 1 95.5 300 LYS B C 1
ATOM 6522 O O . LYS B 1 300 ? 26.469 -22.891 -13.656 1 95.5 300 LYS B O 1
ATOM 6527 N N . ASP B 1 301 ? 25.906 -20.766 -13.297 1 97.44 301 ASP B N 1
ATOM 6528 C CA . ASP B 1 301 ? 24.531 -21.125 -12.945 1 97.44 301 ASP B CA 1
ATOM 6529 C C . ASP B 1 301 ? 23.875 -21.938 -14.055 1 97.44 301 ASP B C 1
ATOM 6531 O O . ASP B 1 301 ? 23.828 -21.5 -15.211 1 97.44 301 ASP B O 1
ATOM 6535 N N . PRO B 1 302 ? 23.422 -23.156 -13.727 1 97.62 302 PRO B N 1
ATOM 6536 C CA . PRO B 1 302 ? 22.875 -24.031 -14.766 1 97.62 302 PRO B CA 1
ATOM 6537 C C . PRO B 1 302 ? 21.625 -23.469 -15.43 1 97.62 302 PRO B C 1
ATOM 6539 O O . PRO B 1 302 ? 21.188 -23.953 -16.469 1 97.62 302 PRO B O 1
ATOM 6542 N N . ARG B 1 303 ? 21.016 -22.547 -14.922 1 97.69 303 ARG B N 1
ATOM 6543 C CA . ARG B 1 303 ? 19.797 -21.953 -15.477 1 97.69 303 ARG B CA 1
ATOM 6544 C C . ARG B 1 303 ? 20.109 -21.094 -16.688 1 97.69 303 ARG B C 1
ATOM 6546 O O . ARG B 1 303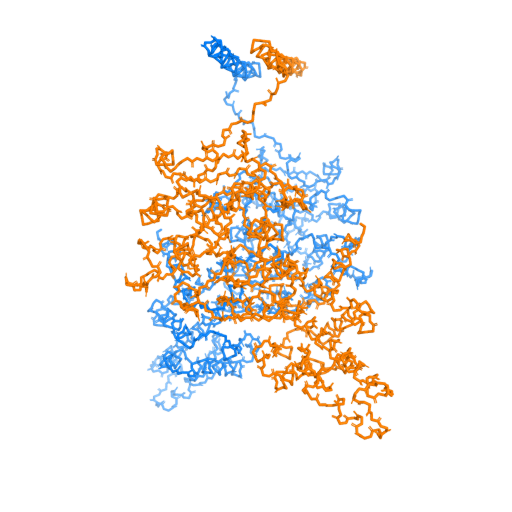 ? 19.234 -20.797 -17.5 1 97.69 303 ARG B O 1
ATOM 6553 N N . LEU B 1 304 ? 21.344 -20.641 -16.781 1 98.31 304 LEU B N 1
ATOM 6554 C CA . LEU B 1 304 ? 21.703 -19.609 -17.75 1 98.31 304 LEU B CA 1
ATOM 6555 C C . LEU B 1 304 ? 21.922 -20.219 -19.141 1 98.31 304 LEU B C 1
ATOM 6557 O O . LEU B 1 304 ? 22.75 -21.125 -19.297 1 98.31 304 LEU B O 1
ATOM 6561 N N . ILE B 1 305 ? 21.219 -19.75 -20.141 1 98.19 305 ILE B N 1
ATOM 6562 C CA . ILE B 1 305 ? 21.484 -20.062 -21.547 1 98.19 305 ILE B CA 1
ATOM 6563 C C . ILE B 1 305 ? 22.125 -18.875 -22.234 1 98.19 305 ILE B C 1
ATOM 6565 O O . ILE B 1 305 ? 22.547 -18.969 -23.391 1 98.19 305 ILE B O 1
ATOM 6569 N N . GLY B 1 306 ? 22.141 -17.75 -21.578 1 97.81 306 GLY B N 1
ATOM 6570 C CA . GLY B 1 306 ? 22.719 -16.484 -22 1 97.81 306 GLY B CA 1
ATOM 6571 C C . GLY B 1 306 ? 23.062 -15.57 -20.844 1 97.81 306 GLY B C 1
ATOM 6572 O O . GLY B 1 306 ? 22.922 -15.953 -19.672 1 97.81 306 GLY B O 1
ATOM 6573 N N . PRO B 1 307 ? 23.453 -14.367 -21.188 1 97.75 307 PRO B N 1
ATOM 6574 C CA . PRO B 1 307 ? 23.906 -13.461 -20.125 1 97.75 307 PRO B CA 1
ATOM 6575 C C . PRO B 1 307 ? 22.766 -12.828 -19.344 1 97.75 307 PRO B C 1
ATOM 6577 O O . PRO B 1 307 ? 21.609 -12.906 -19.781 1 97.75 307 PRO B O 1
ATOM 6580 N N . VAL B 1 308 ? 23.109 -12.359 -18.156 1 97.56 308 VAL B N 1
ATOM 6581 C CA . VAL B 1 308 ? 22.172 -11.586 -17.344 1 97.56 308 VAL B CA 1
ATOM 6582 C C . VAL B 1 308 ? 22.719 -10.18 -17.125 1 97.56 308 VAL B C 1
ATOM 6584 O O . VAL B 1 308 ? 23.891 -9.906 -17.391 1 97.56 308 VAL B O 1
ATOM 6587 N N . THR B 1 309 ? 21.844 -9.281 -16.75 1 96.88 309 THR B N 1
ATOM 6588 C CA . THR B 1 309 ? 22.203 -7.902 -16.438 1 96.88 309 THR B CA 1
ATOM 6589 C C . THR B 1 309 ? 21.453 -7.41 -15.203 1 96.88 309 THR B C 1
ATOM 6591 O O . THR B 1 309 ? 20.359 -7.898 -14.898 1 96.88 309 THR B O 1
ATOM 6594 N N . ASN B 1 310 ? 22.016 -6.465 -14.484 1 94.94 310 ASN B N 1
ATOM 6595 C CA . ASN B 1 310 ? 21.359 -5.863 -13.336 1 94.94 310 ASN B CA 1
ATOM 6596 C C . ASN B 1 310 ? 20.359 -4.793 -13.75 1 94.94 310 ASN B C 1
ATOM 6598 O O . ASN B 1 310 ? 19.547 -4.34 -12.945 1 94.94 310 ASN B O 1
ATOM 6602 N N . SER B 1 311 ? 20.312 -4.496 -14.984 1 94.81 311 SER B N 1
ATOM 6603 C CA . SER B 1 311 ? 19.453 -3.414 -15.438 1 94.81 311 SER B CA 1
ATOM 6604 C C . SER B 1 311 ? 18 -3.889 -15.594 1 94.81 311 SER B C 1
ATOM 6606 O O . SER B 1 311 ? 17.078 -3.076 -15.641 1 94.81 311 SER B O 1
ATOM 6608 N N . ASN B 1 312 ? 17.812 -5.176 -15.734 1 96.12 312 ASN B N 1
ATOM 6609 C CA . ASN B 1 312 ? 16.484 -5.738 -15.922 1 96.12 312 ASN B CA 1
ATOM 6610 C C . ASN B 1 312 ? 16.469 -7.242 -15.68 1 96.12 312 ASN B C 1
ATOM 6612 O O . ASN B 1 312 ? 17.344 -7.965 -16.172 1 96.12 312 ASN B O 1
ATOM 6616 N N . ALA B 1 313 ? 15.477 -7.734 -15 1 97 313 ALA B N 1
ATOM 6617 C CA . ALA B 1 313 ? 15.469 -9.141 -14.609 1 97 313 ALA B CA 1
ATOM 6618 C C . ALA B 1 313 ? 14.57 -9.961 -15.539 1 97 313 ALA B C 1
ATOM 6620 O O . ALA B 1 313 ? 14.469 -11.18 -15.391 1 97 313 ALA B O 1
ATOM 6621 N N . ASN B 1 314 ? 13.891 -9.367 -16.516 1 97.88 314 ASN B N 1
ATOM 6622 C CA . ASN B 1 314 ? 12.867 -10.039 -17.312 1 97.88 314 ASN B CA 1
ATOM 6623 C C . ASN B 1 314 ? 13.398 -11.336 -17.922 1 97.88 314 ASN B C 1
ATOM 6625 O O . ASN B 1 314 ? 12.773 -12.391 -17.781 1 97.88 314 ASN B O 1
ATOM 6629 N N . TYR B 1 315 ? 14.523 -11.289 -18.531 1 98.56 315 TYR B N 1
ATOM 6630 C CA . TYR B 1 315 ? 15 -12.469 -19.25 1 98.56 315 TYR B CA 1
ATOM 6631 C C . TYR B 1 315 ? 15.703 -13.438 -18.297 1 98.56 315 TYR B C 1
ATOM 6633 O O . TYR B 1 315 ? 15.938 -14.594 -18.641 1 98.56 315 TYR B O 1
ATOM 6641 N N . MET B 1 316 ? 16.078 -12.977 -17.062 1 98.69 316 MET B N 1
ATOM 6642 C CA . MET B 1 316 ? 16.484 -13.961 -16.062 1 98.69 316 MET B CA 1
ATOM 6643 C C . MET B 1 316 ? 15.289 -14.805 -15.617 1 98.69 316 MET B C 1
ATOM 6645 O O . MET B 1 316 ? 15.414 -16 -15.398 1 98.69 316 MET B O 1
ATOM 6649 N N . TRP B 1 317 ? 14.195 -14.188 -15.477 1 98.62 317 TRP B N 1
ATOM 6650 C CA . TRP B 1 317 ? 12.984 -14.938 -15.172 1 98.62 317 TRP B CA 1
ATOM 6651 C C . TRP B 1 317 ? 12.711 -15.992 -16.234 1 98.62 317 TRP B C 1
ATOM 6653 O O . TRP B 1 317 ? 12.406 -17.141 -15.906 1 98.62 317 TRP B O 1
ATOM 6663 N N . MET B 1 318 ? 12.852 -15.641 -17.5 1 98.75 318 MET B N 1
ATOM 6664 C CA . MET B 1 318 ? 12.578 -16.578 -18.578 1 98.75 318 MET B CA 1
ATOM 6665 C C . MET B 1 318 ? 13.555 -17.75 -18.531 1 98.75 318 MET B C 1
ATOM 6667 O O . MET B 1 318 ? 13.164 -18.891 -18.75 1 98.75 318 MET B O 1
ATOM 6671 N N . GLN B 1 319 ? 14.789 -17.406 -18.297 1 98.81 319 GLN B N 1
ATOM 6672 C CA . GLN B 1 319 ? 15.781 -18.469 -18.172 1 98.81 319 GLN B CA 1
ATOM 6673 C C . GLN B 1 319 ? 15.469 -19.375 -17 1 98.81 319 GLN B C 1
ATOM 6675 O O . GLN B 1 319 ? 15.633 -20.594 -17.094 1 98.81 319 GLN B O 1
ATOM 6680 N N . HIS B 1 320 ? 14.992 -18.75 -15.875 1 98.88 320 HIS B N 1
ATOM 6681 C CA . HIS B 1 320 ? 14.578 -19.516 -14.695 1 98.88 320 HIS B CA 1
ATOM 6682 C C . HIS B 1 320 ? 13.414 -20.438 -15.023 1 98.88 320 HIS B C 1
ATOM 6684 O O . HIS B 1 320 ? 13.414 -21.609 -14.617 1 98.88 320 HIS B O 1
ATOM 6690 N N . PHE B 1 321 ? 12.461 -19.953 -15.758 1 98.88 321 PHE B N 1
ATOM 6691 C CA . PHE B 1 321 ? 11.312 -20.75 -16.172 1 98.88 321 PHE B CA 1
ATOM 6692 C C . PHE B 1 321 ? 11.758 -21.906 -17.062 1 98.88 321 PHE B C 1
ATOM 6694 O O . PHE B 1 321 ? 11.367 -23.062 -16.828 1 98.88 321 PHE B O 1
ATOM 6701 N N . LEU B 1 322 ? 12.547 -21.594 -18.031 1 98.81 322 LEU B N 1
ATOM 6702 C CA . LEU B 1 322 ? 13.008 -22.609 -18.969 1 98.81 322 LEU B CA 1
ATOM 6703 C C . LEU B 1 322 ? 13.766 -23.719 -18.234 1 98.81 322 LEU B C 1
ATOM 6705 O O . LEU B 1 322 ? 13.57 -24.906 -18.531 1 98.81 322 LEU B O 1
ATOM 6709 N N . TYR B 1 323 ? 14.562 -23.328 -17.297 1 98.88 323 TYR B N 1
ATOM 6710 C CA . TYR B 1 323 ? 15.367 -24.281 -16.531 1 98.88 323 TYR B CA 1
ATOM 6711 C C . TYR B 1 323 ? 14.469 -25.266 -15.789 1 98.88 323 TYR B C 1
ATOM 6713 O O . TYR B 1 323 ? 14.789 -26.453 -15.688 1 98.88 323 TYR B O 1
ATOM 6721 N N . HIS B 1 324 ? 13.375 -24.828 -15.289 1 98.88 324 HIS B N 1
ATOM 6722 C CA . HIS B 1 324 ? 12.547 -25.625 -14.391 1 98.88 324 HIS B CA 1
ATOM 6723 C C . HIS B 1 324 ? 11.5 -26.422 -15.172 1 98.88 324 HIS B C 1
ATOM 6725 O O . HIS B 1 324 ? 10.719 -27.172 -14.586 1 98.88 324 HIS B O 1
ATOM 6731 N N . LEU B 1 325 ? 11.477 -26.281 -16.484 1 98.75 325 LEU B N 1
ATOM 6732 C CA . LEU B 1 325 ? 10.609 -27.125 -17.297 1 98.75 325 LEU B CA 1
ATOM 6733 C C . LEU B 1 325 ? 11.219 -28.516 -17.469 1 98.75 325 LEU B C 1
ATOM 6735 O O . LEU B 1 325 ? 12.43 -28.656 -17.656 1 98.75 325 LEU B O 1
ATOM 6739 N N . ASN B 1 326 ? 10.391 -29.516 -17.328 1 98.12 326 ASN B N 1
ATOM 6740 C CA . ASN B 1 326 ? 10.852 -30.828 -17.766 1 98.12 326 ASN B CA 1
ATOM 6741 C C . ASN B 1 326 ? 10.883 -30.922 -19.281 1 98.12 326 ASN B C 1
ATOM 6743 O O . ASN B 1 326 ? 10.586 -29.953 -19.984 1 98.12 326 ASN B O 1
ATOM 6747 N N . ASP B 1 327 ? 11.172 -32.062 -19.844 1 95.94 327 ASP B N 1
ATOM 6748 C CA . ASP B 1 327 ? 11.469 -32.188 -21.266 1 95.94 327 ASP B CA 1
ATOM 6749 C C . ASP B 1 327 ? 10.203 -32.062 -22.094 1 95.94 327 ASP B C 1
ATOM 6751 O O . ASP B 1 327 ? 10.273 -31.875 -23.312 1 95.94 327 ASP B O 1
ATOM 6755 N N . THR B 1 328 ? 9.078 -32.031 -21.5 1 95.81 328 THR B N 1
ATOM 6756 C CA . THR B 1 328 ? 7.816 -31.906 -22.219 1 95.81 328 THR B CA 1
ATOM 6757 C C . THR B 1 328 ? 6.992 -30.75 -21.656 1 95.81 328 THR B C 1
ATOM 6759 O O . THR B 1 328 ? 5.789 -30.656 -21.906 1 95.81 328 THR B O 1
ATOM 6762 N N . GLY B 1 329 ? 7.586 -29.953 -20.844 1 97.94 329 GLY B N 1
ATOM 6763 C CA . GLY B 1 329 ? 6.848 -28.938 -20.109 1 97.94 329 GLY B CA 1
ATOM 6764 C C . GLY B 1 329 ? 6.621 -27.672 -20.922 1 97.94 329 GLY B C 1
ATOM 6765 O O . GLY B 1 329 ? 7.277 -27.453 -21.938 1 97.94 329 GLY B O 1
ATOM 6766 N N . THR B 1 330 ? 5.672 -26.875 -20.5 1 98.56 330 THR B N 1
ATOM 6767 C CA . THR B 1 330 ? 5.352 -25.578 -21.078 1 98.56 330 THR B CA 1
ATOM 6768 C C . THR B 1 330 ? 5.18 -24.531 -19.984 1 98.56 330 THR B C 1
ATOM 6770 O O . THR B 1 330 ? 4.582 -24.797 -18.938 1 98.56 330 THR B O 1
ATOM 6773 N N . ALA B 1 331 ? 5.777 -23.375 -20.203 1 98.88 331 ALA B N 1
ATOM 6774 C CA . ALA B 1 331 ? 5.641 -22.25 -19.297 1 98.88 331 ALA B CA 1
ATOM 6775 C C . ALA B 1 331 ? 4.785 -21.141 -19.922 1 98.88 331 ALA B C 1
ATOM 6777 O O . ALA B 1 331 ? 4.941 -20.828 -21.094 1 98.88 331 ALA B O 1
ATOM 6778 N N . GLY B 1 332 ? 3.801 -20.656 -19.219 1 98.81 332 GLY B N 1
ATOM 6779 C CA . GLY B 1 332 ? 3.035 -19.469 -19.531 1 98.81 332 GLY B CA 1
ATOM 6780 C C . GLY B 1 332 ? 3.125 -18.391 -18.469 1 98.81 332 GLY B C 1
ATOM 6781 O O . GLY B 1 332 ? 2.893 -18.672 -17.281 1 98.81 332 GLY B O 1
ATOM 6782 N N . PHE B 1 333 ? 3.492 -17.172 -18.859 1 98.44 333 PHE B N 1
ATOM 6783 C CA . PHE B 1 333 ? 3.721 -16.156 -17.844 1 98.44 333 PHE B CA 1
ATOM 6784 C C . PHE B 1 333 ? 3.51 -14.75 -18.406 1 98.44 333 PHE B C 1
ATOM 6786 O O . PHE B 1 333 ? 3.543 -14.562 -19.625 1 98.44 333 PHE B O 1
ATOM 6793 N N . VAL B 1 334 ? 3.236 -13.828 -17.484 1 97 334 VAL B N 1
ATOM 6794 C CA . VAL B 1 334 ? 3.027 -12.422 -17.812 1 97 334 VAL B CA 1
ATOM 6795 C C . VAL B 1 334 ? 4.375 -11.703 -17.906 1 97 334 VAL B C 1
ATOM 6797 O O . VAL B 1 334 ? 5.277 -11.969 -17.109 1 97 334 VAL B O 1
ATOM 6800 N N . MET B 1 335 ? 4.512 -10.828 -18.875 1 96.69 335 MET B N 1
ATOM 6801 C CA . MET B 1 335 ? 5.676 -9.953 -19.016 1 96.69 335 MET B CA 1
ATOM 6802 C C . MET B 1 335 ? 5.262 -8.57 -19.516 1 96.69 335 MET B C 1
ATOM 6804 O O . MET B 1 335 ? 4.188 -8.414 -20.094 1 96.69 335 MET B O 1
ATOM 6808 N N . ALA B 1 336 ? 6.125 -7.621 -19.188 1 94.12 336 ALA B N 1
ATOM 6809 C CA . ALA B 1 336 ? 5.934 -6.297 -19.781 1 94.12 336 ALA B CA 1
ATOM 6810 C C . ALA B 1 336 ? 6.152 -6.336 -21.281 1 94.12 336 ALA B C 1
ATOM 6812 O O . ALA B 1 336 ? 6.992 -7.09 -21.781 1 94.12 336 ALA B O 1
ATOM 6813 N N . ASN B 1 337 ? 5.457 -5.441 -21.984 1 95.38 337 ASN B N 1
ATOM 6814 C CA . ASN B 1 337 ? 5.586 -5.387 -23.438 1 95.38 337 ASN B CA 1
ATOM 6815 C C . ASN B 1 337 ? 7.031 -5.145 -23.859 1 95.38 337 ASN B C 1
ATOM 6817 O O . ASN B 1 337 ? 7.461 -5.621 -24.906 1 95.38 337 ASN B O 1
ATOM 6821 N N . GLY B 1 338 ? 7.742 -4.441 -23.047 1 95.44 338 GLY B N 1
ATOM 6822 C CA . GLY B 1 338 ? 9.125 -4.133 -23.375 1 95.44 338 GLY B CA 1
ATOM 6823 C C . GLY B 1 338 ? 9.977 -5.367 -23.594 1 95.44 338 GLY B C 1
ATOM 6824 O O . GLY B 1 338 ? 10.977 -5.328 -24.312 1 95.44 338 GLY B O 1
ATOM 6825 N N . ALA B 1 339 ? 9.594 -6.441 -22.984 1 97.5 339 ALA B N 1
ATOM 6826 C CA . ALA B 1 339 ? 10.352 -7.684 -23.109 1 97.5 339 ALA B CA 1
ATOM 6827 C C . ALA B 1 339 ? 10.32 -8.203 -24.547 1 97.5 339 ALA B C 1
ATOM 6829 O O . ALA B 1 339 ? 11.234 -8.898 -24.984 1 97.5 339 ALA B O 1
ATOM 6830 N N . MET B 1 340 ? 9.336 -7.863 -25.312 1 98.06 340 MET B N 1
ATOM 6831 C CA . MET B 1 340 ? 9.164 -8.359 -26.672 1 98.06 340 MET B CA 1
ATOM 6832 C C . MET B 1 340 ? 10.156 -7.711 -27.625 1 98.06 340 MET B C 1
ATOM 6834 O O . MET B 1 340 ? 10.406 -8.219 -28.719 1 98.06 340 MET B O 1
ATOM 6838 N N . THR B 1 341 ? 10.727 -6.531 -27.188 1 96.88 341 THR B N 1
ATOM 6839 C CA . THR B 1 341 ? 11.516 -5.766 -28.156 1 96.88 341 THR B CA 1
ATOM 6840 C C . THR B 1 341 ? 12.758 -5.18 -27.484 1 96.88 341 THR B C 1
ATOM 6842 O O . THR B 1 341 ? 13.422 -4.316 -28.062 1 96.88 341 THR B O 1
ATOM 6845 N N . THR B 1 342 ? 13.086 -5.566 -26.281 1 96.25 342 THR B N 1
ATOM 6846 C CA . THR B 1 342 ? 14.172 -4.945 -25.516 1 96.25 342 THR B CA 1
ATOM 6847 C C . THR B 1 342 ? 15.453 -4.906 -26.344 1 96.25 342 THR B C 1
ATOM 6849 O O . THR B 1 342 ? 15.75 -5.848 -27.078 1 96.25 342 THR B O 1
ATOM 6852 N N . ASN B 1 343 ? 16.188 -3.74 -26.203 1 93.44 343 ASN B N 1
ATOM 6853 C CA . ASN B 1 343 ? 17.469 -3.592 -26.891 1 93.44 343 ASN B CA 1
ATOM 6854 C C . ASN B 1 343 ? 18.641 -3.645 -25.906 1 93.44 343 ASN B C 1
ATOM 6856 O O . ASN B 1 343 ? 19.781 -3.387 -26.281 1 93.44 343 ASN B O 1
ATOM 6860 N N . VAL B 1 344 ? 18.266 -3.943 -24.641 1 95 344 VAL B N 1
ATOM 6861 C CA . VAL B 1 344 ? 19.328 -4.23 -23.688 1 95 344 VAL B CA 1
ATOM 6862 C C . VAL B 1 344 ? 20.172 -5.406 -24.203 1 95 344 VAL B C 1
ATOM 6864 O O . VAL B 1 344 ? 19.625 -6.496 -24.438 1 95 344 VAL B O 1
ATOM 6867 N N . LYS B 1 345 ? 21.438 -5.176 -24.344 1 96.25 345 LYS B N 1
ATOM 6868 C CA . LYS B 1 345 ? 22.312 -6.094 -25.047 1 96.25 345 LYS B CA 1
ATOM 6869 C C . LYS B 1 345 ? 22.172 -7.516 -24.5 1 96.25 345 LYS B C 1
ATOM 6871 O O . LYS B 1 345 ? 21.938 -8.453 -25.266 1 96.25 345 LYS B O 1
ATOM 6876 N N . GLU B 1 346 ? 22.281 -7.648 -23.188 1 97.25 346 GLU B N 1
ATOM 6877 C CA . GLU B 1 346 ? 22.25 -8.969 -22.562 1 97.25 346 GLU B CA 1
ATOM 6878 C C . GLU B 1 346 ? 20.891 -9.633 -22.766 1 97.25 346 GLU B C 1
ATOM 6880 O O . GLU B 1 346 ? 20.812 -10.828 -23.047 1 97.25 346 GLU B O 1
ATOM 6885 N N . GLU B 1 347 ? 19.812 -8.906 -22.656 1 98.06 347 GLU B N 1
ATOM 6886 C CA . GLU B 1 347 ? 18.469 -9.461 -22.797 1 98.06 347 GLU B CA 1
ATOM 6887 C C . GLU B 1 347 ? 18.172 -9.805 -24.266 1 98.06 347 GLU B C 1
ATOM 6889 O O . GLU B 1 347 ? 17.531 -10.82 -24.547 1 98.06 347 GLU B O 1
ATOM 6894 N N . LYS B 1 348 ? 18.625 -8.938 -25.141 1 97.69 348 LYS B N 1
ATOM 6895 C CA . LYS B 1 348 ? 18.453 -9.203 -26.562 1 97.69 348 LYS B CA 1
ATOM 6896 C C . LYS B 1 348 ? 19.109 -10.516 -26.969 1 97.69 348 LYS B C 1
ATOM 6898 O O . LYS B 1 348 ? 18.547 -11.297 -27.734 1 97.69 348 LYS B O 1
ATOM 6903 N N . GLU B 1 349 ? 20.266 -10.758 -26.5 1 98.38 349 GLU B N 1
ATOM 6904 C CA . GLU B 1 349 ? 20.984 -12 -26.797 1 98.38 349 GLU B CA 1
ATOM 6905 C C . GLU B 1 349 ? 20.188 -13.219 -26.344 1 98.38 349 GLU B C 1
ATOM 6907 O O . GLU B 1 349 ? 20.094 -14.211 -27.062 1 98.38 349 GLU B O 1
ATOM 6912 N N . VAL B 1 350 ? 19.656 -13.141 -25.156 1 98.75 350 VAL B N 1
ATOM 6913 C CA . VAL B 1 350 ? 18.859 -14.258 -24.641 1 98.75 350 VAL B CA 1
ATOM 6914 C C . VAL B 1 350 ? 17.594 -14.422 -25.484 1 98.75 350 VAL B C 1
ATOM 6916 O O . VAL B 1 350 ? 17.203 -15.547 -25.797 1 98.75 350 VAL B O 1
ATOM 6919 N N . ARG B 1 351 ? 16.938 -13.312 -25.812 1 98.75 351 ARG B N 1
ATOM 6920 C CA . ARG B 1 351 ? 15.758 -13.383 -26.672 1 98.75 351 ARG B CA 1
ATOM 6921 C C . ARG B 1 351 ? 16.062 -14.086 -27.984 1 98.75 351 ARG B C 1
ATOM 6923 O O . ARG B 1 351 ? 15.312 -14.961 -28.422 1 98.75 351 ARG B O 1
ATOM 6930 N N . GLN B 1 352 ? 17.156 -13.742 -28.594 1 98.62 352 GLN B N 1
ATOM 6931 C CA . GLN B 1 352 ? 17.578 -14.352 -29.859 1 98.62 352 GLN B CA 1
ATOM 6932 C C . GLN B 1 352 ? 17.812 -15.844 -29.688 1 98.62 352 GLN B C 1
ATOM 6934 O O . GLN B 1 352 ? 17.406 -16.641 -30.531 1 98.62 352 GLN B O 1
ATOM 6939 N N . LYS B 1 353 ? 18.406 -16.203 -28.641 1 98.62 353 LYS B N 1
ATOM 6940 C CA . LYS B 1 353 ? 18.672 -17.625 -28.375 1 98.62 353 LYS B CA 1
ATOM 6941 C C . LYS B 1 353 ? 17.375 -18.406 -28.188 1 98.62 353 LYS B C 1
ATOM 6943 O O . LYS B 1 353 ? 17.234 -19.516 -28.688 1 98.62 353 LYS B O 1
ATOM 6948 N N . LEU B 1 354 ? 16.469 -17.828 -27.422 1 98.81 354 LEU B N 1
ATOM 6949 C CA . LEU B 1 354 ? 15.18 -18.484 -27.203 1 98.81 354 LEU B CA 1
ATOM 6950 C C . LEU B 1 354 ? 14.453 -18.719 -28.516 1 98.81 354 LEU B C 1
ATOM 6952 O O . LEU B 1 354 ? 13.805 -19.75 -28.703 1 98.81 354 LEU B O 1
ATOM 6956 N N . VAL B 1 355 ? 14.539 -17.734 -29.406 1 98.62 355 VAL B N 1
ATOM 6957 C CA . VAL B 1 355 ? 13.906 -17.844 -30.719 1 98.62 355 VAL B CA 1
ATOM 6958 C C . VAL B 1 355 ? 14.633 -18.891 -31.547 1 98.62 355 VAL B C 1
ATOM 6960 O O . VAL B 1 355 ? 14.008 -19.812 -32.062 1 98.62 355 VAL B O 1
ATOM 6963 N N . ASP B 1 356 ? 15.914 -18.812 -31.625 1 98.38 356 ASP B N 1
ATOM 6964 C CA . ASP B 1 356 ? 16.719 -19.672 -32.5 1 98.38 356 ASP B CA 1
ATOM 6965 C C . ASP B 1 356 ? 16.656 -21.125 -32.062 1 98.38 356 ASP B C 1
ATOM 6967 O O . ASP B 1 356 ? 16.672 -22.031 -32.906 1 98.38 356 ASP B O 1
ATOM 6971 N N . GLU B 1 357 ? 16.562 -21.297 -30.797 1 97.56 357 GLU B N 1
ATOM 6972 C CA . GLU B 1 357 ? 16.531 -22.672 -30.281 1 97.56 357 GLU B CA 1
ATOM 6973 C C . GLU B 1 357 ? 15.109 -23.203 -30.234 1 97.56 357 GLU B C 1
ATOM 6975 O O . GLU B 1 357 ? 14.883 -24.344 -29.812 1 97.56 357 GLU B O 1
ATOM 6980 N N . GLY B 1 358 ? 14.172 -22.438 -30.594 1 97.44 358 GLY B N 1
ATOM 6981 C CA . GLY B 1 358 ? 12.805 -22.891 -30.812 1 97.44 358 GLY B CA 1
ATOM 6982 C C . GLY B 1 358 ? 12.016 -23.031 -29.516 1 97.44 358 GLY B C 1
ATOM 6983 O O . GLY B 1 358 ? 11.141 -23.891 -29.406 1 97.44 358 GLY B O 1
ATOM 6984 N N . TYR B 1 359 ? 12.328 -22.203 -28.516 1 98.38 359 TYR B N 1
ATOM 6985 C CA . TYR B 1 359 ? 11.656 -22.359 -27.234 1 98.38 359 TYR B CA 1
ATOM 6986 C C . TYR B 1 359 ? 10.406 -21.484 -27.156 1 98.38 359 TYR B C 1
ATOM 6988 O O . TYR B 1 359 ? 9.508 -21.75 -26.359 1 98.38 359 TYR B O 1
ATOM 6996 N N . ILE B 1 360 ? 10.328 -20.359 -27.891 1 98.81 360 ILE B N 1
ATOM 6997 C CA . ILE B 1 360 ? 9.156 -19.484 -27.859 1 98.81 360 ILE B CA 1
ATOM 6998 C C . ILE B 1 360 ? 8.008 -20.125 -28.641 1 98.81 360 ILE B C 1
ATOM 7000 O O . ILE B 1 360 ? 8.109 -20.312 -29.859 1 98.81 360 ILE B O 1
ATOM 7004 N N . ASP B 1 361 ? 6.965 -20.406 -27.953 1 98.62 361 ASP B N 1
ATOM 7005 C CA . ASP B 1 361 ? 5.832 -21.109 -28.547 1 98.62 361 ASP B CA 1
ATOM 7006 C C . ASP B 1 361 ? 4.746 -20.141 -28.984 1 98.62 361 ASP B C 1
ATOM 7008 O O . ASP B 1 361 ? 4.188 -20.266 -30.078 1 98.62 361 ASP B O 1
ATOM 7012 N N . CYS B 1 362 ? 4.484 -19.156 -28.156 1 98.81 362 CYS B N 1
ATOM 7013 C CA . CYS B 1 362 ? 3.391 -18.234 -28.406 1 98.81 362 CYS B CA 1
ATOM 7014 C C . CYS B 1 362 ? 3.607 -16.922 -27.672 1 98.81 362 CYS B C 1
ATOM 7016 O O . CYS B 1 362 ? 4.168 -16.906 -26.562 1 98.81 362 CYS B O 1
ATOM 7018 N N . ILE B 1 363 ? 3.236 -15.844 -28.281 1 98.88 363 ILE B N 1
ATOM 7019 C CA . ILE B 1 363 ? 3.18 -14.523 -27.656 1 98.88 363 ILE B CA 1
ATOM 7020 C C . ILE B 1 363 ? 1.771 -13.953 -27.797 1 98.88 363 ILE B C 1
ATOM 7022 O O . ILE B 1 363 ? 1.204 -13.922 -28.891 1 98.88 363 ILE B O 1
ATOM 7026 N N . VAL B 1 364 ? 1.202 -13.5 -26.672 1 98.81 364 VAL B N 1
ATOM 7027 C CA . VAL B 1 364 ? -0.105 -12.852 -26.672 1 98.81 364 VAL B CA 1
ATOM 7028 C C . VAL B 1 364 ? 0.032 -11.414 -26.156 1 98.81 364 VAL B C 1
ATOM 7030 O O . VAL B 1 364 ? 0.474 -11.195 -25.031 1 98.81 364 VAL B O 1
ATOM 7033 N N . GLN B 1 365 ? -0.248 -10.469 -26.953 1 98.12 365 GLN B N 1
ATOM 7034 C CA . GLN B 1 365 ? -0.312 -9.102 -26.469 1 98.12 365 GLN B CA 1
ATOM 7035 C C . GLN B 1 365 ? -1.668 -8.805 -25.828 1 98.12 365 GLN B C 1
ATOM 7037 O O . GLN B 1 365 ? -2.709 -9 -26.453 1 98.12 365 GLN B O 1
ATOM 7042 N N . LEU B 1 366 ? -1.66 -8.312 -24.609 1 97.81 366 LEU B N 1
ATOM 7043 C CA . LEU B 1 366 ? -2.883 -8.148 -23.828 1 97.81 366 LEU B CA 1
ATOM 7044 C C . LEU B 1 366 ? -3.445 -6.742 -23.984 1 97.81 366 LEU B C 1
ATOM 7046 O O . LEU B 1 366 ? -2.719 -5.812 -24.359 1 97.81 366 LEU B O 1
ATOM 7050 N N . PRO B 1 367 ? -4.75 -6.57 -23.656 1 95.62 367 PRO B N 1
ATOM 7051 C CA . PRO B 1 367 ? -5.312 -5.223 -23.578 1 95.62 367 PRO B CA 1
ATOM 7052 C C . PRO B 1 367 ? -4.688 -4.391 -22.453 1 95.62 367 PRO B C 1
ATOM 7054 O O . PRO B 1 367 ? -4.078 -4.945 -21.531 1 95.62 367 PRO B O 1
ATOM 7057 N N . GLU B 1 368 ? -4.852 -3.105 -22.625 1 91.62 368 GLU B N 1
ATOM 7058 C CA . GLU B 1 368 ? -4.441 -2.217 -21.531 1 91.62 368 GLU B CA 1
ATOM 7059 C C . GLU B 1 368 ? -5.43 -2.266 -20.375 1 91.62 368 GLU B C 1
ATOM 7061 O O . GLU B 1 368 ? -6.551 -2.752 -20.531 1 91.62 368 GLU B O 1
ATOM 7066 N N . LYS B 1 369 ? -5.047 -1.898 -19.141 1 88.75 369 LYS B N 1
ATOM 7067 C CA . LYS B 1 369 ? -5.867 -1.651 -17.953 1 88.75 369 LYS B CA 1
ATOM 7068 C C . LYS B 1 369 ? -6.391 -2.959 -17.375 1 88.75 369 LYS B C 1
ATOM 7070 O O . LYS B 1 369 ? -7.457 -2.986 -16.75 1 88.75 369 LYS B O 1
ATOM 7075 N N . LEU B 1 370 ? -5.703 -4.059 -17.672 1 91.62 370 LEU B N 1
ATOM 7076 C CA . LEU B 1 370 ? -6.16 -5.312 -17.094 1 91.62 370 LEU B CA 1
ATOM 7077 C C . LEU B 1 370 ? -5.695 -5.438 -15.641 1 91.62 370 LEU B C 1
ATOM 7079 O O . LEU B 1 370 ? -6.309 -6.156 -14.844 1 91.62 370 LEU B O 1
ATOM 7083 N N . PHE B 1 371 ? -4.629 -4.785 -15.297 1 86.62 371 PHE B N 1
ATOM 7084 C CA . PHE B 1 371 ? -4.039 -4.934 -13.977 1 86.62 371 PHE B CA 1
ATOM 7085 C C . PHE B 1 371 ? -4.484 -3.809 -13.055 1 86.62 371 PHE B C 1
ATOM 7087 O O . PHE B 1 371 ? -4.738 -2.689 -13.508 1 86.62 371 PHE B O 1
ATOM 7094 N N . PHE B 1 372 ? -4.461 -4.102 -11.719 1 71.88 372 PHE B N 1
ATOM 7095 C CA . PHE B 1 372 ? -4.957 -3.168 -10.711 1 71.88 372 PHE B CA 1
ATOM 7096 C C . PHE B 1 372 ? -3.977 -2.02 -10.508 1 71.88 372 PHE B C 1
ATOM 7098 O O . PHE B 1 372 ? -4.387 -0.871 -10.328 1 71.88 372 PHE B O 1
ATOM 7105 N N . THR B 1 373 ? -2.785 -2.277 -10.422 1 67.38 373 THR B N 1
ATOM 7106 C CA . THR B 1 373 ? -1.824 -1.385 -9.781 1 67.38 373 THR B CA 1
ATOM 7107 C C . THR B 1 373 ? -0.911 -0.741 -10.82 1 67.38 373 THR B C 1
ATOM 7109 O O . THR B 1 373 ? -0.212 0.231 -10.523 1 67.38 373 THR B O 1
ATOM 7112 N N . THR B 1 374 ? -0.888 -1.27 -12.008 1 66.94 374 THR B N 1
ATOM 7113 C CA . THR B 1 374 ? 0.054 -0.728 -12.977 1 66.94 374 THR B CA 1
ATOM 7114 C C . THR B 1 374 ? -0.64 -0.46 -14.312 1 66.94 374 THR B C 1
ATOM 7116 O O . THR B 1 374 ? -1.521 -1.219 -14.719 1 66.94 374 THR B O 1
ATOM 7119 N N . GLY B 1 375 ? -0.291 0.632 -14.906 1 74.38 375 GLY B N 1
ATOM 7120 C CA . GLY B 1 375 ? -0.756 0.953 -16.25 1 74.38 375 GLY B CA 1
ATOM 7121 C C . GLY B 1 375 ? 0.173 0.454 -17.344 1 74.38 375 GLY B C 1
ATOM 7122 O O . GLY B 1 375 ? -0.038 0.738 -18.516 1 74.38 375 GLY B O 1
ATOM 7123 N N . ILE B 1 376 ? 1.125 -0.432 -16.875 1 78.12 376 ILE B N 1
ATOM 7124 C CA . ILE B 1 376 ? 2.117 -0.911 -17.828 1 78.12 376 ILE B CA 1
ATOM 7125 C C . ILE B 1 376 ? 1.485 -1.953 -18.75 1 78.12 376 ILE B C 1
ATOM 7127 O O . ILE B 1 376 ? 0.815 -2.877 -18.297 1 78.12 376 ILE B O 1
ATOM 7131 N N . PRO B 1 377 ? 1.642 -1.713 -20.062 1 88.44 377 PRO B N 1
ATOM 7132 C CA . PRO B 1 377 ? 1.148 -2.742 -20.984 1 88.44 377 PRO B CA 1
ATOM 7133 C C . PRO B 1 377 ? 1.874 -4.074 -20.812 1 88.44 377 PRO B C 1
ATOM 7135 O O . PRO B 1 377 ? 3.09 -4.098 -20.609 1 88.44 377 PRO B O 1
ATOM 7138 N N . CYS B 1 378 ? 1.046 -5.145 -20.922 1 94.81 378 CYS B N 1
ATOM 7139 C CA . CYS B 1 378 ? 1.613 -6.461 -20.641 1 94.81 378 CYS B CA 1
ATOM 7140 C C . CYS B 1 378 ? 1.315 -7.438 -21.766 1 94.81 378 CYS B C 1
ATOM 7142 O O . CYS B 1 378 ? 0.512 -7.141 -22.656 1 94.81 378 CYS B O 1
ATOM 7144 N N . CYS B 1 379 ? 2.031 -8.469 -21.797 1 97.69 379 CYS B N 1
ATOM 7145 C CA . CYS B 1 379 ? 1.881 -9.578 -22.719 1 97.69 379 CYS B CA 1
ATOM 7146 C C . CYS B 1 379 ? 2.09 -10.914 -22.016 1 97.69 379 CYS B C 1
ATOM 7148 O O . CYS B 1 379 ? 2.467 -10.953 -20.844 1 97.69 379 CYS B O 1
ATOM 7150 N N . LEU B 1 380 ? 1.675 -11.977 -22.703 1 98.69 380 LEU B N 1
ATOM 7151 C CA . LEU B 1 380 ? 1.969 -13.336 -22.25 1 98.69 380 LEU B CA 1
ATOM 7152 C C . LEU B 1 380 ? 3.018 -13.992 -23.156 1 98.69 380 LEU B C 1
ATOM 7154 O O . LEU B 1 380 ? 2.957 -13.867 -24.375 1 98.69 380 LEU B O 1
ATOM 7158 N N . PHE B 1 381 ? 4.004 -14.594 -22.516 1 98.88 381 PHE B N 1
ATOM 7159 C CA . PHE B 1 381 ? 4.949 -15.477 -23.188 1 98.88 381 PHE B CA 1
ATOM 7160 C C . PHE B 1 381 ? 4.621 -16.938 -22.891 1 98.88 381 PHE B C 1
ATOM 7162 O O . PHE B 1 381 ? 4.262 -17.281 -21.766 1 98.88 381 PHE B O 1
ATOM 7169 N N . PHE B 1 382 ? 4.723 -17.781 -23.891 1 98.88 382 PHE B N 1
ATOM 7170 C CA . PHE B 1 382 ? 4.707 -19.234 -23.688 1 98.88 382 PHE B CA 1
ATOM 7171 C C . PHE B 1 382 ? 6.004 -19.859 -24.203 1 98.88 382 PHE B C 1
ATOM 7173 O O . PHE B 1 382 ? 6.344 -19.719 -25.375 1 98.88 382 PHE B O 1
ATOM 7180 N N . LEU B 1 383 ? 6.758 -20.453 -23.312 1 98.88 383 LEU B N 1
ATOM 7181 C CA . LEU B 1 383 ? 7.922 -21.266 -23.656 1 98.88 383 LEU B CA 1
ATOM 7182 C C . LEU B 1 383 ? 7.59 -22.75 -23.562 1 98.88 383 LEU B C 1
ATOM 7184 O O . LEU B 1 383 ? 6.922 -23.188 -22.609 1 98.88 383 LEU B O 1
ATOM 7188 N N . SER B 1 384 ? 8.008 -23.516 -24.531 1 98.38 384 SER B N 1
ATOM 7189 C CA . SER B 1 384 ? 7.699 -24.953 -24.484 1 98.38 384 SER B CA 1
ATOM 7190 C C . SER B 1 384 ? 8.891 -25.781 -24.953 1 98.38 384 SER B C 1
ATOM 7192 O O . SER B 1 384 ? 9.617 -25.375 -25.875 1 98.38 384 SER B O 1
ATOM 7194 N N . LYS B 1 385 ? 9.07 -26.906 -24.312 1 97.38 385 LYS B N 1
ATOM 7195 C CA . LYS B 1 385 ? 10.102 -27.859 -24.719 1 97.38 385 LYS B CA 1
ATOM 7196 C C . LYS B 1 385 ? 9.492 -29.016 -25.516 1 97.38 385 LYS B C 1
ATOM 7198 O O . LYS B 1 385 ? 10.219 -29.859 -26.047 1 97.38 385 LYS B O 1
ATOM 7203 N N . ASN B 1 386 ? 8.211 -29.016 -25.609 1 93.31 386 ASN B N 1
ATOM 7204 C CA . ASN B 1 386 ? 7.496 -30.031 -26.359 1 93.31 386 ASN B CA 1
ATOM 7205 C C . ASN B 1 386 ? 7.004 -29.5 -27.703 1 93.31 386 ASN B C 1
ATOM 7207 O O . ASN B 1 386 ? 5.797 -29.375 -27.922 1 93.31 386 ASN B O 1
ATOM 7211 N N . ARG B 1 387 ? 7.949 -29.359 -28.562 1 96.12 387 ARG B N 1
ATOM 7212 C CA . ARG B 1 387 ? 7.578 -28.703 -29.812 1 96.12 387 ARG B CA 1
ATOM 7213 C C . ARG B 1 387 ? 8.047 -29.531 -31.016 1 96.12 387 ARG B C 1
ATOM 7215 O O . ARG B 1 387 ? 8.062 -29.031 -32.156 1 96.12 387 ARG B O 1
ATOM 7222 N N . ASP B 1 388 ? 8.422 -30.812 -30.781 1 93.44 388 ASP B N 1
ATOM 7223 C CA . ASP B 1 388 ? 9.008 -31.641 -31.828 1 93.44 388 ASP B CA 1
ATOM 7224 C C . ASP B 1 388 ? 7.988 -32.625 -32.375 1 93.44 388 ASP B C 1
ATOM 7226 O O . ASP B 1 388 ? 8.352 -33.594 -33.062 1 93.44 388 ASP B O 1
ATOM 7230 N N . GLY B 1 389 ? 6.738 -32.5 -32.062 1 90.56 389 GLY B N 1
ATOM 7231 C CA . GLY B 1 389 ? 5.695 -33.344 -32.625 1 90.56 389 GLY B CA 1
ATOM 7232 C C . GLY B 1 389 ? 5.48 -34.625 -31.812 1 90.56 389 GLY B C 1
ATOM 7233 O O . GLY B 1 389 ? 4.906 -35.562 -32.344 1 90.56 389 GLY B O 1
ATOM 7234 N N . LYS B 1 390 ? 5.918 -34.594 -30.625 1 90.06 390 LYS B N 1
ATOM 7235 C CA . LYS B 1 390 ? 5.754 -35.781 -29.766 1 90.06 390 LYS B CA 1
ATOM 7236 C C . LYS B 1 390 ? 4.656 -35.531 -28.719 1 90.06 390 LYS B C 1
ATOM 7238 O O . LYS B 1 390 ? 4.184 -34.406 -28.562 1 90.06 390 LYS B O 1
ATOM 7243 N N . ASN B 1 391 ? 4.156 -36.594 -28.141 1 87.81 391 ASN B N 1
ATOM 7244 C CA . ASN B 1 391 ? 3.24 -36.562 -27.016 1 87.81 391 ASN B CA 1
ATOM 7245 C C . ASN B 1 391 ? 1.912 -35.906 -27.375 1 87.81 391 ASN B C 1
ATOM 7247 O O . ASN B 1 391 ? 1.343 -35.156 -26.594 1 87.81 391 ASN B O 1
ATOM 7251 N N . GLY B 1 392 ? 1.518 -36 -28.641 1 87.12 392 GLY B N 1
ATOM 7252 C CA . GLY B 1 392 ? 0.219 -35.5 -29.062 1 87.12 392 GLY B CA 1
ATOM 7253 C C . GLY B 1 392 ? 0.255 -34.062 -29.516 1 87.12 392 GLY B C 1
ATOM 7254 O O . GLY B 1 392 ? -0.78 -33.5 -29.875 1 87.12 392 GLY B O 1
ATOM 7255 N N . TYR B 1 393 ? 1.415 -33.5 -29.609 1 92.25 393 TYR B N 1
ATOM 7256 C CA . TYR B 1 393 ? 1.561 -32.125 -30.047 1 92.25 393 TYR B CA 1
ATOM 7257 C C . TYR B 1 393 ? 2.035 -32.062 -31.5 1 92.25 393 TYR B C 1
ATOM 7259 O O . TYR B 1 393 ? 2.691 -33 -31.984 1 92.25 393 TYR B O 1
ATOM 7267 N N . ARG B 1 394 ? 1.707 -31.016 -32.188 1 92.5 394 ARG B N 1
ATOM 7268 C CA . ARG B 1 394 ? 2.178 -30.734 -33.531 1 92.5 394 ARG B CA 1
ATOM 7269 C C . ARG B 1 394 ? 3.633 -30.281 -33.531 1 92.5 394 ARG B C 1
ATOM 7271 O O . ARG B 1 394 ? 4.059 -29.562 -32.625 1 92.5 394 ARG B O 1
ATOM 7278 N N . ALA B 1 395 ? 4.387 -30.812 -34.531 1 94.44 395 ALA B N 1
ATOM 7279 C CA . ALA B 1 395 ? 5.723 -30.25 -34.719 1 94.44 395 ALA B CA 1
ATOM 7280 C C . ALA B 1 395 ? 5.652 -28.781 -35.094 1 94.44 395 ALA B C 1
ATOM 7282 O O . ALA B 1 395 ? 5.051 -28.438 -36.125 1 94.44 395 ALA B O 1
ATOM 7283 N N . ARG B 1 396 ? 6.328 -27.984 -34.344 1 95.62 396 ARG B N 1
ATOM 7284 C CA . ARG B 1 396 ? 6.195 -26.547 -34.562 1 95.62 396 ARG B CA 1
ATOM 7285 C C . ARG B 1 396 ? 7.422 -25.797 -34.062 1 95.62 396 ARG B C 1
ATOM 7287 O O . ARG B 1 396 ? 7.316 -24.641 -33.656 1 95.62 396 ARG B O 1
ATOM 7294 N N . LYS B 1 397 ? 8.562 -26.391 -34 1 95.69 397 LYS B N 1
ATOM 7295 C CA . LYS B 1 397 ? 9.789 -25.812 -33.469 1 95.69 397 LYS B CA 1
ATOM 7296 C C . LYS B 1 397 ? 10.25 -24.625 -34.312 1 95.69 397 LYS B C 1
ATOM 7298 O O . LYS B 1 397 ? 10.969 -23.75 -33.812 1 95.69 397 LYS B O 1
ATOM 7303 N N . ASN B 1 398 ? 9.812 -24.562 -35.594 1 96.75 398 ASN B N 1
ATOM 7304 C CA . ASN B 1 398 ? 10.305 -23.516 -36.5 1 96.75 398 ASN B CA 1
ATOM 7305 C C . ASN B 1 398 ? 9.266 -22.406 -36.688 1 96.75 398 ASN B C 1
ATOM 7307 O O . ASN B 1 398 ? 9.328 -21.656 -37.656 1 96.75 398 ASN B O 1
ATOM 7311 N N . GLU B 1 399 ? 8.352 -22.391 -35.812 1 97.31 399 GLU B N 1
ATOM 7312 C CA . GLU B 1 399 ? 7.324 -21.359 -35.938 1 97.31 399 GLU B CA 1
ATOM 7313 C C . GLU B 1 399 ? 6.91 -20.828 -34.562 1 97.31 399 GLU B C 1
ATOM 7315 O O . GLU B 1 399 ? 7.168 -21.469 -33.531 1 97.31 399 GLU B O 1
ATOM 7320 N N . ILE B 1 400 ? 6.398 -19.672 -34.5 1 98.69 400 ILE B N 1
ATOM 7321 C CA . ILE B 1 400 ? 5.859 -19 -33.312 1 98.69 400 ILE B CA 1
ATOM 7322 C C . ILE B 1 400 ? 4.453 -18.484 -33.625 1 98.69 400 ILE B C 1
ATOM 7324 O O . ILE B 1 400 ? 4.203 -17.922 -34.688 1 98.69 400 ILE B O 1
ATOM 7328 N N . LEU B 1 401 ? 3.555 -18.734 -32.688 1 98.75 401 LEU B N 1
ATOM 7329 C CA . LEU B 1 401 ? 2.213 -18.172 -32.781 1 98.75 401 LEU B CA 1
ATOM 7330 C C . LEU B 1 401 ? 2.145 -16.797 -32.156 1 98.75 401 LEU B C 1
ATOM 7332 O O . LEU B 1 401 ? 2.57 -16.625 -31 1 98.75 401 LEU B O 1
ATOM 7336 N N . PHE B 1 402 ? 1.656 -15.82 -32.875 1 98.75 402 PHE B N 1
ATOM 7337 C CA . PHE B 1 402 ? 1.427 -14.469 -32.375 1 98.75 402 PHE B CA 1
ATOM 7338 C C . PHE B 1 402 ? -0.065 -14.172 -32.281 1 98.75 402 PHE B C 1
ATOM 7340 O O . PHE B 1 402 ? -0.81 -14.414 -33.25 1 98.75 402 PHE B O 1
ATOM 7347 N N . ILE B 1 403 ? -0.52 -13.703 -31.141 1 98.75 403 ILE B N 1
ATOM 7348 C CA . ILE B 1 403 ? -1.911 -13.32 -30.938 1 98.75 403 ILE B CA 1
ATOM 7349 C C . ILE B 1 403 ? -1.98 -11.867 -30.453 1 98.75 403 ILE B C 1
ATOM 7351 O O . ILE B 1 403 ? -1.33 -11.5 -29.469 1 98.75 403 ILE B O 1
ATOM 7355 N N . ASP B 1 404 ? -2.68 -11.039 -31.109 1 98.12 404 ASP B N 1
ATOM 7356 C CA . ASP B 1 404 ? -2.926 -9.656 -30.719 1 98.12 404 ASP B CA 1
ATOM 7357 C C . ASP B 1 404 ? -4.312 -9.5 -30.094 1 98.12 404 ASP B C 1
ATOM 7359 O O . ASP B 1 404 ? -5.309 -9.367 -30.812 1 98.12 404 ASP B O 1
ATOM 7363 N N . ALA B 1 405 ? -4.359 -9.398 -28.766 1 98.12 405 ALA B N 1
ATOM 7364 C CA . ALA B 1 405 ? -5.633 -9.305 -28.047 1 98.12 405 ALA B CA 1
ATOM 7365 C C . ALA B 1 405 ? -5.879 -7.887 -27.547 1 98.12 405 ALA B C 1
ATOM 7367 O O . ALA B 1 405 ? -6.734 -7.668 -26.688 1 98.12 405 ALA B O 1
ATOM 7368 N N . ARG B 1 406 ? -5.277 -6.82 -27.953 1 95.69 406 ARG B N 1
ATOM 7369 C CA . ARG B 1 406 ? -5.27 -5.461 -27.422 1 95.69 406 ARG B CA 1
ATOM 7370 C C . ARG B 1 406 ? -6.66 -4.84 -27.484 1 95.69 406 ARG B C 1
ATOM 7372 O O . ARG B 1 406 ? -6.988 -3.953 -26.703 1 95.69 406 ARG B O 1
ATOM 7379 N N . LYS B 1 407 ? -7.473 -5.285 -28.375 1 93.62 407 LYS B N 1
ATOM 7380 C CA . LYS B 1 407 ? -8.781 -4.688 -28.594 1 93.62 407 LYS B CA 1
ATOM 7381 C C . LYS B 1 407 ? -9.852 -5.359 -27.719 1 93.62 407 LYS B C 1
ATOM 7383 O O . LYS B 1 407 ? -11.008 -4.949 -27.734 1 93.62 407 LYS B O 1
ATOM 7388 N N . MET B 1 408 ? -9.461 -6.324 -27.062 1 96.62 408 MET B N 1
ATOM 7389 C CA . MET B 1 408 ? -10.398 -7.07 -26.234 1 96.62 408 MET B CA 1
ATOM 7390 C C . MET B 1 408 ? -10.508 -6.449 -24.844 1 96.62 408 MET B C 1
ATOM 7392 O O . MET B 1 408 ? -9.93 -5.395 -24.578 1 96.62 408 MET B O 1
ATOM 7396 N N . GLY B 1 409 ? -11.383 -7.07 -24.047 1 95.5 409 GLY B N 1
ATOM 7397 C CA . GLY B 1 409 ? -11.586 -6.613 -22.672 1 95.5 409 GLY B CA 1
ATOM 7398 C C . GLY B 1 409 ? -12.719 -5.609 -22.547 1 95.5 409 GLY B C 1
ATOM 7399 O O . GLY B 1 409 ? -12.977 -4.836 -23.469 1 95.5 409 GLY B O 1
ATOM 7400 N N . THR B 1 410 ? -13.359 -5.609 -21.406 1 93.38 410 THR B N 1
ATOM 7401 C CA . THR B 1 410 ? -14.414 -4.664 -21.078 1 93.38 410 THR B CA 1
ATOM 7402 C C . THR B 1 410 ? -14.156 -4.02 -19.719 1 93.38 410 THR B C 1
ATOM 7404 O O . THR B 1 410 ? -13.617 -4.66 -18.812 1 93.38 410 THR B O 1
ATOM 7407 N N . LEU B 1 411 ? -14.539 -2.779 -19.656 1 88.88 411 LEU B N 1
ATOM 7408 C CA . LEU B 1 411 ? -14.383 -2.072 -18.391 1 88.88 411 LEU B CA 1
ATOM 7409 C C . LEU B 1 411 ? -15.273 -2.678 -17.312 1 88.88 411 LEU B C 1
ATOM 7411 O O . LEU B 1 411 ? -16.484 -2.828 -17.516 1 88.88 411 LEU B O 1
ATOM 7415 N N . VAL B 1 412 ? -14.688 -3.088 -16.234 1 85.69 412 VAL B N 1
ATOM 7416 C CA . VAL B 1 412 ? -15.445 -3.623 -15.109 1 85.69 412 VAL B CA 1
ATOM 7417 C C . VAL B 1 412 ? -15.484 -2.596 -13.984 1 85.69 412 VAL B C 1
ATOM 7419 O O . VAL B 1 412 ? -16.25 -2.74 -13.031 1 85.69 412 VAL B O 1
ATOM 7422 N N . SER B 1 413 ? -14.656 -1.713 -14.023 1 77.5 413 SER B N 1
ATOM 7423 C CA . SER B 1 413 ? -14.664 -0.495 -13.227 1 77.5 413 SER B CA 1
ATOM 7424 C C . SER B 1 413 ? -14.227 0.713 -14.047 1 77.5 413 SER B C 1
ATOM 7426 O O . SER B 1 413 ? -13.961 0.592 -15.242 1 77.5 413 SER B O 1
ATOM 7428 N N . ARG B 1 414 ? -14.211 1.855 -13.43 1 72.25 414 ARG B N 1
ATOM 7429 C CA . ARG B 1 414 ? -13.82 3.066 -14.141 1 72.25 414 ARG B CA 1
ATOM 7430 C C . ARG B 1 414 ? -12.383 2.959 -14.656 1 72.25 414 ARG B C 1
ATOM 7432 O O . ARG B 1 414 ? -12.039 3.553 -15.68 1 72.25 414 ARG B O 1
ATOM 7439 N N . LYS B 1 415 ? -11.594 2.084 -14.016 1 75.25 415 LYS B N 1
ATOM 7440 C CA . LYS B 1 415 ? -10.172 2.148 -14.328 1 75.25 415 LYS B CA 1
ATOM 7441 C C . LYS B 1 415 ? -9.641 0.785 -14.758 1 75.25 415 LYS B C 1
ATOM 7443 O O . LYS B 1 415 ? -8.492 0.667 -15.188 1 75.25 415 LYS B O 1
ATOM 7448 N N . GLN B 1 416 ? -10.523 -0.267 -14.727 1 83.88 416 GLN B N 1
ATOM 7449 C CA . GLN B 1 416 ? -9.977 -1.604 -14.953 1 83.88 416 GLN B CA 1
ATOM 7450 C C . GLN B 1 416 ? -10.82 -2.375 -15.969 1 83.88 416 GLN B C 1
ATOM 7452 O O . GLN B 1 416 ? -12.055 -2.324 -15.922 1 83.88 416 GLN B O 1
ATOM 7457 N N . LYS B 1 417 ? -10.141 -3.037 -16.875 1 92.06 417 LYS B N 1
ATOM 7458 C CA . LYS B 1 417 ? -10.773 -3.965 -17.812 1 92.06 417 LYS B CA 1
ATOM 7459 C C . LYS B 1 417 ? -10.617 -5.41 -17.344 1 92.06 417 LYS B C 1
ATOM 7461 O O . LYS B 1 417 ? -9.812 -5.695 -16.453 1 92.06 417 LYS B O 1
ATOM 7466 N N . ALA B 1 418 ? -11.469 -6.25 -17.859 1 94.38 418 ALA B N 1
ATOM 7467 C CA . ALA B 1 418 ? -11.344 -7.695 -17.703 1 94.38 418 ALA B CA 1
ATOM 7468 C C . ALA B 1 418 ? -11.734 -8.43 -18.969 1 94.38 418 ALA B C 1
ATOM 7470 O O . ALA B 1 418 ? -12.578 -7.961 -19.734 1 94.38 418 ALA B O 1
ATOM 7471 N N . LEU B 1 419 ? -11.055 -9.516 -19.203 1 97.44 419 LEU B N 1
ATOM 7472 C CA . LEU B 1 419 ? -11.445 -10.398 -20.297 1 97.44 419 LEU B CA 1
ATOM 7473 C C . LEU B 1 419 ? -12.672 -11.219 -19.922 1 97.44 419 LEU B C 1
ATOM 7475 O O . LEU B 1 419 ? -12.773 -11.727 -18.812 1 97.44 419 LEU B O 1
ATOM 7479 N N . SER B 1 420 ? -13.602 -11.32 -20.859 1 96.44 420 SER B N 1
ATOM 7480 C CA . SER B 1 420 ? -14.758 -12.188 -20.656 1 96.44 420 SER B CA 1
ATOM 7481 C C . SER B 1 420 ? -14.383 -13.648 -20.875 1 96.44 420 SER B C 1
ATOM 7483 O O . SER B 1 420 ? -13.328 -13.953 -21.422 1 96.44 420 SER B O 1
ATOM 7485 N N . LYS B 1 421 ? -15.273 -14.531 -20.438 1 96.75 421 LYS B N 1
ATOM 7486 C CA . LYS B 1 421 ? -15.07 -15.953 -20.656 1 96.75 421 LYS B CA 1
ATOM 7487 C C . LYS B 1 421 ? -14.984 -16.266 -22.141 1 96.75 421 LYS B C 1
ATOM 7489 O O . LYS B 1 421 ? -14.156 -17.078 -22.562 1 96.75 421 LYS B O 1
ATOM 7494 N N . GLU B 1 422 ? -15.805 -15.586 -22.875 1 97.19 422 GLU B N 1
ATOM 7495 C CA . GLU B 1 422 ? -15.812 -15.797 -24.312 1 97.19 422 GLU B CA 1
ATOM 7496 C C . GLU B 1 422 ? -14.477 -15.391 -24.938 1 97.19 422 GLU B C 1
ATOM 7498 O O . GLU B 1 422 ? -13.953 -16.094 -25.812 1 97.19 422 GLU B O 1
ATOM 7503 N N . GLU B 1 423 ? -13.992 -14.258 -24.516 1 97.94 423 GLU B N 1
ATOM 7504 C CA . GLU B 1 423 ? -12.703 -13.781 -25.016 1 97.94 423 GLU B CA 1
ATOM 7505 C C . GLU B 1 423 ? -11.57 -14.727 -24.625 1 97.94 423 GLU B C 1
ATOM 7507 O O . GLU B 1 423 ? -10.695 -15.031 -25.438 1 97.94 423 GLU B O 1
ATOM 7512 N N . ILE B 1 424 ? -11.602 -15.227 -23.438 1 98.56 424 ILE B N 1
ATOM 7513 C CA . ILE B 1 424 ? -10.602 -16.156 -22.922 1 98.56 424 ILE B CA 1
ATOM 7514 C C . ILE B 1 424 ? -10.641 -17.453 -23.75 1 98.56 424 ILE B C 1
ATOM 7516 O O . ILE B 1 424 ? -9.609 -17.938 -24.188 1 98.56 424 ILE B O 1
ATOM 7520 N N . ASP B 1 425 ? -11.812 -17.906 -23.984 1 97.81 425 ASP B N 1
ATOM 7521 C CA . ASP B 1 425 ? -11.984 -19.141 -24.766 1 97.81 425 ASP B CA 1
ATOM 7522 C C . ASP B 1 425 ? -11.492 -18.953 -26.203 1 97.81 425 ASP B C 1
ATOM 7524 O O . ASP B 1 425 ? -10.898 -19.875 -26.781 1 97.81 425 ASP B O 1
ATOM 7528 N N . LYS B 1 426 ? -11.797 -17.812 -26.719 1 97.5 426 LYS B N 1
ATOM 7529 C CA . LYS B 1 426 ? -11.375 -17.531 -28.094 1 97.5 426 LYS B CA 1
ATOM 7530 C C . LYS B 1 426 ? -9.852 -17.547 -28.203 1 97.5 426 LYS B C 1
ATOM 7532 O O . LYS B 1 426 ? -9.305 -18.188 -29.109 1 97.5 426 LYS B O 1
ATOM 7537 N N . ILE B 1 427 ? -9.195 -16.891 -27.328 1 98.5 427 ILE B N 1
ATOM 7538 C CA . ILE B 1 427 ? -7.738 -16.844 -27.344 1 98.5 427 ILE B CA 1
ATOM 7539 C C . ILE B 1 427 ? -7.164 -18.234 -27.141 1 98.5 427 ILE B C 1
ATOM 7541 O O . ILE B 1 427 ? -6.273 -18.672 -27.875 1 98.5 427 ILE B O 1
ATOM 7545 N N . ALA B 1 428 ? -7.68 -18.953 -26.156 1 98.31 428 ALA B N 1
ATOM 7546 C CA . ALA B 1 428 ? -7.195 -20.281 -25.828 1 98.31 428 ALA B CA 1
ATOM 7547 C C . ALA B 1 428 ? -7.406 -21.234 -27 1 98.31 428 ALA B C 1
ATOM 7549 O O . ALA B 1 428 ? -6.555 -22.078 -27.297 1 98.31 428 ALA B O 1
ATOM 7550 N N . ALA B 1 429 ? -8.523 -21.078 -27.656 1 96.94 429 ALA B N 1
ATOM 7551 C CA . ALA B 1 429 ? -8.844 -21.953 -28.797 1 96.94 429 ALA B CA 1
ATOM 7552 C C . ALA B 1 429 ? -7.824 -21.781 -29.922 1 96.94 429 ALA B C 1
ATOM 7554 O O . ALA B 1 429 ? -7.449 -22.766 -30.562 1 96.94 429 ALA B O 1
ATOM 7555 N N . VAL B 1 430 ? -7.41 -20.594 -30.141 1 97.44 430 VAL B N 1
ATOM 7556 C CA . VAL B 1 430 ? -6.398 -20.328 -31.156 1 97.44 430 VAL B CA 1
ATOM 7557 C C . VAL B 1 430 ? -5.105 -21.062 -30.812 1 97.44 430 VAL B C 1
ATOM 7559 O O . VAL B 1 430 ? -4.508 -21.719 -31.656 1 97.44 430 VAL B O 1
ATOM 7562 N N . TYR B 1 431 ? -4.707 -21 -29.609 1 98 431 TYR B N 1
ATOM 7563 C CA . TYR B 1 431 ? -3.477 -21.641 -29.156 1 98 431 TYR B CA 1
ATOM 7564 C C . TYR B 1 431 ? -3.588 -23.156 -29.25 1 98 431 TYR B C 1
ATOM 7566 O O . TYR B 1 431 ? -2.635 -23.828 -29.641 1 98 431 TYR B O 1
ATOM 7574 N N . HIS B 1 432 ? -4.727 -23.688 -28.906 1 96.25 432 HIS B N 1
ATOM 7575 C CA . HIS B 1 432 ? -4.934 -25.125 -28.953 1 96.25 432 HIS B CA 1
ATOM 7576 C C . HIS B 1 432 ? -4.918 -25.641 -30.391 1 96.25 432 HIS B C 1
ATOM 7578 O O . HIS B 1 432 ? -4.344 -26.703 -30.672 1 96.25 432 HIS B O 1
ATOM 7584 N N . ALA B 1 433 ? -5.539 -24.875 -31.219 1 95.75 433 ALA B N 1
ATOM 7585 C CA . ALA B 1 433 ? -5.539 -25.25 -32.625 1 95.75 433 ALA B CA 1
ATOM 7586 C C . ALA B 1 433 ? -4.121 -25.266 -33.188 1 95.75 433 ALA B C 1
ATOM 7588 O O . ALA B 1 433 ? -3.793 -26.094 -34.062 1 95.75 433 ALA B O 1
ATOM 7589 N N . TYR B 1 434 ? -3.328 -24.438 -32.719 1 96.44 434 TYR B N 1
ATOM 7590 C CA . TYR B 1 434 ? -1.937 -24.312 -33.156 1 96.44 434 TYR B CA 1
ATOM 7591 C C . TYR B 1 434 ? -1.089 -25.438 -32.562 1 96.44 434 TYR B C 1
ATOM 7593 O O . TYR B 1 434 ? -0.231 -25.984 -33.25 1 96.44 434 TYR B O 1
ATOM 7601 N N . LYS B 1 435 ? -1.346 -25.828 -31.359 1 94.5 435 LYS B N 1
ATOM 7602 C CA . LYS B 1 435 ? -0.42 -26.656 -30.594 1 94.5 435 LYS B CA 1
ATOM 7603 C C . LYS B 1 435 ? -0.709 -28.141 -30.812 1 94.5 435 LYS B C 1
ATOM 7605 O O . LYS B 1 435 ? 0.199 -28.969 -30.734 1 94.5 435 LYS B O 1
ATOM 7610 N N . TYR B 1 436 ? -1.96 -28.438 -31.094 1 92.56 436 TYR B N 1
ATOM 7611 C CA . TYR B 1 436 ? -2.314 -29.844 -31.125 1 92.56 436 TYR B CA 1
ATOM 7612 C C . TYR B 1 436 ? -2.443 -30.344 -32.562 1 92.56 436 TYR B C 1
ATOM 7614 O O . TYR B 1 436 ? -2.93 -29.625 -33.438 1 92.56 436 TYR B O 1
ATOM 7622 N N . GLU B 1 437 ? -2.051 -31.578 -32.781 1 81.94 437 GLU B N 1
ATOM 7623 C CA . GLU B 1 437 ? -2.131 -32.219 -34.094 1 81.94 437 GLU B CA 1
ATOM 7624 C C . GLU B 1 437 ? -3.58 -32.469 -34.5 1 81.94 437 GLU B C 1
ATOM 7626 O O . GLU B 1 437 ? -3.959 -32.25 -35.656 1 81.94 437 GLU B O 1
ATOM 7631 N N . GLU B 1 438 ? -4.324 -32.969 -33.625 1 75.44 438 GLU B N 1
ATOM 7632 C CA . GLU B 1 438 ? -5.691 -33.406 -33.906 1 75.44 438 GLU B CA 1
ATOM 7633 C C . GLU B 1 438 ? -6.68 -32.25 -33.75 1 75.44 438 GLU B C 1
ATOM 7635 O O . GLU B 1 438 ? -7.879 -32.438 -33.969 1 75.44 438 GLU B O 1
ATOM 7640 N N . ALA B 1 439 ? -6.211 -31.156 -33.406 1 70.62 439 ALA B N 1
ATOM 7641 C CA . ALA B 1 439 ? -7.133 -30.031 -33.188 1 70.62 439 ALA B CA 1
ATOM 7642 C C . ALA B 1 439 ? -7.641 -29.5 -34.531 1 70.62 439 ALA B C 1
ATOM 7644 O O . ALA B 1 439 ? -7.164 -29.906 -35.594 1 70.62 439 ALA B O 1
ATOM 7645 N N . GLU B 1 440 ? -8.773 -28.75 -34.438 1 70.69 440 GLU B N 1
ATOM 7646 C CA . GLU B 1 440 ? -9.281 -28.062 -35.625 1 70.69 440 GLU B CA 1
ATOM 7647 C C . GLU B 1 440 ? -8.164 -27.328 -36.375 1 70.69 440 GLU B C 1
ATOM 7649 O O . GLU B 1 440 ? -7.145 -26.984 -35.781 1 70.69 440 GLU B O 1
ATOM 7654 N N . GLN B 1 441 ? -8.352 -27.203 -37.562 1 80.62 441 GLN B N 1
ATOM 7655 C CA . GLN B 1 441 ? -7.34 -26.594 -38.406 1 80.62 441 GLN B CA 1
ATOM 7656 C C . GLN B 1 441 ? -7.125 -25.125 -38.062 1 80.62 441 GLN B C 1
ATOM 7658 O O . GLN B 1 441 ? -8.086 -24.359 -37.969 1 80.62 441 GLN B O 1
ATOM 7663 N N . TYR B 1 442 ? -5.879 -24.781 -37.594 1 91 442 TYR B N 1
ATOM 7664 C CA . TYR B 1 442 ? -5.473 -23.406 -37.312 1 91 442 TYR B CA 1
ATOM 7665 C C . TYR B 1 442 ? -5.496 -22.578 -38.594 1 91 442 TYR B C 1
ATOM 7667 O O . TYR B 1 442 ? -5.125 -23.062 -39.656 1 91 442 TYR B O 1
ATOM 7675 N N . GLU B 1 443 ? -6.121 -21.391 -38.5 1 92.44 443 GLU B N 1
ATOM 7676 C CA . GLU B 1 443 ? -6.047 -20.406 -39.594 1 92.44 443 GLU B CA 1
ATOM 7677 C C . GLU B 1 443 ? -5.656 -19.031 -39.062 1 92.44 443 GLU B C 1
ATOM 7679 O O . GLU B 1 443 ? -6.121 -18.609 -38 1 92.44 443 GLU B O 1
ATOM 7684 N N . ASP B 1 444 ? -4.773 -18.391 -39.812 1 95.69 444 ASP B N 1
ATOM 7685 C CA . ASP B 1 444 ? -4.457 -17 -39.5 1 95.69 444 ASP B CA 1
ATOM 7686 C C . ASP B 1 444 ? -5.699 -16.125 -39.594 1 95.69 444 ASP B C 1
ATOM 7688 O O . ASP B 1 444 ? -6.551 -16.312 -40.469 1 95.69 444 ASP B O 1
ATOM 7692 N N . VAL B 1 445 ? -5.809 -15.312 -38.688 1 95.31 445 VAL B N 1
ATOM 7693 C CA . VAL B 1 445 ? -6.863 -14.305 -38.719 1 95.31 445 VAL B CA 1
ATOM 7694 C C . VAL B 1 445 ? -6.242 -12.906 -38.656 1 95.31 445 VAL B C 1
ATOM 7696 O O . VAL B 1 445 ? -5.664 -12.516 -37.656 1 95.31 445 VAL B O 1
ATOM 7699 N N . ALA B 1 446 ? -6.441 -12.164 -39.719 1 93.88 446 ALA B N 1
ATOM 7700 C CA . ALA B 1 446 ? -5.859 -10.828 -39.812 1 93.88 446 ALA B CA 1
ATOM 7701 C C . ALA B 1 446 ? -6.266 -9.953 -38.625 1 93.88 446 ALA B C 1
ATOM 7703 O O . ALA B 1 446 ? -7.441 -9.898 -38.281 1 93.88 446 ALA B O 1
ATOM 7704 N N . GLY B 1 447 ? -5.258 -9.352 -38.062 1 94.44 447 GLY B N 1
ATOM 7705 C CA . GLY B 1 447 ? -5.504 -8.445 -36.938 1 94.44 447 GLY B CA 1
ATOM 7706 C C . GLY B 1 447 ? -5.617 -9.164 -35.594 1 94.44 447 GLY B C 1
ATOM 7707 O O . GLY B 1 447 ? -5.77 -8.531 -34.562 1 94.44 447 GLY B O 1
ATOM 7708 N N . PHE B 1 448 ? -5.473 -10.469 -35.688 1 97.25 448 PHE B N 1
ATOM 7709 C CA . PHE B 1 448 ? -5.707 -11.203 -34.438 1 97.25 448 PHE B CA 1
ATOM 7710 C C . PHE B 1 448 ? -4.617 -12.234 -34.219 1 97.25 448 PHE B C 1
ATOM 7712 O O . PHE B 1 448 ? -3.895 -12.18 -33.219 1 97.25 448 PHE B O 1
ATOM 7719 N N . CYS B 1 449 ? -4.414 -13.117 -35.094 1 98.12 449 CYS B N 1
ATOM 7720 C CA . CYS B 1 449 ? -3.396 -14.133 -34.844 1 98.12 449 CYS B CA 1
ATOM 7721 C C . CYS B 1 449 ? -2.686 -14.523 -36.156 1 98.12 449 CYS B C 1
ATOM 7723 O O . CYS B 1 449 ? -3.271 -14.445 -37.219 1 98.12 449 CYS B O 1
ATOM 7725 N N . LYS B 1 450 ? -1.483 -14.953 -36.031 1 98.06 450 LYS B N 1
ATOM 7726 C CA . LYS B 1 450 ? -0.632 -15.375 -37.156 1 98.06 450 LYS B CA 1
ATOM 7727 C C . LYS B 1 450 ? 0.479 -16.297 -36.656 1 98.06 450 LYS B C 1
ATOM 7729 O O . LYS B 1 450 ? 1.07 -16.078 -35.594 1 98.06 450 LYS B O 1
ATOM 7734 N N . VAL B 1 451 ? 0.707 -17.344 -37.406 1 97.94 451 VAL B N 1
ATOM 7735 C CA . VAL B 1 451 ? 1.893 -18.172 -37.219 1 97.94 451 VAL B CA 1
ATOM 7736 C C . VAL B 1 451 ? 3.033 -17.656 -38.094 1 97.94 451 VAL B C 1
ATOM 7738 O O . VAL B 1 451 ? 2.881 -17.516 -39.312 1 97.94 451 VAL B O 1
ATOM 7741 N N . ALA B 1 452 ? 4.074 -17.297 -37.5 1 98.38 452 ALA B N 1
ATOM 7742 C CA . ALA B 1 452 ? 5.258 -16.828 -38.219 1 98.38 452 ALA B CA 1
ATOM 7743 C C . ALA B 1 452 ? 6.402 -17.828 -38.094 1 98.38 452 ALA B C 1
ATOM 7745 O O . ALA B 1 452 ? 6.578 -18.453 -37.062 1 98.38 452 ALA B O 1
ATOM 7746 N N . THR B 1 453 ? 7.195 -17.922 -39.156 1 98 453 THR B N 1
ATOM 7747 C CA . THR B 1 453 ? 8.375 -18.781 -39.094 1 98 453 THR B CA 1
ATOM 7748 C C . THR B 1 453 ? 9.508 -18.094 -38.344 1 98 453 THR B C 1
ATOM 7750 O O . THR B 1 453 ? 9.5 -16.859 -38.188 1 98 453 THR B O 1
ATOM 7753 N N . ILE B 1 454 ? 10.43 -18.875 -37.906 1 98.31 454 ILE B N 1
ATOM 7754 C CA . ILE B 1 454 ? 11.594 -18.328 -37.219 1 98.31 454 ILE B CA 1
ATOM 7755 C C . ILE B 1 454 ? 12.344 -17.391 -38.156 1 98.31 454 ILE B C 1
ATOM 7757 O O . ILE B 1 454 ? 12.852 -16.344 -37.719 1 98.31 454 ILE B O 1
ATOM 7761 N N . GLU B 1 455 ? 12.398 -17.766 -39.406 1 97.69 455 GLU B N 1
ATOM 7762 C CA . GLU B 1 455 ? 13.047 -16.922 -40.406 1 97.69 455 GLU B CA 1
ATOM 7763 C C . GLU B 1 455 ? 12.383 -15.547 -40.469 1 97.69 455 GLU B C 1
ATOM 7765 O O . GLU B 1 455 ? 13.062 -14.523 -40.531 1 97.69 455 GLU B O 1
ATOM 7770 N N . GLU B 1 456 ? 11.094 -15.562 -40.5 1 97.5 456 GLU B N 1
ATOM 7771 C CA . GLU B 1 456 ? 10.359 -14.305 -40.5 1 97.5 456 GLU B CA 1
ATOM 7772 C C . GLU B 1 456 ? 10.688 -13.453 -39.281 1 97.5 456 GLU B C 1
ATOM 7774 O O . GLU B 1 456 ? 10.836 -12.234 -39.406 1 97.5 456 GLU B O 1
ATOM 7779 N N . VAL B 1 457 ? 10.82 -14.07 -38.125 1 98.44 457 VAL B N 1
ATOM 7780 C CA . VAL B 1 457 ? 11.117 -13.367 -36.875 1 98.44 457 VAL B CA 1
ATOM 7781 C C . VAL B 1 457 ? 12.539 -12.805 -36.938 1 98.44 457 VAL B C 1
ATOM 7783 O O . VAL B 1 457 ? 12.781 -11.672 -36.5 1 98.44 457 VAL B O 1
ATOM 7786 N N . GLN B 1 458 ? 13.438 -13.602 -37.5 1 97.81 458 GLN B N 1
ATOM 7787 C CA . GLN B 1 458 ? 14.812 -13.141 -37.688 1 97.81 458 GLN B CA 1
ATOM 7788 C C . GLN B 1 458 ? 14.875 -11.922 -38.594 1 97.81 458 GLN B C 1
ATOM 7790 O O . GLN B 1 458 ? 15.609 -10.977 -38.344 1 97.81 458 GLN B O 1
ATOM 7795 N N . GLU B 1 459 ? 14.094 -11.938 -39.594 1 96.88 459 GLU B N 1
ATOM 7796 C CA . GLU B 1 459 ? 14.047 -10.836 -40.562 1 96.88 459 GLU B CA 1
ATOM 7797 C C . GLU B 1 459 ? 13.5 -9.562 -39.906 1 96.88 459 GLU B C 1
ATOM 7799 O O . GLU B 1 459 ? 13.805 -8.453 -40.344 1 96.88 459 GLU B O 1
ATOM 7804 N N . ASN B 1 460 ? 12.711 -9.758 -38.906 1 96.56 460 ASN B N 1
ATOM 7805 C CA . ASN B 1 460 ? 12.156 -8.625 -38.188 1 96.56 460 ASN B CA 1
ATOM 7806 C C . ASN B 1 460 ? 13 -8.281 -36.938 1 96.56 460 ASN B C 1
ATOM 7808 O O . ASN B 1 460 ? 12.469 -7.816 -35.938 1 96.56 460 ASN B O 1
ATOM 7812 N N . ASP B 1 461 ? 14.219 -8.617 -36.938 1 96.88 461 ASP B N 1
ATOM 7813 C CA . ASP B 1 461 ? 15.211 -8.297 -35.906 1 96.88 461 ASP B CA 1
ATOM 7814 C C . ASP B 1 461 ? 14.828 -8.914 -34.562 1 96.88 461 ASP B C 1
ATOM 7816 O O . ASP B 1 461 ? 14.969 -8.281 -33.5 1 96.88 461 ASP B O 1
ATOM 7820 N N . TYR B 1 462 ? 14.188 -10.039 -34.625 1 98.25 462 TYR B N 1
ATOM 7821 C CA . TYR B 1 462 ? 13.836 -10.844 -33.438 1 98.25 462 TYR B CA 1
ATOM 7822 C C . TYR B 1 462 ? 12.805 -10.141 -32.594 1 98.25 462 TYR B C 1
ATOM 7824 O O . TYR B 1 462 ? 12.672 -10.438 -31.391 1 98.25 462 TYR B O 1
ATOM 7832 N N . LYS B 1 463 ? 12.094 -9.109 -33.156 1 97.88 463 LYS B N 1
ATOM 7833 C CA . LYS B 1 463 ? 10.984 -8.477 -32.438 1 97.88 463 LYS B CA 1
ATOM 7834 C C . LYS B 1 463 ? 9.797 -9.43 -32.312 1 97.88 463 LYS B C 1
ATOM 7836 O O . LYS B 1 463 ? 9.445 -10.117 -33.281 1 97.88 463 LYS B O 1
ATOM 7841 N N . LEU B 1 464 ? 9.219 -9.461 -31.141 1 98.69 464 LEU B N 1
ATOM 7842 C CA . LEU B 1 464 ? 8.188 -10.453 -30.875 1 98.69 464 LEU B CA 1
ATOM 7843 C C . LEU B 1 464 ? 6.832 -9.789 -30.688 1 98.69 464 LEU B C 1
ATOM 7845 O O . LEU B 1 464 ? 5.906 -10.406 -30.156 1 98.69 464 LEU B O 1
ATOM 7849 N N . THR B 1 465 ? 6.691 -8.547 -31.031 1 97.5 465 THR B N 1
ATOM 7850 C CA . THR B 1 465 ? 5.414 -7.848 -30.922 1 97.5 465 THR B CA 1
ATOM 7851 C C . THR B 1 465 ? 4.41 -8.406 -31.922 1 97.5 465 THR B C 1
ATOM 7853 O O . THR B 1 465 ? 4.633 -8.336 -33.125 1 97.5 465 THR B O 1
ATOM 7856 N N . PRO B 1 466 ? 3.307 -8.867 -31.422 1 98.12 466 PRO B N 1
ATOM 7857 C CA . PRO B 1 466 ? 2.328 -9.492 -32.312 1 98.12 466 PRO B CA 1
ATOM 7858 C C . PRO B 1 466 ? 1.877 -8.562 -33.438 1 98.12 466 PRO B C 1
ATOM 7860 O O . PRO B 1 466 ? 1.641 -9.023 -34.562 1 98.12 466 PRO B O 1
ATOM 7863 N N . GLY B 1 467 ? 1.793 -7.352 -33.25 1 94.19 467 GLY B N 1
ATOM 7864 C CA . GLY B 1 467 ? 1.34 -6.387 -34.25 1 94.19 467 GLY B CA 1
ATOM 7865 C C . GLY B 1 467 ? 2.156 -6.414 -35.531 1 94.19 467 GLY B C 1
ATOM 7866 O O . GLY B 1 467 ? 1.648 -6.09 -36.594 1 94.19 467 GLY B O 1
ATOM 7867 N N . ILE B 1 468 ? 3.367 -6.816 -35.438 1 94.5 468 ILE B N 1
ATOM 7868 C CA . ILE B 1 468 ? 4.27 -6.898 -36.562 1 94.5 468 ILE B CA 1
ATOM 7869 C C . ILE B 1 468 ? 3.824 -8.023 -37.5 1 94.5 468 ILE B C 1
ATOM 7871 O O . ILE B 1 468 ? 4.008 -7.938 -38.719 1 94.5 468 ILE B O 1
ATOM 7875 N N . TYR B 1 469 ? 3.166 -9.023 -37.031 1 97.06 469 TYR B N 1
ATOM 7876 C CA . TYR B 1 469 ? 2.943 -10.258 -37.781 1 97.06 469 TYR B CA 1
ATOM 7877 C C . TYR B 1 469 ? 1.477 -10.406 -38.156 1 97.06 469 TYR B C 1
ATOM 7879 O O . TYR B 1 469 ? 1.159 -10.875 -39.25 1 97.06 469 TYR B O 1
ATOM 7887 N N . VAL B 1 470 ? 0.503 -10.031 -37.312 1 95.31 470 VAL B N 1
ATOM 7888 C CA . VAL B 1 470 ? -0.907 -10.359 -37.5 1 95.31 470 VAL B CA 1
ATOM 7889 C C . VAL B 1 470 ? -1.519 -9.438 -38.562 1 95.31 470 VAL B C 1
ATOM 7891 O O . VAL B 1 470 ? -2.611 -9.703 -39.062 1 95.31 470 VAL B O 1
ATOM 7894 N N . GLY B 1 471 ? -0.979 -8.547 -38.969 1 86.19 471 GLY B N 1
ATOM 7895 C CA . GLY B 1 471 ? -1.502 -7.652 -40 1 86.19 471 GLY B CA 1
ATOM 7896 C C . GLY B 1 471 ? -2.711 -6.863 -39.531 1 86.19 471 GLY B C 1
ATOM 7897 O O . GLY B 1 471 ? -2.92 -6.68 -38.344 1 86.19 471 GLY B O 1
ATOM 7898 N N . THR B 1 472 ? -3.553 -6.16 -40.406 1 76.44 472 THR B N 1
ATOM 7899 C CA . THR B 1 472 ? -4.734 -5.367 -40.062 1 76.44 472 THR B CA 1
ATOM 7900 C C . THR B 1 472 ? -5.996 -6.035 -40.625 1 76.44 472 THR B C 1
ATOM 7902 O O . THR B 1 472 ? -5.965 -6.672 -41.656 1 76.44 472 THR B O 1
ATOM 7905 N N . GLU B 1 473 ? -7.184 -6.469 -39.938 1 58.84 473 GLU B N 1
ATOM 7906 C CA . GLU B 1 473 ? -8.453 -7.062 -40.312 1 58.84 473 GLU B CA 1
ATOM 7907 C C . GLU B 1 473 ? -8.945 -6.5 -41.656 1 58.84 473 GLU B C 1
ATOM 7909 O O . GLU B 1 473 ? -8.875 -5.289 -41.875 1 58.84 473 GLU B O 1
ATOM 7914 N N . VAL B 1 474 ? -9.305 -7.531 -42.844 1 45.31 474 VAL B N 1
ATOM 7915 C CA . VAL B 1 474 ? -9.922 -7.117 -44.094 1 45.31 474 VAL B CA 1
ATOM 7916 C C . VAL B 1 474 ? -11.375 -6.719 -43.844 1 45.31 474 VAL B C 1
ATOM 7918 O O . VAL B 1 474 ? -12.18 -7.527 -43.375 1 45.31 474 VAL B O 1
ATOM 7921 N N . SER B 1 475 ? -12.07 -5.805 -43.531 1 40.41 475 SER B N 1
ATOM 7922 C CA . SER B 1 475 ? -13.477 -5.434 -43.562 1 40.41 475 SER B CA 1
ATOM 7923 C C . SER B 1 475 ? -14.102 -5.703 -44.938 1 40.41 475 SER B C 1
ATOM 7925 O O . SER B 1 475 ? -13.547 -5.328 -45.969 1 40.41 475 SER B O 1
ATOM 7927 N N . ASP B 1 476 ? -14.938 -6.93 -45.281 1 35.34 476 ASP B N 1
ATOM 7928 C CA . ASP B 1 476 ? -15.742 -7.254 -46.469 1 35.34 476 ASP B CA 1
ATOM 7929 C C . ASP B 1 476 ? -16.172 -5.992 -47.219 1 35.34 476 ASP B C 1
ATOM 7931 O O . ASP B 1 476 ? -15.984 -5.887 -48.406 1 35.34 476 ASP B O 1
ATOM 7935 N N . GLU B 1 477 ? -17.797 -5.719 -47.25 1 34.62 477 GLU B N 1
ATOM 7936 C CA . GLU B 1 477 ? -18.672 -4.898 -48.062 1 34.62 477 GLU B CA 1
ATOM 7937 C C . GLU B 1 477 ? -18.078 -3.512 -48.312 1 34.62 477 GLU B C 1
ATOM 7939 O O . GLU B 1 477 ? -18.609 -2.715 -49.062 1 34.62 477 GLU B O 1
ATOM 7944 N N . ASP B 1 478 ? -17.656 -2.672 -47.375 1 35.28 478 ASP B N 1
ATOM 7945 C CA . ASP B 1 478 ? -17.703 -1.366 -48.031 1 35.28 478 ASP B CA 1
ATOM 7946 C C . ASP B 1 478 ? -16.875 -1.367 -49.312 1 35.28 478 ASP B C 1
ATOM 7948 O O . ASP B 1 478 ? -15.648 -1.26 -49.281 1 35.28 478 ASP B O 1
ATOM 7952 N N . ASP B 1 479 ? -17.266 -2.355 -50.312 1 35.59 479 ASP B N 1
ATOM 7953 C CA . ASP B 1 479 ? -17.219 -2.377 -51.781 1 35.59 479 ASP B CA 1
ATOM 7954 C C . ASP B 1 479 ? -17.25 -0.961 -52.344 1 35.59 479 ASP B C 1
ATOM 7956 O O . ASP B 1 479 ? -17.594 -0.769 -53.531 1 35.59 479 ASP B O 1
ATOM 7960 N N . THR B 1 480 ? -17.812 -0.009 -51.562 1 37.91 480 THR B N 1
ATOM 7961 C CA . THR B 1 480 ? -17.594 1.319 -52.125 1 37.91 480 THR B CA 1
ATOM 7962 C C . THR B 1 480 ? -16.156 1.489 -52.594 1 37.91 480 THR B C 1
ATOM 7964 O O . THR B 1 480 ? -15.227 1.313 -51.781 1 37.91 480 THR B O 1
ATOM 7967 N N . PRO B 1 481 ? -16.078 1.096 -54 1 39.03 481 PRO B N 1
ATOM 7968 C CA . PRO B 1 481 ? -14.773 1.102 -54.656 1 39.03 481 PRO B CA 1
ATOM 7969 C C . PRO B 1 481 ? -13.75 1.97 -53.906 1 39.03 481 PRO B C 1
ATOM 7971 O O . PRO B 1 481 ? -14.125 2.916 -53.219 1 39.03 481 PRO B O 1
ATOM 7974 N N . PHE B 1 482 ? -12.602 1.443 -53.812 1 36.53 482 PHE B N 1
ATOM 7975 C CA . PHE B 1 482 ? -11.633 2.318 -53.156 1 36.53 482 PHE B CA 1
ATOM 7976 C C . PHE B 1 482 ? -11.945 3.781 -53.438 1 36.53 482 PHE B C 1
ATOM 7978 O O . PHE B 1 482 ? -11.867 4.629 -52.562 1 36.53 482 PHE B O 1
ATOM 7985 N N . GLU B 1 483 ? -12.406 3.873 -54.531 1 41.12 483 GLU B N 1
ATOM 7986 C CA . GLU B 1 483 ? -12.852 5.129 -55.125 1 41.12 483 GLU B CA 1
ATOM 7987 C C . GLU B 1 483 ? -14.141 5.617 -54.5 1 41.12 483 GLU B C 1
ATOM 7989 O O . GLU B 1 483 ? -14.273 6.797 -54.156 1 41.12 483 GLU B O 1
ATOM 7994 N N . GLU B 1 484 ? -14.945 4.699 -54.438 1 42.94 484 GLU B N 1
ATOM 7995 C CA . GLU B 1 484 ? -16.234 5.078 -53.875 1 42.94 484 GLU B CA 1
ATOM 7996 C C . GLU B 1 484 ? -16.156 5.242 -52.344 1 42.94 484 GLU B C 1
ATOM 7998 O O . GLU B 1 484 ? -16.734 6.18 -51.781 1 42.94 484 GLU B O 1
ATOM 8003 N N . LYS B 1 485 ? -15.602 4.27 -51.781 1 42.5 485 LYS B N 1
ATOM 8004 C CA . LYS B 1 485 ? -15.406 4.336 -50.344 1 42.5 485 LYS B CA 1
ATOM 8005 C C . LYS B 1 485 ? -14.43 5.453 -49.969 1 42.5 485 LYS B C 1
ATOM 8007 O O . LYS B 1 485 ? -14.641 6.168 -49 1 42.5 485 LYS B O 1
ATOM 8012 N N . MET B 1 486 ? -13.391 5.523 -50.625 1 43.72 486 MET B N 1
ATOM 8013 C CA . MET B 1 486 ? -12.57 6.734 -50.656 1 43.72 486 MET B CA 1
ATOM 8014 C C . MET B 1 486 ? -13.406 7.945 -51.062 1 43.72 486 MET B C 1
ATOM 8016 O O . MET B 1 486 ? -13.219 9.039 -50.531 1 43.72 486 MET B O 1
ATOM 8020 N N . ALA B 1 487 ? -14.188 7.598 -51.938 1 47.09 487 ALA B N 1
ATOM 8021 C CA . ALA B 1 487 ? -15.18 8.594 -52.344 1 47.09 487 ALA B CA 1
ATOM 8022 C C . ALA B 1 487 ? -16.156 8.891 -51.219 1 47.09 487 ALA B C 1
ATOM 8024 O O . ALA B 1 487 ? -16.453 10.055 -50.969 1 47.09 487 ALA B O 1
ATOM 8025 N N . GLU B 1 488 ? -16.609 7.855 -50.688 1 47.34 488 GLU B N 1
ATOM 8026 C CA . GLU B 1 488 ? -17.5 8.031 -49.562 1 47.34 488 GLU B CA 1
ATOM 8027 C C . GLU B 1 488 ? -16.75 8.555 -48.344 1 47.34 488 GLU B C 1
ATOM 8029 O O . GLU B 1 488 ? -17.234 9.438 -47.625 1 47.34 488 GLU B O 1
ATOM 8034 N N . LEU B 1 489 ? -15.656 7.883 -48.031 1 46.88 489 LEU B N 1
ATOM 8035 C CA . LEU B 1 489 ? -14.766 8.43 -47.031 1 46.88 489 LEU B CA 1
ATOM 8036 C C . LEU B 1 489 ? -14.297 9.828 -47.406 1 46.88 489 LEU B C 1
ATOM 8038 O O . LEU B 1 489 ? -14.234 10.719 -46.562 1 46.88 489 LEU B O 1
ATOM 8042 N N . THR B 1 490 ? -13.891 9.875 -48.656 1 47.94 490 THR B N 1
ATOM 8043 C CA . THR B 1 490 ? -13.625 11.195 -49.219 1 47.94 490 THR B CA 1
ATOM 8044 C C . THR B 1 490 ? -14.883 12.062 -49.188 1 47.94 490 THR B C 1
ATOM 8046 O O . THR B 1 490 ? -14.82 13.242 -48.844 1 47.94 490 THR B O 1
ATOM 8049 N N . GLN B 1 491 ? -15.883 11.336 -49.5 1 49.41 491 GLN B N 1
ATOM 8050 C CA . GLN B 1 491 ? -17.156 12.031 -49.375 1 49.41 491 GLN B CA 1
ATOM 8051 C C . GLN B 1 491 ? -17.484 12.305 -47.906 1 49.41 491 GLN B C 1
ATOM 8053 O O . GLN B 1 491 ? -17.906 13.406 -47.562 1 49.41 491 GLN B O 1
ATOM 8058 N N . ARG B 1 492 ? -17.453 11.305 -47.219 1 47.84 492 ARG B N 1
ATOM 8059 C CA . ARG B 1 492 ? -17.703 11.5 -45.781 1 47.84 492 ARG B CA 1
ATOM 8060 C C . ARG B 1 492 ? -16.656 12.438 -45.188 1 47.84 492 ARG B C 1
ATOM 8062 O O . ARG B 1 492 ? -16.984 13.289 -44.344 1 47.84 492 ARG B O 1
ATOM 8069 N N . LEU B 1 493 ? -15.391 12.125 -45.5 1 48.5 493 LEU B N 1
ATOM 8070 C CA . LEU B 1 493 ? -14.336 13.086 -45.188 1 48.5 493 LEU B CA 1
ATOM 8071 C C . LEU B 1 493 ? -14.641 14.438 -45.844 1 48.5 493 LEU B C 1
ATOM 8073 O O . LEU B 1 493 ? -14.484 15.484 -45.188 1 48.5 493 LEU B O 1
ATOM 8077 N N . LEU B 1 494 ? -15.078 14.227 -47 1 51.72 494 LEU B N 1
ATOM 8078 C CA . LEU B 1 494 ? -15.539 15.422 -47.688 1 51.72 494 LEU B CA 1
ATOM 8079 C C . LEU B 1 494 ? -16.797 15.969 -47.062 1 51.72 494 LEU B C 1
ATOM 8081 O O . LEU B 1 494 ? -16.953 17.188 -46.875 1 51.72 494 LEU B O 1
ATOM 8085 N N . GLU B 1 495 ? -17.641 15.102 -46.781 1 51.12 495 GLU B N 1
ATOM 8086 C CA . GLU B 1 495 ? -18.828 15.516 -46.031 1 51.12 495 GLU B CA 1
ATOM 8087 C C . GLU B 1 495 ? -18.453 16 -44.625 1 51.12 495 GLU B C 1
ATOM 8089 O O . GLU B 1 495 ? -18.984 17 -44.125 1 51.12 495 GLU B O 1
ATOM 8094 N N . GLN B 1 496 ? -17.656 15.266 -44.094 1 49.72 496 GLN B N 1
ATOM 8095 C CA . GLN B 1 496 ? -17.125 15.734 -42.812 1 49.72 496 GLN B CA 1
ATOM 8096 C C . GLN B 1 496 ? -16.281 16.984 -43 1 49.72 496 GLN B C 1
ATOM 8098 O O . GLN B 1 496 ? -16.328 17.891 -42.156 1 49.72 496 GLN B O 1
ATOM 8103 N N . PHE B 1 497 ? -15.531 16.906 -44.094 1 51.66 497 PHE B N 1
ATOM 8104 C CA . PHE B 1 497 ? -14.906 18.156 -44.5 1 51.66 497 PHE B CA 1
ATOM 8105 C C . PHE B 1 497 ? -15.969 19.203 -44.812 1 51.66 497 PHE B C 1
ATOM 8107 O O . PHE B 1 497 ? -15.836 20.375 -44.406 1 51.66 497 PHE B O 1
ATOM 8114 N N . GLU B 1 498 ? -16.953 18.672 -45.562 1 54.59 498 GLU B N 1
ATOM 8115 C CA . GLU B 1 498 ? -18.078 19.562 -45.812 1 54.59 498 GLU B CA 1
ATOM 8116 C C . GLU B 1 498 ? -18.828 19.922 -44.531 1 54.59 498 GLU B C 1
ATOM 8118 O O . GLU B 1 498 ? -19.219 21.078 -44.344 1 54.59 498 GLU B O 1
ATOM 8123 N N . GLU B 1 499 ? -19.141 18.969 -43.844 1 52 499 GLU B N 1
ATOM 8124 C CA . GLU B 1 499 ? -19.734 19.266 -42.562 1 52 499 GLU B CA 1
ATOM 8125 C C . GLU B 1 499 ? -18.781 20.047 -41.656 1 52 499 GLU B C 1
ATOM 8127 O O . GLU B 1 499 ? -19.188 20.984 -40.969 1 52 499 GLU B O 1
ATOM 8132 N N . SER B 1 500 ? -17.531 19.641 -41.656 1 52.5 500 SER B N 1
ATOM 8133 C CA . SER B 1 500 ? -16.5 20.469 -41.062 1 52.5 500 SER B CA 1
ATOM 8134 C C . SER B 1 500 ? -16.438 21.844 -41.719 1 52.5 500 SER B C 1
ATOM 8136 O O . SER B 1 500 ? -16.359 22.859 -41 1 52.5 500 SER B O 1
ATOM 8138 N N . ASN B 1 501 ? -16.484 21.719 -42.969 1 55.47 501 ASN B N 1
ATOM 8139 C CA . ASN B 1 501 ? -16.609 22.984 -43.688 1 55.47 501 ASN B CA 1
ATOM 8140 C C . ASN B 1 501 ? -17.938 23.672 -43.406 1 55.47 501 ASN B C 1
ATOM 8142 O O . ASN B 1 501 ? -17.984 24.891 -43.219 1 55.47 501 ASN B O 1
ATOM 8146 N N . ARG B 1 502 ? -19 22.906 -43.469 1 55 502 ARG B N 1
ATOM 8147 C CA . ARG B 1 502 ? -20.297 23.453 -43.062 1 55 502 ARG B CA 1
ATOM 8148 C C . ARG B 1 502 ? -20.266 23.906 -41.625 1 55 502 ARG B C 1
ATOM 8150 O O . ARG B 1 502 ? -20.75 24.984 -41.281 1 55 502 ARG B O 1
ATOM 8157 N N . LEU B 1 503 ? -19.812 23.094 -40.906 1 50 503 LEU B N 1
ATOM 8158 C CA . LEU B 1 503 ? -19.672 23.484 -39.5 1 50 503 LEU B CA 1
ATOM 8159 C C . LEU B 1 503 ? -18.656 24.594 -39.344 1 50 503 LEU B C 1
ATOM 8161 O O . LEU B 1 503 ? -18.859 25.531 -38.562 1 50 503 LEU B O 1
ATOM 8165 N N . GLN B 1 504 ? -17.656 24.438 -40.094 1 54.84 504 GLN B N 1
ATOM 8166 C CA . GLN B 1 504 ? -16.75 25.578 -40.219 1 54.84 504 GLN B CA 1
ATOM 8167 C C . GLN B 1 504 ? -17.469 26.781 -40.812 1 54.84 504 GLN B C 1
ATOM 8169 O O . GLN B 1 504 ? -17.297 27.906 -40.344 1 54.84 504 GLN B O 1
ATOM 8174 N N . GLU B 1 505 ? -18.188 26.469 -41.875 1 57.47 505 GLU B N 1
ATOM 8175 C CA . GLU B 1 505 ? -19.016 27.547 -42.438 1 57.47 505 GLU B CA 1
ATOM 8176 C C . GLU B 1 505 ? -20.062 28 -41.438 1 57.47 505 GLU B C 1
ATOM 8178 O O . GLU B 1 505 ? -20.328 29.203 -41.281 1 57.47 505 GLU B O 1
ATOM 8183 N N . LYS B 1 506 ? -20.688 27.172 -40.844 1 55 506 LYS B N 1
ATOM 8184 C CA . LYS B 1 506 ? -21.625 27.547 -39.812 1 55 506 LYS B CA 1
ATOM 8185 C C . LYS B 1 506 ? -20.922 28.219 -38.625 1 55 506 LYS B C 1
ATOM 8187 O O . LYS B 1 506 ? -21.406 29.219 -38.094 1 55 506 LYS B O 1
ATOM 8192 N N . ILE B 1 507 ? -19.891 27.734 -38.375 1 51.28 507 ILE B N 1
ATOM 8193 C CA . ILE B 1 507 ? -19.062 28.391 -37.375 1 51.28 507 ILE B CA 1
ATOM 8194 C C . ILE B 1 507 ? -18.578 29.75 -37.906 1 51.28 507 ILE B C 1
ATOM 8196 O O . ILE B 1 507 ? -18.594 30.75 -37.188 1 51.28 507 ILE B O 1
ATOM 8200 N N . LYS B 1 508 ? -18.266 29.703 -39.094 1 54.31 508 LYS B N 1
ATOM 8201 C CA . LYS B 1 508 ? -17.969 30.953 -39.781 1 54.31 508 LYS B CA 1
ATOM 8202 C C . LYS B 1 508 ? -19.188 31.875 -39.812 1 54.31 508 LYS B C 1
ATOM 8204 O O . LYS B 1 508 ? -19.078 33.062 -39.531 1 54.31 508 LYS B O 1
ATOM 8209 N N . GLN B 1 509 ? -20.234 31.344 -40.188 1 55.28 509 GLN B N 1
ATOM 8210 C CA . GLN B 1 509 ? -21.469 32.125 -40.156 1 55.28 509 GLN B CA 1
ATOM 8211 C C . GLN B 1 509 ? -21.859 32.531 -38.75 1 55.28 509 GLN B C 1
ATOM 8213 O O . GLN B 1 509 ? -22.266 33.656 -38.5 1 55.28 509 GLN B O 1
ATOM 8218 N N . ASP B 1 510 ? -21.781 31.703 -38 1 48.34 510 ASP B N 1
ATOM 8219 C CA . ASP B 1 510 ? -22.125 32.031 -36.625 1 48.34 510 ASP B CA 1
ATOM 8220 C C . ASP B 1 510 ? -21.094 33 -36.031 1 48.34 510 ASP B C 1
ATOM 8222 O O . ASP B 1 510 ? -21.453 33.906 -35.281 1 48.34 510 ASP B O 1
ATOM 8226 N N . LEU B 1 511 ? -19.984 32.781 -36.469 1 47.28 511 LEU B N 1
ATOM 8227 C CA . LEU B 1 511 ? -18.953 33.75 -36.125 1 47.28 511 LEU B CA 1
ATOM 8228 C C . LEU B 1 511 ? -19.188 35.094 -36.844 1 47.28 511 LEU B C 1
ATOM 8230 O O . LEU B 1 511 ? -19.016 36.156 -36.25 1 47.28 511 LEU B O 1
ATOM 8234 N N . GLU B 1 512 ? -19.562 35 -37.938 1 50.34 512 GLU B N 1
ATOM 8235 C CA . GLU B 1 512 ? -19.984 36.219 -38.656 1 50.34 512 GLU B CA 1
ATOM 8236 C C . GLU B 1 512 ? -21.266 36.781 -38.062 1 50.34 512 GLU B C 1
ATOM 8238 O O . GLU B 1 512 ? -21.438 38 -38.031 1 50.34 512 GLU B O 1
ATOM 8243 N N . GLY B 1 513 ? -22.062 35.969 -37.688 1 46.78 513 GLY B N 1
ATOM 8244 C CA . GLY B 1 513 ? -23.234 36.5 -37 1 46.78 513 GLY B CA 1
ATOM 8245 C C . GLY B 1 513 ? -22.922 37.062 -35.625 1 46.78 513 GLY B C 1
ATOM 8246 O O . GLY B 1 513 ? -23.672 37.875 -35.125 1 46.78 513 GLY B O 1
ATOM 8247 N N . LEU B 1 514 ? -21.906 36.531 -35.031 1 43.19 514 LEU B N 1
ATOM 8248 C CA . LEU B 1 514 ? -21.531 37.094 -33.75 1 43.19 514 LEU B CA 1
ATOM 8249 C C . LEU B 1 514 ? -20.594 38.312 -33.938 1 43.19 514 LEU B C 1
ATOM 8251 O O . LEU B 1 514 ? -20.344 39.031 -32.969 1 43.19 514 LEU B O 1
ATOM 8255 N N . MET B 1 515 ? -20.188 38.5 -35.125 1 40.75 515 MET B N 1
ATOM 8256 C CA . MET B 1 515 ? -19.594 39.781 -35.5 1 40.75 515 MET B CA 1
ATOM 8257 C C . MET B 1 515 ? -20.656 40.781 -35.938 1 40.75 515 MET B C 1
ATOM 8259 O O . MET B 1 515 ? -21.641 40.406 -36.562 1 40.75 515 MET B O 1
#

Sequence (1030 aa):
MSVKADIDFQKELFEAANKMRGSVAPADYKHYVLPLIFLRYLSNKYEQRRKELEQIVKDPNSDWYMEDAEMQQVIISDPDQYKAENVFVVPEEASWSYIMKNAKQPNIKEILDNAMKRLEEENPELEGMLPRIYQGSNLPAENVAGLIEIFSRDVFSANTQESVDILGRTYEYFISSFASSEGNRGGEFFTPSSIVKLLVAMLEPKSGIVFDPACGSGGMFIQSEEYASNKHALSFYGQENVVTTVRLGKMNVLLHGINAEIRLGDSLLNDQFPDLKADYIIANPPFNQKDWGADRLSKKDPRLIGPVTNSNANYMWMQHFLYHLNDTGTAGFVMANGAMTTNVKEEKEVRQKLVDEGYIDCIVQLPEKLFFTTGIPCCLFFLSKNRDGKNGYRARKNEILFIDARKMGTLVSRKQKALSKEEIDKIAAVYHAYKYEEAEQYEDVAGFCKVATIEEVQENDYKLTPGIYVGTEVSDEDDTPFEEKMAELTQRLLEQFEESNRLQEKIKQDLEGLMMSVKADIDFQKELFEAANKMRGSVAPADYKHYVLPLIFLRYLSNKYEQRRKELEQIVKDPNSDWYMEDAEMQQVIISDPDQYKAENVFVVPEEASWSYIMKNAKQPNIKEILDNAMKRLEEENPELEGMLPRIYQGSNLPAENVAGLIEIFSRDVFSANTQESVDILGRTYEYFISSFASSEGNRGGEFFTPSSIVKLLVAMLEPKSGIVFDPACGSGGMFIQSEEYASNKHALSFYGQENVVTTVRLGKMNVLLHGINAEIRLGDSLLNDQFPDLKADYIIANPPFNQKDWGADRLSKKDPRLIGPVTNSNANYMWMQHFLYHLNDTGTAGFVMANGAMTTNVKEEKEVRQKLVDEGYIDCIVQLPEKLFFTTGIPCCLFFLSKNRDGKNGYRARKNEILFIDARKMGTLVSRKQKALSKEEIDKIAAVYHAYKYEEAEQYEDVAGFCKVATIEEVQENDYKLTPGIYVGTEVSDEDDTPFEEKMAELTQRLLEQFEESNRLQEKIKQDLEGLM

InterPro domains:
  IPR002052 DNA methylase, N-6 adenine-specific, conserved site [PS00092] (281-287)
  IPR003356 DNA methylase, adenine-specific [PF02384] (163-477)
  IPR022749 N6 adenine-specific DNA methyltransferase, N-terminal domain [PF12161] (10-135)
  IPR029063 S-adenosyl-L-methionine-dependent methyltransferase superfamily [G3DSA:3.40.50.150] (164-461)
  IPR029063 S-adenosyl-L-methionine-dependent methyltransferase superfamily [SSF53335] (9-513)
  IPR038333 Type I restriction enzyme EcoKI-like, methylase subunit, N-terminal domain superfamily [G3DSA:1.20.1260.30] (7-153)
  IPR052916 Type I Restriction Enzyme MTase Subunit [PTHR42998] (6-509)

Organism: NCBI:txid247480